Protein AF-0000000082339246 (afdb_homodimer)

Organism: NCBI:txid1220207

Secondary structure (DSSP, 8-state):
---------------------TT--HHHHHHHHHHHHHHHH---HHHHHHHHHHHHHHH-SPPPHHHHTTHHHHHHHHHHHHHHHHHT--TTS---EEES---EEETTEEEPP---SS--TTEEEEEEE--TTS-EEEEEEPPSS--SEEEEEEEEETTTEEEEEEEEGGG----TTSEEEEEEESS--TT-TTEEE--TT--EEEEEEE-SSTTT--PPEEEEEE-S--TT-PPPPHHHHHHHHHHHHHHHIIIIIIIIIIIIIITSPTTEEPPPEE-SSSS--TTEEEEEEEEE--TTEEEEEEEE-TT-SEEEEE-B-TTS----TTTS--EEETTTSPPPTTS-EEEEEESS--SBTTEEE-TT-SEEEEEEEEES--TTS-GGGG-EEEEEEEEGGGHHHHS-TT--B--HHHHHHHHHHHHHHHHGGG---/---------------------TT--HHHHHHHHHHHHHHHH---HHHHHHHHHHHHHHH-SPPPHHHHTTHHHHHHHHHHHHHHHHHT--TTS---EEES---EEETTEEEPP---SS--TTEEEEEEE--TTS-EEEEEEPPSS--SEEEEEEEEETTTEEEEEEEEGGG----TTSEEEEEEESS--TT-TTEEE--TT--EEEEEEE-SSTTT--PPEEEEEE-S--TT-PPPPHHHHHHHHHHHHHHHIIIIIIIIIIIIIITSPTTEEPPPEE-SSSS--TTEEEEEEEEE--TTEEEEEEEE-TT-SEEEEE-B-TTS----TTTS--EEETTTSPPPTTS-EEEEEESS--SBTTEEE-TT-SEEEEEEEEES--TTS-GGGG-EEEEEEEEGGGHHHHS-TT--B--HHHHHHHHHHHHHHHHGGG---

Foldseek 3Di:
DPPPPPPPPPPPPPPPPQDAALQQDPLQVVLLVLLVVLPVVDVLPVLLVLLLVLQDVQQDDDDDPLQVVCSSLQSSLCLSLLLSVLSAQWALDWWKYWAQADWDQAPNDTGHHNHALARDLQKGKIKIWHAQVFKKKKKKFADVVEFLWKKKFFALDPFWRLTDWIDTPVQADADPRRIGMAMEHQDDCPPPHRYIHDDRSGTMIIIIRGHAPLLRYGHMNMTMDTPDDSPPDDDDDPVSSSVSSSVSSNVCSCLQSCNRSRPQENVDDALWKDQWFADSTSDGDLQKTKIKYKYAADQQKKKKKKKQQFPFSKKKKFWFRSRNHRDPVLQAVRMHMPSQFDADPVGIGMAIEHCDDLQFSRYHHNVNDRMTIIMMMGGPHDSVGPGSVRIGMGIDMDGSVCVCVVDDPPTDGHDPVRVNVVSVSSNVSSCSNRRRD/DPPPPPPPPPPPPPPPPQDAALQQDPLQVVLLVLLVVLLVVDPLPVLLVLLLVLQDVQQDDDDDPLQVVCSSLQSSLCLSLLLSVLSAQWALDKWKYWAQADWDQAPNDTGHHNHALARDLQKGKIKIWHAQVFKKKKKKFADVVEFLWKKKFFALDPFWRLTDWIDTPVQADADPRRIGMAMEHQDDCPPPHRYIHDDRSGTMIIIIRGHADLLRYGHMNMTMDTPDDSPPDDDDDPVSSSVSSSVSSNVCSCLQSCNRSRPQENVDDALWKDQWFADSTSDGDLQKTKIKYKYAADQQKKKKKKKQQFPFSKKKKFWFRSRNHRDPVLQAVRMHMPSQFDADPVGIGMAIEHCDDLQFSRYHHNVNDRMTIIMMMGGPHDSVGPGSVRIGMGIDMDGSVCVCVVDDPPTDGHDPVRVNVVSVSSNVSSCSNRRRD

Nearest PDB structures (foldseek):
  6ans-assembly2_D  TM=8.213E-01  e=7.633E-26  Burkholderia cenocepacia J2315
  3u07-assembly2_B  TM=5.736E-01  e=1.181E-07  Vibrio parahaemolyticus
  2xon-assembly1_A  TM=4.760E-01  e=2.428E-01  Thermotoga maritima
  3zr5-assembly1_A  TM=1.442E-01  e=5.808E+00  Mus musculus
  6ans-assembly2_D  TM=8.217E-01  e=4.461E-26  Burkholderia cenocepacia J2315

Sequence (874 aa):
MRLLDLTAVVGIALTAVQARSPLATPDQRALDALAIEIYQDNAFAVLKAEAKGAYKVAHGYPISDEASSSLDEAIEELTFSAVQKAVNTDPYYPKVYWYDSGPRSWFDLDVPGGRYSYDNPDCVYRTIPISSQANYVVTGHRHTPGPSDVSFSLISNPNSQNTVSHLSGGDLVVNSDGSYTITINSTAADGQTNHIHSTPLAKQLLIRNNLGDWQTEQPDKLTVKVVSDTEGHDPISRNQIIAAARWNLQESVADYGVGALGLKTMLNKVNSLASPSQSSTLGTLTSQASSFGHYNLAADQALVATVTAGDADYFVFPATNPWMVSVDPGNSQVSLNNEQAAANGNGTYTFVVSLADPGVYNWINTTGLHEGTIMVRWQGLDASGSSPDSLSVVTQLVQLADLRSALPEETRYVTAGEREAQIEQRAKAYSSRTITIMRLLDLTAVVGIALTAVQARSPLATPDQRALDALAIEIYQDNAFAVLKAEAKGAYKVAHGYPISDEASSSLDEAIEELTFSAVQKAVNTDPYYPKVYWYDSGPRSWFDLDVPGGRYSYDNPDCVYRTIPISSQANYVVTGHRHTPGPSDVSFSLISNPNSQNTVSHLSGGDLVVNSDGSYTITINSTAADGQTNHIHSTPLAKQLLIRNNLGDWQTEQPDKLTVKVVSDTEGHDPISRNQIIAAARWNLQESVADYGVGALGLKTMLNKVNSLASPSQSSTLGTLTSQASSFGHYNLAADQALVATVTAGDADYFVFPATNPWMVSVDPGNSQVSLNNEQAAANGNGTYTFVVSLADPGVYNWINTTGLHEGTIMVRWQGLDASGSSPDSLSVVTQLVQLADLRSALPEETRYVTAGEREAQIEQRAKAYSSRTITI

Radius of gyration: 32.45 Å; Cα contacts (8 Å, |Δi|>4): 2022; chains: 2; bounding box: 70×164×69 Å

Solvent-accessible surface area (backbone atoms only — not comparable to full-atom values): 45848 Å² total; per-residue (Å²): 132,85,79,73,79,75,76,77,80,75,76,75,74,73,76,73,75,68,67,51,20,61,66,63,40,73,59,31,52,54,50,49,53,50,33,52,49,54,52,74,76,43,84,59,59,70,56,49,52,45,33,52,49,22,40,48,45,24,70,40,83,83,72,51,70,75,58,56,72,50,45,65,60,46,50,50,13,38,49,43,29,19,34,50,58,23,71,55,58,43,46,82,70,46,49,61,38,77,49,54,38,72,58,47,73,47,94,93,37,78,44,72,32,17,33,46,74,57,44,52,91,46,42,51,39,31,38,30,19,40,42,38,90,40,34,38,42,36,42,37,37,45,49,88,50,49,42,61,38,41,39,41,30,28,15,50,33,96,76,41,28,42,69,71,36,64,43,50,46,88,68,52,69,63,44,96,86,22,38,35,61,35,40,36,23,59,54,79,37,81,94,50,78,39,40,36,48,35,42,87,58,28,38,30,37,42,34,39,32,28,34,45,49,52,82,66,31,46,66,57,32,71,48,63,44,71,72,45,86,52,80,91,63,74,78,77,49,72,67,55,31,52,52,42,16,52,51,43,41,53,49,38,27,46,51,38,17,29,40,46,43,13,64,53,16,55,67,41,60,77,55,33,54,43,71,45,40,66,42,49,58,79,56,33,46,55,30,25,32,38,23,31,13,30,40,73,44,56,87,60,27,30,42,37,36,39,35,36,62,58,80,35,69,36,39,39,50,40,42,20,37,72,75,26,33,59,68,57,56,36,74,31,51,17,51,44,30,72,69,64,44,67,67,42,97,87,64,32,34,64,36,39,36,26,50,61,87,83,38,49,62,42,46,29,40,46,82,71,42,47,50,25,26,32,58,33,40,35,28,69,38,61,62,85,61,79,52,45,81,55,38,43,53,50,60,43,77,41,47,53,92,49,40,74,80,74,44,64,89,82,64,58,67,43,52,74,68,54,49,51,51,52,37,52,53,40,29,52,31,51,55,47,61,61,30,78,96,135,83,80,75,80,78,75,76,79,74,75,74,74,72,75,71,75,69,67,51,20,62,67,64,41,74,58,34,52,53,50,49,54,48,31,52,50,54,51,73,74,42,83,60,62,70,58,48,52,45,34,51,46,22,41,48,45,26,69,41,82,84,71,50,69,75,57,57,71,48,45,65,60,48,50,50,13,38,49,43,30,19,34,50,60,24,72,56,58,43,45,82,70,46,53,64,39,78,48,58,38,73,58,47,74,48,95,94,36,79,45,73,31,17,34,46,75,58,44,53,93,44,43,51,39,29,40,32,20,40,43,40,90,40,35,37,42,36,43,36,38,45,48,89,52,50,43,63,40,42,40,43,29,27,16,50,33,97,77,40,27,42,68,72,37,64,43,49,45,88,68,53,70,65,45,96,86,22,38,34,61,37,41,36,23,60,54,80,37,81,94,49,77,39,40,38,46,36,43,87,60,29,40,30,36,42,34,39,33,28,34,45,48,52,82,68,30,45,67,56,33,70,48,65,45,72,72,46,85,52,81,92,64,74,78,78,50,73,68,56,30,52,53,42,17,52,51,43,44,53,50,38,29,47,53,39,17,30,39,46,44,13,64,53,16,54,69,40,59,76,56,34,54,44,72,46,40,67,41,49,57,80,57,33,47,55,31,25,32,38,24,31,13,29,39,71,45,57,86,60,28,30,44,39,37,39,36,36,61,59,80,35,70,37,40,39,50,40,45,21,37,73,78,27,34,60,68,57,59,36,73,33,52,18,51,44,31,72,70,65,43,67,68,43,95,86,64,33,35,64,37,43,37,26,48,62,87,84,38,47,63,42,47,28,41,46,81,69,40,47,49,25,26,34,57,34,40,35,28,70,36,61,62,87,60,76,53,45,81,56,38,43,53,50,60,43,78,42,46,53,93,50,41,74,79,74,43,66,89,82,62,58,68,46,54,73,67,55,49,51,50,51,38,50,53,40,29,54,33,52,55,48,62,62,32,77,96

Structure (mmCIF, N/CA/C/O backbone):
data_AF-0000000082339246-model_v1
#
loop_
_entity.id
_entity.type
_entity.pdbx_description
1 polymer 'DUF1214 domain-containing protein'
#
loop_
_atom_site.group_PDB
_atom_site.id
_atom_site.type_symbol
_atom_site.label_atom_id
_atom_site.label_alt_id
_atom_site.label_comp_id
_atom_site.label_asym_id
_atom_site.label_entity_id
_atom_site.label_seq_id
_atom_site.pdbx_PDB_ins_code
_atom_site.Cartn_x
_atom_site.Cartn_y
_atom_site.Cartn_z
_atom_site.occupancy
_atom_site.B_iso_or_equiv
_atom_site.auth_seq_id
_atom_site.auth_comp_id
_atom_site.auth_asym_id
_atom_site.auth_atom_id
_atom_site.pdbx_PDB_model_num
ATOM 1 N N . MET A 1 1 ? -24.125 80.125 15.945 1 22.44 1 MET A N 1
ATOM 2 C CA . MET A 1 1 ? -23.734 79.438 14.711 1 22.44 1 MET A CA 1
ATOM 3 C C . MET A 1 1 ? -22.25 79.062 14.742 1 22.44 1 MET A C 1
ATOM 5 O O . MET A 1 1 ? -21.469 79.562 13.914 1 22.44 1 MET A O 1
ATOM 9 N N . ARG A 1 2 ? -21.734 78.875 16.047 1 28.91 2 ARG A N 1
ATOM 10 C CA . ARG A 1 2 ? -20.297 78.625 16.219 1 28.91 2 ARG A CA 1
ATOM 11 C C . ARG A 1 2 ? -19.859 77.438 15.445 1 28.91 2 ARG A C 1
ATOM 13 O O . ARG A 1 2 ? -20.422 76.312 15.609 1 28.91 2 ARG A O 1
ATOM 20 N N . LEU A 1 3 ? -19.203 77.75 14.25 1 27.89 3 LEU A N 1
ATOM 21 C CA . LEU A 1 3 ? -18.578 76.875 13.273 1 27.89 3 LEU A CA 1
ATOM 22 C C . LEU A 1 3 ? -17.484 76 13.914 1 27.89 3 LEU A C 1
ATOM 24 O O . LEU A 1 3 ? -16.453 76.562 14.328 1 27.89 3 LEU A O 1
ATOM 28 N N . LEU A 1 4 ? -17.797 75.125 14.836 1 36.72 4 LEU A N 1
ATOM 29 C CA . LEU A 1 4 ? -16.797 74.188 15.375 1 36.72 4 LEU A CA 1
ATOM 30 C C . LEU A 1 4 ? -16.109 73.438 14.258 1 36.72 4 LEU A C 1
ATOM 32 O O . LEU A 1 4 ? -16.781 72.812 13.438 1 36.72 4 LEU A O 1
ATOM 36 N N . ASP A 1 5 ? -14.93 73.938 13.828 1 32.69 5 ASP A N 1
ATOM 37 C CA . ASP A 1 5 ? -14.031 73.312 12.859 1 32.69 5 ASP A CA 1
ATOM 38 C C . ASP A 1 5 ? -13.648 71.938 13.266 1 32.69 5 ASP A C 1
ATOM 40 O O . ASP A 1 5 ? -13.078 71.688 14.336 1 32.69 5 ASP A O 1
ATOM 44 N N . LEU A 1 6 ? -14.43 70.938 12.891 1 35.47 6 LEU A N 1
ATOM 45 C CA . LEU A 1 6 ? -14.094 69.5 13.062 1 35.47 6 LEU A CA 1
ATOM 46 C C . LEU A 1 6 ? -12.828 69.125 12.289 1 35.47 6 LEU A C 1
ATOM 48 O O . LEU A 1 6 ? -12.805 69.25 11.055 1 35.47 6 LEU A O 1
ATOM 52 N N . THR A 1 7 ? -11.672 69.438 12.828 1 31.53 7 THR A N 1
ATOM 53 C CA . THR A 1 7 ? -10.438 68.938 12.219 1 31.53 7 THR A CA 1
ATOM 54 C C . THR A 1 7 ? -10.5 67.438 11.992 1 31.53 7 THR A C 1
ATOM 56 O O . THR A 1 7 ? -10.789 66.688 12.922 1 31.53 7 THR A O 1
ATOM 59 N N . ALA A 1 8 ? -10.68 67 10.805 1 42.78 8 ALA A N 1
ATOM 60 C CA . ALA A 1 8 ? -10.562 65.625 10.289 1 42.78 8 ALA A CA 1
ATOM 61 C C . ALA A 1 8 ? -9.211 65 10.641 1 42.78 8 ALA A C 1
ATOM 63 O O . ALA A 1 8 ? -8.172 65.5 10.18 1 42.78 8 ALA A O 1
ATOM 64 N N . VAL A 1 9 ? -8.961 64.438 11.789 1 34.56 9 VAL A N 1
ATOM 65 C CA . VAL A 1 9 ? -7.77 63.656 12.031 1 34.56 9 VAL A CA 1
ATOM 66 C C . VAL A 1 9 ? -7.684 62.531 11 1 34.56 9 VAL A C 1
ATOM 68 O O . VAL A 1 9 ? -8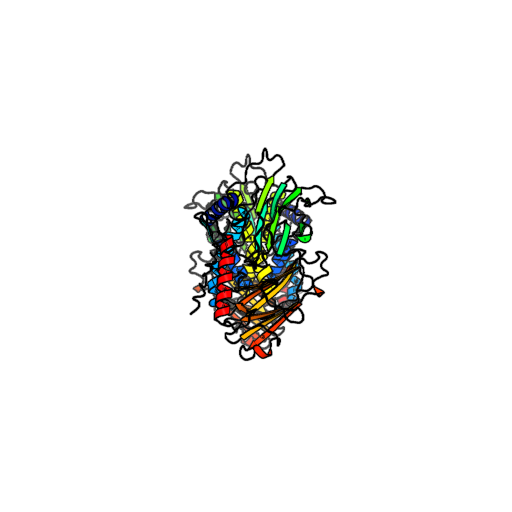.562 61.656 10.938 1 34.56 9 VAL A O 1
ATOM 71 N N . VAL A 1 10 ? -7.09 62.75 9.875 1 35.88 10 VAL A N 1
ATOM 72 C CA . VAL A 1 10 ? -6.77 61.688 8.938 1 35.88 10 VAL A CA 1
ATOM 73 C C . VAL A 1 10 ? -5.797 60.688 9.586 1 35.88 10 VAL A C 1
ATOM 75 O O . VAL A 1 10 ? -4.66 61.062 9.898 1 35.88 10 VAL A O 1
ATOM 78 N N . GLY A 1 11 ? -6.203 59.781 10.398 1 33.16 11 GLY A N 1
ATOM 79 C CA . GLY A 1 11 ? -5.355 58.656 10.789 1 33.16 11 GLY A CA 1
ATOM 80 C C . GLY A 1 11 ? -4.629 58.031 9.617 1 33.16 11 GLY A C 1
ATOM 81 O O . GLY A 1 11 ? -5.262 57.562 8.664 1 33.16 11 GLY A O 1
ATOM 82 N N . ILE A 1 12 ? -3.408 58.438 9.312 1 35.69 12 ILE A N 1
ATOM 83 C CA . ILE A 1 12 ? -2.537 57.75 8.383 1 35.69 12 ILE A CA 1
ATOM 84 C C . ILE A 1 12 ? -2.471 56.25 8.742 1 35.69 12 ILE A C 1
ATOM 86 O O . ILE A 1 12 ? -2.035 55.906 9.844 1 35.69 12 ILE A O 1
ATOM 90 N N . ALA A 1 13 ? -3.242 55.469 8.156 1 38.34 13 ALA A N 1
ATOM 91 C CA . ALA A 1 13 ? -3.029 54.031 8.195 1 38.34 13 ALA A CA 1
ATOM 92 C C . ALA A 1 13 ? -1.595 53.688 7.82 1 38.34 13 ALA A C 1
ATOM 94 O O . ALA A 1 13 ? -1.171 53.906 6.684 1 38.34 13 ALA A O 1
ATOM 95 N N . LEU A 1 14 ? -0.563 53.812 8.672 1 37.03 14 LEU A N 1
ATOM 96 C CA . LEU A 1 14 ? 0.743 53.219 8.406 1 37.03 14 LEU A CA 1
ATOM 97 C C . LEU A 1 14 ? 0.594 51.875 7.715 1 37.03 14 LEU A C 1
ATOM 99 O O . LEU A 1 14 ? -0.042 50.969 8.25 1 37.03 14 LEU A O 1
ATOM 103 N N . THR A 1 15 ? 0.59 51.875 6.469 1 40.38 15 THR A N 1
ATOM 104 C CA . THR A 1 15 ? 0.741 50.625 5.738 1 40.38 15 THR A CA 1
ATOM 105 C C . THR A 1 15 ? 1.892 49.812 6.309 1 40.38 15 THR A C 1
ATOM 107 O O . THR A 1 15 ? 3.053 50.188 6.219 1 40.38 15 THR A O 1
ATOM 110 N N . ALA A 1 16 ? 1.788 49.156 7.465 1 43.53 16 ALA A N 1
ATOM 111 C CA . ALA A 1 16 ? 2.768 48.25 8.031 1 43.53 16 ALA A CA 1
ATOM 112 C C . ALA A 1 16 ? 3.414 47.406 6.934 1 43.53 16 ALA A C 1
ATOM 114 O O . ALA A 1 16 ? 2.729 46.656 6.227 1 43.53 16 ALA A O 1
ATOM 115 N N . VAL A 1 17 ? 4.387 47.875 6.164 1 47.19 17 VAL A N 1
ATOM 116 C CA . VAL A 1 17 ? 5.219 47.094 5.273 1 47.19 17 VAL A CA 1
ATOM 117 C C . VAL A 1 17 ? 5.43 45.688 5.875 1 47.19 17 VAL A C 1
ATOM 119 O O . VAL A 1 17 ? 5.969 45.562 6.973 1 47.19 17 VAL A O 1
ATOM 122 N N . GLN A 1 18 ? 4.605 44.844 5.434 1 62.12 18 GLN A N 1
ATOM 123 C CA . GLN A 1 18 ? 4.699 43.469 5.945 1 62.12 18 GLN A CA 1
ATOM 124 C C . GLN A 1 18 ? 6.105 42.906 5.758 1 62.12 18 GLN A C 1
ATOM 126 O O . GLN A 1 18 ? 6.68 43.031 4.672 1 62.12 18 GLN A O 1
ATOM 131 N N . ALA A 1 19 ? 6.836 42.656 6.84 1 75.25 19 ALA A N 1
ATOM 132 C CA . ALA A 1 19 ? 8.188 42.125 6.965 1 75.25 19 ALA A CA 1
ATOM 133 C C . ALA A 1 19 ? 8.305 40.781 6.238 1 75.25 19 ALA A C 1
ATOM 135 O O . ALA A 1 19 ? 7.312 40.062 6.066 1 75.25 19 ALA A O 1
ATOM 136 N N . ARG A 1 20 ? 9.398 40.531 5.562 1 86.06 20 ARG A N 1
ATOM 137 C CA . ARG A 1 20 ? 9.781 39.281 4.926 1 86.06 20 ARG A CA 1
ATOM 138 C C . ARG A 1 20 ? 9.438 38.094 5.816 1 86.06 20 ARG A C 1
ATOM 140 O O . ARG A 1 20 ? 9.617 38.156 7.031 1 86.06 20 ARG A O 1
ATOM 147 N N . SER A 1 21 ? 8.859 37.125 5.156 1 93.81 21 SER A N 1
ATOM 148 C CA . SER A 1 21 ? 8.508 35.906 5.871 1 93.81 21 SER A CA 1
ATOM 149 C C . SER A 1 21 ? 9.75 35.188 6.406 1 93.81 21 SER A C 1
ATOM 151 O O . SER A 1 21 ? 10.758 35.062 5.703 1 93.81 21 SER A O 1
ATOM 153 N N . PRO A 1 22 ? 9.688 34.656 7.648 1 95.31 22 PRO A N 1
ATOM 154 C CA . PRO A 1 22 ? 10.781 33.844 8.18 1 95.31 22 PRO A CA 1
ATOM 155 C C . PRO A 1 22 ? 11.055 32.594 7.344 1 95.31 22 PRO A C 1
ATOM 157 O O . PRO A 1 22 ? 12.102 31.953 7.492 1 95.31 22 PRO A O 1
ATOM 160 N N . LEU A 1 23 ? 10.156 32.25 6.461 1 97.12 23 LEU A N 1
ATOM 161 C CA . LEU A 1 23 ? 10.266 31.016 5.668 1 97.12 23 LEU A CA 1
ATOM 162 C C . LEU A 1 23 ? 11.047 31.281 4.383 1 97.12 23 LEU A C 1
ATOM 164 O O . LEU A 1 23 ? 11.469 30.328 3.711 1 97.12 23 LEU A O 1
ATOM 168 N N . ALA A 1 24 ? 11.18 32.5 4.02 1 96.56 24 ALA A N 1
ATOM 169 C CA . ALA A 1 24 ? 11.82 32.906 2.764 1 96.56 24 ALA A CA 1
ATOM 170 C C . ALA A 1 24 ? 13.344 32.938 2.91 1 96.56 24 ALA A C 1
ATOM 172 O O . ALA A 1 24 ? 13.945 34 2.949 1 96.56 24 ALA A O 1
ATOM 173 N N . THR A 1 25 ? 13.977 31.797 2.902 1 96.56 25 THR A N 1
ATOM 174 C CA . THR A 1 25 ? 15.422 31.688 3.061 1 96.56 25 THR A CA 1
ATOM 175 C C . THR A 1 25 ? 16.078 31.219 1.766 1 96.56 25 THR A C 1
ATOM 177 O O . THR A 1 25 ? 15.414 30.625 0.912 1 96.56 25 THR A O 1
ATOM 180 N N . PRO A 1 26 ? 17.391 31.453 1.628 1 96.25 26 PRO A N 1
ATOM 181 C CA . PRO A 1 26 ? 18.078 30.906 0.453 1 96.25 26 PRO A CA 1
ATOM 182 C C . PRO A 1 26 ? 18.031 29.391 0.379 1 96.25 26 PRO A C 1
ATOM 184 O O . PRO A 1 26 ? 17.922 28.828 -0.712 1 96.25 26 PRO A O 1
ATOM 187 N N . ASP A 1 27 ? 18.078 28.719 1.495 1 97.5 27 ASP A N 1
ATOM 188 C CA . ASP A 1 27 ? 17.984 27.25 1.53 1 97.5 27 ASP A CA 1
ATOM 189 C C . ASP A 1 27 ? 16.625 26.781 1.025 1 97.5 27 ASP A C 1
ATOM 191 O O . ASP A 1 27 ? 16.547 25.797 0.289 1 97.5 27 ASP A O 1
ATOM 195 N N . GLN A 1 28 ? 15.57 27.469 1.448 1 98.06 28 GLN A N 1
ATOM 196 C CA . GLN A 1 28 ? 14.234 27.141 0.974 1 98.06 28 GLN A CA 1
ATOM 197 C C . GLN A 1 28 ? 14.148 27.234 -0.547 1 98.06 28 GLN A C 1
ATOM 199 O O . GLN A 1 28 ? 13.625 26.344 -1.205 1 98.06 28 GLN A O 1
ATOM 204 N N . ARG A 1 29 ? 14.711 28.328 -1.039 1 97.88 29 ARG A N 1
ATOM 205 C CA . ARG A 1 29 ? 14.68 28.531 -2.484 1 97.88 29 ARG A CA 1
ATOM 206 C C . ARG A 1 29 ? 15.43 27.406 -3.207 1 97.88 29 ARG A C 1
ATOM 208 O O . ARG A 1 29 ? 14.945 26.875 -4.207 1 97.88 29 ARG A O 1
ATOM 215 N N . ALA A 1 30 ? 16.594 27.078 -2.719 1 98.12 30 ALA A N 1
ATOM 216 C CA . ALA A 1 30 ? 17.438 26.078 -3.357 1 98.12 30 ALA A CA 1
ATOM 217 C C . ALA A 1 30 ? 16.766 24.719 -3.361 1 98.12 30 ALA A C 1
ATOM 219 O O . ALA A 1 30 ? 16.797 24 -4.367 1 98.12 30 ALA A O 1
ATOM 220 N N . LEU A 1 31 ? 16.141 24.391 -2.275 1 98.56 31 LEU A N 1
ATOM 221 C CA . LEU A 1 31 ? 15.5 23.078 -2.16 1 98.56 31 LEU A CA 1
ATOM 222 C C . LEU A 1 31 ? 14.203 23.047 -2.961 1 98.56 31 LEU A C 1
ATOM 224 O O . LEU A 1 31 ? 13.852 22.016 -3.537 1 98.56 31 LEU A O 1
ATOM 228 N N . ASP A 1 32 ? 13.492 24.156 -3.014 1 98.56 32 ASP A N 1
ATOM 229 C CA . ASP A 1 32 ? 12.328 24.234 -3.895 1 98.56 32 ASP A CA 1
ATOM 230 C C . ASP A 1 32 ? 12.719 23.984 -5.348 1 98.56 32 ASP A C 1
ATOM 232 O O . ASP A 1 32 ? 12.078 23.203 -6.047 1 98.56 32 ASP A O 1
ATOM 236 N N . ALA A 1 33 ? 13.75 24.641 -5.766 1 98.69 33 ALA A N 1
ATOM 237 C CA . ALA A 1 33 ? 14.203 24.516 -7.145 1 98.69 33 ALA A CA 1
ATOM 238 C C . ALA A 1 33 ? 14.602 23.078 -7.453 1 98.69 33 ALA A C 1
ATOM 240 O O . ALA A 1 33 ? 14.258 22.531 -8.508 1 98.69 33 ALA A O 1
ATOM 241 N N . LEU A 1 34 ? 15.312 22.484 -6.523 1 98.62 34 LEU A N 1
ATOM 242 C CA . LEU A 1 34 ? 15.75 21.109 -6.703 1 98.62 34 LEU A CA 1
ATOM 243 C C . LEU A 1 34 ? 14.555 20.156 -6.734 1 98.62 34 LEU A C 1
ATOM 245 O O . LEU A 1 34 ? 14.5 19.25 -7.562 1 98.62 34 LEU A O 1
ATOM 249 N N . ALA A 1 35 ? 13.602 20.344 -5.867 1 98.75 35 ALA A N 1
ATOM 250 C CA . ALA A 1 35 ? 12.406 19.5 -5.82 1 98.75 35 ALA A CA 1
ATOM 251 C C . ALA A 1 35 ? 11.617 19.609 -7.125 1 98.75 35 ALA A C 1
ATOM 253 O O . ALA A 1 35 ? 11.156 18.594 -7.656 1 98.75 35 ALA A O 1
ATOM 254 N N . ILE A 1 36 ? 11.484 20.844 -7.641 1 98.75 36 ILE A N 1
ATOM 255 C CA . ILE A 1 36 ? 10.773 21.062 -8.898 1 98.75 36 ILE A CA 1
ATOM 256 C C . ILE A 1 36 ? 11.477 20.312 -10.023 1 98.75 36 ILE A C 1
ATOM 258 O O . ILE A 1 36 ? 10.828 19.625 -10.812 1 98.75 36 ILE A O 1
ATOM 262 N N . GLU A 1 37 ? 12.742 20.391 -10.055 1 98.56 37 GLU A N 1
ATOM 263 C CA . GLU A 1 37 ? 13.523 19.734 -11.102 1 98.56 37 GLU A CA 1
ATOM 264 C C . GLU A 1 37 ? 13.359 18.219 -11.055 1 98.56 37 GLU A C 1
ATOM 266 O O . GLU A 1 37 ? 13.102 17.594 -12.078 1 98.56 37 GLU A O 1
ATOM 271 N N . ILE A 1 38 ? 13.539 17.672 -9.883 1 98.44 38 ILE A N 1
ATOM 272 C CA . ILE A 1 38 ? 13.43 16.234 -9.719 1 98.44 38 ILE A CA 1
ATOM 273 C C . ILE A 1 38 ? 12.023 15.773 -10.102 1 98.44 38 ILE A C 1
ATOM 275 O O . ILE A 1 38 ? 11.859 14.766 -10.797 1 98.44 38 ILE A O 1
ATOM 279 N N . TYR A 1 39 ? 11.039 16.453 -9.68 1 98.44 39 TYR A N 1
ATOM 280 C CA . TYR A 1 39 ? 9.648 16.125 -9.953 1 98.44 39 TYR A CA 1
ATOM 281 C C . TYR A 1 39 ? 9.367 16.156 -11.453 1 98.44 39 TYR A C 1
ATOM 283 O O . TYR A 1 39 ? 8.703 15.266 -11.984 1 98.44 39 TYR A O 1
ATOM 291 N N . GLN A 1 40 ? 9.859 17.172 -12.133 1 97.94 40 GLN A N 1
ATOM 292 C CA . GLN A 1 40 ? 9.617 17.344 -13.555 1 97.94 40 GLN A CA 1
ATOM 293 C C . GLN A 1 40 ? 10.375 16.312 -14.375 1 97.94 40 GLN A C 1
ATOM 295 O O . GLN A 1 40 ? 9.898 15.859 -15.422 1 97.94 40 GLN A O 1
ATOM 300 N N . ASP A 1 41 ? 11.477 15.883 -13.875 1 97.62 41 ASP A N 1
ATOM 301 C CA . ASP A 1 41 ? 12.336 14.961 -14.617 1 97.62 41 ASP A CA 1
ATOM 302 C C . ASP A 1 41 ? 11.906 13.516 -14.406 1 97.62 41 ASP A C 1
ATOM 304 O O . ASP A 1 41 ? 12.398 12.609 -15.078 1 97.62 41 ASP A O 1
ATOM 308 N N . ASN A 1 42 ? 11.062 13.281 -13.469 1 96.5 42 ASN A N 1
ATOM 309 C CA . ASN A 1 42 ? 10.648 11.922 -13.125 1 96.5 42 ASN A CA 1
ATOM 310 C C . ASN A 1 42 ? 9.133 11.789 -13.102 1 96.5 42 ASN A C 1
ATOM 312 O O . ASN A 1 42 ? 8.461 12.414 -12.273 1 96.5 42 ASN A O 1
ATOM 316 N N . ALA A 1 43 ? 8.555 10.906 -13.875 1 93.81 43 ALA A N 1
ATOM 317 C CA . ALA A 1 43 ? 7.102 10.797 -14.016 1 93.81 43 ALA A CA 1
ATOM 318 C C . ALA A 1 43 ? 6.496 10.031 -12.836 1 93.81 43 ALA A C 1
ATOM 320 O O . ALA A 1 43 ? 5.336 10.242 -12.484 1 93.81 43 ALA A O 1
ATOM 321 N N . PHE A 1 44 ? 7.23 9.109 -12.203 1 95.62 44 PHE A N 1
ATOM 322 C CA . PHE A 1 44 ? 6.801 8.25 -11.109 1 95.62 44 PHE A CA 1
ATOM 323 C C . PHE A 1 44 ? 5.508 7.527 -11.461 1 95.62 44 PHE A C 1
ATOM 325 O O . PHE A 1 44 ? 4.648 7.32 -10.594 1 95.62 44 PHE A O 1
ATOM 332 N N . ALA A 1 45 ? 5.277 7.156 -12.672 1 92.69 45 ALA A N 1
ATOM 333 C CA . ALA A 1 45 ? 3.998 6.727 -13.234 1 92.69 45 ALA A CA 1
ATOM 334 C C . ALA A 1 45 ? 3.455 5.508 -12.492 1 92.69 45 ALA A C 1
ATOM 336 O O . ALA A 1 45 ? 2.289 5.488 -12.094 1 92.69 45 ALA A O 1
ATOM 337 N N . VAL A 1 46 ? 4.23 4.469 -12.273 1 86.62 46 VAL A N 1
ATOM 338 C CA . VAL A 1 46 ? 3.795 3.225 -11.648 1 86.62 46 VAL A CA 1
ATOM 339 C C . VAL A 1 46 ? 3.395 3.49 -10.195 1 86.62 46 VAL A C 1
ATOM 341 O O . VAL A 1 46 ? 2.354 3.016 -9.734 1 86.62 46 VAL A O 1
ATOM 344 N N . LEU A 1 47 ? 4.199 4.219 -9.5 1 92.69 47 LEU A N 1
ATOM 345 C CA . LEU A 1 47 ? 3.945 4.5 -8.086 1 92.69 47 LEU A CA 1
ATOM 346 C C . LEU A 1 47 ? 2.701 5.363 -7.922 1 92.69 47 LEU A C 1
ATOM 348 O O . LEU A 1 47 ? 1.928 5.176 -6.98 1 92.69 47 LEU A O 1
ATOM 352 N N . LYS A 1 48 ? 2.51 6.312 -8.859 1 95.69 48 LYS A N 1
ATOM 353 C CA . LYS A 1 48 ? 1.29 7.117 -8.828 1 95.69 48 LYS A CA 1
ATOM 354 C C . LYS A 1 48 ? 0.052 6.246 -9.023 1 95.69 48 LYS A C 1
ATOM 356 O O . LYS A 1 48 ? -0.958 6.434 -8.344 1 95.69 48 LYS A O 1
ATOM 361 N N . ALA A 1 49 ? 0.113 5.359 -9.898 1 92.88 49 ALA A N 1
ATOM 362 C CA . ALA A 1 49 ? -1.007 4.457 -10.148 1 92.88 49 ALA A CA 1
ATOM 363 C C . ALA A 1 49 ? -1.311 3.602 -8.922 1 92.88 49 ALA A C 1
ATOM 365 O O . ALA A 1 49 ? -2.475 3.377 -8.586 1 92.88 49 ALA A O 1
ATOM 366 N N . GLU A 1 50 ? -0.259 3.129 -8.273 1 90.19 50 GLU A N 1
ATOM 367 C CA . GLU A 1 50 ? -0.431 2.342 -7.055 1 90.19 50 GLU A CA 1
ATOM 368 C C . GLU A 1 50 ? -1.074 3.174 -5.949 1 90.19 50 GLU A C 1
ATOM 370 O O . GLU A 1 50 ? -1.98 2.703 -5.258 1 90.19 50 GLU A O 1
ATOM 375 N N . ALA A 1 51 ? -0.573 4.34 -5.801 1 95.62 51 ALA A N 1
ATOM 376 C CA . ALA A 1 51 ? -1.144 5.23 -4.789 1 95.62 51 ALA A CA 1
ATOM 377 C C . ALA A 1 51 ? -2.613 5.52 -5.082 1 95.62 51 ALA A C 1
ATOM 379 O O . ALA A 1 51 ? -3.451 5.48 -4.18 1 95.62 51 ALA A O 1
ATOM 380 N N . LYS A 1 52 ? -2.873 5.824 -6.348 1 96.06 52 LYS A N 1
ATOM 381 C CA . LYS A 1 52 ? -4.25 6.082 -6.758 1 96.06 52 LYS A CA 1
ATOM 382 C C . LYS A 1 52 ? -5.148 4.887 -6.449 1 96.06 52 LYS A C 1
ATOM 384 O O . LYS A 1 52 ? -6.262 5.055 -5.941 1 96.06 52 LYS A O 1
ATOM 389 N N . GLY A 1 53 ? -4.703 3.734 -6.742 1 93.81 53 GLY A N 1
ATOM 390 C CA . GLY A 1 53 ? -5.449 2.523 -6.434 1 93.81 53 GLY A CA 1
ATOM 391 C C . GLY A 1 53 ? -5.707 2.346 -4.949 1 93.81 53 GLY A C 1
ATOM 392 O O . GLY A 1 53 ? -6.812 1.979 -4.543 1 93.81 53 GLY A O 1
ATOM 393 N N . ALA A 1 54 ? -4.719 2.555 -4.164 1 94.5 54 ALA A N 1
ATOM 394 C CA . ALA A 1 54 ? -4.859 2.418 -2.715 1 94.5 54 ALA A CA 1
ATOM 395 C C . ALA A 1 54 ? -5.906 3.385 -2.17 1 94.5 54 ALA A C 1
ATOM 397 O O . ALA A 1 54 ? -6.707 3.02 -1.308 1 94.5 54 ALA A O 1
ATOM 398 N N . TYR A 1 55 ? -5.832 4.625 -2.68 1 97.31 55 TYR A N 1
ATOM 399 C CA . TYR A 1 55 ? -6.805 5.613 -2.232 1 97.31 55 TYR A CA 1
ATOM 400 C C . TYR A 1 55 ? -8.219 5.207 -2.631 1 97.31 55 TYR A C 1
ATOM 402 O O . TYR A 1 55 ? -9.156 5.348 -1.845 1 97.31 55 TYR A O 1
ATOM 410 N N . LYS A 1 56 ? -8.391 4.672 -3.816 1 95.75 56 LYS A N 1
ATOM 411 C CA . LYS A 1 56 ? -9.711 4.246 -4.273 1 95.75 56 LYS A CA 1
ATOM 412 C C . LYS A 1 56 ? -10.234 3.084 -3.436 1 95.75 56 LYS A C 1
ATOM 414 O O . LYS A 1 56 ? -11.398 3.076 -3.037 1 95.75 56 LYS A O 1
ATOM 419 N N . VAL A 1 57 ? -9.367 2.158 -3.197 1 93.38 57 VAL A N 1
ATOM 420 C CA . VAL A 1 57 ? -9.75 0.998 -2.398 1 93.38 57 VAL A CA 1
ATOM 421 C C . VAL A 1 57 ? -10.109 1.441 -0.983 1 93.38 57 VAL A C 1
ATOM 423 O O . VAL A 1 57 ? -11.102 0.977 -0.415 1 93.38 57 VAL A O 1
ATOM 426 N N . ALA A 1 58 ? -9.391 2.299 -0.472 1 94.88 58 ALA A N 1
ATOM 427 C CA . ALA A 1 58 ? -9.641 2.805 0.876 1 94.88 58 ALA A CA 1
ATOM 428 C C . ALA A 1 58 ? -10.969 3.549 0.951 1 94.88 58 ALA A C 1
ATOM 430 O O . ALA A 1 58 ? -11.711 3.404 1.924 1 94.88 58 ALA A O 1
ATOM 431 N N . HIS A 1 59 ? -11.203 4.34 -0.052 1 95.75 59 HIS A N 1
ATOM 432 C CA . HIS A 1 59 ? -12.445 5.098 -0.109 1 95.75 59 HIS A CA 1
ATOM 433 C C . HIS A 1 59 ? -13.656 4.168 -0.161 1 95.75 59 HIS A C 1
ATOM 435 O O . HIS A 1 59 ? -14.703 4.473 0.409 1 95.75 59 HIS A O 1
ATOM 441 N N . GLY A 1 60 ? -13.422 3.08 -0.91 1 90 60 GLY A N 1
ATOM 442 C CA . GLY A 1 60 ? -14.547 2.207 -1.197 1 90 60 GLY A CA 1
ATOM 443 C C . GLY A 1 60 ? -15.367 2.664 -2.391 1 90 60 GLY A C 1
ATOM 444 O O . GLY A 1 60 ? -15.305 3.83 -2.785 1 90 60 GLY A O 1
ATOM 445 N N . TYR A 1 61 ? -16.094 1.801 -3.014 1 87.19 61 TYR A N 1
ATOM 446 C CA . TYR A 1 61 ? -16.922 2.088 -4.176 1 87.19 61 TYR A CA 1
ATOM 447 C C . TYR A 1 61 ? -18.406 2.154 -3.789 1 87.19 61 TYR A C 1
ATOM 449 O O . TYR A 1 61 ? -18.828 1.479 -2.852 1 87.19 61 TYR A O 1
ATOM 457 N N . PRO A 1 62 ? -19.172 2.967 -4.465 1 91 62 PRO A N 1
ATOM 458 C CA . PRO A 1 62 ? -18.797 3.781 -5.621 1 91 62 PRO A CA 1
ATOM 459 C C . PRO A 1 62 ? -18.125 5.094 -5.223 1 91 62 PRO A C 1
ATOM 461 O O . PRO A 1 62 ? -18.375 5.613 -4.133 1 91 62 PRO A O 1
ATOM 464 N N . ILE A 1 63 ? -17.375 5.547 -6.086 1 93.75 63 ILE A N 1
ATOM 465 C CA . ILE A 1 63 ? -16.781 6.863 -5.926 1 93.75 63 ILE A CA 1
ATOM 466 C C . ILE A 1 63 ? -17.516 7.879 -6.785 1 93.75 63 ILE A C 1
ATOM 468 O O . ILE A 1 63 ? -17.656 7.695 -7.996 1 93.75 63 ILE A O 1
ATOM 472 N N . SER A 1 64 ? -17.969 8.961 -6.16 1 95.12 64 SER A N 1
ATOM 473 C CA . SER A 1 64 ? -18.734 9.984 -6.871 1 95.12 64 SER A CA 1
ATOM 474 C C . SER A 1 64 ? -17.859 10.727 -7.879 1 95.12 64 SER A C 1
ATOM 476 O O . SER A 1 64 ? -16.625 10.766 -7.738 1 95.12 64 SER A O 1
ATOM 478 N N . ASP A 1 65 ? -18.5 11.328 -8.859 1 95.31 65 ASP A N 1
ATOM 479 C CA . ASP A 1 65 ? -17.797 12.164 -9.82 1 95.31 65 ASP A CA 1
ATOM 480 C C . ASP A 1 65 ? -17.078 13.328 -9.117 1 95.31 65 ASP A C 1
ATOM 482 O O . ASP A 1 65 ? -15.969 13.688 -9.484 1 95.31 65 ASP A O 1
ATOM 486 N N . GLU A 1 66 ? -17.781 13.852 -8.148 1 95.31 66 GLU A N 1
ATOM 487 C CA . GLU A 1 66 ? -17.219 14.961 -7.387 1 95.31 66 GLU A CA 1
ATOM 488 C C . GLU A 1 66 ? -15.93 14.539 -6.672 1 95.31 66 GLU A C 1
ATOM 490 O O . GLU A 1 66 ? -14.922 15.242 -6.734 1 95.31 66 GLU A O 1
ATOM 495 N N . ALA A 1 67 ? -15.945 13.445 -6.035 1 95.06 67 ALA A N 1
ATOM 496 C CA . ALA A 1 67 ? -14.75 12.938 -5.367 1 95.06 67 ALA A CA 1
ATOM 497 C C . ALA A 1 67 ? -13.664 12.594 -6.379 1 95.06 67 ALA A C 1
ATOM 499 O O . ALA A 1 67 ? -12.492 12.938 -6.18 1 95.06 67 ALA A O 1
ATOM 500 N N . SER A 1 68 ? -14.023 11.969 -7.441 1 96 68 SER A N 1
ATOM 501 C CA . SER A 1 68 ? -13.086 11.523 -8.469 1 96 68 SER A CA 1
ATOM 502 C C . SER A 1 68 ? -12.375 12.703 -9.117 1 96 68 SER A C 1
ATOM 504 O O . SER A 1 68 ? -11.227 12.586 -9.531 1 96 68 SER A O 1
ATOM 506 N N . SER A 1 69 ? -12.969 13.82 -9.195 1 96.06 69 SER A N 1
ATOM 507 C CA . SER A 1 69 ? -12.461 14.977 -9.93 1 96.06 69 SER A CA 1
ATOM 508 C C . SER A 1 69 ? -11.219 15.555 -9.266 1 96.06 69 SER A C 1
ATOM 510 O O . SER A 1 69 ? -10.438 16.266 -9.898 1 96.06 69 SER A O 1
ATOM 512 N N . SER A 1 70 ? -11.008 15.234 -7.98 1 96.62 70 SER A N 1
ATOM 513 C CA . SER A 1 70 ? -9.875 15.844 -7.277 1 96.62 70 SER A CA 1
ATOM 514 C C . SER A 1 70 ? -8.812 14.805 -6.945 1 96.62 70 SER A C 1
ATOM 516 O O . SER A 1 70 ? -7.797 15.125 -6.32 1 96.62 70 SER A O 1
ATOM 518 N N . LEU A 1 71 ? -9.039 13.578 -7.367 1 98.12 71 LEU A N 1
ATOM 519 C CA . LEU A 1 71 ? -8.133 12.508 -6.977 1 98.12 71 LEU A CA 1
ATOM 520 C C . LEU A 1 71 ? -6.773 12.672 -7.656 1 98.12 71 LEU A C 1
ATOM 522 O O . LEU A 1 71 ? -5.73 12.539 -7.012 1 98.12 71 LEU A O 1
ATOM 526 N N . ASP A 1 72 ? -6.719 12.969 -8.93 1 98.06 72 ASP A N 1
ATOM 527 C CA . ASP A 1 72 ? -5.461 13.109 -9.648 1 98.06 72 ASP A CA 1
ATOM 528 C C . ASP A 1 72 ? -4.605 14.227 -9.055 1 98.06 72 ASP A C 1
ATOM 530 O O . ASP A 1 72 ? -3.391 14.07 -8.898 1 98.06 72 ASP A O 1
ATOM 534 N N . GLU A 1 73 ? -5.23 15.312 -8.75 1 97.88 73 GLU A N 1
ATOM 535 C CA . GLU A 1 73 ? -4.496 16.422 -8.148 1 97.88 73 GLU A CA 1
ATOM 536 C C . GLU A 1 73 ? -3.934 16.047 -6.785 1 97.88 73 GLU A C 1
ATOM 538 O O . GLU A 1 73 ? -2.812 16.422 -6.441 1 97.88 73 GLU A O 1
ATOM 543 N N . ALA A 1 74 ? -4.723 15.367 -5.984 1 98.25 74 ALA A N 1
ATOM 544 C CA . ALA A 1 74 ? -4.254 14.906 -4.68 1 98.25 74 ALA A CA 1
ATOM 545 C C . ALA A 1 74 ? -3.031 14 -4.824 1 98.25 74 ALA A C 1
ATOM 547 O O . ALA A 1 74 ? -2.09 14.094 -4.035 1 98.25 74 ALA A O 1
ATOM 548 N N . ILE A 1 75 ? -3.027 13.125 -5.828 1 98.5 75 ILE A N 1
ATOM 549 C CA . ILE A 1 75 ? -1.919 12.203 -6.066 1 98.5 75 ILE A CA 1
ATOM 550 C C . ILE A 1 75 ? -0.69 12.984 -6.527 1 98.5 75 ILE A C 1
ATOM 552 O O . ILE A 1 75 ? 0.438 12.648 -6.16 1 98.5 75 ILE A O 1
ATOM 556 N N . GLU A 1 76 ? -0.87 14.016 -7.316 1 98.5 76 GLU A N 1
ATOM 557 C CA . GLU A 1 76 ? 0.247 14.867 -7.711 1 98.5 76 GLU A CA 1
ATOM 558 C C . GLU A 1 76 ? 0.882 15.547 -6.5 1 98.5 76 GLU A C 1
ATOM 560 O O . GLU A 1 76 ? 2.107 15.617 -6.391 1 98.5 76 GLU A O 1
ATOM 565 N N . GLU A 1 77 ? 0.086 16.062 -5.594 1 98.56 77 GLU A N 1
ATOM 566 C CA . GLU A 1 77 ? 0.641 16.672 -4.395 1 98.56 77 GLU A CA 1
ATOM 567 C C . GLU A 1 77 ? 1.363 15.641 -3.529 1 98.56 77 GLU A C 1
ATOM 569 O O . GLU A 1 77 ? 2.42 15.93 -2.963 1 98.56 77 GLU A O 1
ATOM 574 N N . LEU A 1 78 ? 0.742 14.484 -3.463 1 98.62 78 LEU A N 1
ATOM 575 C CA . LEU A 1 78 ? 1.391 13.406 -2.732 1 98.62 78 LEU A CA 1
ATOM 576 C C . LEU A 1 78 ? 2.766 13.102 -3.316 1 98.62 78 LEU A C 1
ATOM 578 O O . LEU A 1 78 ? 3.734 12.914 -2.574 1 98.62 78 LEU A O 1
ATOM 582 N N . THR A 1 79 ? 2.838 13.008 -4.609 1 98.62 79 THR A N 1
ATOM 583 C CA . THR A 1 79 ? 4.086 12.719 -5.305 1 98.62 79 THR A CA 1
ATOM 584 C C . THR A 1 79 ? 5.113 13.812 -5.051 1 98.62 79 THR A C 1
ATOM 586 O O . THR A 1 79 ? 6.273 13.531 -4.746 1 98.62 79 THR A O 1
ATOM 589 N N . PHE A 1 80 ? 4.664 15.039 -5.172 1 98.81 80 PHE A N 1
ATOM 590 C CA . PHE A 1 80 ? 5.594 16.141 -4.945 1 98.81 80 PHE A CA 1
ATOM 591 C C . PHE A 1 80 ? 6.062 16.156 -3.494 1 98.81 80 PHE A C 1
ATOM 593 O O . PHE A 1 80 ? 7.219 16.469 -3.213 1 98.81 80 PHE A O 1
ATOM 600 N N . SER A 1 81 ? 5.188 15.836 -2.58 1 98.62 81 SER A N 1
ATOM 601 C CA . SER A 1 81 ? 5.582 15.75 -1.178 1 98.62 81 SER A CA 1
ATOM 602 C C . SER A 1 81 ? 6.68 14.711 -0.976 1 98.62 81 SER A C 1
ATOM 604 O O . SER A 1 81 ? 7.578 14.898 -0.155 1 98.62 81 SER A O 1
ATOM 606 N N . ALA A 1 82 ? 6.562 13.594 -1.64 1 98.56 82 ALA A N 1
ATOM 607 C CA . ALA A 1 82 ? 7.582 12.555 -1.565 1 98.56 82 ALA A CA 1
ATOM 608 C C . ALA A 1 82 ? 8.938 13.078 -2.041 1 98.56 82 ALA A C 1
ATOM 610 O O . ALA A 1 82 ? 9.977 12.734 -1.474 1 98.56 82 ALA A O 1
ATOM 611 N N . VAL A 1 83 ? 8.93 13.844 -3.07 1 98.75 83 VAL A N 1
AT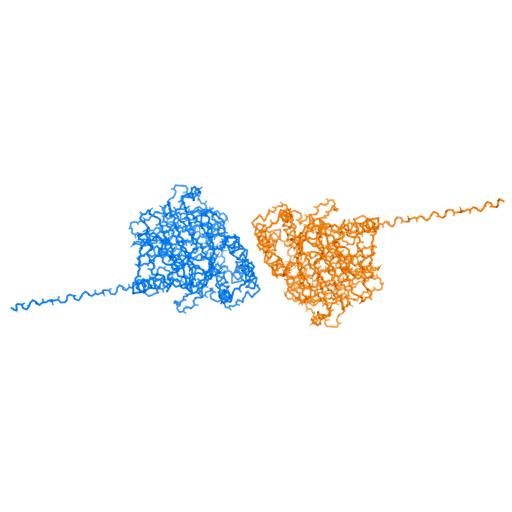OM 612 C CA . VAL A 1 83 ? 10.141 14.445 -3.605 1 98.75 83 VAL A CA 1
ATOM 613 C C . VAL A 1 83 ? 10.688 15.477 -2.615 1 98.75 83 VAL A C 1
ATOM 615 O O . VAL A 1 83 ? 11.898 15.516 -2.357 1 98.75 83 VAL A O 1
ATOM 618 N N . GLN A 1 84 ? 9.789 16.281 -2.027 1 98.75 84 GLN A N 1
ATOM 619 C CA . GLN A 1 84 ? 10.227 17.266 -1.05 1 98.75 84 GLN A CA 1
ATOM 620 C C . GLN A 1 84 ? 10.922 16.609 0.134 1 98.75 84 GLN A C 1
ATOM 622 O O . GLN A 1 84 ? 11.953 17.094 0.601 1 98.75 84 GLN A O 1
ATOM 627 N N . LYS A 1 85 ? 10.453 15.578 0.572 1 98.38 85 LYS A N 1
ATOM 628 C CA . LYS A 1 85 ? 11.062 14.852 1.687 1 98.38 85 LYS A CA 1
ATOM 629 C C . LYS A 1 85 ? 12.438 14.305 1.304 1 98.38 85 LYS A C 1
ATOM 631 O O . LYS A 1 85 ? 13.32 14.203 2.15 1 98.38 85 LYS A O 1
ATOM 636 N N . ALA A 1 86 ? 12.586 14.039 0.058 1 98.5 86 ALA A N 1
ATOM 637 C CA . ALA A 1 86 ? 13.789 13.375 -0.416 1 98.5 86 ALA A CA 1
ATOM 638 C C . ALA A 1 86 ? 14.922 14.375 -0.641 1 98.5 86 ALA A C 1
ATOM 640 O O . ALA A 1 86 ? 16.094 14.039 -0.504 1 98.5 86 ALA A O 1
ATOM 641 N N . VAL A 1 87 ? 14.633 15.594 -0.964 1 98.62 87 VAL A N 1
ATOM 642 C CA . VAL A 1 87 ? 15.664 16.547 -1.371 1 98.62 87 VAL A CA 1
ATOM 643 C C . VAL A 1 87 ? 16.422 17.047 -0.142 1 98.62 87 VAL A C 1
ATOM 645 O O . VAL A 1 87 ? 17.484 17.656 -0.264 1 98.62 87 VAL A O 1
ATOM 648 N N . ASN A 1 88 ? 15.898 16.875 1.067 1 98.12 88 ASN A N 1
ATOM 649 C CA . ASN A 1 88 ? 16.516 17.297 2.316 1 98.12 88 ASN A CA 1
ATOM 650 C C . ASN A 1 88 ? 16.734 16.125 3.268 1 98.12 88 ASN A C 1
ATOM 652 O O . ASN A 1 88 ? 16.156 16.094 4.359 1 98.12 88 ASN A O 1
ATOM 656 N N . THR A 1 89 ? 17.688 15.195 2.857 1 97.25 89 THR A N 1
ATOM 657 C CA . THR A 1 89 ? 17.859 13.992 3.66 1 97.25 89 THR A CA 1
ATOM 658 C C . THR A 1 89 ? 19.312 13.828 4.074 1 97.25 89 THR A C 1
ATOM 660 O O . THR A 1 89 ? 19.672 12.883 4.781 1 97.25 89 THR A O 1
ATOM 663 N N . ASP A 1 90 ? 20.234 14.68 3.615 1 96.44 90 ASP A N 1
ATOM 664 C CA . ASP A 1 90 ? 21.656 14.555 3.916 1 96.44 90 ASP A CA 1
ATOM 665 C C . ASP A 1 90 ? 21.984 15.133 5.293 1 96.44 90 ASP A C 1
ATOM 667 O O . ASP A 1 90 ? 21.969 16.344 5.484 1 96.44 90 ASP A O 1
ATOM 671 N N . PRO A 1 91 ? 22.328 14.328 6.25 1 96.44 91 PRO A N 1
ATOM 672 C CA . PRO A 1 91 ? 22.547 14.844 7.605 1 96.44 91 PRO A CA 1
ATOM 673 C C . PRO A 1 91 ? 23.844 15.633 7.746 1 96.44 91 PRO A C 1
ATOM 675 O O . PRO A 1 91 ? 24.047 16.328 8.742 1 96.44 91 PRO A O 1
ATOM 678 N N . TYR A 1 92 ? 24.75 15.547 6.77 1 96.44 92 TYR A N 1
ATOM 679 C CA . TYR A 1 92 ? 26.016 16.25 6.855 1 96.44 92 TYR A CA 1
ATOM 680 C C . TYR A 1 92 ? 25.953 17.594 6.145 1 96.44 92 TYR A C 1
ATOM 682 O O . TYR A 1 92 ? 26.844 18.422 6.289 1 96.44 92 TYR A O 1
ATOM 690 N N . TYR A 1 93 ? 24.891 17.781 5.398 1 96.31 93 TYR A N 1
ATOM 691 C CA . TYR A 1 93 ? 24.594 19.062 4.758 1 96.31 93 TYR A CA 1
ATOM 692 C C . TYR A 1 93 ? 23.141 19.453 4.977 1 96.31 93 TYR A C 1
ATOM 694 O O . TYR A 1 93 ? 22.406 19.688 4.02 1 96.31 93 TYR A O 1
ATOM 702 N N . PRO A 1 94 ? 22.734 19.562 6.25 1 97.38 94 PRO A N 1
ATOM 703 C CA . PRO A 1 94 ? 21.328 19.781 6.582 1 97.38 94 PRO A CA 1
ATOM 704 C C . PRO A 1 94 ? 20.859 21.188 6.277 1 97.38 94 PRO A C 1
ATOM 706 O O . PRO A 1 94 ? 21.625 22.141 6.402 1 97.38 94 PRO A O 1
ATOM 709 N N . LYS A 1 95 ? 19.656 21.344 5.844 1 98.38 95 LYS A N 1
ATOM 710 C CA . LYS A 1 95 ? 18.969 22.625 5.648 1 98.38 95 LYS A CA 1
ATOM 711 C C . LYS A 1 95 ? 17.594 22.609 6.324 1 98.38 95 LYS A C 1
ATOM 713 O O . LYS A 1 95 ? 17.031 21.531 6.586 1 98.38 95 LYS A O 1
ATOM 718 N N . VAL A 1 96 ? 17.109 23.781 6.719 1 98.69 96 VAL A N 1
ATOM 719 C CA . VAL A 1 96 ? 15.727 23.906 7.168 1 98.69 96 VAL A CA 1
ATOM 720 C C . VAL A 1 96 ? 14.797 24 5.961 1 98.69 96 VAL A C 1
ATOM 722 O O . VAL A 1 96 ? 14.938 24.906 5.133 1 98.69 96 VAL A O 1
ATOM 725 N N . TYR A 1 97 ? 13.859 23.047 5.875 1 98.75 97 TYR A N 1
ATOM 726 C CA . TYR A 1 97 ? 13.031 23.016 4.676 1 98.75 97 TYR A CA 1
ATOM 727 C C . TYR A 1 97 ? 11.555 22.984 5.035 1 98.75 97 TYR A C 1
ATOM 729 O O . TYR A 1 97 ? 11.094 22.094 5.758 1 98.75 97 TYR A O 1
ATOM 737 N N . TRP A 1 98 ? 10.844 24.016 4.566 1 98.62 98 TRP A N 1
ATOM 738 C CA . TRP A 1 98 ? 9.391 24.078 4.703 1 98.62 98 TRP A CA 1
ATOM 739 C C . TRP A 1 98 ? 8.703 23.266 3.609 1 98.62 98 TRP A C 1
ATOM 741 O O . TRP A 1 98 ? 8.984 23.453 2.422 1 98.62 98 TRP A O 1
ATOM 751 N N . TYR A 1 99 ? 7.902 22.312 4.02 1 97.75 99 TYR A N 1
ATOM 752 C CA . TYR A 1 99 ? 7.18 21.438 3.105 1 97.75 99 TYR A CA 1
ATOM 753 C C . TYR A 1 99 ? 5.758 21.203 3.594 1 97.75 99 TYR A C 1
ATOM 755 O O . TYR A 1 99 ? 5.281 21.891 4.504 1 97.75 99 TYR A O 1
ATOM 763 N N . ASP A 1 100 ? 4.934 20.297 2.938 1 97.5 100 ASP A N 1
ATOM 764 C CA . ASP A 1 100 ? 3.564 19.969 3.314 1 97.5 100 ASP A CA 1
ATOM 765 C C . ASP A 1 100 ? 2.672 21.203 3.318 1 97.5 100 ASP A C 1
ATOM 767 O O . ASP A 1 100 ? 1.993 21.484 4.309 1 97.5 100 ASP A O 1
ATOM 771 N N . SER A 1 101 ? 2.725 21.953 2.264 1 97.19 101 SER A N 1
ATOM 772 C CA . SER A 1 101 ? 1.946 23.172 2.074 1 97.19 101 SER A CA 1
ATOM 773 C C . SER A 1 101 ? 1.324 23.219 0.682 1 97.19 101 SER A C 1
ATOM 775 O O . SER A 1 101 ? 1.688 22.438 -0.194 1 97.19 101 SER A O 1
ATOM 777 N N . GLY A 1 102 ? 0.345 24.156 0.551 1 96.81 102 GLY A N 1
ATOM 778 C CA . GLY A 1 102 ? -0.253 24.375 -0.758 1 96.81 102 GLY A CA 1
ATOM 779 C C . GLY A 1 102 ? 0.713 24.953 -1.77 1 96.81 102 GLY A C 1
ATOM 780 O O . GLY A 1 102 ? 1.829 25.344 -1.417 1 96.81 102 GLY A O 1
ATOM 781 N N . PRO A 1 103 ? 0.25 24.969 -3.002 1 97.19 103 PRO A N 1
ATOM 782 C CA . PRO A 1 103 ? 1.091 25.578 -4.035 1 97.19 103 PRO A CA 1
ATOM 783 C C . PRO A 1 103 ? 1.384 27.062 -3.758 1 97.19 103 PRO A C 1
ATOM 785 O O . PRO A 1 103 ? 0.6 27.734 -3.084 1 97.19 103 PRO A O 1
ATOM 788 N N . ARG A 1 104 ? 2.5 27.516 -4.281 1 95.88 104 ARG A N 1
ATOM 789 C CA . ARG A 1 104 ? 2.857 28.906 -4.074 1 95.88 104 ARG A CA 1
ATOM 790 C C . ARG A 1 104 ? 3.773 29.406 -5.188 1 95.88 104 ARG A C 1
ATOM 792 O O . ARG A 1 104 ? 4.555 28.641 -5.746 1 95.88 104 ARG A O 1
ATOM 799 N N . SER A 1 105 ? 3.641 30.656 -5.449 1 95.12 105 SER A N 1
ATOM 800 C CA . SER A 1 105 ? 4.547 31.375 -6.344 1 95.12 105 SER A CA 1
ATOM 801 C C . SER A 1 105 ? 5.41 32.375 -5.57 1 95.12 105 SER A C 1
ATOM 803 O O . SER A 1 105 ? 4.898 33.312 -4.996 1 95.12 105 SER A O 1
ATOM 805 N N . TRP A 1 106 ? 6.656 32.031 -5.488 1 94.88 106 TRP A N 1
ATOM 806 C CA . TRP A 1 106 ? 7.602 32.875 -4.793 1 94.88 106 TRP A CA 1
ATOM 807 C C . TRP A 1 106 ? 9.023 32.625 -5.277 1 94.88 106 TRP A C 1
ATOM 809 O O . TRP A 1 106 ? 9.312 31.594 -5.875 1 94.88 106 TRP A O 1
ATOM 819 N N . PHE A 1 107 ? 10.008 33.562 -5.16 1 94.12 107 PHE A N 1
ATOM 820 C CA . PHE A 1 107 ? 11.391 33.469 -5.617 1 94.12 107 PHE A CA 1
ATOM 821 C C . PHE A 1 107 ? 11.445 33.219 -7.117 1 94.12 107 PHE A C 1
ATOM 823 O O . PHE A 1 107 ? 12.312 32.469 -7.586 1 94.12 107 PHE A O 1
ATOM 830 N N . ASP A 1 108 ? 10.492 33.594 -7.805 1 94.12 108 ASP A N 1
ATOM 831 C CA . ASP A 1 108 ? 10.391 33.344 -9.242 1 94.12 108 ASP A CA 1
ATOM 832 C C . ASP A 1 108 ? 10.227 31.859 -9.539 1 94.12 108 ASP A C 1
ATOM 834 O O . ASP A 1 108 ? 10.695 31.375 -10.57 1 94.12 108 ASP A O 1
ATOM 838 N N . LEU A 1 109 ? 9.766 31.141 -8.547 1 97.25 109 LEU A N 1
ATOM 839 C CA . LEU A 1 109 ? 9.438 29.719 -8.695 1 97.25 109 LEU A CA 1
ATOM 840 C C . LEU A 1 109 ? 7.949 29.484 -8.5 1 97.25 109 LEU A C 1
ATOM 842 O O . LEU A 1 109 ? 7.309 30.156 -7.691 1 97.25 109 LEU A O 1
ATOM 846 N N . ASP A 1 110 ? 7.418 28.609 -9.266 1 97.75 110 ASP A N 1
ATOM 847 C CA . ASP A 1 110 ? 6.082 28.062 -9.031 1 97.75 110 ASP A CA 1
ATOM 848 C C . ASP A 1 110 ? 6.148 26.688 -8.383 1 97.75 110 ASP A C 1
ATOM 850 O O . ASP A 1 110 ? 6.273 25.672 -9.086 1 97.75 110 ASP A O 1
ATOM 854 N N . VAL A 1 111 ? 6.074 26.703 -7.105 1 98.31 111 VAL A N 1
ATOM 855 C CA . VAL A 1 111 ? 6.211 25.469 -6.34 1 98.31 111 VAL A CA 1
ATOM 856 C C . VAL A 1 111 ? 4.871 24.734 -6.309 1 98.31 111 VAL A C 1
ATOM 858 O O . VAL A 1 111 ? 3.867 25.281 -5.848 1 98.31 111 VAL A O 1
ATOM 861 N N . PRO A 1 112 ? 4.82 23.5 -6.809 1 98.25 112 PRO A N 1
ATOM 862 C CA . PRO A 1 112 ? 3.584 22.719 -6.703 1 98.25 112 PRO A CA 1
ATOM 863 C C . PRO A 1 112 ? 3.164 22.469 -5.254 1 98.25 112 PRO A C 1
ATOM 865 O O . PRO A 1 112 ? 3.992 22.562 -4.344 1 98.25 112 PRO A O 1
ATOM 868 N N . GLY A 1 113 ? 1.91 22.203 -5.039 1 98.12 113 GLY A N 1
ATOM 869 C CA . GLY A 1 113 ? 1.468 21.781 -3.721 1 98.12 113 GLY A CA 1
ATOM 870 C C . GLY A 1 113 ? 2.084 20.469 -3.279 1 98.12 113 GLY A C 1
ATOM 871 O O . GLY A 1 113 ? 2.299 19.578 -4.098 1 98.12 113 GLY A O 1
ATOM 872 N N . GLY A 1 114 ? 2.33 20.359 -2.025 1 98.44 114 GLY A N 1
ATOM 873 C CA . GLY A 1 114 ? 2.883 19.141 -1.445 1 98.44 114 GLY A CA 1
ATOM 874 C C . GLY A 1 114 ? 2.102 18.641 -0.245 1 98.44 114 GLY A C 1
ATOM 875 O O . GLY A 1 114 ? 2.668 18.016 0.657 1 98.44 114 GLY A O 1
ATOM 876 N N . ARG A 1 115 ? 0.827 18.922 -0.212 1 98.06 115 ARG A N 1
ATOM 877 C CA . ARG A 1 115 ? -0.001 18.5 0.91 1 98.06 115 ARG A CA 1
ATOM 878 C C . ARG A 1 115 ? -0.352 17.016 0.798 1 98.06 115 ARG A C 1
ATOM 880 O O . ARG A 1 115 ? -0.546 16.5 -0.305 1 98.06 115 ARG A O 1
ATOM 887 N N . TYR A 1 116 ? -0.482 16.484 1.968 1 96.69 116 TYR A N 1
ATOM 888 C CA . TYR A 1 116 ? -0.841 15.07 2.014 1 96.69 116 TYR A CA 1
ATOM 889 C C . TYR A 1 116 ? -1.378 14.688 3.389 1 96.69 116 TYR A C 1
ATOM 891 O O . TYR A 1 116 ? -1.057 15.336 4.387 1 96.69 116 TYR A O 1
ATOM 899 N N . SER A 1 117 ? -2.266 13.727 3.469 1 96.25 117 SER A N 1
ATOM 900 C CA . SER A 1 117 ? -2.686 13.023 4.672 1 96.25 117 SER A CA 1
ATOM 901 C C . SER A 1 117 ? -2.963 13.992 5.816 1 96.25 117 SER A C 1
ATOM 903 O O . SER A 1 117 ? -2.369 13.883 6.891 1 96.25 117 SER A O 1
ATOM 905 N N . TYR A 1 118 ? -3.869 14.953 5.586 1 97 118 TYR A N 1
ATOM 906 C CA . TYR A 1 118 ? -4.398 15.836 6.621 1 97 118 TYR A CA 1
ATOM 907 C C . TYR A 1 118 ? -3.4 16.938 6.965 1 97 118 TYR A C 1
ATOM 909 O O . TYR A 1 118 ? -3.084 17.156 8.133 1 97 118 TYR A O 1
ATOM 917 N N . ASP A 1 119 ? -3 17.609 5.945 1 97.62 119 ASP A N 1
ATOM 918 C CA . ASP A 1 119 ? -2.27 18.844 6.211 1 97.62 119 ASP A CA 1
ATOM 919 C C . ASP A 1 119 ? -3.062 19.766 7.141 1 97.62 119 ASP A C 1
ATOM 921 O O . ASP A 1 119 ? -4.289 19.844 7.055 1 97.62 119 ASP A O 1
ATOM 925 N N . ASN A 1 120 ? -2.359 20.406 8.039 1 97.69 120 ASN A N 1
ATOM 926 C CA . ASN A 1 120 ? -2.951 21.391 8.945 1 97.69 120 ASN A CA 1
ATOM 927 C C . ASN A 1 120 ? -2.725 22.812 8.453 1 97.69 120 ASN A C 1
ATOM 929 O O . ASN A 1 120 ? -1.591 23.297 8.445 1 97.69 120 ASN A O 1
ATOM 933 N N . PRO A 1 121 ? -3.809 23.5 8.102 1 97.88 121 PRO A N 1
ATOM 934 C CA . PRO A 1 121 ? -3.65 24.859 7.578 1 97.88 121 PRO A CA 1
ATOM 935 C C . PRO A 1 121 ? -2.955 25.797 8.562 1 97.88 121 PRO A C 1
ATOM 937 O O . PRO A 1 121 ? -2.41 26.828 8.164 1 97.88 121 PRO A O 1
ATOM 940 N N . ASP A 1 122 ? -2.965 25.422 9.797 1 98.31 122 ASP A N 1
ATOM 941 C CA . ASP A 1 122 ? -2.33 26.266 10.812 1 98.31 122 ASP A CA 1
ATOM 942 C C . ASP A 1 122 ? -0.829 25.984 10.891 1 98.31 122 ASP A C 1
ATOM 944 O O . ASP A 1 122 ? -0.076 26.781 11.461 1 98.31 122 ASP A O 1
ATOM 948 N N . CYS A 1 123 ? -0.397 24.891 10.375 1 97.69 123 CYS A N 1
ATOM 949 C CA . CYS A 1 123 ? 0.932 24.406 10.719 1 97.69 123 CYS A CA 1
ATOM 950 C C . CYS A 1 123 ? 1.945 24.766 9.641 1 97.69 123 CYS A C 1
ATOM 952 O O . CYS A 1 123 ? 1.67 24.625 8.445 1 97.69 123 CYS A O 1
ATOM 954 N N . VAL A 1 124 ? 3.018 25.328 10.062 1 98.06 124 VAL A N 1
ATOM 955 C CA . VAL A 1 124 ? 4.234 25.391 9.258 1 98.06 124 VAL A CA 1
ATOM 956 C C . VAL A 1 124 ? 5.129 24.203 9.57 1 98.06 124 VAL A C 1
ATOM 958 O O . VAL A 1 124 ? 5.781 24.172 10.617 1 98.06 124 VAL A O 1
ATOM 961 N N . TYR A 1 125 ? 5.152 23.219 8.648 1 97.81 125 TYR A N 1
ATOM 962 C CA . TYR A 1 125 ? 5.957 22.016 8.797 1 97.81 125 TYR A CA 1
ATOM 963 C C . TYR A 1 125 ? 7.359 22.219 8.227 1 97.81 125 TYR A C 1
ATOM 965 O O . TYR A 1 125 ? 7.516 22.578 7.055 1 97.81 125 TYR A O 1
ATOM 973 N N . ARG A 1 126 ? 8.336 21.953 9.055 1 98.56 126 ARG A N 1
ATOM 974 C CA . ARG A 1 126 ? 9.711 22.016 8.555 1 98.56 126 ARG A CA 1
ATOM 975 C C . ARG A 1 126 ? 10.5 20.781 8.992 1 98.56 126 ARG A C 1
ATOM 977 O O . ARG A 1 126 ? 10.188 20.156 10.008 1 98.56 126 ARG A O 1
ATOM 984 N N . THR A 1 127 ? 11.5 20.469 8.195 1 98.12 127 THR A N 1
ATOM 985 C CA . THR A 1 127 ? 12.344 19.328 8.516 1 98.12 127 THR A CA 1
ATOM 986 C C . THR A 1 127 ? 13.82 19.703 8.422 1 98.12 127 THR A C 1
ATOM 988 O O . THR A 1 127 ? 14.188 20.625 7.691 1 98.12 127 THR A O 1
ATOM 991 N N . ILE A 1 128 ? 14.656 19.031 9.203 1 98.56 128 ILE A N 1
ATOM 992 C CA . ILE A 1 128 ? 16.109 19.062 9.188 1 98.56 128 ILE A CA 1
ATOM 993 C C . ILE A 1 128 ? 16.672 17.641 9.305 1 98.56 128 ILE A C 1
ATOM 995 O O . ILE A 1 128 ? 16.406 16.938 10.281 1 98.56 128 ILE A O 1
ATOM 999 N N . PRO A 1 129 ? 17.453 17.219 8.273 1 98.31 129 PRO A N 1
ATOM 1000 C CA . PRO A 1 129 ? 18.031 15.883 8.414 1 98.31 129 PRO A CA 1
ATOM 1001 C C . PRO A 1 129 ? 19.094 15.82 9.508 1 98.31 129 PRO A C 1
ATOM 1003 O O . PRO A 1 129 ? 19.906 16.734 9.641 1 98.31 129 PRO A O 1
ATOM 1006 N N . ILE A 1 130 ? 19.062 14.75 10.32 1 97.19 130 ILE A N 1
ATOM 1007 C CA . ILE A 1 130 ? 20.031 14.609 11.398 1 97.19 130 ILE A CA 1
ATOM 1008 C C . ILE A 1 130 ? 20.594 13.188 11.406 1 97.19 130 ILE A C 1
ATOM 1010 O O . ILE A 1 130 ? 20.094 12.312 10.703 1 97.19 130 ILE A O 1
ATOM 1014 N N . SER A 1 131 ? 21.672 12.984 12.07 1 94 131 SER A N 1
ATOM 1015 C CA . SER A 1 131 ? 22.312 11.711 12.359 1 94 131 SER A CA 1
ATOM 1016 C C . SER A 1 131 ? 22.844 11.664 13.789 1 94 131 SER A C 1
ATOM 1018 O O . SER A 1 131 ? 23.359 12.672 14.297 1 94 131 SER A O 1
ATOM 1020 N N . SER A 1 132 ? 22.734 10.516 14.43 1 91.75 132 SER A N 1
ATOM 1021 C CA . SER A 1 132 ? 23.266 10.391 15.781 1 91.75 132 SER A CA 1
ATOM 1022 C C . SER A 1 132 ? 24.781 10.461 15.781 1 91.75 132 SER A C 1
ATOM 1024 O O . SER A 1 132 ? 25.406 10.617 16.844 1 91.75 132 SER A O 1
ATOM 1026 N N . GLN A 1 133 ? 25.375 10.406 14.641 1 90.81 133 GLN A N 1
ATOM 1027 C CA . GLN A 1 133 ? 26.828 10.43 14.516 1 90.81 133 GLN A CA 1
ATOM 1028 C C . GLN A 1 133 ? 27.359 11.859 14.406 1 90.81 133 GLN A C 1
ATOM 1030 O O . GLN A 1 133 ? 28.562 12.086 14.367 1 90.81 133 GLN A O 1
ATOM 1035 N N . ALA A 1 134 ? 26.5 12.836 14.359 1 95.12 134 ALA A N 1
ATOM 1036 C CA . ALA A 1 134 ? 26.891 14.234 14.234 1 95.12 134 ALA A CA 1
ATOM 1037 C C . ALA A 1 134 ? 26.203 15.094 15.297 1 95.12 134 ALA A C 1
ATOM 1039 O O . ALA A 1 134 ? 25.219 14.688 15.898 1 95.12 134 ALA A O 1
ATOM 1040 N N . ASN A 1 135 ? 26.781 16.219 15.516 1 96.19 135 ASN A N 1
ATOM 1041 C CA . ASN A 1 135 ? 26.25 17.219 16.438 1 96.19 135 ASN A CA 1
ATOM 1042 C C . ASN A 1 135 ? 25.688 18.422 15.703 1 96.19 135 ASN A C 1
ATOM 1044 O O . ASN A 1 135 ? 26.312 18.922 14.758 1 96.19 135 ASN A O 1
ATOM 1048 N N . TYR A 1 136 ? 24.516 18.844 16.156 1 98.06 136 TYR A N 1
ATOM 1049 C CA . TYR A 1 136 ? 23.859 19.969 15.492 1 98.06 136 TYR A CA 1
ATOM 1050 C C . TYR A 1 136 ? 23.516 21.062 16.484 1 98.06 136 TYR A C 1
ATOM 1052 O O . TYR A 1 136 ? 23.281 20.797 17.656 1 98.06 136 TYR A O 1
ATOM 1060 N N . VAL A 1 137 ? 23.469 22.266 15.984 1 98 137 VAL A N 1
ATOM 1061 C CA . VAL A 1 137 ? 22.922 23.422 16.688 1 98 137 VAL A CA 1
ATOM 1062 C C . VAL A 1 137 ? 21.859 24.094 15.812 1 98 137 VAL A C 1
ATOM 1064 O O . VAL A 1 137 ? 22.156 24.516 14.695 1 98 137 VAL A O 1
ATOM 1067 N N . VAL A 1 138 ? 20.656 24.125 16.328 1 98.56 138 VAL A N 1
ATOM 1068 C CA . VAL A 1 138 ? 19.578 24.875 15.695 1 98.56 138 VAL A CA 1
ATOM 1069 C C . VAL A 1 138 ? 19.391 26.219 16.406 1 98.56 138 VAL A C 1
ATOM 1071 O O . VAL A 1 138 ? 19.203 26.266 17.625 1 98.56 138 VAL A O 1
ATOM 1074 N N . THR A 1 139 ? 19.5 27.281 15.633 1 98.5 139 THR A N 1
ATOM 1075 C CA . THR A 1 139 ? 19.281 28.625 16.172 1 98.5 139 THR A CA 1
ATOM 1076 C C . THR A 1 139 ? 17.922 29.172 15.727 1 98.5 139 THR A C 1
ATOM 1078 O O . THR A 1 139 ? 17.594 29.125 14.539 1 98.5 139 THR A O 1
ATOM 1081 N N . GLY A 1 140 ? 17.188 29.656 16.75 1 98.31 140 GLY A N 1
ATOM 1082 C CA . GLY A 1 140 ? 15.867 30.156 16.453 1 98.31 140 GLY A CA 1
ATOM 1083 C C . GLY A 1 140 ? 15.609 31.547 17.031 1 98.31 140 GLY A C 1
ATOM 1084 O O . GLY A 1 140 ? 16.312 31.984 17.938 1 98.31 140 GLY A O 1
ATOM 1085 N N . HIS A 1 141 ? 14.695 32.25 16.422 1 98 141 HIS A N 1
ATOM 1086 C CA . HIS A 1 141 ? 14.156 33.5 16.938 1 98 141 HIS A CA 1
ATOM 1087 C C . HIS A 1 141 ? 12.633 33.5 16.922 1 98 141 HIS A C 1
ATOM 1089 O O . HIS A 1 141 ? 12.016 33.312 15.867 1 98 141 HIS A O 1
ATOM 1095 N N . ARG A 1 142 ? 12.086 33.688 18.031 1 97.38 142 ARG A N 1
ATOM 1096 C CA . ARG A 1 142 ? 10.633 33.719 18.188 1 97.38 142 ARG A CA 1
ATOM 1097 C C . ARG A 1 142 ? 10.125 35.156 18.266 1 97.38 142 ARG A C 1
ATOM 1099 O O . ARG A 1 142 ? 10.555 35.938 19.109 1 97.38 142 ARG A O 1
ATOM 1106 N N . HIS A 1 143 ? 9.203 35.438 17.375 1 92.25 143 HIS A N 1
ATOM 1107 C CA . HIS A 1 143 ? 8.508 36.719 17.422 1 92.25 143 HIS A CA 1
ATOM 1108 C C . HIS A 1 143 ? 7.398 36.719 18.469 1 92.25 143 HIS A C 1
ATOM 1110 O O . HIS A 1 143 ? 6.824 35.656 18.75 1 92.25 143 HIS A O 1
ATOM 1116 N N . THR A 1 144 ? 7.191 37.875 19.062 1 91.31 144 THR A N 1
ATOM 1117 C CA . THR A 1 144 ? 6.078 38 20 1 91.31 144 THR A CA 1
ATOM 1118 C C . THR A 1 144 ? 4.887 38.688 19.328 1 91.31 144 THR A C 1
ATOM 1120 O O . THR A 1 144 ? 5.02 39.781 18.781 1 91.31 144 THR A O 1
ATOM 1123 N N . PRO A 1 145 ? 3.756 38.031 19.281 1 92.31 145 PRO A N 1
ATOM 1124 C CA . PRO A 1 145 ? 3.5 36.719 19.891 1 92.31 145 PRO A CA 1
ATOM 1125 C C . PRO A 1 145 ? 4.035 35.562 19.062 1 92.31 145 PRO A C 1
ATOM 1127 O O . PRO A 1 145 ? 4.145 35.688 17.828 1 92.31 145 PRO A O 1
ATOM 1130 N N . GLY A 1 146 ? 4.375 34.531 19.75 1 93.88 146 GLY A N 1
ATOM 1131 C CA . GLY A 1 146 ? 4.828 33.312 19.094 1 93.88 146 GLY A CA 1
ATOM 1132 C C . GLY A 1 146 ? 3.688 32.406 18.672 1 93.88 146 GLY A C 1
ATOM 1133 O O . GLY A 1 146 ? 2.52 32.719 18.906 1 93.88 146 GLY A O 1
ATOM 1134 N N . PRO A 1 147 ? 4.055 31.266 18 1 96.56 147 PRO A N 1
ATOM 1135 C CA . PRO A 1 147 ? 3.016 30.312 17.625 1 96.56 147 PRO A CA 1
ATOM 1136 C C . PRO A 1 147 ? 2.256 29.766 18.828 1 96.56 147 PRO A C 1
ATOM 1138 O O . PRO A 1 147 ? 2.832 29.609 19.906 1 96.56 147 PRO A O 1
ATOM 1141 N N . SER A 1 148 ? 1.025 29.438 18.641 1 95.81 148 SER A N 1
ATOM 1142 C CA . SER A 1 148 ? 0.157 28.906 19.688 1 95.81 148 SER A CA 1
ATOM 1143 C C . SER A 1 148 ? 0.647 27.562 20.188 1 95.81 148 SER A C 1
ATOM 1145 O O . SER A 1 148 ? 0.441 27.203 21.359 1 95.81 148 SER A O 1
ATOM 1147 N N . ASP A 1 149 ? 1.249 26.797 19.344 1 95.12 149 ASP A N 1
ATOM 1148 C CA . ASP A 1 149 ? 1.787 25.484 19.672 1 95.12 149 ASP A CA 1
ATOM 1149 C C . ASP A 1 149 ? 3.031 25.172 18.844 1 95.12 149 ASP A C 1
ATOM 1151 O O . ASP A 1 149 ? 3.064 25.453 17.641 1 95.12 149 ASP A O 1
ATOM 1155 N N . VAL A 1 150 ? 4.051 24.688 19.562 1 95.31 150 VAL A N 1
ATOM 1156 C CA . VAL A 1 150 ? 5.316 24.391 18.906 1 95.31 150 VAL A CA 1
ATOM 1157 C C . VAL A 1 150 ? 5.824 23.016 19.344 1 95.31 150 VAL A C 1
ATOM 1159 O O . VAL A 1 150 ? 5.68 22.641 20.516 1 95.31 150 VAL A O 1
ATOM 1162 N N . SER A 1 151 ? 6.391 22.281 18.422 1 93.94 151 SER A N 1
ATOM 1163 C CA . SER A 1 151 ? 7.051 21.031 18.766 1 93.94 151 SER A CA 1
ATOM 1164 C C . SER A 1 151 ? 8.289 20.812 17.906 1 93.94 151 SER A C 1
ATOM 1166 O O . SER A 1 151 ? 8.328 21.203 16.75 1 93.94 151 SER A O 1
ATOM 1168 N N . PHE A 1 152 ? 9.359 20.25 18.516 1 96.19 152 PHE A N 1
ATOM 1169 C CA . PHE A 1 152 ? 10.562 19.75 17.875 1 96.19 152 PHE A CA 1
ATOM 1170 C C . PHE A 1 152 ? 10.711 18.25 18.125 1 96.19 152 PHE A C 1
ATOM 1172 O O . PHE A 1 152 ? 11.031 17.828 19.234 1 96.19 152 PHE A O 1
ATOM 1179 N N . SER A 1 153 ? 10.523 17.453 17.078 1 94 153 SER A N 1
ATOM 1180 C CA . SER A 1 153 ? 10.516 16.016 17.266 1 94 153 SER A CA 1
ATOM 1181 C C . SER A 1 153 ? 11.555 15.336 16.375 1 94 153 SER A C 1
ATOM 1183 O O . SER A 1 153 ? 11.594 15.57 15.172 1 94 153 SER A O 1
ATOM 1185 N N . LEU A 1 154 ? 12.406 14.516 17 1 94.44 154 LEU A N 1
ATOM 1186 C CA . LEU A 1 154 ? 13.211 13.609 16.188 1 94.44 154 LEU A CA 1
ATOM 1187 C C . LEU A 1 154 ? 12.391 12.398 15.75 1 94.44 154 LEU A C 1
ATOM 1189 O O . LEU A 1 154 ? 11.805 11.703 16.594 1 94.44 154 LEU A O 1
ATOM 1193 N N . ILE A 1 155 ? 12.375 12.18 14.43 1 92.69 155 ILE A N 1
ATOM 1194 C CA . ILE A 1 155 ? 11.562 11.086 13.906 1 92.69 155 ILE A CA 1
ATOM 1195 C C . ILE A 1 155 ? 12.461 10.102 13.156 1 92.69 155 ILE A C 1
ATOM 1197 O O . ILE A 1 155 ? 13.516 10.469 12.648 1 92.69 155 ILE A O 1
ATOM 1201 N N . SER A 1 156 ? 11.984 8.867 13.094 1 89.12 156 SER A N 1
ATOM 1202 C CA . SER A 1 156 ? 12.789 7.82 12.469 1 89.12 156 SER A CA 1
ATOM 1203 C C . SER A 1 156 ? 12.383 7.605 11.016 1 89.12 156 SER A C 1
ATOM 1205 O O . SER A 1 156 ? 13.117 6.98 10.242 1 89.12 156 SER A O 1
ATOM 1207 N N . ASN A 1 157 ? 11.219 8.133 10.641 1 89.88 157 ASN A N 1
ATOM 1208 C CA . ASN A 1 157 ? 10.672 7.938 9.297 1 89.88 157 ASN A CA 1
ATOM 1209 C C . ASN A 1 157 ? 9.906 9.164 8.82 1 89.88 157 ASN A C 1
ATOM 1211 O O . ASN A 1 157 ? 8.938 9.586 9.461 1 89.88 157 ASN A O 1
ATOM 1215 N N . PRO A 1 158 ? 10.32 9.727 7.703 1 92.69 158 PRO A N 1
ATOM 1216 C CA . PRO A 1 158 ? 9.688 10.977 7.27 1 92.69 158 PRO A CA 1
ATOM 1217 C C . PRO A 1 158 ? 8.242 10.781 6.832 1 92.69 158 PRO A C 1
ATOM 1219 O O . PRO A 1 158 ? 7.512 11.758 6.645 1 92.69 158 PRO A O 1
ATOM 1222 N N . ASN A 1 159 ? 7.766 9.594 6.66 1 92.25 159 ASN A N 1
ATOM 1223 C CA . ASN A 1 159 ? 6.391 9.328 6.246 1 92.25 159 ASN A CA 1
ATOM 1224 C C . ASN A 1 159 ? 5.508 8.953 7.43 1 92.25 159 ASN A C 1
ATOM 1226 O O . ASN A 1 159 ? 4.52 9.625 7.715 1 92.25 159 ASN A O 1
ATOM 1230 N N . SER A 1 160 ? 5.891 8.023 8.211 1 86.5 160 SER A N 1
ATOM 1231 C CA . SER A 1 160 ? 5.113 7.598 9.367 1 86.5 160 SER A CA 1
ATOM 1232 C C . SER A 1 160 ? 5.535 8.352 10.625 1 86.5 160 SER A C 1
ATOM 1234 O O . SER A 1 160 ? 4.867 8.266 11.656 1 86.5 160 SER A O 1
ATOM 1236 N N . GLN A 1 161 ? 6.66 9.117 10.547 1 87.62 161 GLN A N 1
ATOM 1237 C CA . GLN A 1 161 ? 7.234 9.938 11.609 1 87.62 161 GLN A CA 1
ATOM 1238 C C . GLN A 1 161 ? 7.859 9.07 12.695 1 87.62 161 GLN A C 1
ATOM 1240 O O . GLN A 1 161 ? 9.078 8.883 12.727 1 87.62 161 GLN A O 1
ATOM 1245 N N . ASN A 1 162 ? 7.027 8.367 13.516 1 82.25 162 ASN A N 1
ATOM 1246 C CA . ASN A 1 162 ? 7.559 7.527 14.586 1 82.25 162 ASN A CA 1
ATOM 1247 C C . ASN A 1 162 ? 8.539 8.297 15.469 1 82.25 162 ASN A C 1
ATOM 1249 O O . ASN A 1 162 ? 9.75 8.078 15.398 1 82.25 162 ASN A O 1
ATOM 1253 N N . THR A 1 163 ? 8.07 9.07 16.391 1 86.69 163 THR A N 1
ATOM 1254 C CA . THR A 1 163 ? 8.859 9.977 17.203 1 86.69 163 THR A CA 1
ATOM 1255 C C . THR A 1 163 ? 9.836 9.203 18.094 1 86.69 163 THR A C 1
ATOM 1257 O O . THR A 1 163 ? 9.453 8.219 18.734 1 86.69 163 THR A O 1
ATOM 1260 N N . VAL A 1 164 ? 11.078 9.672 18.109 1 85.12 164 VAL A N 1
ATOM 1261 C CA . VAL A 1 164 ? 12.164 9.086 18.891 1 85.12 164 VAL A CA 1
ATOM 1262 C C . VAL A 1 164 ? 12.375 9.891 20.172 1 85.12 164 VAL A C 1
ATOM 1264 O O . VAL A 1 164 ? 12.555 9.32 21.25 1 85.12 164 VAL A O 1
ATOM 1267 N N . SER A 1 165 ? 12.43 11.125 20.078 1 88.44 165 SER A N 1
ATOM 1268 C CA . SER A 1 165 ? 12.594 12.117 21.141 1 88.44 165 SER A CA 1
ATOM 1269 C C . SER A 1 165 ? 12.008 13.461 20.734 1 88.44 165 SER A C 1
ATOM 1271 O O . SER A 1 165 ? 11.734 13.695 19.562 1 88.44 165 SER A O 1
ATOM 1273 N N . HIS A 1 166 ? 11.766 14.312 21.797 1 90.44 166 HIS A N 1
ATOM 1274 C CA . HIS A 1 166 ? 11.156 15.586 21.438 1 90.44 166 HIS A CA 1
ATOM 1275 C C . HIS A 1 166 ? 11.438 16.656 22.484 1 90.44 166 HIS A C 1
ATOM 1277 O O . HIS A 1 166 ? 11.859 16.344 23.594 1 90.44 166 HIS A O 1
ATOM 1283 N N . LEU A 1 167 ? 11.359 17.844 22.047 1 92.38 167 LEU A N 1
ATOM 1284 C CA . LEU A 1 167 ? 11.305 19.047 22.875 1 92.38 167 LEU A CA 1
ATOM 1285 C C . LEU A 1 167 ? 10 19.797 22.641 1 92.38 167 LEU A C 1
ATOM 1287 O O . LEU A 1 167 ? 9.742 20.297 21.531 1 92.38 167 LEU A O 1
ATOM 1291 N N . SER A 1 168 ? 9.188 19.844 23.719 1 89.12 168 SER A N 1
ATOM 1292 C CA . SER A 1 168 ? 7.902 20.531 23.594 1 89.12 168 SER A CA 1
ATOM 1293 C C . SER A 1 168 ? 8.07 22.047 23.641 1 89.12 168 SER A C 1
ATOM 1295 O O . SER A 1 168 ? 9.008 22.547 24.266 1 89.12 168 SER A O 1
ATOM 1297 N N . GLY A 1 169 ? 7.125 22.703 23.062 1 89.75 169 GLY A N 1
ATOM 1298 C CA . GLY A 1 169 ? 7.133 24.156 23.078 1 89.75 169 GLY A CA 1
ATOM 1299 C C . GLY A 1 169 ? 7.125 24.734 24.484 1 89.75 169 GLY A C 1
ATOM 1300 O O . GLY A 1 169 ? 7.77 25.75 24.75 1 89.75 169 GLY A O 1
ATOM 1301 N N . GLY A 1 170 ? 6.398 24.094 25.359 1 88.75 170 GLY A N 1
ATOM 1302 C CA . GLY A 1 170 ? 6.32 24.562 26.734 1 88.75 170 GLY A CA 1
ATOM 1303 C C . GLY A 1 170 ? 7.633 24.453 27.484 1 88.75 170 GLY A C 1
ATOM 1304 O O . GLY A 1 170 ? 7.867 25.172 28.453 1 88.75 170 GLY A O 1
ATOM 1305 N N . ASP A 1 171 ? 8.508 23.578 27.016 1 91.38 171 ASP A N 1
ATOM 1306 C CA . ASP A 1 171 ? 9.789 23.344 27.672 1 91.38 171 ASP A CA 1
ATOM 1307 C C . ASP A 1 171 ? 10.906 24.141 27.016 1 91.38 171 ASP A C 1
ATOM 1309 O O . ASP A 1 171 ? 12.031 24.188 27.531 1 91.38 171 ASP A O 1
ATOM 1313 N N . LEU A 1 172 ? 10.633 24.719 25.938 1 95.81 172 LEU A N 1
ATOM 1314 C CA . LEU A 1 172 ? 11.648 25.516 25.25 1 95.81 172 LEU A CA 1
ATOM 1315 C C . LEU A 1 172 ? 11.945 26.797 26.016 1 95.81 172 LEU A C 1
ATOM 1317 O O . LEU A 1 172 ? 11.039 27.562 26.328 1 95.81 172 LEU A O 1
ATOM 1321 N N . VAL A 1 173 ? 13.188 27 26.312 1 97.38 173 VAL A N 1
ATOM 1322 C CA . VAL A 1 173 ? 13.617 28.219 26.969 1 97.38 173 VAL A CA 1
ATOM 1323 C C . VAL A 1 173 ? 14.016 29.25 25.922 1 97.38 173 VAL A C 1
ATOM 1325 O O . VAL A 1 173 ? 14.977 29.047 25.172 1 97.38 173 VAL A O 1
ATOM 1328 N N . VAL A 1 174 ? 13.273 30.328 25.891 1 97.38 174 VAL A N 1
ATOM 1329 C CA . VAL A 1 174 ? 13.5 31.422 24.953 1 97.38 174 VAL A CA 1
ATOM 1330 C C . VAL A 1 174 ? 14.039 32.625 25.703 1 97.38 174 VAL A C 1
ATOM 1332 O O . VAL A 1 174 ? 13.5 33.031 26.734 1 97.38 174 VAL A O 1
ATOM 1335 N N . ASN A 1 175 ? 15.102 33.25 25.172 1 97.56 175 ASN A N 1
ATOM 1336 C CA . ASN A 1 175 ? 15.672 34.438 25.766 1 97.56 175 ASN A CA 1
ATOM 1337 C C . ASN A 1 175 ? 14.719 35.625 25.641 1 97.56 175 ASN A C 1
ATOM 1339 O O . ASN A 1 175 ? 13.789 35.625 24.844 1 97.56 175 ASN A O 1
ATOM 1343 N N . SER A 1 176 ? 14.984 36.688 26.391 1 96.56 176 SER A N 1
ATOM 1344 C CA . SER A 1 176 ? 14.117 37.875 26.406 1 96.56 176 SER A CA 1
ATOM 1345 C C . SER A 1 176 ? 14.055 38.531 25.047 1 96.56 176 SER A C 1
ATOM 1347 O O . SER A 1 176 ? 13.062 39.188 24.703 1 96.56 176 SER A O 1
ATOM 1349 N N . ASP A 1 177 ? 15.078 38.344 24.281 1 96.81 177 ASP A N 1
ATOM 1350 C CA . ASP A 1 177 ? 15.094 38.969 22.969 1 96.81 177 ASP A CA 1
ATOM 1351 C C . ASP A 1 177 ? 14.469 38.062 21.906 1 96.81 177 ASP A C 1
ATOM 1353 O O . ASP A 1 177 ? 14.523 38.344 20.719 1 96.81 177 ASP A O 1
ATOM 1357 N N . GLY A 1 178 ? 14 36.906 22.344 1 97.5 178 GLY A N 1
ATOM 1358 C CA . GLY A 1 178 ? 13.336 35.969 21.438 1 97.5 178 GLY A CA 1
ATOM 1359 C C . GLY A 1 178 ? 14.258 34.906 20.891 1 97.5 178 GLY A C 1
ATOM 1360 O O . GLY A 1 178 ? 13.805 33.938 20.266 1 97.5 178 GLY A O 1
ATOM 1361 N N . SER A 1 179 ? 15.516 35.031 21.125 1 98 179 SER A N 1
ATOM 1362 C CA . SER A 1 179 ? 16.469 34.062 20.594 1 98 179 SER A CA 1
ATOM 1363 C C . SER A 1 179 ? 16.484 32.781 21.422 1 98 179 SER A C 1
ATOM 1365 O O . SER A 1 179 ? 16.172 32.812 22.609 1 98 179 SER A O 1
ATOM 1367 N N . TYR A 1 180 ? 16.828 31.656 20.797 1 98.19 180 TYR A N 1
ATOM 1368 C CA . TYR A 1 180 ? 17.078 30.406 21.484 1 98.19 180 TYR A CA 1
ATOM 1369 C C . TYR A 1 180 ? 17.984 29.5 20.672 1 98.19 180 TYR A C 1
ATOM 1371 O O . TYR A 1 180 ? 18.188 29.734 19.484 1 98.19 180 TYR A O 1
ATOM 1379 N N . THR A 1 181 ? 18.547 28.562 21.359 1 98 181 THR A N 1
ATOM 1380 C CA . THR A 1 181 ? 19.406 27.547 20.719 1 98 181 THR A CA 1
ATOM 1381 C C . THR A 1 181 ? 19.016 26.156 21.188 1 98 181 THR A C 1
ATOM 1383 O O . THR A 1 181 ? 18.797 25.922 22.375 1 98 181 THR A O 1
ATOM 1386 N N . ILE A 1 182 ? 18.891 25.219 20.219 1 98.25 182 ILE A N 1
ATOM 1387 C CA . ILE A 1 182 ? 18.656 23.812 20.531 1 98.25 182 ILE A CA 1
ATOM 1388 C C . ILE A 1 182 ? 19.859 22.969 20.094 1 98.25 182 ILE A C 1
ATOM 1390 O O . ILE A 1 182 ? 20.328 23.094 18.953 1 98.25 182 ILE A O 1
ATOM 1394 N N . THR A 1 183 ? 20.391 22.203 21 1 97.75 183 THR A N 1
ATOM 1395 C CA . THR A 1 183 ? 21.438 21.25 20.641 1 97.75 183 THR A CA 1
ATOM 1396 C C . THR A 1 183 ? 20.844 19.859 20.406 1 97.75 183 THR A C 1
ATOM 1398 O O . THR A 1 183 ? 19.891 19.453 21.078 1 97.75 183 THR A O 1
ATOM 1401 N N . ILE A 1 184 ? 21.391 19.125 19.406 1 97.69 184 ILE A N 1
ATOM 1402 C CA . ILE A 1 184 ? 20.969 17.766 19.078 1 97.69 184 ILE A CA 1
ATOM 1403 C C . ILE A 1 184 ? 22.188 16.875 18.922 1 97.69 184 ILE A C 1
ATOM 1405 O O . ILE A 1 184 ? 23.016 17.094 18.031 1 97.69 184 ILE A O 1
ATOM 1409 N N . ASN A 1 185 ? 22.344 15.938 19.672 1 94.75 185 ASN A N 1
ATOM 1410 C CA . ASN A 1 185 ? 23.391 14.93 19.562 1 94.75 185 ASN A CA 1
ATOM 1411 C C . ASN A 1 185 ? 23.078 13.711 20.438 1 94.75 185 ASN A C 1
ATOM 1413 O O . ASN A 1 185 ? 21.969 13.578 20.953 1 94.75 185 ASN A O 1
ATOM 1417 N N . SER A 1 186 ? 24.047 12.828 20.578 1 91.5 186 SER A N 1
ATOM 1418 C CA . SER A 1 186 ? 23.781 11.539 21.203 1 91.5 186 SER A CA 1
ATOM 1419 C C . SER A 1 186 ? 24 11.609 22.719 1 91.5 186 SER A C 1
ATOM 1421 O O . SER A 1 186 ? 23.875 10.602 23.422 1 91.5 186 SER A O 1
ATOM 1423 N N . THR A 1 187 ? 24.312 12.805 23.219 1 88.38 187 THR A N 1
ATOM 1424 C CA . THR A 1 187 ? 24.469 12.922 24.656 1 88.38 187 THR A CA 1
ATOM 1425 C C . THR A 1 187 ? 23.094 12.984 25.344 1 88.38 187 THR A C 1
ATOM 1427 O O . THR A 1 187 ? 22.141 13.492 24.766 1 88.38 187 THR A O 1
ATOM 1430 N N . ALA A 1 188 ? 23.062 12.508 26.547 1 82.38 188 ALA A N 1
ATOM 1431 C CA . ALA A 1 188 ? 21.812 12.469 27.297 1 82.38 188 ALA A CA 1
ATOM 1432 C C . ALA A 1 188 ? 21.266 13.875 27.516 1 82.38 188 ALA A C 1
ATOM 1434 O O . ALA A 1 188 ? 22.031 14.828 27.688 1 82.38 188 ALA A O 1
ATOM 1435 N N . ALA A 1 189 ? 19.984 14.031 27.547 1 79.75 189 ALA A N 1
ATOM 1436 C CA . ALA A 1 189 ? 19.328 15.328 27.672 1 79.75 189 ALA A CA 1
ATOM 1437 C C . ALA A 1 189 ? 19.234 15.773 29.125 1 79.75 189 ALA A C 1
ATOM 1439 O O . ALA A 1 189 ? 19.078 16.953 29.406 1 79.75 189 ALA A O 1
ATOM 1440 N N . ASP A 1 190 ? 19.422 14.922 29.953 1 78.19 190 ASP A N 1
ATOM 1441 C CA . ASP A 1 190 ? 19.188 15.227 31.375 1 78.19 190 ASP A CA 1
ATOM 1442 C C . ASP A 1 190 ? 20.016 16.422 31.828 1 78.19 190 ASP A C 1
ATOM 1444 O O . ASP A 1 190 ? 21.234 16.422 31.672 1 78.19 190 ASP A O 1
ATOM 1448 N N . GLY A 1 191 ? 19.266 17.359 32.312 1 80.5 191 GLY A N 1
ATOM 1449 C CA . GLY A 1 191 ? 19.859 18.547 32.906 1 80.5 191 GLY A CA 1
ATOM 1450 C C . GLY A 1 191 ? 20.297 19.578 31.891 1 80.5 191 GLY A C 1
ATOM 1451 O O . GLY A 1 191 ? 20.828 20.625 32.25 1 80.5 191 GLY A O 1
ATOM 1452 N N . GLN A 1 192 ? 20.031 19.328 30.641 1 88.44 192 GLN A N 1
ATOM 1453 C CA . GLN A 1 192 ? 20.453 20.281 29.609 1 88.44 192 GLN A CA 1
ATOM 1454 C C . GLN A 1 192 ? 19.266 21.094 29.109 1 88.44 192 GLN A C 1
ATOM 1456 O O . GLN A 1 192 ? 18.172 20.562 28.938 1 88.44 192 GLN A O 1
ATOM 1461 N N . THR A 1 193 ? 19.484 22.344 29.031 1 93.44 193 THR A N 1
ATOM 1462 C CA . THR A 1 193 ? 18.469 23.25 28.484 1 93.44 193 THR A CA 1
ATOM 1463 C C . THR A 1 193 ? 18.422 23.172 26.969 1 93.44 193 THR A C 1
ATOM 1465 O O . THR A 1 193 ? 19.469 23.203 26.312 1 93.44 193 THR A O 1
ATOM 1468 N N . ASN A 1 194 ? 17.219 23.062 26.438 1 97.38 194 ASN A N 1
ATOM 1469 C CA . ASN A 1 194 ? 16.984 23.094 25 1 97.38 194 ASN A CA 1
ATOM 1470 C C . ASN A 1 194 ? 17.859 22.062 24.281 1 97.38 194 ASN A C 1
ATOM 1472 O O . ASN A 1 194 ? 18.562 22.406 23.312 1 97.38 194 ASN A O 1
ATOM 1476 N N . HIS A 1 195 ? 17.828 20.828 24.766 1 97.12 195 HIS A N 1
ATOM 1477 C CA . HIS A 1 195 ? 18.594 19.734 24.188 1 97.12 195 HIS A CA 1
ATOM 1478 C C . HIS A 1 195 ? 17.688 18.578 23.797 1 97.12 195 HIS A C 1
ATOM 1480 O O . HIS A 1 195 ? 16.75 18.25 24.516 1 97.12 195 HIS A O 1
ATOM 1486 N N . ILE A 1 196 ? 17.906 18.047 22.625 1 96.56 196 ILE A N 1
ATOM 1487 C CA . ILE A 1 196 ? 17.203 16.844 22.188 1 96.56 196 ILE A CA 1
ATOM 1488 C C . ILE A 1 196 ? 18.188 15.703 21.984 1 96.56 196 ILE A C 1
ATOM 1490 O O . ILE A 1 196 ? 19.125 15.82 21.203 1 96.56 196 ILE A O 1
ATOM 1494 N N . HIS A 1 197 ? 18 14.594 22.656 1 94.94 197 HIS A N 1
ATOM 1495 C CA . HIS A 1 197 ? 18.859 13.406 22.578 1 94.94 197 HIS A CA 1
ATOM 1496 C C . HIS A 1 197 ? 18.594 12.625 21.297 1 94.94 197 HIS A C 1
ATOM 1498 O O . HIS A 1 197 ? 17.5 12.125 21.078 1 94.94 197 HIS A O 1
ATOM 1504 N N . SER A 1 198 ? 19.625 12.555 20.531 1 94.5 198 SER A N 1
ATOM 1505 C CA . SER A 1 198 ? 19.531 11.797 19.281 1 94.5 198 SER A CA 1
ATOM 1506 C C . SER A 1 198 ? 19.984 10.352 19.484 1 94.5 198 SER A C 1
ATOM 1508 O O . SER A 1 198 ? 20.844 10.07 20.328 1 94.5 198 SER A O 1
ATOM 1510 N N . THR A 1 199 ? 19.359 9.453 18.828 1 90.88 199 THR A N 1
ATOM 1511 C CA . THR A 1 199 ? 19.703 8.031 18.781 1 90.88 199 THR A CA 1
ATOM 1512 C C . THR A 1 199 ? 19.922 7.57 17.344 1 90.88 199 THR A C 1
ATOM 1514 O O . THR A 1 199 ? 19.609 8.297 16.406 1 90.88 199 THR A O 1
ATOM 1517 N N . PRO A 1 200 ? 20.359 6.34 17.125 1 86.31 200 PRO A N 1
ATOM 1518 C CA . PRO A 1 200 ? 20.562 5.832 15.773 1 86.31 200 PRO A CA 1
ATOM 1519 C C . PRO A 1 200 ? 19.266 5.742 14.977 1 86.31 200 PRO A C 1
ATOM 1521 O O . PRO A 1 200 ? 19.297 5.672 13.742 1 86.31 200 PRO A O 1
ATOM 1524 N N . LEU A 1 201 ? 18.141 5.809 15.602 1 83.5 201 LEU A N 1
ATOM 1525 C CA . LEU A 1 201 ? 16.859 5.715 14.922 1 83.5 201 LEU A CA 1
ATOM 1526 C C . LEU A 1 201 ? 16.453 7.062 14.336 1 83.5 201 LEU A C 1
ATOM 1528 O O . LEU A 1 201 ? 15.656 7.121 13.391 1 83.5 201 LEU A O 1
ATOM 1532 N N . ALA A 1 202 ? 16.984 8.133 14.883 1 92.12 202 ALA A N 1
ATOM 1533 C CA . ALA A 1 202 ? 16.578 9.469 14.461 1 92.12 202 ALA A CA 1
ATOM 1534 C C . ALA A 1 202 ? 17.125 9.805 13.078 1 92.12 202 ALA A C 1
ATOM 1536 O O . ALA A 1 202 ? 18.312 9.617 12.812 1 92.12 202 ALA A O 1
ATOM 1537 N N . LYS A 1 203 ? 16.203 10.297 12.203 1 94.5 203 LYS A N 1
ATOM 1538 C CA . LYS A 1 203 ? 16.625 10.617 10.844 1 94.5 203 LYS A CA 1
ATOM 1539 C C . LYS A 1 203 ? 16.359 12.086 10.516 1 94.5 203 LYS A C 1
ATOM 1541 O O . LYS A 1 203 ? 17.078 12.688 9.711 1 94.5 203 LYS A O 1
ATOM 1546 N N . GLN A 1 204 ? 15.289 12.641 11.102 1 97.38 204 GLN A N 1
ATOM 1547 C CA . GLN A 1 204 ? 14.875 14.016 10.836 1 97.38 204 GLN A CA 1
ATOM 1548 C C . GLN A 1 204 ? 14.469 14.719 12.125 1 97.38 204 GLN A C 1
ATOM 1550 O O . GLN A 1 204 ? 13.953 14.086 13.055 1 97.38 204 GLN A O 1
ATOM 1555 N N . LEU A 1 205 ? 14.734 15.938 12.156 1 97.94 205 LEU A N 1
ATOM 1556 C CA . LEU A 1 205 ? 14.008 16.828 13.062 1 97.94 205 LEU A CA 1
ATOM 1557 C C . LEU A 1 205 ? 12.773 17.391 12.383 1 97.94 205 LEU A C 1
ATOM 1559 O O . LEU A 1 205 ? 12.875 18.141 11.406 1 97.94 205 LEU A O 1
ATOM 1563 N N . LEU A 1 206 ? 11.633 17.016 12.852 1 96.56 206 LEU A N 1
ATOM 1564 C CA . LEU A 1 206 ? 10.367 17.578 12.398 1 96.56 206 LEU A CA 1
ATOM 1565 C C . LEU A 1 206 ? 9.945 18.734 13.297 1 96.56 206 LEU A C 1
ATOM 1567 O O . LEU A 1 206 ? 9.812 18.562 14.516 1 96.56 206 LEU A O 1
ATOM 1571 N N . ILE A 1 207 ? 9.773 19.875 12.711 1 97.5 207 ILE A N 1
ATOM 1572 C CA . ILE A 1 207 ? 9.391 21.078 13.438 1 97.5 207 ILE A CA 1
ATOM 1573 C C . ILE A 1 207 ? 7.969 21.484 13.055 1 97.5 207 ILE A C 1
ATOM 1575 O O . ILE A 1 207 ? 7.648 21.594 11.867 1 97.5 207 ILE A O 1
ATOM 1579 N N . ARG A 1 208 ? 7.156 21.688 14.039 1 96.5 208 ARG A N 1
ATOM 1580 C CA . ARG A 1 208 ? 5.789 22.156 13.836 1 96.5 208 ARG A CA 1
ATOM 1581 C C . ARG A 1 208 ? 5.547 23.484 14.562 1 96.5 208 ARG A C 1
ATOM 1583 O O . ARG A 1 208 ? 5.664 23.547 15.789 1 96.5 208 ARG A O 1
ATOM 1590 N N . ASN A 1 209 ? 5.324 24.578 13.82 1 97.69 209 ASN A N 1
ATOM 1591 C CA . ASN A 1 209 ? 4.777 25.828 14.336 1 97.69 209 ASN A CA 1
ATOM 1592 C C . ASN A 1 209 ? 3.301 25.984 13.984 1 97.69 209 ASN A C 1
ATOM 1594 O O . ASN A 1 209 ? 2.961 26.281 12.844 1 97.69 209 ASN A O 1
ATOM 1598 N N . ASN A 1 210 ? 2.469 25.734 14.945 1 97.56 210 ASN A N 1
ATOM 1599 C CA . ASN A 1 210 ? 1.042 25.953 14.742 1 97.56 210 ASN A CA 1
ATOM 1600 C C . ASN A 1 210 ? 0.641 27.391 15.07 1 97.56 210 ASN A C 1
ATOM 1602 O O . ASN A 1 210 ? 0.724 27.812 16.219 1 97.56 210 ASN A O 1
ATOM 1606 N N . LEU A 1 211 ? 0.159 28.062 14.047 1 97.94 211 LEU A N 1
ATOM 1607 C CA . LEU A 1 211 ? -0.272 29.453 14.211 1 97.94 211 LEU A CA 1
ATOM 1608 C C . LEU A 1 211 ? -1.755 29.516 14.562 1 97.94 211 LEU A C 1
ATOM 1610 O O . LEU A 1 211 ? -2.607 29.172 13.742 1 97.94 211 LEU A O 1
ATOM 1614 N N . GLY A 1 212 ? -2.023 29.969 15.789 1 97.62 212 GLY A N 1
ATOM 1615 C CA . GLY A 1 212 ? -3.402 30.125 16.219 1 97.62 212 GLY A CA 1
ATOM 1616 C C . GLY A 1 212 ? -4.07 31.359 15.641 1 97.62 212 GLY A C 1
ATOM 1617 O O . GLY A 1 212 ? -5.047 31.25 14.891 1 97.62 212 GLY A O 1
ATOM 1618 N N . ASP A 1 213 ? -3.52 32.469 15.977 1 97.56 213 ASP A N 1
ATOM 1619 C CA . ASP A 1 213 ? -3.941 33.75 15.375 1 97.56 213 ASP A CA 1
ATOM 1620 C C . ASP A 1 213 ? -3.068 34.094 14.172 1 97.56 213 ASP A C 1
ATOM 1622 O O . ASP A 1 213 ? -1.979 34.656 14.328 1 97.56 213 ASP A O 1
ATOM 1626 N N . TRP A 1 214 ? -3.633 33.844 13 1 97.19 214 TRP A N 1
ATOM 1627 C CA . TRP A 1 214 ? -2.871 34 11.766 1 97.19 214 TRP A CA 1
ATOM 1628 C C . TRP A 1 214 ? -2.471 35.469 11.547 1 97.19 214 TRP A C 1
ATOM 1630 O O . TRP A 1 214 ? -1.535 35.75 10.797 1 97.19 214 TRP A O 1
ATOM 1640 N N . GLN A 1 215 ? -3.166 36.375 12.109 1 94 215 GLN A N 1
ATOM 1641 C CA . GLN A 1 215 ? -2.949 37.812 11.852 1 94 215 GLN A CA 1
ATOM 1642 C C . GLN A 1 215 ? -1.73 38.312 12.617 1 94 215 GLN A C 1
ATOM 1644 O O . GLN A 1 215 ? -1.069 39.25 12.172 1 94 215 GLN A O 1
ATOM 1649 N N . THR A 1 216 ? -1.437 37.719 13.703 1 95.12 216 THR A N 1
ATOM 1650 C CA . THR A 1 216 ? -0.415 38.312 14.555 1 95.12 216 THR A CA 1
ATOM 1651 C C . THR A 1 216 ? 0.748 37.344 14.766 1 95.12 216 THR A C 1
ATOM 1653 O O . THR A 1 216 ? 1.871 37.75 15.047 1 95.12 216 THR A O 1
ATOM 1656 N N . GLU A 1 217 ? 0.453 36.031 14.68 1 96.19 217 GLU A N 1
ATOM 1657 C CA . GLU A 1 217 ? 1.5 35.031 14.945 1 96.19 217 GLU A CA 1
ATOM 1658 C C . GLU A 1 217 ? 2.322 34.75 13.688 1 96.19 217 GLU A C 1
ATOM 1660 O O . GLU A 1 217 ? 1.795 34.812 12.57 1 96.19 217 GLU A O 1
ATOM 1665 N N . GLN A 1 218 ? 3.629 34.5 13.914 1 95 218 GLN A N 1
ATOM 1666 C CA . GLN A 1 218 ? 4.551 34.125 12.844 1 95 218 GLN A CA 1
ATOM 1667 C C . GLN A 1 218 ? 5.363 32.875 13.234 1 95 218 GLN A C 1
ATOM 1669 O O . GLN A 1 218 ? 5.617 32.656 14.414 1 95 218 GLN A O 1
ATOM 1674 N N . PRO A 1 219 ? 5.73 32.094 12.188 1 97.12 219 PRO A N 1
ATOM 1675 C CA . PRO A 1 219 ? 6.645 31 12.531 1 97.12 219 PRO A CA 1
ATOM 1676 C C . PRO A 1 219 ? 8.023 31.5 12.969 1 97.12 219 PRO A C 1
ATOM 1678 O O . PRO A 1 219 ? 8.43 32.594 12.594 1 97.12 219 PRO A O 1
ATOM 1681 N N . ASP A 1 220 ? 8.727 30.672 13.695 1 97.94 220 ASP A N 1
ATOM 1682 C CA . ASP A 1 220 ? 10.078 31.016 14.141 1 97.94 220 ASP A CA 1
ATOM 1683 C C . ASP A 1 220 ? 11.039 31.109 12.953 1 97.94 220 ASP A C 1
ATOM 1685 O O . ASP A 1 220 ? 10.898 30.375 11.977 1 97.94 220 ASP A O 1
ATOM 1689 N N . LYS A 1 221 ? 11.922 32.062 13.078 1 97.75 221 LYS A N 1
ATOM 1690 C CA . LYS A 1 221 ? 13.086 31.984 12.195 1 97.75 221 LYS A CA 1
ATOM 1691 C C . LYS A 1 221 ? 14.047 30.906 12.648 1 97.75 221 LYS A C 1
ATOM 1693 O O . LYS A 1 221 ? 14.375 30.797 13.836 1 97.75 221 LYS A O 1
ATOM 1698 N N . LEU A 1 222 ? 14.531 30.078 11.68 1 98.44 222 LEU A N 1
ATOM 1699 C CA . LEU A 1 222 ? 15.383 28.953 12.078 1 98.44 222 LEU A CA 1
ATOM 1700 C C . LEU A 1 222 ? 16.578 28.828 11.141 1 98.44 222 LEU A C 1
ATOM 1702 O O . LEU A 1 222 ? 16.453 29.047 9.93 1 98.44 222 LEU A O 1
ATOM 1706 N N . THR A 1 223 ? 17.703 28.469 11.688 1 98.12 223 THR A N 1
ATOM 1707 C CA . THR A 1 223 ? 18.875 28.016 10.969 1 98.12 223 THR A CA 1
ATOM 1708 C C . THR A 1 223 ? 19.484 26.781 11.641 1 98.12 223 THR A C 1
ATOM 1710 O O . THR A 1 223 ? 19.188 26.5 12.797 1 98.12 223 THR A O 1
ATOM 1713 N N . VAL A 1 224 ? 20.234 26.047 10.883 1 98.5 224 VAL A N 1
ATOM 1714 C CA . VAL A 1 224 ? 20.891 24.859 11.438 1 98.5 224 VAL A CA 1
ATOM 1715 C C . VAL A 1 224 ? 22.359 24.859 11.031 1 98.5 224 VAL A C 1
ATOM 1717 O O . VAL A 1 224 ? 22.703 25.266 9.922 1 98.5 224 VAL A O 1
ATOM 1720 N N . LYS A 1 225 ? 23.219 24.422 11.953 1 96.81 225 LYS A N 1
ATOM 1721 C CA . LYS A 1 225 ? 24.625 24.188 11.703 1 96.81 225 LYS A CA 1
ATOM 1722 C C . LYS A 1 225 ? 25.047 22.812 12.219 1 96.81 225 LYS A C 1
ATOM 1724 O O . LYS A 1 225 ? 24.641 22.391 13.305 1 96.81 225 LYS A O 1
ATOM 1729 N N . VAL A 1 226 ? 25.812 22.109 11.375 1 96.25 226 VAL A N 1
ATOM 1730 C CA . VAL A 1 226 ? 26.484 20.906 11.836 1 96.25 226 VAL A CA 1
ATOM 1731 C C . VAL A 1 226 ? 27.812 21.266 12.508 1 96.25 226 VAL A C 1
ATOM 1733 O O . VAL A 1 226 ? 28.672 21.906 11.898 1 96.25 226 VAL A O 1
ATOM 1736 N N . VAL A 1 227 ? 27.953 20.891 13.75 1 94.5 227 VAL A N 1
ATOM 1737 C CA . VAL A 1 227 ? 29.125 21.281 14.523 1 94.5 227 VAL A CA 1
ATOM 1738 C C . VAL A 1 227 ? 30.234 20.234 14.352 1 94.5 227 VAL A C 1
ATOM 1740 O O . VAL A 1 227 ? 31.422 20.562 14.43 1 94.5 227 VAL A O 1
ATOM 1743 N N . SER A 1 228 ? 29.891 19.031 14.086 1 88.12 228 SER A N 1
ATOM 1744 C CA . SER A 1 228 ? 30.844 17.953 13.852 1 88.12 228 SER A CA 1
ATOM 1745 C C . SER A 1 228 ? 31.609 18.172 12.539 1 88.12 228 SER A C 1
ATOM 1747 O O . SER A 1 228 ? 31.156 18.938 11.68 1 88.12 228 SER A O 1
ATOM 1749 N N . ASP A 1 229 ? 32.781 17.531 12.523 1 85.62 229 ASP A N 1
ATOM 1750 C CA . ASP A 1 229 ? 33.562 17.531 11.289 1 85.62 229 ASP A CA 1
ATOM 1751 C C . ASP A 1 229 ? 32.875 16.719 10.203 1 85.62 229 ASP A C 1
ATOM 1753 O O . ASP A 1 229 ? 32.531 15.547 10.406 1 85.62 229 ASP A O 1
ATOM 1757 N N . THR A 1 230 ? 32.625 17.391 9.148 1 85.06 230 THR A N 1
ATOM 1758 C CA . THR A 1 230 ? 31.938 16.766 8.039 1 85.06 230 THR A CA 1
ATOM 1759 C C . THR A 1 230 ? 32.938 16.312 6.973 1 85.06 230 THR A C 1
ATOM 1761 O O . THR A 1 230 ? 32.531 15.844 5.898 1 85.06 230 THR A O 1
ATOM 1764 N N . GLU A 1 231 ? 34.188 16.422 7.293 1 84.31 231 GLU A N 1
ATOM 1765 C CA . GLU A 1 231 ? 35.219 16.031 6.332 1 84.31 231 GLU A CA 1
ATOM 1766 C C . GLU A 1 231 ? 35.094 14.562 5.941 1 84.31 231 GLU A C 1
ATOM 1768 O O . GLU A 1 231 ? 34.844 13.711 6.793 1 84.31 231 GLU A O 1
ATOM 1773 N N . GLY A 1 232 ? 35.094 14.297 4.609 1 86.5 232 GLY A N 1
ATOM 1774 C CA . GLY A 1 232 ? 35.031 12.922 4.129 1 86.5 232 GLY A CA 1
ATOM 1775 C C . GLY A 1 232 ? 33.656 12.5 3.713 1 86.5 232 GLY A C 1
ATOM 1776 O O . GLY A 1 232 ? 33.469 11.383 3.219 1 86.5 232 GLY A O 1
ATOM 1777 N N . HIS A 1 233 ? 32.656 13.352 4.027 1 90.19 233 HIS A N 1
ATOM 1778 C CA . HIS A 1 233 ? 31.312 13.023 3.609 1 90.19 233 HIS A CA 1
ATOM 1779 C C . HIS A 1 233 ? 30.906 13.812 2.369 1 90.19 233 HIS A C 1
ATOM 1781 O O . HIS A 1 233 ? 30.703 15.023 2.439 1 90.19 233 HIS A O 1
ATOM 1787 N N . ASP A 1 234 ? 30.781 13.031 1.254 1 92.5 234 ASP A N 1
ATOM 1788 C CA . ASP A 1 234 ? 30.281 13.68 0.046 1 92.5 234 ASP A CA 1
ATOM 1789 C C . ASP A 1 234 ? 28.766 13.883 0.111 1 92.5 234 ASP A C 1
ATOM 1791 O O . ASP A 1 234 ? 28.047 13.062 0.692 1 92.5 234 ASP A O 1
ATOM 1795 N N . PRO A 1 235 ? 28.328 15.016 -0.462 1 94 235 PRO A N 1
ATOM 1796 C CA . PRO A 1 235 ? 26.875 15.18 -0.532 1 94 235 PRO A CA 1
ATOM 1797 C C . PRO A 1 235 ? 26.172 14.023 -1.253 1 94 235 PRO A C 1
ATOM 1799 O O . PRO A 1 235 ? 26.781 13.383 -2.117 1 94 235 PRO A O 1
ATOM 1802 N N . ILE A 1 236 ? 24.969 13.797 -0.844 1 94.31 236 ILE A N 1
ATOM 1803 C CA . ILE A 1 236 ? 24.219 12.727 -1.498 1 94.31 236 ILE A CA 1
ATOM 1804 C C . ILE A 1 236 ? 24.031 13.062 -2.977 1 94.31 236 ILE A C 1
ATOM 1806 O O . ILE A 1 236 ? 23.922 14.234 -3.348 1 94.31 236 ILE A O 1
ATOM 1810 N N . SER A 1 237 ? 23.969 12.039 -3.84 1 94.12 237 SER A N 1
ATOM 1811 C CA . SER A 1 237 ? 23.844 12.211 -5.281 1 94.12 237 SER A CA 1
ATOM 1812 C C . SER A 1 237 ? 22.391 12.414 -5.688 1 94.12 237 SER A C 1
ATOM 1814 O O . SER A 1 237 ? 21.484 12.125 -4.914 1 94.12 237 SER A O 1
ATOM 1816 N N . ARG A 1 238 ? 22.219 12.93 -6.906 1 95.25 238 ARG A N 1
ATOM 1817 C CA . ARG A 1 238 ? 20.891 13.086 -7.488 1 95.25 238 ARG A CA 1
ATOM 1818 C C . ARG A 1 238 ? 20.172 11.75 -7.559 1 95.25 238 ARG A C 1
ATOM 1820 O O . ARG A 1 238 ? 18.969 11.672 -7.281 1 95.25 238 ARG A O 1
ATOM 1827 N N . ASN A 1 239 ? 20.891 10.727 -7.863 1 91.25 239 ASN A N 1
ATOM 1828 C CA . ASN A 1 239 ? 20.297 9.391 -7.961 1 91.25 239 ASN A CA 1
ATOM 1829 C C . ASN A 1 239 ? 19.812 8.891 -6.605 1 91.25 239 ASN A C 1
ATOM 1831 O O . ASN A 1 239 ? 18.797 8.203 -6.516 1 91.25 239 ASN A O 1
ATOM 1835 N N . GLN A 1 240 ? 20.531 9.203 -5.586 1 90.75 240 GLN A N 1
ATOM 1836 C CA . GLN A 1 240 ? 20.125 8.836 -4.238 1 90.75 240 GLN A CA 1
ATOM 1837 C C . GLN A 1 240 ? 18.844 9.57 -3.828 1 90.75 240 GLN A C 1
ATOM 1839 O O . GLN A 1 240 ? 17.969 8.992 -3.168 1 90.75 240 GLN A O 1
ATOM 1844 N N . ILE A 1 241 ? 18.75 10.812 -4.246 1 96.81 241 ILE A N 1
ATOM 1845 C CA . ILE A 1 241 ? 17.562 11.602 -3.951 1 96.81 241 ILE A CA 1
ATOM 1846 C C . ILE A 1 241 ? 16.359 11 -4.664 1 96.81 241 ILE A C 1
ATOM 1848 O O . ILE A 1 241 ? 15.289 10.828 -4.062 1 96.81 241 ILE A O 1
ATOM 1852 N N . ILE A 1 242 ? 16.531 10.633 -5.918 1 95.88 242 ILE A N 1
ATOM 1853 C CA . ILE A 1 242 ? 15.445 10.055 -6.707 1 95.88 242 ILE A CA 1
ATOM 1854 C C . ILE A 1 242 ? 15.008 8.734 -6.09 1 95.88 242 ILE A C 1
ATOM 1856 O O . ILE A 1 242 ? 13.812 8.461 -5.973 1 95.88 242 ILE A O 1
ATOM 1860 N N . ALA A 1 243 ? 15.984 7.922 -5.645 1 88.69 243 ALA A N 1
ATOM 1861 C CA . ALA A 1 243 ? 15.68 6.645 -5.004 1 88.69 243 ALA A CA 1
ATOM 1862 C C . ALA A 1 243 ? 14.891 6.855 -3.713 1 88.69 243 ALA A C 1
ATOM 1864 O O . ALA A 1 243 ? 13.938 6.125 -3.436 1 88.69 243 ALA A O 1
ATOM 1865 N N . ALA A 1 244 ? 15.266 7.859 -2.938 1 93.38 244 ALA A N 1
ATOM 1866 C CA . ALA A 1 244 ? 14.555 8.18 -1.703 1 93.38 244 ALA A CA 1
ATOM 1867 C C . ALA A 1 244 ? 13.133 8.641 -1.994 1 93.38 244 ALA A C 1
ATOM 1869 O O . ALA A 1 244 ? 12.195 8.281 -1.27 1 93.38 244 ALA A O 1
ATOM 1870 N N . ALA A 1 245 ? 12.992 9.414 -3.031 1 97.56 245 ALA A N 1
ATOM 1871 C CA . ALA A 1 245 ? 11.664 9.875 -3.416 1 97.56 245 ALA A CA 1
ATOM 1872 C C . ALA A 1 245 ? 10.758 8.703 -3.785 1 97.56 245 ALA A C 1
ATOM 1874 O O . ALA A 1 245 ? 9.594 8.656 -3.387 1 97.56 245 ALA A O 1
ATOM 1875 N N . ARG A 1 246 ? 11.289 7.77 -4.523 1 92.81 246 ARG A N 1
ATOM 1876 C CA . ARG A 1 246 ? 10.531 6.574 -4.891 1 92.81 246 ARG A CA 1
ATOM 1877 C C . ARG A 1 246 ? 10.117 5.785 -3.65 1 92.81 246 ARG A C 1
ATOM 1879 O O . ARG A 1 246 ? 8.977 5.332 -3.549 1 92.81 246 ARG A O 1
ATOM 1886 N N . TRP A 1 247 ? 11.016 5.609 -2.74 1 90.62 247 TRP A N 1
ATOM 1887 C CA . TRP A 1 247 ? 10.727 4.906 -1.494 1 90.62 247 TRP A CA 1
ATOM 1888 C C . TRP A 1 247 ? 9.641 5.629 -0.708 1 90.62 247 TRP A C 1
ATOM 1890 O O . TRP A 1 247 ? 8.727 4.992 -0.178 1 90.62 247 TRP A O 1
ATOM 1900 N N . ASN A 1 248 ? 9.789 6.918 -0.627 1 95.62 248 ASN A N 1
ATOM 1901 C CA . ASN A 1 248 ? 8.789 7.707 0.088 1 95.62 248 ASN A CA 1
ATOM 1902 C C . ASN A 1 248 ? 7.395 7.516 -0.498 1 95.62 248 ASN A C 1
ATOM 1904 O O . ASN A 1 248 ? 6.426 7.34 0.241 1 95.62 248 ASN A O 1
ATOM 1908 N N . LEU A 1 249 ? 7.336 7.602 -1.799 1 96.06 249 LEU A N 1
ATOM 1909 C CA . LEU A 1 249 ? 6.039 7.453 -2.447 1 96.06 249 LEU A CA 1
ATOM 1910 C C . LEU A 1 249 ? 5.492 6.043 -2.258 1 96.06 249 LEU A C 1
ATOM 1912 O O . LEU A 1 249 ? 4.297 5.863 -2.018 1 96.06 249 LEU A O 1
ATOM 1916 N N . GLN A 1 250 ? 6.336 5.043 -2.307 1 91 250 GLN A N 1
ATOM 1917 C CA . GLN A 1 250 ? 5.93 3.664 -2.068 1 91 250 GLN A CA 1
ATOM 1918 C C . GLN A 1 250 ? 5.371 3.492 -0.657 1 91 250 GLN A C 1
ATOM 1920 O O . GLN A 1 250 ? 4.324 2.869 -0.469 1 91 250 GLN A O 1
ATOM 1925 N N . GLU A 1 251 ? 6.008 4.004 0.326 1 90 251 GLU A N 1
ATOM 1926 C CA . GLU A 1 251 ? 5.562 3.91 1.712 1 90 251 GLU A CA 1
ATOM 1927 C C . GLU A 1 251 ? 4.227 4.625 1.911 1 90 251 GLU A C 1
ATOM 1929 O O . GLU A 1 251 ? 3.416 4.219 2.744 1 90 251 GLU A O 1
ATOM 1934 N N . SER A 1 252 ? 4.102 5.688 1.115 1 92.5 252 SER A N 1
ATOM 1935 C CA . SER A 1 252 ? 2.881 6.477 1.25 1 92.5 252 SER A CA 1
ATOM 1936 C C . SER A 1 252 ? 1.649 5.656 0.88 1 92.5 252 SER A C 1
ATOM 1938 O O . SER A 1 252 ? 0.55 5.922 1.371 1 92.5 252 SER A O 1
ATOM 1940 N N . VAL A 1 253 ? 1.79 4.711 0.034 1 89.69 253 VAL A N 1
ATOM 1941 C CA . VAL A 1 253 ? 0.69 3.826 -0.336 1 89.69 253 VAL A CA 1
ATOM 1942 C C . VAL A 1 253 ? 0.143 3.135 0.911 1 89.69 253 VAL A C 1
ATOM 1944 O O . VAL A 1 253 ? -1.064 3.158 1.161 1 89.69 253 VAL A O 1
ATOM 1947 N N . ALA A 1 254 ? 0.993 2.623 1.689 1 85.75 254 ALA A N 1
ATOM 1948 C CA . ALA A 1 254 ? 0.593 1.924 2.908 1 85.75 254 ALA A CA 1
ATOM 1949 C C . ALA A 1 254 ? 0.184 2.91 3.998 1 85.75 254 ALA A C 1
ATOM 1951 O O . ALA A 1 254 ? -0.881 2.77 4.602 1 85.75 254 ALA A O 1
ATOM 1952 N N . ASP A 1 255 ? 1.014 3.893 4.25 1 91.38 255 ASP A N 1
ATOM 1953 C CA . ASP A 1 255 ? 0.829 4.785 5.391 1 91.38 255 ASP A CA 1
ATOM 1954 C C . ASP A 1 255 ? -0.401 5.668 5.199 1 91.38 255 ASP A C 1
ATOM 1956 O O . ASP A 1 255 ? -1.23 5.789 6.105 1 91.38 255 ASP A O 1
ATOM 1960 N N . TYR A 1 256 ? -0.499 6.223 4.027 1 95.69 256 TYR A N 1
ATOM 1961 C CA . TYR A 1 256 ? -1.547 7.223 3.852 1 95.69 256 TYR A CA 1
ATOM 1962 C C . TYR A 1 256 ? -2.768 6.617 3.168 1 95.69 256 TYR A C 1
ATOM 1964 O O . TYR A 1 256 ? -3.904 6.891 3.559 1 95.69 256 TYR A O 1
ATOM 1972 N N . GLY A 1 257 ? -2.596 5.844 2.131 1 94.12 257 GLY A N 1
ATOM 1973 C CA . GLY A 1 257 ? -3.727 5.199 1.482 1 94.12 257 GLY A CA 1
ATOM 1974 C C . GLY A 1 257 ? -4.438 4.199 2.375 1 94.12 257 GLY A C 1
ATOM 1975 O O . GLY A 1 257 ? -5.602 4.387 2.725 1 94.12 257 GLY A O 1
ATOM 1976 N N . VAL A 1 258 ? -3.719 3.264 2.854 1 89.38 258 VAL A N 1
ATOM 1977 C CA . VAL A 1 258 ? -4.289 2.182 3.648 1 89.38 258 VAL A CA 1
ATOM 1978 C C . VAL A 1 258 ? -4.488 2.646 5.09 1 89.38 258 VAL A C 1
ATOM 1980 O O . VAL A 1 258 ? -5.586 2.541 5.637 1 89.38 258 VAL A O 1
ATOM 1983 N N . GLY A 1 259 ? -3.516 3.127 5.68 1 91 259 GLY A N 1
ATOM 1984 C CA . GLY A 1 259 ? -3.545 3.467 7.094 1 91 259 GLY A CA 1
ATOM 1985 C C . GLY A 1 259 ? -4.445 4.648 7.402 1 91 259 GLY A C 1
ATOM 1986 O O . GLY A 1 259 ? -5.48 4.492 8.055 1 91 259 GLY A O 1
ATOM 1987 N N . ALA A 1 260 ? -4.062 5.789 6.914 1 94.06 260 ALA A N 1
ATOM 1988 C CA . ALA A 1 260 ? -4.77 7.012 7.281 1 94.06 260 ALA A CA 1
ATOM 1989 C C . ALA A 1 260 ? -6.168 7.043 6.668 1 94.06 260 ALA A C 1
ATOM 1991 O O . ALA A 1 260 ? -7.164 7.164 7.383 1 94.06 260 ALA A O 1
ATOM 1992 N N . LEU A 1 261 ? -6.301 6.902 5.379 1 96.69 261 LEU A N 1
ATOM 1993 C CA . LEU A 1 261 ? -7.602 7.008 4.73 1 96.69 261 LEU A CA 1
ATOM 1994 C C . LEU A 1 261 ? -8.453 5.773 5.016 1 96.69 261 LEU A C 1
ATOM 1996 O O . LEU A 1 261 ? -9.617 5.895 5.406 1 96.69 261 LEU A O 1
ATOM 2000 N N . GLY A 1 262 ? -7.898 4.645 4.91 1 94 262 GLY A N 1
ATOM 2001 C CA . GLY A 1 262 ? -8.664 3.416 5.047 1 94 262 GLY A CA 1
ATOM 2002 C C . GLY A 1 262 ? -8.992 3.078 6.492 1 94 262 GLY A C 1
ATOM 2003 O O . GLY A 1 262 ? -10.156 3.154 6.898 1 94 262 GLY A O 1
ATOM 2004 N N . LEU A 1 263 ? -8.016 2.762 7.277 1 90.5 263 LEU A N 1
ATOM 2005 C CA . LEU A 1 263 ? -8.195 2.189 8.609 1 90.5 263 LEU A CA 1
ATOM 2006 C C . LEU A 1 263 ? -8.617 3.26 9.609 1 90.5 263 LEU A C 1
ATOM 2008 O O . LEU A 1 263 ? -9.523 3.031 10.422 1 90.5 263 LEU A O 1
ATOM 2012 N N . LYS A 1 264 ? -8.07 4.414 9.531 1 93.06 264 LYS A N 1
ATOM 2013 C CA . LYS A 1 264 ? -8.344 5.418 10.555 1 93.06 264 LYS A CA 1
ATOM 2014 C C . LYS A 1 264 ? -9.594 6.223 10.211 1 93.06 264 LYS A C 1
ATOM 2016 O O . LYS A 1 264 ? -10.297 6.695 11.102 1 93.06 264 LYS A O 1
ATOM 2021 N N . THR A 1 265 ? -9.867 6.379 8.93 1 96.56 265 THR A N 1
ATOM 2022 C CA . THR A 1 265 ? -10.883 7.352 8.539 1 96.56 265 THR A CA 1
ATOM 2023 C C . THR A 1 265 ? -12.141 6.648 8.039 1 96.56 265 THR A C 1
ATOM 2025 O O . THR A 1 265 ? -13.195 6.727 8.664 1 96.56 265 THR A O 1
ATOM 2028 N N . MET A 1 266 ? -11.992 5.852 7.031 1 95.75 266 MET A N 1
ATOM 2029 C CA . MET A 1 266 ? -13.141 5.395 6.258 1 95.75 266 MET A CA 1
ATOM 2030 C C . MET A 1 266 ? -13.852 4.25 6.973 1 95.75 266 MET A C 1
ATOM 2032 O O . MET A 1 266 ? -15.016 3.961 6.684 1 95.75 266 MET A O 1
ATOM 2036 N N . LEU A 1 267 ? -13.188 3.619 7.906 1 91 267 LEU A N 1
ATOM 2037 C CA . LEU A 1 267 ? -13.844 2.541 8.641 1 91 267 LEU A CA 1
ATOM 2038 C C . LEU A 1 267 ? -14.852 3.098 9.641 1 91 267 LEU A C 1
ATOM 2040 O O . LEU A 1 267 ? -15.695 2.363 10.148 1 91 267 LEU A O 1
ATOM 2044 N N . ASN A 1 268 ? -14.68 4.375 9.969 1 94.81 268 ASN A N 1
ATOM 2045 C CA . ASN A 1 268 ? -15.656 5.008 10.852 1 94.81 268 ASN A CA 1
ATOM 2046 C C . ASN A 1 268 ? -17.016 5.176 10.172 1 94.81 268 ASN A C 1
ATOM 2048 O O . ASN A 1 268 ? -17.078 5.277 8.945 1 94.81 268 ASN A O 1
ATOM 2052 N N . LYS A 1 269 ? -18.078 5.16 11 1 95.81 269 LYS A N 1
ATOM 2053 C CA . LYS A 1 269 ? -19.422 5.418 10.477 1 95.81 269 LYS A CA 1
ATOM 2054 C C . LYS A 1 269 ? -19.484 6.785 9.797 1 95.81 269 LYS A C 1
ATOM 2056 O O . LYS A 1 269 ? -18.953 7.77 10.32 1 95.81 269 LYS A O 1
ATOM 2061 N N . VAL A 1 270 ? -20.078 6.867 8.562 1 97.56 270 VAL A N 1
ATOM 2062 C CA . VAL A 1 270 ? -20.219 8.125 7.84 1 97.56 270 VAL A CA 1
ATOM 2063 C C . VAL A 1 270 ? -20.906 9.156 8.727 1 97.56 270 VAL A C 1
ATOM 2065 O O . VAL A 1 270 ? -21.828 8.82 9.484 1 97.56 270 VAL A O 1
ATOM 2068 N N . ASN A 1 271 ? -20.438 10.422 8.664 1 98.69 271 ASN A N 1
ATOM 2069 C CA . ASN A 1 271 ? -20.984 11.562 9.406 1 98.69 271 ASN A CA 1
ATOM 2070 C C . ASN A 1 271 ? -20.781 11.406 10.906 1 98.69 271 ASN A C 1
ATOM 2072 O O . ASN A 1 271 ? -21.609 11.852 11.703 1 98.69 271 ASN A O 1
ATOM 2076 N N . SER A 1 272 ? -19.766 10.711 11.219 1 97.88 272 SER A N 1
ATOM 2077 C CA . SER A 1 272 ? -19.359 10.547 12.609 1 97.88 272 SER A CA 1
ATOM 2078 C C . SER A 1 272 ? -17.844 10.656 12.758 1 97.88 272 SER A C 1
ATOM 2080 O O . SER A 1 272 ? -17.094 10.492 11.781 1 97.88 272 SER A O 1
ATOM 2082 N N . LEU A 1 273 ? -17.469 11 13.945 1 98 273 LEU A N 1
ATOM 2083 C CA . LEU A 1 273 ? -16.047 11.062 14.281 1 98 273 LEU A CA 1
ATOM 2084 C C . LEU A 1 273 ? -15.711 10.094 15.406 1 98 273 LEU A C 1
ATOM 2086 O O . LEU A 1 273 ? -16.484 9.961 16.359 1 98 273 LEU A O 1
ATOM 2090 N N . ALA A 1 274 ? -14.609 9.422 15.289 1 95.25 274 ALA A N 1
ATOM 2091 C CA . ALA A 1 274 ? -14.148 8.516 16.328 1 95.25 274 ALA A CA 1
ATOM 2092 C C . ALA A 1 274 ? -13.773 9.281 17.594 1 95.25 274 ALA A C 1
ATOM 2094 O O . ALA A 1 274 ? -13.508 10.484 17.547 1 95.25 274 ALA A O 1
ATOM 2095 N N . SER A 1 275 ? -13.773 8.516 18.75 1 93.81 275 SER A N 1
ATOM 2096 C CA . SER A 1 275 ? -13.273 9.125 19.969 1 93.81 275 SER A CA 1
ATOM 2097 C C . SER A 1 275 ? -11.805 9.516 19.844 1 93.81 275 SER A C 1
ATOM 2099 O O . SER A 1 275 ? -11.023 8.805 19.219 1 93.81 275 SER A O 1
ATOM 2101 N N . PRO A 1 276 ? -11.453 10.656 20.422 1 93.69 276 PRO A N 1
ATOM 2102 C CA . PRO A 1 276 ? -10.047 11.055 20.375 1 93.69 276 PRO A CA 1
ATOM 2103 C C . PRO A 1 276 ? -9.109 10 20.969 1 93.69 276 PRO A C 1
ATOM 2105 O O . PRO A 1 276 ? -9.453 9.367 21.969 1 93.69 276 PRO A O 1
ATOM 2108 N N . SER A 1 277 ? -8.016 9.836 20.328 1 89.5 277 SER A N 1
ATOM 2109 C CA . SER A 1 277 ? -7.004 8.914 20.844 1 89.5 277 SER A CA 1
ATOM 2110 C C . SER A 1 277 ? -5.598 9.438 20.578 1 89.5 277 SER A C 1
ATOM 2112 O O . SER A 1 277 ? -5.387 10.234 19.656 1 89.5 277 SER A O 1
ATOM 2114 N N . GLN A 1 278 ? -4.68 9.055 21.5 1 84.94 278 GLN A N 1
ATOM 2115 C CA . GLN A 1 278 ? -3.264 9.344 21.297 1 84.94 278 GLN A CA 1
ATOM 2116 C C . GLN A 1 278 ? -2.529 8.141 20.719 1 84.94 278 GLN A C 1
ATOM 2118 O O . GLN A 1 278 ? -2.799 7 21.094 1 84.94 278 GLN A O 1
ATOM 2123 N N . SER A 1 279 ? -1.833 8.414 19.672 1 71.56 279 SER A N 1
ATOM 2124 C CA . SER A 1 279 ? -1.008 7.367 19.078 1 71.56 279 SER A CA 1
ATOM 2125 C C . SER A 1 279 ? 0.365 7.898 18.688 1 71.56 279 SER A C 1
ATOM 2127 O O . SER A 1 279 ? 0.526 9.102 18.438 1 71.56 279 SER A O 1
ATOM 2129 N N . SER A 1 280 ? 1.406 7.102 18.812 1 61.12 280 SER A N 1
ATOM 2130 C CA . SER A 1 280 ? 2.732 7.504 18.359 1 61.12 280 SER A CA 1
ATOM 2131 C C . SER A 1 280 ? 3.01 6.98 16.953 1 61.12 280 SER A C 1
ATOM 2133 O O . SER A 1 280 ? 4.105 7.176 16.406 1 61.12 280 SER A O 1
ATOM 2135 N N . THR A 1 281 ? 2.002 6.34 16.438 1 57.12 281 THR A N 1
ATOM 2136 C CA . THR A 1 281 ? 2.221 5.734 15.125 1 57.12 281 THR A CA 1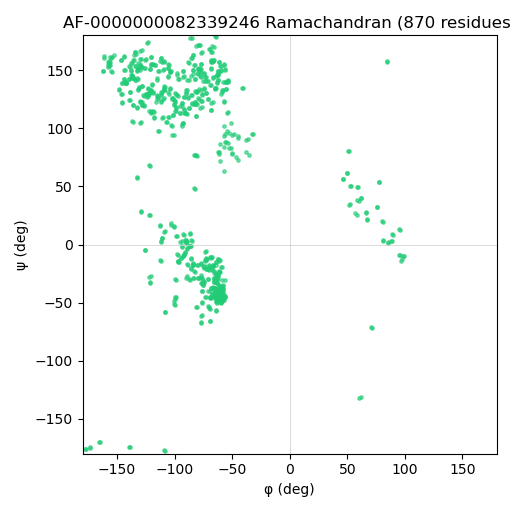
ATOM 2137 C C . THR A 1 281 ? 1.412 6.465 14.055 1 57.12 281 THR A C 1
ATOM 2139 O O . THR A 1 281 ? 0.508 7.238 14.367 1 57.12 281 THR A O 1
ATOM 2142 N N . LEU A 1 282 ? 1.84 6.367 12.766 1 58.16 282 LEU A N 1
ATOM 2143 C CA . LEU A 1 282 ? 1.168 6.887 11.586 1 58.16 282 LEU A CA 1
ATOM 2144 C C . LEU A 1 282 ? 1.038 8.406 11.648 1 58.16 282 LEU A C 1
ATOM 2146 O O . LEU A 1 282 ? -0.043 8.953 11.422 1 58.16 282 LEU A O 1
ATOM 2150 N N . GLY A 1 283 ? 2.096 9.016 12.133 1 57.25 283 GLY A N 1
ATOM 2151 C CA . GLY A 1 283 ? 2.201 10.453 11.914 1 57.25 283 GLY A CA 1
ATOM 2152 C C . GLY A 1 283 ? 1.681 11.273 13.086 1 57.25 283 GLY A C 1
ATOM 2153 O O . GLY A 1 283 ? 1.38 12.453 12.93 1 57.25 283 GLY A O 1
ATOM 2154 N N . THR A 1 284 ? 1.471 10.586 14.188 1 65.94 284 THR A N 1
ATOM 2155 C CA . THR A 1 284 ? 0.969 11.383 15.305 1 65.94 284 THR A CA 1
ATOM 2156 C C . THR A 1 284 ? 2.062 11.609 16.344 1 65.94 284 THR A C 1
ATOM 2158 O O . THR A 1 284 ? 2.996 10.812 16.453 1 65.94 284 THR A O 1
ATOM 2161 N N . LEU A 1 285 ? 1.948 12.844 16.906 1 73.62 285 LEU A N 1
ATOM 2162 C CA . LEU A 1 285 ? 2.822 13.227 18 1 73.62 285 LEU A CA 1
ATOM 2163 C C . LEU A 1 285 ? 2.396 12.531 19.297 1 73.62 285 LEU A C 1
ATOM 2165 O O . LEU A 1 285 ? 1.204 12.336 19.531 1 73.62 285 LEU A O 1
ATOM 2169 N N . THR A 1 286 ? 3.354 12.227 20.109 1 75.38 286 THR A N 1
ATOM 2170 C CA . THR A 1 286 ? 3.033 11.664 21.406 1 75.38 286 THR A CA 1
ATOM 2171 C C . THR A 1 286 ? 2.193 12.641 22.234 1 75.38 286 THR A C 1
ATOM 2173 O O . THR A 1 286 ? 1.4 12.227 23.078 1 75.38 286 THR A O 1
ATOM 2176 N N . SER A 1 287 ? 2.305 13.883 21.906 1 83.81 287 SER A N 1
ATOM 2177 C CA . SER A 1 287 ? 1.577 14.914 22.641 1 83.81 287 SER A CA 1
ATOM 2178 C C . SER A 1 287 ? 0.321 15.344 21.891 1 83.81 287 SER A C 1
ATOM 2180 O O . SER A 1 287 ? -0.246 16.406 22.172 1 83.81 287 SER A O 1
ATOM 2182 N N . GLN A 1 288 ? -0.031 14.578 20.969 1 89.56 288 GLN A N 1
ATOM 2183 C CA . GLN A 1 288 ? -1.204 14.898 20.172 1 89.56 288 GLN A CA 1
ATOM 2184 C C . GLN A 1 288 ? -2.256 13.797 20.266 1 89.56 288 GLN A C 1
ATOM 2186 O O . GLN A 1 288 ? -1.922 12.609 20.25 1 89.56 288 GLN A O 1
ATOM 2191 N N . ALA A 1 289 ? -3.498 14.18 20.484 1 92.62 289 ALA A N 1
ATOM 2192 C CA . ALA A 1 289 ? -4.645 13.305 20.25 1 92.62 289 ALA A CA 1
ATOM 2193 C C . ALA A 1 289 ? -5.363 13.68 18.969 1 92.62 289 ALA A C 1
ATOM 2195 O O . ALA A 1 289 ? -5.336 14.836 18.547 1 92.62 289 ALA A O 1
ATOM 2196 N N . SER A 1 290 ? -5.938 12.688 18.344 1 94.19 290 SER A N 1
ATOM 2197 C CA . SER A 1 290 ? -6.637 12.938 17.078 1 94.19 290 SER A CA 1
ATOM 2198 C C . SER A 1 290 ? -7.957 12.18 17.016 1 94.19 290 SER A C 1
ATOM 2200 O O . SER A 1 290 ? -8.117 11.148 17.672 1 94.19 290 SER A O 1
ATOM 2202 N N . SER A 1 291 ? -8.867 12.664 16.375 1 96.12 291 SER A N 1
ATOM 2203 C CA . SER A 1 291 ? -10.133 12.047 16 1 96.12 291 SER A CA 1
ATOM 2204 C C . SER A 1 291 ? -10.328 12.062 14.492 1 96.12 291 SER A C 1
ATOM 2206 O O . SER A 1 291 ? -10.227 13.109 13.852 1 96.12 291 SER A O 1
ATOM 2208 N N . PHE A 1 292 ? -10.648 10.867 13.93 1 96.75 292 PHE A N 1
ATOM 2209 C CA . PHE A 1 292 ? -10.781 10.727 12.484 1 96.75 292 PHE A CA 1
ATOM 2210 C C . PHE A 1 292 ? -12.219 10.43 12.094 1 96.75 292 PHE A C 1
ATOM 2212 O O . PHE A 1 292 ? -12.93 9.711 12.812 1 96.75 292 PHE A O 1
ATOM 2219 N N . GLY A 1 293 ? -12.578 10.906 10.906 1 98.25 293 GLY A N 1
ATOM 2220 C CA . GLY A 1 293 ? -13.859 10.547 10.312 1 98.25 293 GLY A CA 1
ATOM 2221 C C . GLY A 1 293 ? -14.062 11.133 8.93 1 98.25 293 GLY A C 1
ATOM 2222 O O . GLY A 1 293 ? -13.141 11.727 8.359 1 98.25 293 GLY A O 1
ATOM 2223 N N . HIS A 1 294 ? -15.289 10.883 8.391 1 98.56 294 HIS A N 1
ATOM 2224 C CA . HIS A 1 294 ? -15.656 11.391 7.074 1 98.56 294 HIS A CA 1
ATOM 2225 C C . HIS A 1 294 ? -17.141 11.727 7.004 1 98.56 294 HIS A C 1
ATOM 2227 O O . HIS A 1 294 ? -17.906 11.328 7.883 1 98.56 294 HIS A O 1
ATOM 2233 N N . TYR A 1 295 ? -17.469 12.562 6.062 1 98.69 295 TYR A N 1
ATOM 2234 C CA . TYR A 1 295 ? -18.859 12.984 5.941 1 98.69 295 TYR A CA 1
ATOM 2235 C C . TYR A 1 295 ? -19.359 12.82 4.512 1 98.69 295 TYR A C 1
ATOM 2237 O O . TYR A 1 295 ? -18.562 12.766 3.572 1 98.69 295 TYR A O 1
ATOM 2245 N N . ASN A 1 296 ? -20.594 12.633 4.344 1 98.31 296 ASN A N 1
ATOM 2246 C CA . ASN A 1 296 ? -21.391 12.703 3.129 1 98.31 296 ASN A CA 1
ATOM 2247 C C . ASN A 1 296 ? -22.703 13.438 3.365 1 98.31 296 ASN A C 1
ATOM 2249 O O . ASN A 1 296 ? -23.641 12.891 3.961 1 98.31 296 ASN A O 1
ATOM 2253 N N . LEU A 1 297 ? -22.766 14.68 2.867 1 98.56 297 LEU A N 1
ATOM 2254 C CA . LEU A 1 297 ? -23.844 15.594 3.215 1 98.56 297 LEU A CA 1
ATOM 2255 C C . LEU A 1 297 ? -24.641 15.984 1.976 1 98.56 297 LEU A C 1
ATOM 2257 O O . LEU A 1 297 ? -24.062 16.391 0.962 1 98.56 297 LEU A O 1
ATOM 2261 N N . ALA A 1 298 ? -25.922 15.852 2.125 1 98.19 298 ALA A N 1
ATOM 2262 C CA . ALA A 1 298 ? -26.781 16.5 1.128 1 98.19 298 ALA A CA 1
ATOM 2263 C C . ALA A 1 298 ? -26.719 18.016 1.254 1 98.19 298 ALA A C 1
ATOM 2265 O O . ALA A 1 298 ? -26.203 18.547 2.24 1 98.19 298 ALA A O 1
ATOM 2266 N N . ALA A 1 299 ? -27.266 18.688 0.247 1 97.81 299 ALA A N 1
ATOM 2267 C CA . ALA A 1 299 ? -27.203 20.141 0.207 1 97.81 299 ALA A CA 1
ATOM 2268 C C . ALA A 1 299 ? -27.969 20.766 1.367 1 97.81 299 ALA A C 1
ATOM 2270 O O . ALA A 1 299 ? -27.656 21.875 1.812 1 97.81 299 ALA A O 1
ATOM 2271 N N . ASP A 1 300 ? -28.969 20.031 1.87 1 98.25 300 ASP A N 1
ATOM 2272 C CA . ASP A 1 300 ? -29.828 20.578 2.918 1 98.25 300 ASP A CA 1
ATOM 2273 C C . ASP A 1 300 ? -29.453 19.984 4.281 1 98.25 300 ASP A C 1
ATOM 2275 O O . ASP A 1 300 ? -30.266 20.016 5.211 1 98.25 300 ASP A O 1
ATOM 2279 N N . GLN A 1 301 ? -28.297 19.453 4.363 1 98.75 301 GLN A N 1
ATOM 2280 C CA . GLN A 1 301 ? -27.844 18.844 5.613 1 98.75 301 GLN A CA 1
ATOM 2281 C C . GLN A 1 301 ? -26.578 19.531 6.137 1 98.75 301 GLN A C 1
ATOM 2283 O O . GLN A 1 301 ? -25.859 20.156 5.371 1 98.75 301 GLN A O 1
ATOM 2288 N N . ALA A 1 302 ? -26.406 19.422 7.43 1 98.75 302 ALA A N 1
ATOM 2289 C CA . ALA A 1 302 ? -25.203 19.859 8.117 1 98.75 302 ALA A CA 1
ATOM 2290 C C . ALA A 1 302 ? -24.75 18.844 9.156 1 98.75 302 ALA A C 1
ATOM 2292 O O . ALA A 1 302 ? -25.578 18.141 9.742 1 98.75 302 ALA A O 1
ATOM 2293 N N . LEU A 1 303 ? -23.5 18.703 9.289 1 98.88 303 LEU A N 1
ATOM 2294 C CA . LEU A 1 303 ? -22.922 17.969 10.414 1 98.88 303 LEU A CA 1
ATOM 2295 C C . LEU A 1 303 ? -22.531 18.922 11.547 1 98.88 303 LEU A C 1
ATOM 2297 O O . LEU A 1 303 ? -21.656 19.766 11.375 1 98.88 303 LEU A O 1
ATOM 2301 N N . VAL A 1 304 ? -23.234 18.797 12.656 1 98.88 304 VAL A N 1
ATOM 2302 C CA . VAL A 1 304 ? -22.922 19.578 13.836 1 98.88 304 VAL A CA 1
ATOM 2303 C C . VAL A 1 304 ? -21.953 18.812 14.734 1 98.88 304 VAL A C 1
ATOM 2305 O O . VAL A 1 304 ? -22.203 17.656 15.086 1 98.88 304 VAL A O 1
ATOM 2308 N N . ALA A 1 305 ? -20.844 19.438 15.102 1 98.88 305 ALA A N 1
ATOM 2309 C CA . ALA A 1 305 ? -19.828 18.781 15.938 1 98.88 305 ALA A CA 1
ATOM 2310 C C . ALA A 1 305 ? -19.5 19.641 17.156 1 98.88 305 ALA A C 1
ATOM 2312 O O . ALA A 1 305 ? -19.172 20.812 17.031 1 98.88 305 ALA A O 1
ATOM 2313 N N . THR A 1 306 ? -19.547 19.078 18.297 1 98.69 306 THR A N 1
ATOM 2314 C CA . THR A 1 306 ? -19.156 19.75 19.516 1 98.69 306 THR A CA 1
ATOM 2315 C C . THR A 1 306 ? -17.859 19.172 20.062 1 98.69 306 THR A C 1
ATOM 2317 O O . THR A 1 306 ? -17.75 17.969 20.297 1 98.69 306 THR A O 1
ATOM 2320 N N . VAL A 1 307 ? -16.906 20.047 20.266 1 98.38 307 VAL A N 1
ATOM 2321 C CA . VAL A 1 307 ? -15.555 19.656 20.688 1 98.38 307 VAL A CA 1
ATOM 2322 C C . VAL A 1 307 ? -15.305 20.125 22.125 1 98.38 307 VAL A C 1
ATOM 2324 O O . VAL A 1 307 ? -15.617 21.25 22.484 1 98.38 307 VAL A O 1
ATOM 2327 N N . THR A 1 308 ? -14.812 19.188 22.906 1 97.56 308 THR A N 1
ATOM 2328 C CA . THR A 1 308 ? -14.234 19.531 24.203 1 97.56 308 THR A CA 1
ATOM 2329 C C . THR A 1 308 ? -12.711 19.609 24.109 1 97.56 308 THR A C 1
ATOM 2331 O O . THR A 1 308 ? -12.055 18.609 23.828 1 97.56 308 THR A O 1
ATOM 2334 N N . ALA A 1 309 ? -12.164 20.734 24.375 1 95.19 309 ALA A N 1
ATOM 2335 C CA . ALA A 1 309 ? -10.727 20.953 24.219 1 95.19 309 ALA A CA 1
ATOM 2336 C C . ALA A 1 309 ? -9.953 20.297 25.359 1 95.19 309 ALA A C 1
ATOM 2338 O O . ALA A 1 309 ? -8.805 19.891 25.188 1 95.19 309 ALA A O 1
ATOM 2339 N N . GLY A 1 310 ? -10.586 20.281 26.531 1 92.31 310 GLY A N 1
ATOM 2340 C CA . GLY A 1 310 ? -9.914 19.719 27.688 1 92.31 310 GLY A CA 1
ATOM 2341 C C . GLY A 1 310 ? -8.641 20.453 28.062 1 92.31 310 GLY A C 1
ATOM 2342 O O . GLY A 1 310 ? -8.633 21.688 28.141 1 92.31 310 GLY A O 1
ATOM 2343 N N . ASP A 1 311 ? -7.531 19.703 28.281 1 89.06 311 ASP A N 1
ATOM 2344 C CA . ASP A 1 311 ? -6.273 20.281 28.75 1 89.06 311 ASP A CA 1
ATOM 2345 C C . ASP A 1 311 ? -5.367 20.641 27.578 1 89.06 311 ASP A C 1
ATOM 2347 O O . ASP A 1 311 ? -4.199 21 27.781 1 89.06 311 ASP A O 1
ATOM 2351 N N . ALA A 1 312 ? -5.902 20.562 26.391 1 92.81 312 ALA A N 1
ATOM 2352 C CA . ALA A 1 312 ? -5.066 20.844 25.219 1 92.81 312 ALA A CA 1
ATOM 2353 C C . ALA A 1 312 ? -4.766 22.344 25.125 1 92.81 312 ALA A C 1
ATOM 2355 O O . ALA A 1 312 ? -5.633 23.172 25.391 1 92.81 312 ALA A O 1
ATOM 2356 N N . ASP A 1 313 ? -3.543 22.656 24.75 1 90.94 313 ASP A N 1
ATOM 2357 C CA . ASP A 1 313 ? -3.154 24.031 24.516 1 90.94 313 ASP A CA 1
ATOM 2358 C C . ASP A 1 313 ? -3.693 24.531 23.172 1 90.94 313 ASP A C 1
ATOM 2360 O O . ASP A 1 313 ? -3.934 25.734 23 1 90.94 313 ASP A O 1
ATOM 2364 N N . TYR A 1 314 ? -3.83 23.641 22.359 1 95.44 314 TYR A N 1
ATOM 2365 C CA . TYR A 1 314 ? -4.207 23.922 20.984 1 95.44 314 TYR A CA 1
ATOM 2366 C C . TYR A 1 314 ? -5.09 22.812 20.422 1 95.44 314 TYR A C 1
ATOM 2368 O O . TYR A 1 314 ? -4.855 21.641 20.688 1 95.44 314 TYR A O 1
ATOM 2376 N N . PHE A 1 315 ? -6.074 23.172 19.703 1 97.38 315 PHE A N 1
ATOM 2377 C CA . PHE A 1 315 ? -6.777 22.203 18.875 1 97.38 315 PHE A CA 1
ATOM 2378 C C . PHE A 1 315 ? -7.219 22.828 17.562 1 97.38 315 PHE A C 1
ATOM 2380 O O . PHE A 1 315 ? -7.238 24.062 17.438 1 97.38 315 PHE A O 1
ATOM 2387 N N . VAL A 1 316 ? -7.539 22.047 16.547 1 98.62 316 VAL A N 1
ATOM 2388 C CA . VAL A 1 316 ? -8.039 22.516 15.266 1 98.62 316 VAL A CA 1
ATOM 2389 C C . VAL A 1 316 ? -9.086 21.547 14.719 1 98.62 316 VAL A C 1
ATOM 2391 O O . VAL A 1 316 ? -8.977 20.344 14.922 1 98.62 316 VAL A O 1
ATOM 2394 N N . PHE A 1 317 ? -10.117 22.094 14.156 1 98.75 317 PHE A N 1
ATOM 2395 C CA . PHE A 1 317 ? -11.172 21.359 13.469 1 98.75 317 PHE A CA 1
ATOM 2396 C C . PHE A 1 317 ? -11.18 21.688 11.984 1 98.75 317 PHE A C 1
ATOM 2398 O O . PHE A 1 317 ? -11.789 22.672 11.562 1 98.75 317 PHE A O 1
ATOM 2405 N N . PRO A 1 318 ? -10.562 20.859 11.148 1 98.69 318 PRO A N 1
ATOM 2406 C CA . PRO A 1 318 ? -10.516 21.094 9.703 1 98.69 318 PRO A CA 1
ATOM 2407 C C . PRO A 1 318 ? -11.445 20.156 8.93 1 98.69 318 PRO A C 1
ATOM 2409 O O . PRO A 1 318 ? -11.805 19.078 9.422 1 98.69 318 PRO A O 1
ATOM 2412 N N . ALA A 1 319 ? -11.883 20.609 7.84 1 98.62 319 ALA A N 1
ATOM 2413 C CA . ALA A 1 319 ? -12.43 19.719 6.828 1 98.62 319 ALA A CA 1
ATOM 2414 C C . ALA A 1 319 ? -11.508 19.625 5.617 1 98.62 319 ALA A C 1
ATOM 2416 O O . ALA A 1 319 ? -10.969 20.641 5.16 1 98.62 319 ALA A O 1
ATOM 2417 N N . THR A 1 320 ? -11.281 18.422 5.141 1 98.69 320 THR A N 1
ATOM 2418 C CA . THR A 1 320 ? -10.484 18.172 3.947 1 98.69 320 THR A CA 1
ATOM 2419 C C . THR A 1 320 ? -11.312 17.453 2.887 1 98.69 320 THR A C 1
ATOM 2421 O O . THR A 1 320 ? -12.398 16.938 3.18 1 98.69 320 THR A O 1
ATOM 2424 N N . ASN A 1 321 ? -10.828 17.516 1.646 1 98.44 321 ASN A N 1
ATOM 2425 C CA . ASN A 1 321 ? -11.5 16.766 0.586 1 98.44 321 ASN A CA 1
ATOM 2426 C C . ASN A 1 321 ? -11.438 15.266 0.823 1 98.44 321 ASN A C 1
ATOM 2428 O O . ASN A 1 321 ? -10.867 14.812 1.819 1 98.44 321 ASN A O 1
ATOM 2432 N N . PRO A 1 322 ? -12.023 14.445 -0.034 1 98.38 322 PRO A N 1
ATOM 2433 C CA . PRO A 1 322 ? -12.102 13.008 0.225 1 98.38 322 PRO A CA 1
ATOM 2434 C C . PRO A 1 322 ? -10.727 12.344 0.308 1 98.38 322 PRO A C 1
ATOM 2436 O O . PRO A 1 322 ? -10.617 11.203 0.75 1 98.38 322 PRO A O 1
ATOM 2439 N N . TRP A 1 323 ? -9.711 13.055 -0.099 1 98.62 323 TRP A N 1
ATOM 2440 C CA . TRP A 1 323 ? -8.375 12.492 -0.214 1 98.62 323 TRP A CA 1
ATOM 2441 C C . TRP A 1 323 ? -7.43 13.109 0.812 1 98.62 323 TRP A C 1
ATOM 2443 O O . TRP A 1 323 ? -6.207 13.094 0.634 1 98.62 323 TRP A O 1
ATOM 2453 N N . MET A 1 324 ? -7.988 13.766 1.828 1 98.5 324 MET A N 1
ATOM 2454 C CA . MET A 1 324 ? -7.316 14.211 3.047 1 98.5 324 MET A CA 1
ATOM 2455 C C . MET A 1 324 ? -6.461 15.445 2.777 1 98.5 324 MET A C 1
ATOM 2457 O O . MET A 1 324 ? -5.398 15.609 3.379 1 98.5 324 MET A O 1
ATOM 2461 N N . VAL A 1 325 ? -6.875 16.297 1.845 1 98.69 325 VAL A N 1
ATOM 2462 C CA . VAL A 1 325 ? -6.156 17.516 1.527 1 98.69 325 VAL A CA 1
ATOM 2463 C C . VAL A 1 325 ? -7.078 18.719 1.723 1 98.69 325 VAL A C 1
ATOM 2465 O O . VAL A 1 325 ? -8.219 18.719 1.256 1 98.69 325 VAL A O 1
ATOM 2468 N N . SER A 1 326 ? -6.594 19.734 2.465 1 98.5 326 SER A N 1
ATOM 2469 C CA . SER A 1 326 ? -7.387 20.953 2.633 1 98.5 326 SER A CA 1
ATOM 2470 C C . SER A 1 326 ? -7.594 21.656 1.301 1 98.5 326 SER A C 1
ATOM 2472 O O . SER A 1 326 ? -6.695 21.688 0.457 1 98.5 326 SER A O 1
ATOM 2474 N N . VAL A 1 327 ? -8.75 22.281 1.135 1 98 327 VAL A N 1
ATOM 2475 C CA . VAL A 1 327 ? -9.062 22.938 -0.125 1 98 327 VAL A CA 1
ATOM 2476 C C . VAL A 1 327 ? -8.992 24.453 0.06 1 98 327 VAL A C 1
ATOM 2478 O O . VAL A 1 327 ? -9.875 25.062 0.672 1 98 327 VAL A O 1
ATOM 2481 N N . ASP A 1 328 ? -7.961 25.094 -0.429 1 96.62 328 ASP A N 1
ATOM 2482 C CA . ASP A 1 328 ? -7.742 26.531 -0.474 1 96.62 328 ASP A CA 1
ATOM 2483 C C . ASP A 1 328 ? -7.98 27.156 0.895 1 96.62 328 ASP A C 1
ATOM 2485 O O . ASP A 1 328 ? -8.789 28.094 1.023 1 96.62 328 ASP A O 1
ATOM 2489 N N . PRO A 1 329 ? -7.254 26.781 1.826 1 97.94 329 PRO A N 1
ATOM 2490 C CA . PRO A 1 329 ? -7.539 27.203 3.197 1 97.94 329 PRO A CA 1
ATOM 2491 C C . PRO A 1 329 ? -7.355 28.703 3.396 1 97.94 329 PRO A C 1
ATOM 2493 O O . PRO A 1 329 ? -7.902 29.281 4.344 1 97.94 329 PRO A O 1
ATOM 2496 N N . GLY A 1 330 ? -6.672 29.422 2.566 1 97.19 330 GLY A N 1
ATOM 2497 C CA . GLY A 1 330 ? -6.52 30.859 2.682 1 97.19 330 GLY A CA 1
ATOM 2498 C C . GLY A 1 330 ? -7.77 31.625 2.285 1 97.19 330 GLY A C 1
ATOM 2499 O O . GLY A 1 330 ? -8.094 32.656 2.889 1 97.19 330 GLY A O 1
ATOM 2500 N N . ASN A 1 331 ? -8.5 31.078 1.331 1 97.44 331 ASN A N 1
ATOM 2501 C CA . ASN A 1 331 ? -9.648 31.812 0.795 1 97.44 331 ASN A CA 1
ATOM 2502 C C . ASN A 1 331 ? -10.969 31.141 1.185 1 97.44 331 ASN A C 1
ATOM 2504 O O . ASN A 1 331 ? -12.023 31.516 0.676 1 97.44 331 ASN A O 1
ATOM 2508 N N . SER A 1 332 ? -10.844 30.172 1.972 1 97.94 332 SER A N 1
ATOM 2509 C CA . SER A 1 332 ? -12.023 29.484 2.484 1 97.94 332 SER A CA 1
ATOM 2510 C C . SER A 1 332 ? -11.836 29.078 3.945 1 97.94 332 SER A C 1
ATOM 2512 O O . SER A 1 332 ? -10.75 28.656 4.348 1 97.94 332 SER A O 1
ATOM 2514 N N . GLN A 1 333 ? -12.914 29.25 4.711 1 98.44 333 GLN A N 1
ATOM 2515 C CA . GLN A 1 333 ? -12.836 28.859 6.109 1 98.44 333 GLN A CA 1
ATOM 2516 C C . GLN A 1 333 ? -13.039 27.359 6.266 1 98.44 333 GLN A C 1
ATOM 2518 O O . GLN A 1 333 ? -14.086 26.906 6.75 1 98.44 333 GLN A O 1
ATOM 2523 N N . VAL A 1 334 ? -12.055 26.609 5.953 1 98.75 334 VAL A N 1
ATOM 2524 C CA . VAL A 1 334 ? -12.164 25.156 5.953 1 98.75 334 VAL A CA 1
ATOM 2525 C C . VAL A 1 334 ? -11.695 24.609 7.301 1 98.75 334 VAL A C 1
ATOM 2527 O O . VAL A 1 334 ? -11.719 23.391 7.523 1 98.75 334 VAL A O 1
ATOM 2530 N N . SER A 1 335 ? -11.273 25.5 8.172 1 98.81 335 SER A N 1
ATOM 2531 C CA . SER A 1 335 ? -10.781 25.109 9.492 1 98.81 335 SER A CA 1
ATOM 2532 C C . SER A 1 335 ? -10.875 26.266 10.484 1 98.81 335 SER A C 1
ATOM 2534 O O . SER A 1 335 ? -10.859 27.438 10.086 1 98.81 335 SER A O 1
ATOM 2536 N N . LEU A 1 336 ? -10.992 25.891 11.703 1 98.81 336 LEU A N 1
ATOM 2537 C CA . LEU A 1 336 ? -10.891 26.812 12.828 1 98.81 336 LEU A CA 1
ATOM 2538 C C . LEU A 1 336 ? -10.164 26.156 14 1 98.81 336 LEU A C 1
ATOM 2540 O O . LEU A 1 336 ? -10.383 24.984 14.289 1 98.81 336 LEU A O 1
ATOM 2544 N N . ASN A 1 337 ? -9.344 26.906 14.617 1 98.62 337 ASN A N 1
ATOM 2545 C CA . ASN A 1 337 ? -8.695 26.469 15.844 1 98.62 337 ASN A CA 1
ATOM 2546 C C . ASN A 1 337 ? -9.242 27.203 17.062 1 98.62 337 ASN A C 1
ATOM 2548 O O . ASN A 1 337 ? -10.195 27.969 16.953 1 98.62 337 ASN A O 1
ATOM 2552 N N . ASN A 1 338 ? -8.695 26.938 18.266 1 96.38 338 ASN A N 1
ATOM 2553 C CA . ASN A 1 338 ? -9.273 27.469 19.5 1 96.38 338 ASN A CA 1
ATOM 2554 C C . ASN A 1 338 ? -9.078 28.969 19.609 1 96.38 338 ASN A C 1
ATOM 2556 O O . ASN A 1 338 ? -9.781 29.641 20.359 1 96.38 338 ASN A O 1
ATOM 2560 N N . GLU A 1 339 ? -8.148 29.609 18.859 1 97.25 339 GLU A N 1
ATOM 2561 C CA . GLU A 1 339 ? -7.965 31.062 18.844 1 97.25 339 GLU A CA 1
ATOM 2562 C C . GLU A 1 339 ? -8.906 31.719 17.844 1 97.25 339 GLU A C 1
ATOM 2564 O O . GLU A 1 339 ? -9.203 32.906 17.969 1 97.25 339 GLU A O 1
ATOM 2569 N N . GLN A 1 340 ? -9.352 30.969 16.953 1 98.06 340 GLN A N 1
ATOM 2570 C CA . GLN A 1 340 ? -10.148 31.5 15.859 1 98.06 340 GLN A CA 1
ATOM 2571 C C . GLN A 1 340 ? -11.641 31.297 16.109 1 98.06 340 GLN A C 1
ATOM 2573 O O . GLN A 1 340 ? -12.469 32.094 15.656 1 98.06 340 GLN A O 1
ATOM 2578 N N . ALA A 1 341 ? -12.023 30.281 16.797 1 98.5 341 ALA A N 1
ATOM 2579 C CA . ALA A 1 341 ? -13.414 29.875 16.984 1 98.5 341 ALA A CA 1
ATOM 2580 C C . ALA A 1 341 ? -14.023 30.578 18.203 1 98.5 341 ALA A C 1
ATOM 2582 O O . ALA A 1 341 ? -13.297 31.078 19.078 1 98.5 341 ALA A O 1
ATOM 2583 N N . ALA A 1 342 ? -15.32 30.641 18.141 1 98.25 342 ALA A N 1
ATOM 2584 C CA . ALA A 1 342 ? -16.062 31.156 19.297 1 98.25 342 ALA A CA 1
ATOM 2585 C C . ALA A 1 342 ? -16.438 30.031 20.25 1 98.25 342 ALA A C 1
ATOM 2587 O O . ALA A 1 342 ? -17.062 29.047 19.844 1 98.25 342 ALA A O 1
ATOM 2588 N N . ALA A 1 343 ? -16.156 30.203 21.5 1 98 343 ALA A N 1
ATOM 2589 C CA . ALA A 1 343 ? -16.469 29.203 22.516 1 98 343 ALA A CA 1
ATOM 2590 C C . ALA A 1 343 ? -17.906 29.344 22.984 1 98 343 ALA A C 1
ATOM 2592 O O . ALA A 1 343 ? -18.453 30.453 23.016 1 98 343 ALA A O 1
ATOM 2593 N N . ASN A 1 344 ? -18.438 28.172 23.375 1 98 344 ASN A N 1
ATOM 2594 C CA . ASN A 1 344 ? -19.703 28.188 24.078 1 98 344 ASN A CA 1
ATOM 2595 C C . ASN A 1 344 ? -19.531 28.625 25.531 1 98 344 ASN A C 1
ATOM 2597 O O . ASN A 1 344 ? -18.422 28.625 26.062 1 98 344 ASN A O 1
ATOM 2601 N N . GLY A 1 345 ? -20.688 28.938 26.125 1 96.25 345 GLY A N 1
ATOM 2602 C CA . GLY A 1 345 ? -20.656 29.359 27.516 1 96.25 345 GLY A CA 1
ATOM 2603 C C . GLY A 1 345 ? -20.047 28.312 28.438 1 96.25 345 GLY A C 1
ATOM 2604 O O . GLY A 1 345 ? -19.422 28.656 29.453 1 96.25 345 GLY A O 1
ATOM 2605 N N . ASN A 1 346 ? -20.172 27.062 28.125 1 96 346 ASN A N 1
ATOM 2606 C CA . ASN A 1 346 ? -19.672 25.984 28.969 1 96 346 ASN A CA 1
ATOM 2607 C C . ASN A 1 346 ? -18.234 25.609 28.609 1 96 346 ASN A C 1
ATOM 2609 O O . ASN A 1 346 ? -17.719 24.609 29.094 1 96 346 ASN A O 1
ATOM 2613 N N . GLY A 1 347 ? -17.641 26.312 27.688 1 95.62 347 GLY A N 1
ATOM 2614 C CA . GLY A 1 347 ? -16.234 26.109 27.359 1 95.62 347 GLY A CA 1
ATOM 2615 C C . GLY A 1 347 ? -16.031 25.203 26.156 1 95.62 347 GLY A C 1
ATOM 2616 O O . GLY A 1 347 ? -14.922 25.125 25.625 1 95.62 347 GLY A O 1
ATOM 2617 N N . THR A 1 348 ? -17.016 24.5 25.719 1 97.75 348 THR A N 1
ATOM 2618 C CA . THR A 1 348 ? -16.922 23.672 24.516 1 97.75 348 THR A CA 1
ATOM 2619 C C . THR A 1 348 ? -17.031 24.531 23.25 1 97.75 348 THR A C 1
ATOM 2621 O O . THR A 1 348 ? -17.234 25.75 23.344 1 97.75 348 THR A O 1
ATOM 2624 N N . TYR A 1 349 ? -16.797 23.938 22.094 1 98.62 349 TYR A N 1
ATOM 2625 C CA . TYR A 1 349 ? -16.906 24.578 20.797 1 98.62 349 TYR A CA 1
ATOM 2626 C C . TYR A 1 349 ? -17.844 23.812 19.875 1 98.62 349 TYR A C 1
ATOM 2628 O O . TYR A 1 349 ? -17.719 22.594 19.734 1 98.62 349 TYR A O 1
ATOM 2636 N N . THR A 1 350 ? -18.75 24.484 19.312 1 98.81 350 THR A N 1
ATOM 2637 C CA . THR A 1 350 ? -19.656 23.828 18.375 1 98.81 350 THR A CA 1
ATOM 2638 C C . THR A 1 350 ? -19.422 24.328 16.953 1 98.81 350 THR A C 1
ATOM 2640 O O . THR A 1 350 ? -19.516 25.516 16.688 1 98.81 350 THR A O 1
ATOM 2643 N N . PHE A 1 351 ? -19.141 23.391 16.062 1 98.88 351 PHE A N 1
ATOM 2644 C CA . PHE A 1 351 ? -18.891 23.672 14.656 1 98.88 351 PHE A CA 1
ATOM 2645 C C . PHE A 1 351 ? -20.031 23.156 13.789 1 98.88 351 PHE A C 1
ATOM 2647 O O . PHE A 1 351 ? -20.703 22.203 14.148 1 98.88 351 PHE A O 1
ATOM 2654 N N . VAL A 1 352 ? -20.234 23.844 12.688 1 98.94 352 VAL A N 1
ATOM 2655 C CA . VAL A 1 352 ? -21.219 23.406 11.703 1 98.94 352 VAL A CA 1
ATOM 2656 C C . VAL A 1 352 ? -20.531 23.172 10.359 1 98.94 352 VAL A C 1
ATOM 2658 O O . VAL A 1 352 ? -20.016 24.109 9.75 1 98.94 352 VAL A O 1
ATOM 2661 N N . VAL A 1 353 ? -20.5 21.953 9.898 1 98.88 353 VAL A N 1
ATOM 2662 C CA . VAL A 1 353 ? -19.969 21.562 8.594 1 98.88 353 VAL A CA 1
ATOM 2663 C C . VAL A 1 353 ? -21.094 21.516 7.566 1 98.88 353 VAL A C 1
ATOM 2665 O O . VAL A 1 353 ? -22.031 20.734 7.715 1 98.88 353 VAL A O 1
ATOM 2668 N N . SER A 1 354 ? -20.984 22.312 6.566 1 98.81 354 SER A N 1
ATOM 2669 C CA . SER A 1 354 ? -22.047 22.312 5.555 1 98.81 354 SER A CA 1
ATOM 2670 C C . SER A 1 354 ? -21.562 22.938 4.254 1 98.81 354 SER A C 1
ATOM 2672 O O . SER A 1 354 ? -20.547 23.641 4.238 1 98.81 354 SER A O 1
ATOM 2674 N N . LEU A 1 355 ? -22.25 22.656 3.203 1 98 355 LEU A N 1
ATOM 2675 C CA . LEU A 1 355 ? -21.906 23.156 1.881 1 98 355 LEU A CA 1
ATOM 2676 C C . LEU A 1 355 ? -22.156 24.656 1.792 1 98 355 LEU A C 1
ATOM 2678 O O . LEU A 1 355 ? -21.266 25.422 1.368 1 98 355 LEU A O 1
ATOM 2682 N N . ALA A 1 356 ? -23.328 25.047 2.125 1 96.06 356 ALA A N 1
ATOM 2683 C CA . ALA A 1 356 ? -23.688 26.469 2.107 1 96.06 356 ALA A CA 1
ATOM 2684 C C . ALA A 1 356 ? -23.453 27.109 3.473 1 96.06 356 ALA A C 1
ATOM 2686 O O . ALA A 1 356 ? -23.609 26.453 4.508 1 96.06 356 ALA A O 1
ATOM 2687 N N . ASP A 1 357 ? -23.125 28.391 3.438 1 97.94 357 ASP A N 1
ATOM 2688 C CA . ASP A 1 357 ? -22.906 29.141 4.672 1 97.94 357 ASP A CA 1
ATOM 2689 C C . ASP A 1 357 ? -24.219 29.312 5.441 1 97.94 357 ASP A C 1
ATOM 2691 O O . ASP A 1 357 ? -25.125 30.016 4.988 1 97.94 357 ASP A O 1
ATOM 2695 N N . PRO A 1 358 ? -24.328 28.75 6.594 1 98.06 358 PRO A N 1
ATOM 2696 C CA . PRO A 1 358 ? -25.562 28.844 7.359 1 98.06 358 PRO A CA 1
ATOM 2697 C C . PRO A 1 358 ? -25.625 30.094 8.234 1 98.06 358 PRO A C 1
ATOM 2699 O O . PRO A 1 358 ? -26.578 30.266 9.008 1 98.06 358 PRO A O 1
ATOM 2702 N N . GLY A 1 359 ? -24.594 30.859 8.203 1 98.19 359 GLY A N 1
ATOM 2703 C CA . GLY A 1 359 ? -24.578 32.094 8.969 1 98.19 359 GLY A CA 1
ATOM 2704 C C . GLY A 1 359 ? -24.047 31.922 10.375 1 98.19 359 GLY A C 1
ATOM 2705 O O . GLY A 1 359 ? -24.156 32.812 11.203 1 98.19 359 GLY A O 1
ATOM 2706 N N . VAL A 1 360 ? -23.562 30.828 10.656 1 98.56 360 VAL A N 1
ATOM 2707 C CA . VAL A 1 360 ? -22.953 30.562 11.961 1 98.56 360 VAL A CA 1
ATOM 2708 C C . VAL A 1 360 ? -21.484 30.953 11.93 1 98.56 360 VAL A C 1
ATOM 2710 O O . VAL A 1 360 ? -20.797 30.734 10.93 1 98.56 360 VAL A O 1
ATOM 2713 N N . TYR A 1 361 ? -20.953 31.547 13.047 1 98.69 361 TYR A N 1
ATOM 2714 C CA . TYR A 1 361 ? -19.562 31.984 13.117 1 98.69 361 TYR A CA 1
ATOM 2715 C C . TYR A 1 361 ? -18.609 30.812 12.922 1 98.69 361 TYR A C 1
ATOM 2717 O O . TYR A 1 361 ? -17.672 30.891 12.125 1 98.69 361 TYR A O 1
ATOM 2725 N N . ASN A 1 362 ? -18.797 29.703 13.648 1 98.81 362 ASN A N 1
ATOM 2726 C CA . ASN A 1 362 ? -17.953 28.516 13.594 1 98.81 362 ASN A CA 1
ATOM 2727 C C . ASN A 1 362 ? -18.344 27.609 12.43 1 98.81 362 ASN A C 1
ATOM 2729 O O . ASN A 1 362 ? -18.5 26.406 12.602 1 98.81 362 ASN A O 1
ATOM 2733 N N . TRP A 1 363 ? -18.484 28.172 11.297 1 98.88 363 TRP A N 1
ATOM 2734 C CA . TRP A 1 363 ? -18.781 27.422 10.078 1 98.88 363 TRP A CA 1
ATOM 2735 C C . TRP A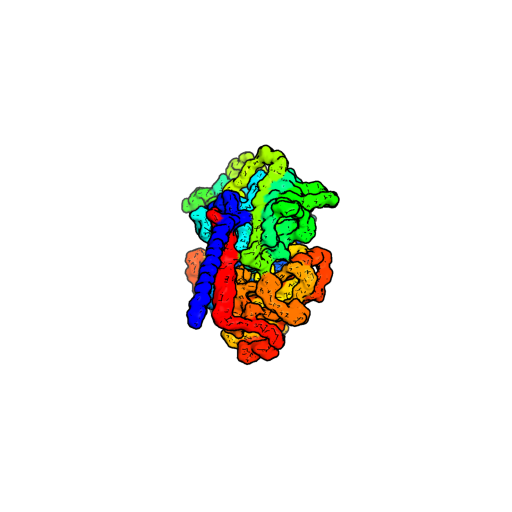 1 363 ? -17.516 26.797 9.508 1 98.88 363 TRP A C 1
ATOM 2737 O O . TRP A 1 363 ? -16.453 27.438 9.461 1 98.88 363 TRP A O 1
ATOM 2747 N N . ILE A 1 364 ? -17.578 25.531 9.195 1 98.88 364 ILE A N 1
ATOM 2748 C CA . ILE A 1 364 ? -16.547 24.844 8.43 1 98.88 364 ILE A CA 1
ATOM 2749 C C . ILE A 1 364 ? -17.031 24.609 7.004 1 98.88 364 ILE A C 1
ATOM 2751 O O . ILE A 1 364 ? -17.922 23.766 6.777 1 98.88 364 ILE A O 1
ATOM 2755 N N . ASN A 1 365 ? -16.438 25.312 6.094 1 98.62 365 ASN A N 1
ATOM 2756 C CA . ASN A 1 365 ? -16.797 25.312 4.68 1 98.62 365 ASN A CA 1
ATOM 2757 C C . ASN A 1 365 ? -16.297 24.062 3.967 1 98.62 365 ASN A C 1
ATOM 2759 O O . ASN A 1 365 ? -15.102 23.781 3.955 1 98.62 365 ASN A O 1
ATOM 2763 N N . THR A 1 366 ? -17.203 23.328 3.336 1 98.25 366 THR A N 1
ATOM 2764 C CA . THR A 1 366 ? -16.797 22.109 2.619 1 98.25 366 THR A CA 1
ATOM 2765 C C . THR A 1 366 ? -16.359 22.453 1.198 1 98.25 366 THR A C 1
ATOM 2767 O O . THR A 1 366 ? -16.016 21.562 0.423 1 98.25 366 THR A O 1
ATOM 2770 N N . THR A 1 367 ? -16.438 23.719 0.845 1 97.12 367 THR A N 1
ATOM 2771 C CA . THR A 1 367 ? -16.016 24.234 -0.455 1 97.12 367 THR A CA 1
ATOM 2772 C C . THR A 1 367 ? -16.812 23.562 -1.577 1 97.12 367 THR A C 1
ATOM 2774 O O . THR A 1 367 ? -16.25 23.188 -2.604 1 97.12 367 THR A O 1
ATOM 2777 N N . GLY A 1 368 ? -18.047 23.344 -1.287 1 95.31 368 GLY A N 1
ATOM 2778 C CA . GLY A 1 368 ? -18.953 22.812 -2.285 1 95.31 368 GLY A CA 1
ATOM 2779 C C . GLY A 1 368 ? -18.922 21.297 -2.385 1 95.31 368 GLY A C 1
ATOM 2780 O O . GLY A 1 368 ? -19.672 20.703 -3.166 1 95.31 368 GLY A O 1
ATOM 2781 N N . LEU A 1 369 ? -18.188 20.641 -1.63 1 96.88 369 LEU A N 1
ATOM 2782 C CA . LEU A 1 369 ? -18.062 19.188 -1.691 1 96.88 369 LEU A CA 1
ATOM 2783 C C . LEU A 1 369 ? -19.094 18.516 -0.793 1 96.88 369 LEU A C 1
ATOM 2785 O O . LEU A 1 369 ? -19.219 18.859 0.383 1 96.88 369 LEU A O 1
ATOM 2789 N N . HIS A 1 370 ? -19.781 17.5 -1.337 1 98.25 370 HIS A N 1
ATOM 2790 C CA . HIS A 1 370 ? -20.75 16.734 -0.569 1 98.25 370 HIS A CA 1
ATOM 2791 C C . HIS A 1 370 ? -20.062 15.75 0.371 1 98.25 370 HIS A C 1
ATOM 2793 O O . HIS A 1 370 ? -20.594 15.43 1.435 1 98.25 370 HIS A O 1
ATOM 2799 N N . GLU A 1 371 ? -18.938 15.266 -0.085 1 97.75 371 GLU A N 1
ATOM 2800 C CA . GLU A 1 371 ? -18.188 14.336 0.763 1 97.75 371 GLU A CA 1
ATOM 2801 C C . GLU A 1 371 ? -16.781 14.852 1.048 1 97.75 371 GLU A C 1
ATOM 2803 O O . GLU A 1 371 ? -16.203 15.57 0.233 1 97.75 371 GLU A O 1
ATOM 2808 N N . GLY A 1 372 ? -16.234 14.492 2.168 1 98.5 372 GLY A N 1
ATOM 2809 C CA . GLY A 1 372 ? -14.906 14.867 2.613 1 98.5 372 GLY A CA 1
ATOM 2810 C C . GLY A 1 372 ? -14.484 14.156 3.891 1 98.5 372 GLY A C 1
ATOM 2811 O O . GLY A 1 372 ? -15.156 13.227 4.34 1 98.5 372 GLY A O 1
ATOM 2812 N N . THR A 1 373 ? -13.336 14.562 4.367 1 98.81 373 THR A N 1
ATOM 2813 C CA . THR A 1 373 ? -12.75 13.914 5.543 1 98.81 373 THR A CA 1
ATOM 2814 C C . THR A 1 373 ? -12.445 14.953 6.625 1 98.81 373 THR A C 1
ATOM 2816 O O . THR A 1 373 ? -12.414 16.156 6.352 1 98.81 373 THR A O 1
ATOM 2819 N N . ILE A 1 374 ? -12.336 14.438 7.863 1 98.75 374 ILE A N 1
ATOM 2820 C CA . ILE A 1 374 ? -12.062 15.305 9.008 1 98.75 374 ILE A CA 1
ATOM 2821 C C . ILE A 1 374 ? -11.055 14.625 9.938 1 98.75 374 ILE A C 1
ATOM 2823 O O . ILE A 1 374 ? -11.195 13.438 10.25 1 98.75 374 ILE A O 1
ATOM 2827 N N . MET A 1 375 ? -10.102 15.336 10.281 1 97.75 375 MET A N 1
ATOM 2828 C CA . MET A 1 375 ? -9.211 14.945 11.375 1 97.75 375 MET A CA 1
ATOM 2829 C C . MET A 1 375 ? -9.055 16.078 12.383 1 97.75 375 MET A C 1
ATOM 2831 O O . MET A 1 375 ? -8.328 17.031 12.141 1 97.75 375 MET A O 1
ATOM 2835 N N . VAL A 1 376 ? -9.703 15.906 13.508 1 97.88 376 VAL A N 1
ATOM 2836 C CA . VAL A 1 376 ? -9.539 16.875 14.594 1 97.88 376 VAL A CA 1
ATOM 2837 C C . VAL A 1 376 ? -8.273 16.562 15.383 1 97.88 376 VAL A C 1
ATOM 2839 O O . VAL A 1 376 ? -7.977 15.391 15.648 1 97.88 376 VAL A O 1
ATOM 2842 N N . ARG A 1 377 ? -7.59 17.609 15.797 1 95.88 377 ARG A N 1
ATOM 2843 C CA . ARG A 1 377 ? -6.352 17.422 16.547 1 95.88 377 ARG A CA 1
ATOM 2844 C C . ARG A 1 377 ? -6.375 18.234 17.828 1 95.88 377 ARG A C 1
ATOM 2846 O O . ARG A 1 377 ? -6.863 19.375 17.859 1 95.88 377 ARG A O 1
ATOM 2853 N N . TRP A 1 378 ? -5.922 17.594 18.891 1 95.5 378 TRP A N 1
ATOM 2854 C CA . TRP A 1 378 ? -5.598 18.234 20.156 1 95.5 378 TRP A CA 1
ATOM 2855 C C . TRP A 1 378 ? -4.109 18.125 20.453 1 95.5 378 TRP A C 1
ATOM 2857 O O . TRP A 1 378 ? -3.553 17.016 20.469 1 95.5 378 TRP A O 1
ATOM 2867 N N . GLN A 1 379 ? -3.469 19.219 20.734 1 93 379 GLN A N 1
ATOM 2868 C CA . GLN A 1 379 ? -2.027 19.188 20.969 1 93 379 GLN A CA 1
ATOM 2869 C C . GLN A 1 379 ? -1.662 19.875 22.281 1 93 379 GLN A C 1
ATOM 2871 O O . GLN A 1 379 ? -2.486 20.578 22.859 1 93 379 GLN A O 1
ATOM 2876 N N . GLY A 1 380 ? -0.39 19.656 22.719 1 89.5 380 GLY A N 1
ATOM 2877 C CA . GLY A 1 380 ? 0.066 20.172 24 1 89.5 380 GLY A CA 1
ATOM 2878 C C . GLY A 1 380 ? -0.375 19.312 25.172 1 89.5 380 GLY A C 1
ATOM 2879 O O . GLY A 1 380 ? -0.515 19.812 26.297 1 89.5 380 GLY A O 1
ATOM 2880 N N . LEU A 1 381 ? -0.69 18.109 24.828 1 88.38 381 LEU A N 1
ATOM 2881 C CA . LEU A 1 381 ? -1.134 17.172 25.844 1 88.38 381 LEU A CA 1
ATOM 2882 C C . LEU A 1 381 ? 0.059 16.484 26.516 1 88.38 381 LEU A C 1
ATOM 2884 O O . LEU A 1 381 ? 1.168 16.5 25.984 1 88.38 381 LEU A O 1
ATOM 2888 N N . ASP A 1 382 ? -0.277 15.969 27.672 1 80.94 382 ASP A N 1
ATOM 2889 C CA . ASP A 1 382 ? 0.752 15.172 28.328 1 80.94 382 ASP A CA 1
ATOM 2890 C C . ASP A 1 382 ? 1.085 13.922 27.516 1 80.94 382 ASP A C 1
ATOM 2892 O O . ASP A 1 382 ? 0.185 13.227 27.047 1 80.94 382 ASP A O 1
ATOM 2896 N N . ALA A 1 383 ? 2.344 13.672 27.375 1 70.69 383 ALA A N 1
ATOM 2897 C CA . ALA A 1 383 ? 2.811 12.578 26.531 1 70.69 383 ALA A CA 1
ATOM 2898 C C . ALA A 1 383 ? 2.547 11.219 27.172 1 70.69 383 ALA A C 1
ATOM 2900 O O . ALA A 1 383 ? 2.641 10.18 26.516 1 70.69 383 ALA A O 1
ATOM 2901 N N . SER A 1 384 ? 2.207 11.289 28.469 1 65.06 384 SER A N 1
ATOM 2902 C CA . SER A 1 384 ? 2.014 10.039 29.188 1 65.06 384 SER A CA 1
ATOM 2903 C C . SER A 1 384 ? 0.72 9.344 28.766 1 65.06 384 SER A C 1
ATOM 2905 O O . SER A 1 384 ? 0.511 8.172 29.062 1 65.06 384 SER A O 1
ATOM 2907 N N . GLY A 1 385 ? -0.112 9.953 27.938 1 63.75 385 GLY A N 1
ATOM 2908 C CA . GLY A 1 385 ? -1.283 9.32 27.344 1 63.75 385 GLY A CA 1
ATOM 2909 C C . GLY A 1 385 ? -2.523 9.438 28.219 1 63.75 385 GLY A C 1
ATOM 2910 O O . GLY A 1 385 ? -3.545 8.805 27.922 1 63.75 385 GLY A O 1
ATOM 2911 N N . SER A 1 386 ? -2.643 10.047 29.328 1 57.97 386 SER A N 1
ATOM 2912 C CA . SER A 1 386 ? -3.768 10.078 30.25 1 57.97 386 SER A CA 1
ATOM 2913 C C . SER A 1 386 ? -4.777 11.156 29.859 1 57.97 386 SER A C 1
ATOM 2915 O O . SER A 1 386 ? -5.891 11.188 30.391 1 57.97 386 SER A O 1
ATOM 2917 N N . SER A 1 387 ? -4.582 11.781 28.828 1 63.56 387 SER A N 1
ATOM 2918 C CA . SER A 1 387 ? -5.312 13.023 28.609 1 63.56 387 SER A CA 1
ATOM 2919 C C . SER A 1 387 ? -6.543 12.797 27.734 1 63.56 387 SER A C 1
ATOM 2921 O O . SER A 1 387 ? -7.531 13.523 27.844 1 63.56 387 SER A O 1
ATOM 2923 N N . PRO A 1 388 ? -6.637 11.656 27.062 1 67.06 388 PRO A N 1
ATOM 2924 C CA . PRO A 1 388 ? -7.742 11.617 26.109 1 67.06 388 PRO A CA 1
ATOM 2925 C C . PRO A 1 388 ? -9.109 11.508 26.781 1 67.06 388 PRO A C 1
ATOM 2927 O O . PRO A 1 388 ? -10.125 11.875 26.188 1 67.06 388 PRO A O 1
ATOM 2930 N N . ASP A 1 389 ? -9.094 11.234 27.969 1 76 389 ASP A N 1
ATOM 2931 C CA . ASP A 1 389 ? -10.375 11.07 28.656 1 76 389 ASP A CA 1
ATOM 2932 C C . ASP A 1 389 ? -11.078 12.422 28.828 1 76 389 ASP A C 1
ATOM 2934 O O . ASP A 1 389 ? -12.297 12.477 29 1 76 389 ASP A O 1
ATOM 2938 N N . SER A 1 390 ? -10.32 13.414 28.766 1 86.31 390 SER A N 1
ATOM 2939 C CA . SER A 1 390 ? -10.906 14.734 28.938 1 86.31 390 SER A CA 1
ATOM 2940 C C . SER A 1 390 ? -11.32 15.344 27.594 1 86.31 390 SER A C 1
ATOM 2942 O O . SER A 1 390 ? -11.945 16.406 27.562 1 86.31 390 SER A O 1
ATOM 2944 N N . LEU A 1 391 ? -10.953 14.695 26.578 1 93.94 391 LEU A N 1
ATOM 2945 C CA . LEU A 1 391 ? -11.234 15.195 25.234 1 93.94 391 LEU A CA 1
ATOM 2946 C C . LEU A 1 391 ? -12.477 14.516 24.656 1 93.94 391 LEU A C 1
ATOM 2948 O O . LEU A 1 391 ? -12.766 13.359 24.984 1 93.94 391 LEU A O 1
ATOM 2952 N N . SER A 1 392 ? -13.203 15.25 23.891 1 95.81 392 SER A N 1
ATOM 2953 C CA . SER A 1 392 ? -14.328 14.609 23.203 1 95.81 392 SER A CA 1
ATOM 2954 C C . SER A 1 392 ? -14.719 15.391 21.938 1 95.81 392 SER A C 1
ATOM 2956 O O . SER A 1 392 ? -14.406 16.578 21.812 1 95.81 392 SER A O 1
ATOM 2958 N N . VAL A 1 393 ? -15.281 14.719 21.047 1 97.81 393 VAL A N 1
ATOM 2959 C CA . VAL A 1 393 ? -15.992 15.273 19.906 1 97.81 393 VAL A CA 1
ATOM 2960 C C . VAL A 1 393 ? -17.266 14.469 19.656 1 97.81 393 VAL A C 1
ATOM 2962 O O . VAL A 1 393 ? -17.219 13.242 19.547 1 97.81 393 VAL A O 1
ATOM 2965 N N . VAL A 1 394 ? -18.359 15.109 19.641 1 97.56 394 VAL A N 1
ATOM 2966 C CA . VAL A 1 394 ? -19.656 14.484 19.422 1 97.56 394 VAL A CA 1
ATOM 2967 C C . VAL A 1 394 ? -20.328 15.102 18.188 1 97.56 394 VAL A C 1
ATOM 2969 O O . VAL A 1 394 ? -20.375 16.328 18.062 1 97.56 394 VAL A O 1
ATOM 2972 N N . THR A 1 395 ? -20.828 14.266 17.297 1 98.56 395 THR A N 1
ATOM 2973 C CA . THR A 1 395 ? -21.406 14.766 16.047 1 98.56 395 THR A CA 1
ATOM 2974 C C . THR A 1 395 ? -22.891 14.43 15.969 1 98.56 395 THR A C 1
ATOM 2976 O O . THR A 1 395 ? -23.344 13.477 16.609 1 98.56 395 THR A O 1
ATOM 2979 N N . GLN A 1 396 ? -23.562 15.234 15.227 1 98.31 396 GLN A N 1
ATOM 2980 C CA . GLN A 1 396 ? -24.969 15.008 14.906 1 98.31 396 GLN A CA 1
ATOM 2981 C C . GLN A 1 396 ? -25.297 15.5 13.492 1 98.31 396 GLN A C 1
ATOM 2983 O O . GLN A 1 396 ? -24.922 16.625 13.117 1 98.31 396 GLN A O 1
ATOM 2988 N N . LEU A 1 397 ? -25.922 14.625 12.742 1 98.69 397 LEU A N 1
ATOM 2989 C CA . LEU A 1 397 ? -26.422 15.031 11.43 1 98.69 397 LEU A CA 1
ATOM 2990 C C . LEU A 1 397 ? -27.766 15.734 11.57 1 98.69 397 LEU A C 1
ATOM 2992 O O . LEU A 1 397 ? -28.688 15.211 12.203 1 98.69 397 LEU A O 1
ATOM 2996 N N . VAL A 1 398 ? -27.938 16.906 10.922 1 98.44 398 VAL A N 1
ATOM 2997 C CA . VAL A 1 398 ? -29.172 17.672 11.07 1 98.44 398 VAL A CA 1
ATOM 2998 C C . VAL A 1 398 ? -29.594 18.234 9.719 1 98.44 398 VAL A C 1
ATOM 3000 O O . VAL A 1 398 ? -28.75 18.453 8.844 1 98.44 398 VAL A O 1
ATOM 3003 N N . GLN A 1 399 ? -30.906 18.438 9.602 1 98.25 399 GLN A N 1
ATOM 3004 C CA . GLN A 1 399 ? -31.391 19.266 8.492 1 98.25 399 GLN A CA 1
ATOM 3005 C C . GLN A 1 399 ? -31.094 20.734 8.734 1 98.25 399 GLN A C 1
ATOM 3007 O O . GLN A 1 399 ? -31.234 21.234 9.859 1 98.25 399 GLN A O 1
ATOM 3012 N N . LEU A 1 400 ? -30.703 21.422 7.656 1 98.19 400 LEU A N 1
ATOM 3013 C CA . LEU A 1 400 ? -30.406 22.844 7.797 1 98.19 400 LEU A CA 1
ATOM 3014 C C . LEU A 1 400 ? -31.609 23.609 8.336 1 98.19 400 LEU A C 1
ATOM 3016 O O . LEU A 1 400 ? -31.453 24.578 9.086 1 98.19 400 LEU A O 1
ATOM 3020 N N . ALA A 1 401 ? -32.75 23.188 7.945 1 97.44 401 ALA A N 1
ATOM 3021 C CA . ALA A 1 401 ? -34 23.828 8.414 1 97.44 401 ALA A CA 1
ATOM 3022 C C . ALA A 1 401 ? -34.125 23.734 9.938 1 97.44 401 ALA A C 1
ATOM 3024 O O . ALA A 1 401 ? -34.75 24.562 10.57 1 97.44 401 ALA A O 1
ATOM 3025 N N . ASP A 1 402 ? -33.469 22.781 10.5 1 97.88 402 ASP A N 1
ATOM 3026 C CA . ASP A 1 402 ? -33.594 22.531 11.93 1 97.88 402 ASP A CA 1
ATOM 3027 C C . ASP A 1 402 ? -32.312 22.938 12.656 1 97.88 402 ASP A C 1
ATOM 3029 O O . ASP A 1 402 ? -32.125 22.609 13.828 1 97.88 402 ASP A O 1
ATOM 3033 N N . LEU A 1 403 ? -31.422 23.609 12.031 1 98.38 403 LEU A N 1
ATOM 3034 C CA . LEU A 1 403 ? -30.078 23.875 12.555 1 98.38 403 LEU A CA 1
ATOM 3035 C C . LEU A 1 403 ? -30.141 24.703 13.828 1 98.38 403 LEU A C 1
ATOM 3037 O O . LEU A 1 403 ? -29.453 24.391 14.812 1 98.38 403 LEU A O 1
ATOM 3041 N N . ARG A 1 404 ? -30.891 25.703 13.883 1 97.06 404 ARG A N 1
ATOM 3042 C CA . ARG A 1 404 ? -30.953 26.594 15.031 1 97.06 404 ARG A CA 1
ATOM 3043 C C . ARG A 1 404 ? -31.344 25.844 16.297 1 97.06 404 ARG A C 1
ATOM 3045 O O . ARG A 1 404 ? -30.859 26.156 17.391 1 97.06 404 ARG A O 1
ATOM 3052 N N . SER A 1 405 ? -32.219 24.875 16.141 1 97.12 405 SER A N 1
ATOM 3053 C CA . SER A 1 405 ? -32.688 24.109 17.297 1 97.12 405 SER A CA 1
ATOM 3054 C C . SER A 1 405 ? -31.609 23.141 17.781 1 97.12 405 SER A C 1
ATOM 3056 O O . SER A 1 405 ? -31.641 22.719 18.938 1 97.12 405 SER A O 1
ATOM 3058 N N . ALA A 1 406 ? -30.703 22.859 16.922 1 97.56 406 ALA A N 1
ATOM 3059 C CA . ALA A 1 406 ? -29.656 21.891 17.25 1 97.56 406 ALA A CA 1
ATOM 3060 C C . ALA A 1 406 ? -28.453 22.578 17.859 1 97.56 406 ALA A C 1
ATOM 3062 O O . ALA A 1 406 ? -27.547 21.922 18.391 1 97.56 406 ALA A O 1
ATOM 3063 N N . LEU A 1 407 ? -28.422 23.875 17.875 1 98.38 407 LEU A N 1
ATOM 3064 C CA . LEU A 1 407 ? -27.266 24.625 18.328 1 98.38 407 LEU A CA 1
ATOM 3065 C C . LEU A 1 407 ? -27.5 25.219 19.703 1 98.38 407 LEU A C 1
ATOM 3067 O O . LEU A 1 407 ? -28.641 25.453 20.109 1 98.38 407 LEU A O 1
ATOM 3071 N N . PRO A 1 408 ? -26.422 25.453 20.406 1 97.5 408 PRO A N 1
ATOM 3072 C CA . PRO A 1 408 ? -26.578 26.188 21.672 1 97.5 408 PRO A CA 1
ATOM 3073 C C . PRO A 1 408 ? -27.234 27.547 21.484 1 97.5 408 PRO A C 1
ATOM 3075 O O . PRO A 1 408 ? -27.047 28.188 20.453 1 97.5 408 PRO A O 1
ATOM 3078 N N . GLU A 1 409 ? -27.859 27.984 22.578 1 96.25 409 GLU A N 1
ATOM 3079 C CA . GLU A 1 409 ? -28.578 29.25 22.516 1 96.25 409 GLU A CA 1
ATOM 3080 C C . GLU A 1 409 ? -27.625 30.422 22.297 1 96.25 409 GLU A C 1
ATOM 3082 O O . GLU A 1 409 ? -27.984 31.406 21.641 1 96.25 409 GLU A O 1
ATOM 3087 N N . GLU A 1 410 ? -26.516 30.359 22.766 1 97.12 410 GLU A N 1
ATOM 3088 C CA . GLU A 1 410 ? -25.547 31.453 22.734 1 97.12 410 GLU A CA 1
ATOM 3089 C C . GLU A 1 410 ? -24.734 31.453 21.453 1 97.12 410 GLU A C 1
ATOM 3091 O O . GLU A 1 410 ? -23.766 32.188 21.328 1 97.12 410 GLU A O 1
ATOM 3096 N N . THR A 1 411 ? -25.125 30.641 20.516 1 98.12 411 THR A N 1
ATOM 3097 C CA . THR A 1 411 ? -24.391 30.531 19.266 1 98.12 411 THR A CA 1
ATOM 3098 C C . THR A 1 411 ? -24.25 31.906 18.609 1 98.12 411 THR A C 1
ATOM 3100 O O . THR A 1 411 ? -25.219 32.656 18.516 1 98.12 411 THR A O 1
ATOM 3103 N N . ARG A 1 412 ? -23.031 32.188 18.172 1 98.12 412 ARG A N 1
ATOM 3104 C CA . ARG A 1 412 ? -22.75 33.438 17.469 1 98.12 412 ARG A CA 1
ATOM 3105 C C . ARG A 1 412 ? -23.062 33.312 15.984 1 98.12 412 ARG A C 1
ATOM 3107 O O . ARG A 1 412 ? -22.625 32.375 15.328 1 98.12 412 ARG A O 1
ATOM 3114 N N . TYR A 1 413 ? -23.812 34.219 15.477 1 98.31 413 TYR A N 1
ATOM 3115 C CA . TYR A 1 413 ? -24.141 34.281 14.055 1 98.31 413 TYR A CA 1
ATOM 3116 C C . TYR A 1 413 ? -23.438 35.469 13.391 1 98.31 413 TYR A C 1
ATOM 3118 O O . TYR A 1 413 ? -23.016 36.406 14.062 1 98.31 413 TYR A O 1
ATOM 3126 N N . VAL A 1 414 ? -23.281 35.375 12.109 1 98.38 414 VAL A N 1
ATOM 3127 C CA . VAL A 1 414 ? -22.641 36.438 11.352 1 98.38 414 VAL A CA 1
ATOM 3128 C C . VAL A 1 414 ? -23.484 36.75 10.109 1 98.38 414 VAL A C 1
ATOM 3130 O O . VAL A 1 414 ? -24.141 35.875 9.555 1 98.38 414 VAL A O 1
ATOM 3133 N N . THR A 1 415 ? -23.406 38 9.688 1 97.94 415 THR A N 1
ATOM 3134 C CA . THR A 1 415 ? -24.016 38.406 8.43 1 97.94 415 THR A CA 1
ATOM 3135 C C . THR A 1 415 ? -23.109 38.062 7.25 1 97.94 415 THR A C 1
ATOM 3137 O O . THR A 1 415 ? -21.953 37.656 7.438 1 97.94 415 THR A O 1
ATOM 3140 N N . ALA A 1 416 ? -23.672 38.219 6.066 1 97.62 416 ALA A N 1
ATOM 3141 C CA . ALA A 1 416 ? -22.891 37.969 4.855 1 97.62 416 ALA A CA 1
ATOM 3142 C C . ALA A 1 416 ? -21.672 38.875 4.801 1 97.62 416 ALA A C 1
ATOM 3144 O O . ALA A 1 416 ? -20.594 38.469 4.371 1 97.62 416 ALA A O 1
ATOM 3145 N N . GLY A 1 417 ? -21.891 40.094 5.145 1 97.88 417 GLY A N 1
ATOM 3146 C CA . GLY A 1 417 ? -20.797 41.062 5.164 1 97.88 417 GLY A CA 1
ATOM 3147 C C . GLY A 1 417 ? -19.703 40.688 6.152 1 97.88 417 GLY A C 1
ATOM 3148 O O . GLY A 1 417 ? -18.516 40.812 5.848 1 97.88 417 GLY A O 1
ATOM 3149 N N . GLU A 1 418 ? -20.078 40.312 7.336 1 97.75 418 GLU A N 1
ATOM 3150 C CA . GLU A 1 418 ? -19.125 39.906 8.344 1 97.75 418 GLU A CA 1
ATOM 3151 C C . GLU A 1 418 ? -18.344 38.656 7.883 1 97.75 418 GLU A C 1
ATOM 3153 O O . GLU A 1 418 ? -17.141 38.562 8.133 1 97.75 418 GLU A O 1
ATOM 3158 N N . ARG A 1 419 ? -19.047 37.719 7.238 1 98.19 419 ARG A N 1
ATOM 3159 C CA . ARG A 1 419 ? -18.375 36.531 6.684 1 98.19 419 ARG A CA 1
ATOM 3160 C C . ARG A 1 419 ? -17.344 36.938 5.637 1 98.19 419 ARG A C 1
ATOM 3162 O O . ARG A 1 419 ? -16.219 36.438 5.633 1 98.19 419 ARG A O 1
ATOM 3169 N N . GLU A 1 420 ? -17.688 37.781 4.785 1 97.75 420 GLU A N 1
ATOM 3170 C CA . GLU A 1 420 ? -16.766 38.281 3.764 1 97.75 420 GLU A CA 1
ATOM 3171 C C . GLU A 1 420 ? -15.516 38.875 4.395 1 97.75 420 GLU A C 1
ATOM 3173 O O . GLU A 1 420 ? -14.406 38.656 3.914 1 97.75 420 GLU A O 1
ATOM 3178 N N . ALA A 1 421 ? -15.75 39.656 5.422 1 97.12 421 ALA A N 1
ATOM 3179 C CA . ALA A 1 421 ? -14.633 40.281 6.129 1 97.12 421 ALA A CA 1
ATOM 3180 C C . ALA A 1 421 ? -13.734 39.219 6.766 1 97.12 421 ALA A C 1
ATOM 3182 O O . ALA A 1 421 ? -12.508 39.344 6.762 1 97.12 421 ALA A O 1
ATOM 3183 N N . GLN A 1 422 ? -14.328 38.25 7.375 1 96.62 422 GLN A N 1
ATOM 3184 C CA . GLN A 1 422 ? -13.586 37.156 7.961 1 96.62 422 GLN A CA 1
ATOM 3185 C C . GLN A 1 422 ? -12.703 36.469 6.918 1 96.62 422 GLN A C 1
ATOM 3187 O O . GLN A 1 422 ? -11.531 36.188 7.18 1 96.62 422 GLN A O 1
ATOM 3192 N N . ILE A 1 423 ? -13.203 36.219 5.758 1 97.94 423 ILE A N 1
ATOM 3193 C CA . ILE A 1 423 ? -12.492 35.5 4.695 1 97.94 423 ILE A CA 1
ATOM 3194 C C . ILE A 1 423 ? -11.367 36.406 4.156 1 97.94 423 ILE A C 1
ATOM 3196 O O . ILE A 1 423 ? -10.281 35.906 3.848 1 97.94 423 ILE A O 1
ATOM 3200 N N . GLU A 1 424 ? -11.672 37.625 4.035 1 97.5 424 GLU A N 1
ATOM 3201 C CA . GLU A 1 424 ? -10.648 38.562 3.57 1 97.5 424 GLU A CA 1
ATOM 3202 C C . GLU A 1 424 ? -9.453 38.594 4.523 1 97.5 424 GLU A C 1
ATOM 3204 O O . GLU A 1 424 ? -8.305 38.594 4.082 1 97.5 424 GLU A O 1
ATOM 3209 N N . GLN A 1 425 ? -9.758 38.719 5.805 1 96.62 425 GLN A N 1
ATOM 3210 C CA . GLN A 1 425 ? -8.695 38.688 6.812 1 96.62 425 GLN A CA 1
ATOM 3211 C C . GLN A 1 425 ? -7.906 37.406 6.77 1 96.62 425 GLN A C 1
ATOM 3213 O O . GLN A 1 425 ? -6.68 37.406 6.895 1 96.62 425 GLN A O 1
ATOM 3218 N N . ARG A 1 426 ? -8.609 36.344 6.633 1 97.5 426 ARG A N 1
ATOM 3219 C CA . ARG A 1 426 ? -7.992 35.031 6.523 1 97.5 426 ARG A CA 1
ATOM 3220 C C . ARG A 1 426 ? -7.055 34.938 5.32 1 97.5 426 ARG A C 1
ATOM 3222 O O . ARG A 1 426 ? -5.918 34.5 5.438 1 97.5 426 ARG A O 1
ATOM 3229 N N . ALA A 1 427 ? -7.48 35.375 4.188 1 97.5 427 ALA A N 1
ATOM 3230 C CA . ALA A 1 427 ? -6.703 35.344 2.949 1 97.5 427 ALA A CA 1
ATOM 3231 C C . ALA A 1 427 ? -5.422 36.188 3.086 1 97.5 427 ALA A C 1
ATOM 3233 O O . ALA A 1 427 ? -4.352 35.719 2.668 1 97.5 427 ALA A O 1
ATOM 3234 N N . LYS A 1 428 ? -5.543 37.312 3.666 1 95.56 428 LYS A N 1
ATOM 3235 C CA . LYS A 1 428 ? -4.391 38.188 3.861 1 95.56 428 LYS A CA 1
ATOM 3236 C C . LYS A 1 428 ? -3.359 37.531 4.777 1 95.56 428 LYS A C 1
ATOM 3238 O O . LYS A 1 428 ? -2.162 37.562 4.488 1 95.56 428 LYS A O 1
ATOM 3243 N N . ALA A 1 429 ? -3.854 37.031 5.859 1 95.75 429 ALA A N 1
ATOM 3244 C CA . ALA A 1 429 ? -2.963 36.406 6.828 1 95.75 429 ALA A CA 1
ATOM 3245 C C . ALA A 1 429 ? -2.266 35.188 6.227 1 95.75 429 ALA A C 1
ATOM 3247 O O . ALA A 1 429 ? -1.068 34.969 6.438 1 95.75 429 ALA A O 1
ATOM 3248 N N . TYR A 1 430 ? -2.998 34.406 5.523 1 95.94 430 TYR A N 1
ATOM 3249 C CA . TYR A 1 430 ? -2.443 33.188 4.906 1 95.94 430 TYR A CA 1
ATOM 3250 C C . TYR A 1 430 ? -1.368 33.562 3.887 1 95.94 430 TYR A C 1
ATOM 3252 O O . TYR A 1 430 ? -0.323 32.906 3.82 1 95.94 430 TYR A O 1
ATOM 3260 N N . SER A 1 431 ? -1.548 34.531 3.092 1 93.62 431 SER A N 1
ATOM 3261 C CA . SER A 1 431 ? -0.635 34.938 2.029 1 93.62 431 SER A CA 1
ATOM 3262 C C . SER A 1 431 ? 0.64 35.562 2.6 1 93.62 431 SER A C 1
ATOM 3264 O O . SER A 1 431 ? 1.665 35.625 1.916 1 93.62 431 SER A O 1
ATOM 3266 N N . SER A 1 432 ? 0.601 36.062 3.811 1 92.69 432 SER A N 1
ATOM 3267 C CA . SER A 1 432 ? 1.76 36.688 4.422 1 92.69 432 SER A CA 1
ATOM 3268 C C . SER A 1 432 ? 2.896 35.688 4.629 1 92.69 432 SER A C 1
ATOM 3270 O O . SER A 1 432 ? 4.051 36.094 4.801 1 92.69 432 SER A O 1
ATOM 3272 N N . ARG A 1 433 ? 2.578 34.406 4.59 1 92.69 433 ARG A N 1
ATOM 3273 C CA . ARG A 1 433 ? 3.566 33.344 4.793 1 92.69 433 ARG A CA 1
ATOM 3274 C C . ARG A 1 433 ? 4.574 33.312 3.65 1 92.69 433 ARG A C 1
ATOM 3276 O O . ARG A 1 433 ? 5.648 32.719 3.779 1 92.69 433 ARG A O 1
ATOM 3283 N N . THR A 1 434 ? 4.25 33.938 2.498 1 91.56 434 THR A N 1
ATOM 3284 C CA . THR A 1 434 ? 5.098 33.781 1.323 1 91.56 434 THR A CA 1
ATOM 3285 C C . THR A 1 434 ? 5.59 35.125 0.831 1 91.56 434 THR A C 1
ATOM 3287 O O . THR A 1 434 ? 5.879 35.312 -0.355 1 91.56 434 THR A O 1
ATOM 3290 N N . ILE A 1 435 ? 5.66 36.062 1.689 1 85.94 435 ILE A N 1
ATOM 3291 C CA . ILE A 1 435 ? 6.227 37.344 1.346 1 85.94 435 ILE A CA 1
ATOM 3292 C C . IL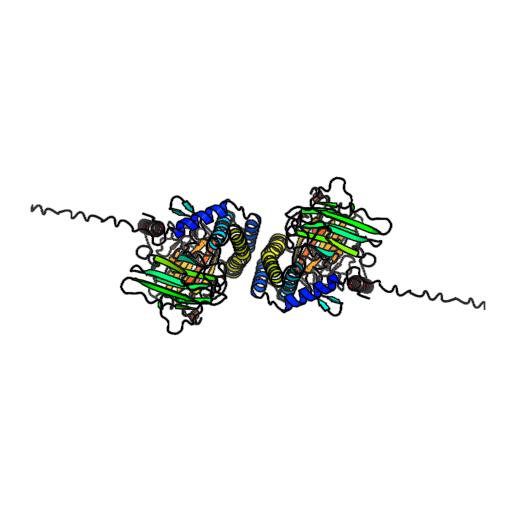E A 1 435 ? 7.75 37.25 1.294 1 85.94 435 ILE A C 1
ATOM 3294 O O . ILE A 1 435 ? 8.383 36.812 2.256 1 85.94 435 ILE A O 1
ATOM 3298 N N . THR A 1 436 ? 8.383 37.719 0.197 1 82.19 436 THR A N 1
ATOM 3299 C CA . THR A 1 436 ? 9.828 37.531 0.027 1 82.19 436 THR A CA 1
ATOM 3300 C C . THR A 1 436 ? 10.547 38.875 0.099 1 82.19 436 THR A C 1
ATOM 3302 O O . THR A 1 436 ? 11.773 38.938 0.039 1 82.19 436 THR A O 1
ATOM 3305 N N . ILE A 1 437 ? 9.922 40.062 0.029 1 76.56 437 ILE A N 1
ATOM 3306 C CA . ILE A 1 437 ? 10.539 41.375 0.047 1 76.56 437 ILE A CA 1
ATOM 3307 C C . ILE A 1 437 ? 10.328 42.031 1.413 1 76.56 437 ILE A C 1
ATOM 3309 O O . ILE A 1 437 ? 9.305 41.781 2.066 1 76.56 437 ILE A O 1
ATOM 3313 N N . MET B 1 1 ? -11.898 -85 -12.773 1 22.75 1 MET B N 1
ATOM 3314 C CA . MET B 1 1 ? -11.453 -84.125 -11.688 1 22.75 1 MET B CA 1
ATOM 3315 C C . MET B 1 1 ? -10.141 -83.438 -12.055 1 22.75 1 MET B C 1
ATOM 3317 O O . MET B 1 1 ? -9.062 -84 -11.742 1 22.75 1 MET B O 1
ATOM 3321 N N . ARG B 1 2 ? -10.094 -83 -13.391 1 29.25 2 ARG B N 1
ATOM 3322 C CA . ARG B 1 2 ? -8.945 -82.312 -13.984 1 29.25 2 ARG B CA 1
ATOM 3323 C C . ARG B 1 2 ? -8.594 -81.062 -13.219 1 29.25 2 ARG B C 1
ATOM 3325 O O . ARG B 1 2 ? -9.422 -80.188 -13.094 1 29.25 2 ARG B O 1
ATOM 3332 N N . LEU B 1 3 ? -7.613 -81.25 -12.234 1 28.7 3 LEU B N 1
ATOM 3333 C CA . LEU B 1 3 ? -7.02 -80.188 -11.359 1 28.7 3 LEU B CA 1
ATOM 3334 C C . LEU B 1 3 ? -6.336 -79.125 -12.188 1 28.7 3 LEU B C 1
ATOM 3336 O O . LEU B 1 3 ? -5.34 -79.375 -12.859 1 28.7 3 LEU B O 1
ATOM 3340 N N . LEU B 1 4 ? -7.082 -78.312 -12.875 1 35.28 4 LEU B N 1
ATOM 3341 C CA . LEU B 1 4 ? -6.504 -77.125 -13.547 1 35.28 4 LEU B CA 1
ATOM 3342 C C . LEU B 1 4 ? -5.766 -76.25 -12.555 1 35.28 4 LEU B C 1
ATOM 3344 O O . LEU B 1 4 ? -6.34 -75.812 -11.555 1 35.28 4 LEU B O 1
ATOM 3348 N N . ASP B 1 5 ? -4.43 -76.438 -12.445 1 32.53 5 ASP B N 1
ATOM 3349 C CA . ASP B 1 5 ? -3.482 -75.625 -11.664 1 32.53 5 ASP B CA 1
ATOM 3350 C C . ASP B 1 5 ? -3.523 -74.188 -12.078 1 32.53 5 ASP B C 1
ATOM 3352 O O . ASP B 1 5 ? -3.252 -73.812 -13.227 1 32.53 5 ASP B O 1
ATOM 3356 N N . LEU B 1 6 ? -4.461 -73.375 -11.539 1 35.31 6 LEU B N 1
ATOM 3357 C CA . LEU B 1 6 ? -4.477 -71.938 -11.727 1 35.31 6 LEU B CA 1
ATOM 3358 C C . LEU B 1 6 ? -3.207 -71.312 -11.18 1 35.31 6 LEU B C 1
ATOM 3360 O O . LEU B 1 6 ? -2.945 -71.375 -9.977 1 35.31 6 LEU B O 1
ATOM 3364 N N . THR B 1 7 ? -2.164 -71.25 -11.945 1 31.06 7 THR B N 1
ATOM 3365 C CA . THR B 1 7 ? -0.967 -70.5 -11.602 1 31.06 7 THR B CA 1
ATOM 3366 C C . THR B 1 7 ? -1.321 -69 -11.273 1 31.06 7 THR B C 1
ATOM 3368 O O . THR B 1 7 ? -1.939 -68.312 -12.086 1 31.06 7 THR B O 1
ATOM 3371 N N . ALA B 1 8 ? -1.444 -68.688 -10.031 1 43.41 8 ALA B N 1
ATOM 3372 C CA . ALA B 1 8 ? -1.532 -67.312 -9.5 1 43.41 8 ALA B CA 1
ATOM 3373 C C . ALA B 1 8 ? -0.398 -66.438 -10.023 1 43.41 8 ALA B C 1
ATOM 3375 O O . ALA B 1 8 ? 0.775 -66.688 -9.75 1 43.41 8 ALA B O 1
ATOM 3376 N N . VAL B 1 9 ? -0.472 -65.875 -11.172 1 35.41 9 VAL B N 1
ATOM 3377 C CA . VAL B 1 9 ? 0.48 -64.812 -11.57 1 35.41 9 VAL B CA 1
ATOM 3378 C C . VAL B 1 9 ? 0.502 -63.719 -10.531 1 35.41 9 VAL B C 1
ATOM 3380 O O . VAL B 1 9 ? -0.508 -63.031 -10.312 1 35.41 9 VAL B O 1
ATOM 3383 N N . VAL B 1 10 ? 1.289 -63.812 -9.516 1 36 10 VAL B N 1
ATOM 3384 C CA . VAL B 1 10 ? 1.538 -62.719 -8.594 1 36 10 VAL B CA 1
ATOM 3385 C C . VAL B 1 10 ? 2.182 -61.531 -9.352 1 36 10 VAL B C 1
ATOM 3387 O O . VAL B 1 10 ? 3.314 -61.656 -9.828 1 36 10 VAL B O 1
ATOM 3390 N N . GLY B 1 11 ? 1.464 -60.75 -10.086 1 33.66 11 GLY B N 1
ATOM 3391 C CA . GLY B 1 11 ? 2.02 -59.5 -10.562 1 33.66 11 GLY B CA 1
ATOM 3392 C C . GLY B 1 11 ? 2.768 -58.719 -9.484 1 33.66 11 GLY B C 1
ATOM 3393 O O . GLY B 1 11 ? 2.205 -58.406 -8.438 1 33.66 11 GLY B O 1
ATOM 3394 N N . ILE B 1 12 ? 4.062 -58.938 -9.367 1 36.09 12 ILE B N 1
ATOM 3395 C CA . ILE B 1 12 ? 4.91 -58.094 -8.547 1 36.09 12 ILE B CA 1
ATOM 3396 C C . ILE B 1 12 ? 4.633 -56.625 -8.867 1 36.09 12 ILE B C 1
ATOM 3398 O O . ILE B 1 12 ? 4.816 -56.188 -10.008 1 36.09 12 ILE B O 1
ATOM 3402 N N . ALA B 1 13 ? 3.811 -56.031 -8.133 1 40.84 13 ALA B N 1
ATOM 3403 C CA . ALA B 1 13 ? 3.756 -54.562 -8.148 1 40.84 13 ALA B CA 1
ATOM 3404 C C . ALA B 1 13 ? 5.145 -53.969 -7.973 1 40.84 13 ALA B C 1
ATOM 3406 O O . ALA B 1 13 ? 5.746 -54.094 -6.902 1 40.84 13 ALA B O 1
ATOM 3407 N N . LEU B 1 14 ? 6.043 -53.906 -8.977 1 37.28 14 LEU B N 1
ATOM 3408 C CA . LEU B 1 14 ? 7.254 -53.094 -8.867 1 37.28 14 LEU B CA 1
ATOM 3409 C C . LEU B 1 14 ? 6.977 -51.812 -8.141 1 37.28 14 LEU B C 1
ATOM 3411 O O . LEU B 1 14 ? 6.129 -51 -8.562 1 37.28 14 LEU B O 1
ATOM 3415 N N . THR B 1 15 ? 7.113 -51.812 -6.914 1 40.78 15 THR B N 1
ATOM 3416 C CA . THR B 1 15 ? 7.16 -50.562 -6.195 1 40.78 15 THR B CA 1
ATOM 3417 C C . THR B 1 15 ? 8.07 -49.562 -6.91 1 40.78 15 THR B C 1
ATOM 3419 O O . THR B 1 15 ? 9.281 -49.75 -6.992 1 40.78 15 THR B O 1
ATOM 3422 N N . ALA B 1 16 ? 7.691 -48.969 -8.047 1 43.78 16 ALA B N 1
ATOM 3423 C CA . ALA B 1 16 ? 8.422 -47.906 -8.734 1 43.78 16 ALA B CA 1
ATOM 3424 C C . ALA B 1 16 ? 9.094 -46.969 -7.738 1 43.78 16 ALA B C 1
ATOM 3426 O O . ALA B 1 16 ? 8.414 -46.344 -6.918 1 43.78 16 ALA B O 1
ATOM 3427 N N . VAL B 1 17 ? 10.211 -47.312 -7.109 1 47.41 17 VAL B N 1
ATOM 3428 C CA . VAL B 1 17 ? 11.031 -46.406 -6.344 1 47.41 17 VAL B CA 1
ATOM 3429 C C . VAL B 1 17 ? 10.945 -45 -6.965 1 47.41 17 VAL B C 1
ATOM 3431 O O . VAL B 1 17 ? 11.305 -44.812 -8.133 1 47.41 17 VAL B O 1
ATOM 3434 N N . GLN B 1 18 ? 10.07 -44.281 -6.406 1 62.47 18 GLN B N 1
ATOM 3435 C CA . GLN B 1 18 ? 9.891 -42.906 -6.926 1 62.47 18 GLN B CA 1
ATOM 3436 C C . GLN B 1 18 ? 11.219 -42.156 -6.949 1 62.47 18 GLN B C 1
ATOM 3438 O O . GLN B 1 18 ? 11.953 -42.156 -5.961 1 62.47 18 GLN B O 1
ATOM 3443 N N . ALA B 1 19 ? 11.727 -41.812 -8.133 1 75.5 19 ALA B N 1
ATOM 3444 C CA . ALA B 1 19 ? 12.953 -41.094 -8.461 1 75.5 19 ALA B CA 1
ATOM 3445 C C . ALA B 1 19 ? 12.992 -39.75 -7.75 1 75.5 19 ALA B C 1
ATOM 3447 O O . ALA B 1 19 ? 11.945 -39.188 -7.422 1 75.5 19 ALA B O 1
ATOM 3448 N N . ARG B 1 20 ? 14.117 -39.344 -7.246 1 86 20 ARG B N 1
ATOM 3449 C CA . ARG B 1 20 ? 14.414 -38.062 -6.668 1 86 20 ARG B CA 1
ATOM 3450 C C . ARG B 1 20 ? 13.773 -36.938 -7.488 1 86 20 ARG B C 1
ATOM 3452 O O . ARG B 1 20 ? 13.773 -36.969 -8.719 1 86 20 ARG B O 1
ATOM 3459 N N . SER B 1 21 ? 13.172 -36.031 -6.75 1 93.88 21 SER B N 1
ATOM 3460 C CA . SER B 1 21 ? 12.539 -34.875 -7.398 1 93.88 21 SER B CA 1
ATOM 3461 C C . SER B 1 21 ? 13.57 -34.031 -8.117 1 93.88 21 SER B C 1
ATOM 3463 O O . SER B 1 21 ? 14.656 -33.75 -7.582 1 93.88 21 SER B O 1
ATOM 3465 N N . PRO B 1 22 ? 13.25 -33.5 -9.336 1 95.31 22 PRO B N 1
ATOM 3466 C CA . PRO B 1 22 ? 14.117 -32.562 -10.023 1 95.31 22 PRO B CA 1
ATOM 3467 C C . PRO B 1 22 ? 14.344 -31.266 -9.234 1 95.31 22 PRO B C 1
ATOM 3469 O O . PRO B 1 22 ? 15.258 -30.5 -9.539 1 95.31 22 PRO B O 1
ATOM 3472 N N . LEU B 1 23 ? 13.555 -31.031 -8.227 1 97.12 23 LEU B N 1
ATOM 3473 C CA . LEU B 1 23 ? 13.609 -29.797 -7.453 1 97.12 23 LEU B CA 1
ATOM 3474 C C . LEU B 1 23 ? 14.609 -29.906 -6.305 1 97.12 23 LEU B C 1
ATOM 3476 O O . LEU B 1 23 ? 14.992 -28.906 -5.703 1 97.12 23 LEU B O 1
ATOM 3480 N N . ALA B 1 24 ? 14.977 -31.125 -5.973 1 96.62 24 ALA B N 1
ATOM 3481 C CA . ALA B 1 24 ? 15.844 -31.391 -4.832 1 96.62 24 ALA B CA 1
ATOM 3482 C C . ALA B 1 24 ? 17.312 -31.219 -5.211 1 96.62 24 ALA B C 1
ATOM 3484 O O . ALA B 1 24 ? 18.047 -32.188 -5.344 1 96.62 24 ALA B O 1
ATOM 3485 N N . THR B 1 25 ? 17.781 -30 -5.305 1 96.62 25 THR B N 1
ATOM 3486 C CA . THR B 1 25 ? 19.156 -29.688 -5.688 1 96.62 25 THR B CA 1
ATOM 3487 C C . THR B 1 25 ? 19.922 -29.094 -4.508 1 96.62 25 THR B C 1
ATOM 3489 O O . THR B 1 25 ? 19.328 -28.594 -3.557 1 96.62 25 THR B O 1
ATOM 3492 N N . PRO B 1 26 ? 21.266 -29.125 -4.566 1 96.25 26 PRO B N 1
ATOM 3493 C CA . PRO B 1 26 ? 22.047 -28.484 -3.514 1 96.25 26 PRO B CA 1
ATOM 3494 C C . PRO B 1 26 ? 21.797 -26.984 -3.422 1 96.25 26 PRO B C 1
ATOM 3496 O O . PRO B 1 26 ? 21.781 -26.422 -2.322 1 96.25 26 PRO B O 1
ATOM 3499 N N . ASP B 1 27 ? 21.578 -26.312 -4.531 1 97.5 27 ASP B N 1
ATOM 3500 C CA . ASP B 1 27 ? 21.281 -24.891 -4.543 1 97.5 27 ASP B CA 1
ATOM 3501 C C . ASP B 1 27 ? 19.953 -24.609 -3.828 1 97.5 27 ASP B C 1
ATOM 3503 O O . ASP B 1 27 ? 19.859 -23.625 -3.076 1 97.5 27 ASP B O 1
ATOM 3507 N N . GLN B 1 28 ? 18.953 -25.453 -4.098 1 98.06 28 GLN B N 1
ATOM 3508 C CA . GLN B 1 28 ? 17.672 -25.297 -3.416 1 98.06 28 GLN B CA 1
ATOM 3509 C C . GLN B 1 28 ? 17.828 -25.391 -1.901 1 98.06 28 GLN B C 1
ATOM 3511 O O . GLN B 1 28 ? 17.297 -24.562 -1.164 1 98.06 28 GLN B O 1
ATOM 3516 N N . ARG B 1 29 ? 18.609 -26.375 -1.497 1 97.88 29 ARG B N 1
ATOM 3517 C CA . ARG B 1 29 ? 18.828 -26.562 -0.066 1 97.88 29 ARG B CA 1
ATOM 3518 C C . ARG B 1 29 ? 19.516 -25.344 0.539 1 97.88 29 ARG B C 1
ATOM 3520 O O . ARG B 1 29 ? 19.125 -24.859 1.605 1 97.88 29 ARG B O 1
ATOM 3527 N N . ALA B 1 30 ? 20.547 -24.859 -0.114 1 98.12 30 ALA B N 1
ATOM 3528 C CA . ALA B 1 30 ? 21.328 -23.734 0.393 1 98.12 30 ALA B CA 1
ATOM 3529 C C . ALA B 1 30 ? 20.484 -22.469 0.509 1 98.12 30 ALA B C 1
ATOM 3531 O O . ALA B 1 30 ? 20.562 -21.75 1.506 1 98.12 30 ALA B O 1
ATOM 3532 N N . LEU B 1 31 ? 19.656 -22.25 -0.475 1 98.56 31 LEU B N 1
ATOM 3533 C CA . LEU B 1 31 ? 18.828 -21.047 -0.481 1 98.56 31 LEU B CA 1
ATOM 3534 C C . LEU B 1 31 ? 17.672 -21.172 0.513 1 98.56 31 LEU B C 1
ATOM 3536 O O . LEU B 1 31 ? 17.281 -20.188 1.145 1 98.56 31 LEU B O 1
ATOM 3540 N N . ASP B 1 32 ? 17.141 -22.375 0.673 1 98.56 32 ASP B N 1
ATOM 3541 C CA . ASP B 1 32 ? 16.141 -22.609 1.724 1 98.56 32 ASP B CA 1
ATOM 3542 C C . ASP B 1 32 ? 16.719 -22.281 3.1 1 98.56 32 ASP B C 1
ATOM 3544 O O . ASP B 1 32 ? 16.094 -21.578 3.896 1 98.56 32 ASP B O 1
ATOM 3548 N N . ALA B 1 33 ? 17.891 -22.797 3.355 1 98.69 33 ALA B N 1
ATOM 3549 C CA . ALA B 1 33 ? 18.531 -22.578 4.648 1 98.69 33 ALA B CA 1
ATOM 3550 C C . ALA B 1 33 ? 18.766 -21.078 4.902 1 98.69 33 ALA B C 1
ATOM 3552 O O . ALA B 1 33 ? 18.5 -20.594 6 1 98.69 33 ALA B O 1
ATOM 3553 N N . LEU B 1 34 ? 19.234 -20.406 3.883 1 98.62 34 LEU B N 1
ATOM 3554 C CA . LEU B 1 34 ? 19.484 -18.984 4 1 98.62 34 LEU B CA 1
ATOM 3555 C C . LEU B 1 34 ? 18.188 -18.219 4.227 1 98.62 34 LEU B C 1
ATOM 3557 O O . LEU B 1 34 ? 18.141 -17.312 5.062 1 98.62 34 LEU B O 1
ATOM 3561 N N . ALA B 1 35 ? 17.141 -18.531 3.506 1 98.75 35 ALA B N 1
ATOM 3562 C CA . ALA B 1 35 ? 15.852 -17.875 3.654 1 98.75 35 ALA B CA 1
ATOM 3563 C C . ALA B 1 35 ? 15.297 -18.062 5.062 1 98.75 35 ALA B C 1
ATOM 3565 O O . ALA B 1 35 ? 14.789 -17.109 5.668 1 98.75 35 ALA B O 1
ATOM 3566 N N . ILE B 1 36 ? 15.422 -19.297 5.582 1 98.75 36 ILE B N 1
ATOM 3567 C CA . ILE B 1 36 ? 14.953 -19.594 6.93 1 98.75 36 ILE B CA 1
ATOM 3568 C C . ILE B 1 36 ? 15.703 -18.734 7.945 1 98.75 36 ILE B C 1
ATOM 3570 O O . ILE B 1 36 ? 15.094 -18.125 8.828 1 98.75 36 ILE B O 1
ATOM 3574 N N . GLU B 1 37 ? 16.953 -18.625 7.785 1 98.56 37 GLU B N 1
ATOM 3575 C CA . GLU B 1 37 ? 17.797 -17.875 8.703 1 98.56 37 GLU B CA 1
ATOM 3576 C C . GLU B 1 37 ? 17.422 -16.391 8.695 1 98.56 37 GLU B C 1
ATOM 3578 O O . GLU B 1 37 ? 17.219 -15.789 9.758 1 98.56 37 GLU B O 1
ATOM 3583 N N . ILE B 1 38 ? 17.328 -15.828 7.512 1 98.44 38 ILE B N 1
ATOM 3584 C CA . ILE B 1 38 ? 17 -14.422 7.379 1 98.44 38 ILE B CA 1
ATOM 3585 C C . ILE B 1 38 ? 15.617 -14.156 7.977 1 98.44 38 ILE B C 1
ATOM 3587 O O . ILE B 1 38 ? 15.422 -13.18 8.703 1 98.44 38 ILE B O 1
ATOM 3591 N N . TYR B 1 39 ? 14.68 -14.969 7.715 1 98.44 39 TYR B N 1
ATOM 3592 C CA . TYR B 1 39 ? 13.312 -14.844 8.203 1 98.44 39 TYR B CA 1
ATOM 3593 C C . TYR B 1 39 ? 13.266 -14.891 9.727 1 98.44 39 TYR B C 1
ATOM 3595 O O . TYR B 1 39 ? 12.578 -14.094 10.359 1 98.44 39 TYR B O 1
ATOM 3603 N N . GLN B 1 40 ? 13.992 -15.82 10.312 1 98 40 GLN B N 1
ATOM 3604 C CA . GLN B 1 40 ? 14 -16.016 11.766 1 98 40 GLN B CA 1
ATOM 3605 C C . GLN B 1 40 ? 14.727 -14.867 12.461 1 98 40 GLN B C 1
ATOM 3607 O O . GLN B 1 40 ? 14.352 -14.477 13.57 1 98 40 GLN B O 1
ATOM 3612 N N . ASP B 1 41 ? 15.664 -14.297 11.797 1 97.69 41 ASP B N 1
ATOM 3613 C CA . ASP B 1 41 ? 16.5 -13.258 12.406 1 97.69 41 ASP B CA 1
ATOM 3614 C C . ASP B 1 41 ? 15.836 -11.883 12.273 1 97.69 41 ASP B C 1
ATOM 3616 O O . ASP B 1 41 ? 16.312 -10.906 12.859 1 97.69 41 ASP B O 1
ATOM 3620 N N . ASN B 1 42 ? 14.828 -11.781 11.484 1 96.5 42 ASN B N 1
ATOM 3621 C CA . ASN B 1 42 ? 14.18 -10.5 11.227 1 96.5 42 ASN B CA 1
ATOM 3622 C C . ASN B 1 42 ? 12.672 -10.57 11.43 1 96.5 42 ASN B C 1
ATOM 3624 O O . ASN B 1 42 ? 11.984 -11.305 10.719 1 96.5 42 ASN B O 1
ATOM 3628 N N . ALA B 1 43 ? 12.094 -9.766 12.289 1 93.69 43 ALA B N 1
ATOM 3629 C CA . ALA B 1 43 ? 10.68 -9.852 12.648 1 93.69 43 ALA B CA 1
ATOM 3630 C C . ALA B 1 43 ? 9.805 -9.195 11.586 1 93.69 43 ALA B C 1
ATOM 3632 O O . ALA B 1 43 ? 8.648 -9.57 11.406 1 93.69 43 ALA B O 1
ATOM 3633 N N . PHE B 1 44 ? 10.297 -8.188 10.852 1 95.56 44 PHE B N 1
ATOM 3634 C CA . PHE B 1 44 ? 9.586 -7.406 9.836 1 95.56 44 PHE B CA 1
ATOM 3635 C C . PHE B 1 44 ? 8.281 -6.863 10.391 1 95.56 44 PHE B C 1
ATOM 3637 O O . PHE B 1 44 ? 7.277 -6.789 9.68 1 95.56 44 PHE B O 1
ATOM 3644 N N . ALA B 1 45 ? 8.188 -6.5 11.633 1 92.5 45 ALA B N 1
ATOM 3645 C CA . ALA B 1 45 ? 6.965 -6.242 12.391 1 92.5 45 ALA B CA 1
ATOM 3646 C C . ALA B 1 45 ? 6.148 -5.125 11.75 1 92.5 45 ALA B C 1
ATOM 3648 O O . ALA B 1 45 ? 4.941 -5.273 11.539 1 92.5 45 ALA B O 1
ATOM 3649 N N . VAL B 1 46 ? 6.723 -3.988 11.422 1 86.44 46 VAL B N 1
ATOM 3650 C CA . VAL B 1 46 ? 6.023 -2.83 10.875 1 86.44 46 VAL B CA 1
ATOM 3651 C C . VAL B 1 46 ? 5.445 -3.172 9.508 1 86.44 46 VAL B C 1
ATOM 3653 O O . VAL B 1 46 ? 4.289 -2.854 9.219 1 86.44 46 VAL B O 1
ATOM 3656 N N . LEU B 1 47 ? 6.227 -3.787 8.68 1 92.56 47 LEU B N 1
ATOM 3657 C CA . LEU B 1 47 ? 5.797 -4.125 7.328 1 92.56 47 LEU B CA 1
ATOM 3658 C C . LEU B 1 47 ? 4.676 -5.156 7.355 1 92.56 47 LEU B C 1
ATOM 3660 O O . LEU B 1 47 ? 3.746 -5.094 6.547 1 92.56 47 LEU B O 1
ATOM 3664 N N . LYS B 1 48 ? 4.766 -6.109 8.305 1 95.62 48 LYS B N 1
ATOM 3665 C CA . LYS B 1 48 ? 3.682 -7.074 8.469 1 95.62 48 LYS B CA 1
ATOM 3666 C C . LYS B 1 48 ? 2.381 -6.379 8.859 1 95.62 48 LYS B C 1
ATOM 3668 O O . LYS B 1 48 ? 1.312 -6.715 8.344 1 95.62 48 LYS B O 1
ATOM 3673 N N . ALA B 1 49 ? 2.453 -5.473 9.719 1 92.75 49 ALA B N 1
ATOM 3674 C CA . ALA B 1 49 ? 1.271 -4.73 10.148 1 92.75 49 ALA B CA 1
ATOM 3675 C C . ALA B 1 49 ? 0.662 -3.947 8.984 1 92.75 49 ALA B C 1
ATOM 3677 O O . ALA B 1 49 ? -0.561 -3.896 8.836 1 92.75 49 ALA B O 1
ATOM 3678 N N . GLU B 1 50 ? 1.523 -3.342 8.18 1 89.88 50 GLU B N 1
ATOM 3679 C CA . GLU B 1 50 ? 1.054 -2.609 7.004 1 89.88 50 GLU B CA 1
ATOM 3680 C C . GLU B 1 50 ? 0.367 -3.541 6.012 1 89.88 50 GLU B C 1
ATOM 3682 O O . GLU B 1 50 ? -0.695 -3.215 5.477 1 89.88 50 GLU B O 1
ATOM 3687 N N . ALA B 1 51 ? 1.004 -4.637 5.777 1 95.56 51 ALA B N 1
ATOM 3688 C CA . ALA B 1 51 ? 0.412 -5.613 4.863 1 95.56 51 ALA B CA 1
ATOM 3689 C C . ALA B 1 51 ? -0.938 -6.102 5.383 1 95.56 51 ALA B C 1
ATOM 3691 O O . ALA B 1 51 ? -1.905 -6.191 4.625 1 95.56 51 ALA B O 1
ATOM 3692 N N . LYS B 1 52 ? -0.958 -6.414 6.668 1 96.06 52 LYS B N 1
ATOM 3693 C CA . LYS B 1 52 ? -2.203 -6.855 7.285 1 96.06 52 LYS B CA 1
ATOM 3694 C C . LYS B 1 52 ? -3.299 -5.805 7.133 1 96.06 52 LYS B C 1
ATOM 3696 O O . LYS B 1 52 ? -4.441 -6.133 6.801 1 96.06 52 LYS B O 1
ATOM 3701 N N . GLY B 1 53 ? -2.984 -4.602 7.363 1 93.75 53 GLY B N 1
ATOM 3702 C CA . GLY B 1 53 ? -3.932 -3.514 7.18 1 93.75 53 GLY B CA 1
ATOM 3703 C C . GLY B 1 53 ? -4.441 -3.398 5.754 1 93.75 53 GLY B C 1
ATOM 3704 O O . GLY B 1 53 ? -5.637 -3.193 5.531 1 93.75 53 GLY B O 1
ATOM 3705 N N . ALA B 1 54 ? -3.564 -3.471 4.816 1 94.44 54 ALA B N 1
ATOM 3706 C CA . ALA B 1 54 ? -3.945 -3.377 3.41 1 94.44 54 ALA B CA 1
ATOM 3707 C C . ALA B 1 54 ? -4.918 -4.488 3.029 1 94.44 54 ALA B C 1
ATOM 3709 O O . ALA B 1 54 ? -5.891 -4.25 2.309 1 94.44 54 ALA B O 1
ATOM 3710 N N . TYR B 1 55 ? -4.586 -5.699 3.516 1 97.31 55 TYR B N 1
ATOM 3711 C CA . TYR B 1 55 ? -5.473 -6.82 3.221 1 97.31 55 TYR B CA 1
ATOM 3712 C C . TYR B 1 55 ? -6.848 -6.609 3.842 1 97.31 55 TYR B C 1
ATOM 3714 O O . TYR B 1 55 ? -7.871 -6.891 3.211 1 97.31 55 TYR B O 1
ATOM 3722 N N . LYS B 1 56 ? -6.914 -6.094 5.043 1 95.75 56 LYS B N 1
ATOM 3723 C CA . LYS B 1 56 ? -8.188 -5.848 5.711 1 95.75 56 LYS B CA 1
ATOM 3724 C C . LYS B 1 56 ? -9 -4.785 4.973 1 95.75 56 LYS B C 1
ATOM 3726 O O . LYS B 1 56 ? -10.203 -4.945 4.762 1 95.75 56 LYS B O 1
ATOM 3731 N N . VAL B 1 57 ? -8.32 -3.746 4.605 1 93.25 57 VAL B N 1
ATOM 3732 C CA . VAL B 1 57 ? -8.984 -2.662 3.889 1 93.25 57 VAL B CA 1
ATOM 3733 C C . VAL B 1 57 ? -9.5 -3.172 2.545 1 93.25 57 VAL B C 1
ATOM 3735 O O . VAL B 1 57 ? -10.625 -2.859 2.145 1 93.25 57 VAL B O 1
ATOM 3738 N N . ALA B 1 58 ? -8.75 -3.93 1.918 1 94.88 58 ALA B N 1
ATOM 3739 C CA . ALA B 1 58 ? -9.125 -4.484 0.62 1 94.88 58 ALA B CA 1
ATOM 3740 C C . ALA B 1 58 ? -10.336 -5.402 0.747 1 94.88 58 ALA B C 1
ATOM 3742 O O . ALA B 1 58 ? -11.234 -5.375 -0.095 1 94.88 58 ALA B O 1
ATOM 3743 N N . HIS B 1 59 ? -10.305 -6.207 1.769 1 95.81 59 HIS B N 1
ATOM 3744 C CA . HIS B 1 59 ? -11.406 -7.129 2.012 1 95.81 59 HIS B CA 1
ATOM 3745 C C . HIS B 1 59 ? -12.703 -6.375 2.268 1 95.81 59 HIS B C 1
ATOM 3747 O O . HIS B 1 59 ? -13.781 -6.832 1.866 1 95.81 59 HIS B O 1
ATOM 3753 N N . GLY B 1 60 ? -12.516 -5.266 2.99 1 90.06 60 GLY B N 1
ATOM 3754 C CA . GLY B 1 60 ? -13.695 -4.555 3.461 1 90.06 60 GLY B CA 1
ATOM 3755 C C . GLY B 1 60 ? -14.242 -5.109 4.762 1 90.06 60 GLY B C 1
ATOM 3756 O O . GLY B 1 60 ? -13.961 -6.25 5.129 1 90.06 60 GLY B O 1
ATOM 3757 N N . TYR B 1 61 ? -14.969 -4.344 5.496 1 87.12 61 TYR B N 1
ATOM 3758 C CA . TYR B 1 61 ? -15.562 -4.727 6.77 1 87.12 61 TYR B CA 1
ATOM 3759 C C . TYR B 1 61 ? -17.047 -5.004 6.617 1 87.12 61 TYR B C 1
ATOM 3761 O O . TYR B 1 61 ? -17.719 -4.406 5.766 1 87.12 61 TYR B O 1
ATOM 3769 N N . PRO B 1 62 ? -17.594 -5.914 7.41 1 90.94 62 PRO B N 1
ATOM 3770 C CA . PRO B 1 62 ? -16.922 -6.652 8.484 1 90.94 62 PRO B CA 1
ATOM 3771 C C . PRO B 1 62 ? -16.141 -7.859 7.969 1 90.94 62 PRO B C 1
ATOM 3773 O O . PRO B 1 62 ? -16.484 -8.422 6.926 1 90.94 62 PRO B O 1
ATOM 3776 N N . ILE B 1 63 ? -15.211 -8.195 8.688 1 93.56 63 ILE B N 1
ATOM 3777 C CA . ILE B 1 63 ? -14.461 -9.422 8.43 1 93.56 63 ILE B CA 1
ATOM 3778 C C . ILE B 1 63 ? -14.914 -10.516 9.383 1 93.56 63 ILE B C 1
ATOM 3780 O O . ILE B 1 63 ? -14.891 -10.336 10.602 1 93.56 63 ILE B O 1
ATOM 3784 N N . SER B 1 64 ? -15.297 -11.648 8.836 1 94.94 64 SER B N 1
ATOM 3785 C CA . SER B 1 64 ? -15.789 -12.75 9.648 1 94.94 64 SER B CA 1
ATOM 3786 C C . SER B 1 64 ? -14.68 -13.359 10.5 1 94.94 64 SER B C 1
ATOM 3788 O O . SER B 1 64 ? -13.5 -13.219 10.172 1 94.94 64 SER B O 1
ATOM 3790 N N . ASP B 1 65 ? -15.07 -14.031 11.555 1 95.19 65 ASP B N 1
ATOM 3791 C CA . ASP B 1 65 ? -14.109 -14.75 12.391 1 95.19 65 ASP B CA 1
ATOM 3792 C C . ASP B 1 65 ? -13.367 -15.812 11.586 1 95.19 65 ASP B C 1
ATOM 3794 O O . ASP B 1 65 ? -12.164 -16 11.766 1 95.19 65 ASP B O 1
ATOM 3798 N N . GLU B 1 66 ? -14.125 -16.438 10.734 1 95.31 66 GLU B N 1
ATOM 3799 C CA . GLU B 1 66 ? -13.539 -17.469 9.883 1 95.31 66 GLU B CA 1
ATOM 3800 C C . GLU B 1 66 ? -12.453 -16.891 8.977 1 95.31 66 GLU B C 1
ATOM 3802 O O . GLU B 1 66 ? -11.359 -17.453 8.875 1 95.31 66 GLU B O 1
ATOM 3807 N N . ALA B 1 67 ? -12.719 -15.812 8.359 1 95 67 ALA B N 1
ATOM 3808 C CA . ALA B 1 67 ? -11.734 -15.156 7.512 1 95 67 ALA B CA 1
ATOM 3809 C C . ALA B 1 67 ? -10.555 -14.648 8.344 1 95 67 ALA B C 1
ATOM 3811 O O . ALA B 1 67 ? -9.398 -14.828 7.961 1 95 67 ALA B O 1
ATOM 3812 N N . SER B 1 68 ? -10.828 -14.062 9.461 1 96 68 SER B N 1
ATOM 3813 C CA . SER B 1 68 ? -9.812 -13.477 10.328 1 96 68 SER B CA 1
ATOM 3814 C C . SER B 1 68 ? -8.852 -14.531 10.844 1 96 68 SER B C 1
ATOM 3816 O O . SER B 1 68 ? -7.672 -14.25 11.078 1 96 68 SER B O 1
ATOM 3818 N N . SER B 1 69 ? -9.266 -15.727 11.008 1 96.06 69 SER B N 1
ATOM 3819 C CA . SER B 1 69 ? -8.492 -16.781 11.648 1 96.06 69 SER B CA 1
ATOM 3820 C C . SER B 1 69 ? -7.301 -17.188 10.781 1 96.06 69 SER B C 1
ATOM 3822 O O . SER B 1 69 ? -6.34 -17.781 11.281 1 96.06 69 SER B O 1
ATOM 3824 N N . SER B 1 70 ? -7.332 -16.875 9.484 1 96.56 70 SER B N 1
ATOM 3825 C CA . SER B 1 70 ? -6.258 -17.328 8.609 1 96.56 70 SER B CA 1
ATOM 3826 C C . SER B 1 70 ? -5.414 -16.141 8.117 1 96.56 70 SER B C 1
ATOM 3828 O O . SER B 1 70 ? -4.477 -16.328 7.344 1 96.56 70 SER B O 1
ATOM 3830 N N . LEU B 1 71 ? -5.742 -14.953 8.586 1 98.12 71 LEU B N 1
ATOM 3831 C CA . LEU B 1 71 ? -5.062 -13.773 8.07 1 98.12 71 LEU B CA 1
ATOM 3832 C C . LEU B 1 71 ? -3.607 -13.742 8.523 1 98.12 71 LEU B C 1
ATOM 3834 O O . LEU B 1 71 ? -2.709 -13.477 7.723 1 98.12 71 LEU B O 1
ATOM 3838 N N . ASP B 1 72 ? -3.305 -14.008 9.773 1 98 72 ASP B N 1
ATOM 3839 C CA . ASP B 1 72 ? -1.939 -13.961 10.281 1 98 72 ASP B CA 1
ATOM 3840 C C . ASP B 1 72 ? -1.042 -14.953 9.547 1 98 72 ASP B C 1
ATOM 3842 O O . ASP B 1 72 ? 0.098 -14.633 9.203 1 98 72 ASP B O 1
ATOM 3846 N N . GLU B 1 73 ? -1.546 -16.125 9.336 1 97.88 73 GLU B N 1
ATOM 3847 C CA . GLU B 1 73 ? -0.769 -17.125 8.625 1 97.88 73 GLU B CA 1
ATOM 3848 C C . GLU B 1 73 ? -0.487 -16.688 7.188 1 97.88 73 GLU B C 1
ATOM 3850 O O . GLU B 1 73 ? 0.608 -16.906 6.668 1 97.88 73 GLU B O 1
ATOM 3855 N N . ALA B 1 74 ? -1.484 -16.141 6.52 1 98.19 74 ALA B N 1
ATOM 3856 C CA . ALA B 1 74 ? -1.293 -15.641 5.16 1 98.19 74 ALA B CA 1
ATOM 3857 C C . ALA B 1 74 ? -0.204 -14.578 5.121 1 98.19 74 ALA B C 1
ATOM 3859 O O . ALA B 1 74 ? 0.604 -14.539 4.188 1 98.19 74 ALA B O 1
ATOM 3860 N N . ILE B 1 75 ? -0.165 -13.68 6.129 1 98.5 75 ILE B N 1
ATOM 3861 C CA . ILE B 1 75 ? 0.828 -12.617 6.199 1 98.5 75 ILE B CA 1
ATOM 3862 C C . ILE B 1 75 ? 2.211 -13.211 6.453 1 98.5 75 ILE B C 1
ATOM 3864 O O . ILE B 1 75 ? 3.209 -12.727 5.914 1 98.5 75 ILE B O 1
ATOM 3868 N N . GLU B 1 76 ? 2.305 -14.242 7.254 1 98.5 76 GLU B N 1
ATOM 3869 C CA . GLU B 1 76 ? 3.578 -14.93 7.461 1 98.5 76 GLU B CA 1
ATOM 3870 C C . GLU B 1 76 ? 4.102 -15.531 6.16 1 98.5 76 GLU B C 1
ATOM 3872 O O . GLU B 1 76 ? 5.293 -15.422 5.859 1 98.5 76 GLU B O 1
ATOM 3877 N N . GLU B 1 77 ? 3.264 -16.172 5.379 1 98.56 77 GLU B N 1
ATOM 3878 C CA . GLU B 1 77 ? 3.705 -16.719 4.102 1 98.56 77 GLU B CA 1
ATOM 3879 C C . GLU B 1 77 ? 4.133 -15.609 3.143 1 98.56 77 GLU B C 1
ATOM 3881 O O . GLU B 1 77 ? 5.117 -15.75 2.418 1 98.56 77 GLU B O 1
ATOM 3886 N N . LEU B 1 78 ? 3.348 -14.539 3.186 1 98.56 78 LEU B N 1
ATOM 3887 C CA . LEU B 1 78 ? 3.715 -13.391 2.369 1 98.56 78 LEU B CA 1
ATOM 3888 C C . LEU B 1 78 ? 5.109 -12.891 2.732 1 98.56 78 LEU B C 1
ATOM 3890 O O . LEU B 1 78 ? 5.914 -12.586 1.85 1 98.56 78 LEU B O 1
ATOM 3894 N N . THR B 1 79 ? 5.371 -12.758 4 1 98.62 79 THR B N 1
ATOM 3895 C CA . THR B 1 79 ? 6.66 -12.289 4.496 1 98.62 79 THR B CA 1
ATOM 3896 C C . THR B 1 79 ? 7.777 -13.234 4.074 1 98.62 79 THR B C 1
ATOM 3898 O O . THR B 1 79 ? 8.828 -12.797 3.594 1 98.62 79 THR B O 1
ATOM 3901 N N . PHE B 1 80 ? 7.539 -14.508 4.254 1 98.81 80 PHE B N 1
ATOM 3902 C CA . PHE B 1 80 ? 8.57 -15.469 3.877 1 98.81 80 PHE B CA 1
ATOM 3903 C C . PHE B 1 80 ? 8.805 -15.445 2.371 1 98.81 80 PHE B C 1
ATOM 3905 O O . PHE B 1 80 ? 9.938 -15.602 1.909 1 98.81 80 PHE B O 1
ATOM 3912 N N . SER B 1 81 ? 7.77 -15.281 1.597 1 98.62 81 SER B N 1
ATOM 3913 C CA . SER B 1 81 ? 7.922 -15.156 0.15 1 98.62 81 SER B CA 1
ATOM 3914 C C . SER B 1 81 ? 8.812 -13.977 -0.212 1 98.62 81 SER B C 1
ATOM 3916 O O . SER B 1 81 ? 9.594 -14.047 -1.164 1 98.62 81 SER B O 1
ATOM 3918 N N . ALA B 1 82 ? 8.648 -12.875 0.468 1 98.56 82 ALA B N 1
ATOM 3919 C CA . ALA B 1 82 ? 9.484 -11.703 0.244 1 98.56 82 ALA B CA 1
ATOM 3920 C C . ALA B 1 82 ? 10.953 -12.023 0.499 1 98.56 82 ALA B C 1
ATOM 3922 O O . ALA B 1 82 ? 11.836 -11.547 -0.222 1 98.56 82 ALA B O 1
ATOM 3923 N N . VAL B 1 83 ? 11.227 -12.766 1.516 1 98.75 83 VAL B N 1
ATOM 3924 C CA . VAL B 1 83 ? 12.578 -13.188 1.85 1 98.75 83 VAL B CA 1
ATOM 3925 C C . VAL B 1 83 ? 13.102 -14.141 0.78 1 98.75 83 VAL B C 1
ATOM 3927 O O . VAL B 1 83 ? 14.25 -14.023 0.336 1 98.75 83 VAL B O 1
ATOM 3930 N N . GLN B 1 84 ? 12.25 -15.078 0.335 1 98.75 84 GLN B N 1
ATOM 3931 C CA . GLN B 1 84 ? 12.656 -16.016 -0.706 1 98.75 84 GLN B CA 1
ATOM 3932 C C . GLN B 1 84 ? 13.062 -15.273 -1.979 1 98.75 84 GLN B C 1
ATOM 3934 O O . GLN B 1 84 ? 14.07 -15.617 -2.605 1 98.75 84 GLN B O 1
ATOM 3939 N N . LYS B 1 85 ? 12.398 -14.32 -2.332 1 98.38 85 LYS B N 1
ATOM 3940 C CA . LYS B 1 85 ? 12.711 -13.539 -3.521 1 98.38 85 LYS B CA 1
ATOM 3941 C C . LYS B 1 85 ? 14.039 -12.797 -3.355 1 98.38 85 LYS B C 1
ATOM 3943 O O . LYS B 1 85 ? 14.758 -12.57 -4.332 1 98.38 85 LYS B O 1
ATOM 3948 N N . ALA B 1 86 ? 14.344 -12.5 -2.152 1 98.5 86 ALA B N 1
ATOM 3949 C CA . ALA B 1 86 ? 15.508 -11.656 -1.87 1 98.5 86 ALA B CA 1
ATOM 3950 C C . ALA B 1 86 ? 16.797 -12.492 -1.833 1 98.5 86 ALA B C 1
ATOM 3952 O O . ALA B 1 86 ? 17.875 -11.992 -2.152 1 98.5 86 ALA B O 1
ATOM 3953 N N . VAL B 1 87 ? 16.734 -13.742 -1.472 1 98.62 87 VAL B N 1
ATOM 3954 C CA . VAL B 1 87 ? 17.938 -14.523 -1.234 1 98.62 87 VAL B CA 1
ATOM 3955 C C . VAL B 1 87 ? 18.562 -14.945 -2.568 1 98.62 87 VAL B C 1
ATOM 3957 O O . VAL B 1 87 ? 19.703 -15.398 -2.615 1 98.62 87 VAL B O 1
ATOM 3960 N N . ASN B 1 88 ? 17.844 -14.867 -3.688 1 98.12 88 ASN B N 1
ATOM 3961 C CA . ASN B 1 88 ? 18.312 -15.227 -5.02 1 98.12 88 ASN B CA 1
ATOM 3962 C C . ASN B 1 88 ? 18.203 -14.047 -5.984 1 98.12 88 ASN B C 1
ATOM 3964 O O . ASN B 1 88 ? 17.484 -14.117 -6.977 1 98.12 88 ASN B O 1
ATOM 3968 N N . THR B 1 89 ? 19.078 -12.977 -5.719 1 97.25 89 THR B N 1
ATOM 3969 C CA . THR B 1 89 ? 18.953 -11.773 -6.531 1 97.25 89 THR B CA 1
ATOM 3970 C C . THR B 1 89 ? 20.297 -11.406 -7.164 1 97.25 89 THR B C 1
ATOM 3972 O O . THR B 1 89 ? 20.391 -10.438 -7.914 1 97.25 89 THR B O 1
ATOM 3975 N N . ASP B 1 90 ? 21.391 -12.109 -6.863 1 96.44 90 ASP B N 1
ATOM 3976 C CA . ASP B 1 90 ? 22.719 -11.789 -7.383 1 96.44 90 ASP B CA 1
ATOM 3977 C C . ASP B 1 90 ? 22.906 -12.336 -8.797 1 96.44 90 ASP B C 1
ATOM 3979 O O . ASP B 1 90 ? 23.031 -13.547 -8.992 1 96.44 90 ASP B O 1
ATOM 3983 N N . PRO B 1 91 ? 22.984 -11.516 -9.797 1 96.44 91 PRO B N 1
ATOM 3984 C CA . PRO B 1 91 ? 23.062 -12.016 -11.172 1 96.44 91 PRO B CA 1
ATOM 3985 C C . PRO B 1 91 ? 24.422 -12.617 -11.516 1 96.44 91 PRO B C 1
ATOM 3987 O O . PRO B 1 91 ? 24.562 -13.297 -12.539 1 96.44 91 PRO B O 1
ATOM 3990 N N . TYR B 1 92 ? 25.438 -12.383 -10.703 1 96.44 92 TYR B N 1
ATOM 3991 C CA . TYR B 1 92 ? 26.766 -12.898 -10.992 1 96.44 92 TYR B CA 1
ATOM 3992 C C . TYR B 1 92 ? 27 -14.234 -10.289 1 96.44 92 TYR B C 1
ATOM 3994 O O . TYR B 1 92 ? 27.969 -14.93 -10.578 1 96.44 92 TYR B O 1
ATOM 4002 N N . TYR B 1 93 ? 26.109 -14.562 -9.391 1 96.31 93 TYR B N 1
ATOM 4003 C CA . TYR B 1 93 ? 26.109 -15.859 -8.719 1 96.31 93 TYR B CA 1
ATOM 4004 C C . TYR B 1 93 ? 24.703 -16.469 -8.711 1 96.31 93 TYR B C 1
ATOM 4006 O O . TYR B 1 93 ? 24.172 -16.781 -7.652 1 96.31 93 TYR B O 1
ATOM 4014 N N . PRO B 1 94 ? 24.125 -16.641 -9.906 1 97.44 94 PRO B N 1
ATOM 4015 C CA . PRO B 1 94 ? 22.719 -17.062 -10.016 1 97.44 94 PRO B CA 1
ATOM 4016 C C . PRO B 1 94 ? 22.5 -18.531 -9.648 1 97.44 94 PRO B C 1
ATOM 4018 O O . PRO B 1 94 ? 23.375 -19.359 -9.906 1 97.44 94 PRO B O 1
ATOM 4021 N N . LYS B 1 95 ? 21.422 -18.844 -9.039 1 98.31 95 LYS B N 1
ATOM 4022 C CA . LYS B 1 95 ? 20.938 -20.188 -8.75 1 98.31 95 LYS B CA 1
ATOM 4023 C C . LYS B 1 95 ? 19.5 -20.375 -9.203 1 98.31 95 LYS B C 1
ATOM 4025 O O . LYS B 1 95 ? 18.766 -19.406 -9.367 1 98.31 95 LYS B O 1
ATOM 4030 N N . VAL B 1 96 ? 19.109 -21.625 -9.516 1 98.69 96 VAL B N 1
ATOM 4031 C CA . VAL B 1 96 ? 17.719 -21.953 -9.75 1 98.69 96 VAL B CA 1
ATOM 4032 C C . VAL B 1 96 ? 17 -22.156 -8.406 1 98.69 96 VAL B C 1
ATOM 4034 O O . VAL B 1 96 ? 17.391 -23.016 -7.621 1 98.69 96 VAL B O 1
ATOM 4037 N N . TYR B 1 97 ? 15.961 -21.344 -8.164 1 98.75 97 TYR B N 1
ATOM 4038 C CA . TYR B 1 97 ? 15.328 -21.406 -6.852 1 98.75 97 TYR B CA 1
ATOM 4039 C C . TYR B 1 97 ? 13.82 -21.594 -6.973 1 98.75 97 TYR B C 1
ATOM 4041 O O . TYR B 1 97 ? 13.141 -20.781 -7.605 1 98.75 97 TYR B O 1
ATOM 4049 N N . TRP B 1 98 ? 13.336 -22.703 -6.406 1 98.56 98 TRP B N 1
ATOM 4050 C CA . TRP B 1 98 ? 11.906 -22.969 -6.309 1 98.56 98 TRP B CA 1
ATOM 4051 C C . TRP B 1 98 ? 11.289 -22.25 -5.117 1 98.56 98 TRP B C 1
ATOM 4053 O O . TRP B 1 98 ? 11.766 -22.375 -3.99 1 98.56 98 TRP B O 1
ATOM 4063 N N . TYR B 1 99 ? 10.297 -21.422 -5.387 1 97.75 99 TYR B N 1
ATOM 4064 C CA . TYR B 1 99 ? 9.609 -20.641 -4.363 1 97.75 99 TYR B CA 1
ATOM 4065 C C . TYR B 1 99 ? 8.109 -20.609 -4.621 1 97.75 99 TYR B C 1
ATOM 4067 O O . TYR B 1 99 ? 7.598 -21.359 -5.457 1 97.75 99 TYR B O 1
ATOM 4075 N N . ASP B 1 100 ? 7.273 -19.828 -3.832 1 97.5 100 ASP B N 1
ATOM 4076 C CA . ASP B 1 100 ? 5.828 -19.688 -3.988 1 97.5 100 ASP B CA 1
ATOM 4077 C C . ASP B 1 100 ? 5.125 -21.031 -3.859 1 97.5 100 ASP B C 1
ATOM 4079 O O . ASP B 1 100 ? 4.344 -21.422 -4.73 1 97.5 100 ASP B O 1
ATOM 4083 N N . SER B 1 101 ? 5.445 -21.766 -2.828 1 97.25 101 SER B N 1
ATOM 4084 C CA . SER B 1 101 ? 4.887 -23.078 -2.529 1 97.25 101 SER B CA 1
ATOM 4085 C C . SER B 1 101 ? 4.512 -23.188 -1.057 1 97.25 101 SER B C 1
ATOM 4087 O O . SER B 1 101 ? 4.895 -22.359 -0.243 1 97.25 101 SER B O 1
ATOM 4089 N N . GLY B 1 102 ? 3.709 -24.266 -0.78 1 96.88 102 GLY B N 1
ATOM 4090 C CA . GLY B 1 102 ? 3.361 -24.531 0.605 1 96.88 102 GLY B CA 1
ATOM 4091 C C . GLY B 1 102 ? 4.547 -24.969 1.446 1 96.88 102 GLY B C 1
ATOM 4092 O O . GLY B 1 102 ? 5.637 -25.188 0.92 1 96.88 102 GLY B O 1
ATOM 4093 N N . PRO B 1 103 ? 4.297 -25.031 2.738 1 97.25 103 PRO B N 1
ATOM 4094 C CA . PRO B 1 103 ? 5.367 -25.516 3.619 1 97.25 103 PRO B CA 1
ATOM 4095 C C . PRO B 1 103 ? 5.816 -26.938 3.291 1 97.25 103 PRO B C 1
ATOM 4097 O O . PRO B 1 103 ? 5.039 -27.719 2.74 1 97.25 103 PRO B O 1
ATOM 4100 N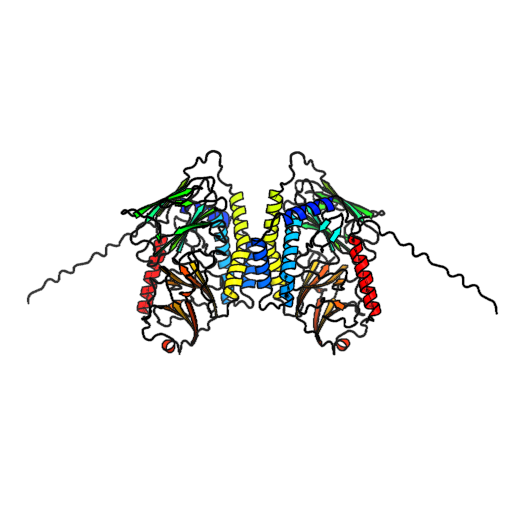 N . ARG B 1 104 ? 7.055 -27.234 3.627 1 95.88 104 ARG B N 1
ATOM 4101 C CA . ARG B 1 104 ? 7.566 -28.562 3.357 1 95.88 104 ARG B CA 1
ATOM 4102 C C . ARG B 1 104 ? 8.703 -28.922 4.309 1 95.88 104 ARG B C 1
ATOM 4104 O O . ARG B 1 104 ? 9.453 -28.047 4.746 1 95.88 104 ARG B O 1
ATOM 4111 N N . SER B 1 105 ? 8.797 -30.188 4.598 1 95.19 105 SER B N 1
ATOM 4112 C CA . SER B 1 105 ? 9.93 -30.75 5.336 1 95.19 105 SER B CA 1
ATOM 4113 C C . SER B 1 105 ? 10.789 -31.625 4.434 1 95.19 105 SER B C 1
ATOM 4115 O O . SER B 1 105 ? 10.336 -32.656 3.949 1 95.19 105 SER B O 1
ATOM 4117 N N . TRP B 1 106 ? 11.953 -31.109 4.16 1 94.94 106 TRP B N 1
ATOM 4118 C CA . TRP B 1 106 ? 12.883 -31.844 3.316 1 94.94 106 TRP B CA 1
ATOM 4119 C C . TRP B 1 106 ? 14.32 -31.391 3.572 1 94.94 106 TRP B C 1
ATOM 4121 O O . TRP B 1 106 ? 14.547 -30.312 4.121 1 94.94 106 TRP B O 1
ATOM 4131 N N . PHE B 1 107 ? 15.398 -32.156 3.289 1 94.12 107 PHE B N 1
ATOM 4132 C CA . PHE B 1 107 ? 16.812 -31.875 3.525 1 94.12 107 PHE B CA 1
ATOM 4133 C C . PHE B 1 107 ? 17.062 -31.578 4.996 1 94.12 107 PHE B C 1
ATOM 4135 O O . PHE B 1 107 ? 17.875 -30.719 5.328 1 94.12 107 PHE B O 1
ATOM 4142 N N . ASP B 1 108 ? 16.281 -32.094 5.832 1 94.19 108 ASP B N 1
ATOM 4143 C CA . ASP B 1 108 ? 16.375 -31.859 7.27 1 94.19 108 ASP B CA 1
ATOM 4144 C C . ASP B 1 108 ? 16.047 -30.406 7.602 1 94.19 108 ASP B C 1
ATOM 4146 O O . ASP B 1 108 ? 16.609 -29.844 8.547 1 94.19 108 ASP B O 1
ATOM 4150 N N . LEU B 1 109 ? 15.336 -29.75 6.695 1 97.31 109 LEU B N 1
ATOM 4151 C CA . LEU B 1 109 ? 14.844 -28.391 6.902 1 97.31 109 LEU B CA 1
ATOM 4152 C C . LEU B 1 109 ? 13.32 -28.375 6.945 1 97.31 109 LEU B C 1
ATOM 4154 O O . LEU B 1 109 ? 12.664 -29.141 6.242 1 97.31 109 LEU B O 1
ATOM 4158 N N . ASP B 1 110 ? 12.797 -27.547 7.789 1 97.81 110 ASP B N 1
ATOM 4159 C CA . ASP B 1 110 ? 11.375 -27.203 7.77 1 97.81 110 ASP B CA 1
ATOM 4160 C C . ASP B 1 110 ? 11.148 -25.828 7.129 1 97.81 110 ASP B C 1
ATOM 4162 O O . ASP B 1 110 ? 11.234 -24.812 7.805 1 97.81 110 ASP B O 1
ATOM 4166 N N . VAL B 1 111 ? 10.867 -25.859 5.875 1 98.31 111 VAL B N 1
ATOM 4167 C CA . VAL B 1 111 ? 10.711 -24.641 5.105 1 98.31 111 VAL B CA 1
ATOM 4168 C C . VAL B 1 111 ? 9.297 -24.094 5.285 1 98.31 111 VAL B C 1
ATOM 4170 O O . VAL B 1 111 ? 8.312 -24.781 4.98 1 98.31 111 VAL B O 1
ATOM 4173 N N . PRO B 1 112 ? 9.141 -22.859 5.793 1 98.25 112 PRO B N 1
ATOM 4174 C CA . PRO B 1 112 ? 7.805 -22.266 5.887 1 98.25 112 PRO B CA 1
ATOM 4175 C C . PRO B 1 112 ? 7.137 -22.094 4.523 1 98.25 112 PRO B C 1
ATOM 4177 O O . PRO B 1 112 ? 7.816 -22.078 3.496 1 98.25 112 PRO B O 1
ATOM 4180 N N . GLY B 1 113 ? 5.844 -22.016 4.508 1 98.12 113 GLY B N 1
ATOM 4181 C CA . GLY B 1 113 ? 5.145 -21.688 3.277 1 98.12 113 GLY B CA 1
ATOM 4182 C C . GLY B 1 113 ? 5.492 -20.297 2.752 1 98.12 113 GLY B C 1
ATOM 4183 O O . GLY B 1 113 ? 5.703 -19.375 3.531 1 98.12 113 GLY B O 1
ATOM 4184 N N . GLY B 1 114 ? 5.516 -20.156 1.476 1 98.44 114 GLY B N 1
ATOM 4185 C CA . GLY B 1 114 ? 5.793 -18.891 0.826 1 98.44 114 GLY B CA 1
ATOM 4186 C C . GLY B 1 114 ? 4.766 -18.516 -0.229 1 98.44 114 GLY B C 1
ATOM 4187 O O . GLY B 1 114 ? 5.09 -17.828 -1.202 1 98.44 114 GLY B O 1
ATOM 4188 N N . ARG B 1 115 ? 3.545 -18.984 -0.07 1 98.06 115 ARG B N 1
ATOM 4189 C CA . ARG B 1 115 ? 2.498 -18.688 -1.045 1 98.06 115 ARG B CA 1
ATOM 4190 C C . ARG B 1 115 ? 1.966 -17.266 -0.872 1 98.06 115 ARG B C 1
ATOM 4192 O O . ARG B 1 115 ? 1.873 -16.766 0.25 1 98.06 115 ARG B O 1
ATOM 4199 N N . TYR B 1 116 ? 1.582 -16.766 -2.004 1 96.62 116 TYR B N 1
ATOM 4200 C CA . TYR B 1 116 ? 1.024 -15.422 -1.986 1 96.62 116 TYR B CA 1
ATOM 4201 C C . TYR B 1 116 ? 0.228 -15.141 -3.256 1 96.62 116 TYR B C 1
ATOM 4203 O O . TYR B 1 116 ? 0.477 -15.758 -4.297 1 96.62 116 TYR B O 1
ATOM 4211 N N . SER B 1 117 ? -0.794 -14.32 -3.186 1 96.25 117 SER B N 1
ATOM 4212 C CA . SER B 1 117 ? -1.494 -13.695 -4.305 1 96.25 117 SER B CA 1
ATOM 4213 C C . SER B 1 117 ? -1.806 -14.711 -5.398 1 96.25 117 SER B C 1
ATOM 4215 O O . SER B 1 117 ? -1.405 -14.531 -6.551 1 96.25 117 SER B O 1
ATOM 4217 N N . TYR B 1 118 ? -2.523 -15.789 -5.039 1 96.94 118 TYR B N 1
ATOM 4218 C CA . TYR B 1 118 ? -3.078 -16.75 -5.988 1 96.94 118 TYR B CA 1
ATOM 4219 C C . TYR B 1 118 ? -2.004 -17.703 -6.492 1 96.94 118 TYR B C 1
ATOM 4221 O O . TYR B 1 118 ? -1.846 -17.891 -7.703 1 96.94 118 TYR B O 1
ATOM 4229 N N . ASP B 1 119 ? -1.344 -18.312 -5.559 1 97.56 119 ASP B N 1
ATOM 4230 C CA . ASP B 1 119 ? -0.5 -19.438 -5.945 1 97.56 119 ASP B CA 1
ATOM 4231 C C . ASP B 1 119 ? -1.293 -20.469 -6.742 1 97.56 119 ASP B C 1
ATOM 4233 O O . ASP B 1 119 ? -2.473 -20.703 -6.473 1 97.56 119 ASP B O 1
ATOM 4237 N N . ASN B 1 120 ? -0.658 -21.047 -7.746 1 97.69 120 ASN B N 1
ATOM 4238 C CA . ASN B 1 120 ? -1.243 -22.109 -8.555 1 97.69 120 ASN B CA 1
ATOM 4239 C C . ASN B 1 120 ? -0.744 -23.484 -8.117 1 97.69 120 ASN B C 1
ATOM 4241 O O . ASN B 1 120 ? 0.432 -23.812 -8.297 1 97.69 120 ASN B O 1
ATOM 4245 N N . PRO B 1 121 ? -1.649 -24.328 -7.602 1 97.88 121 PRO B N 1
ATOM 4246 C CA . PRO B 1 121 ? -1.221 -25.641 -7.117 1 97.88 121 PRO B CA 1
ATOM 4247 C C . PRO B 1 121 ? -0.566 -26.484 -8.211 1 97.88 121 PRO B C 1
ATOM 4249 O O . PRO B 1 121 ? 0.174 -27.422 -7.906 1 97.88 121 PRO B O 1
ATOM 4252 N N . ASP B 1 122 ? -0.817 -26.141 -9.43 1 98.31 122 ASP B N 1
ATOM 4253 C CA . ASP B 1 122 ? -0.24 -26.891 -10.547 1 98.31 122 ASP B CA 1
ATOM 4254 C C . ASP B 1 122 ? 1.178 -26.406 -10.852 1 98.31 122 ASP B C 1
ATOM 4256 O O . ASP B 1 122 ? 1.936 -27.094 -11.539 1 98.31 122 ASP B O 1
ATOM 4260 N N . CYS B 1 123 ? 1.534 -25.266 -10.391 1 97.62 123 CYS B N 1
ATOM 4261 C CA . CYS B 1 123 ? 2.711 -24.594 -10.938 1 97.62 123 CYS B CA 1
ATOM 4262 C C . CYS B 1 123 ? 3.922 -24.797 -10.039 1 97.62 123 CYS B C 1
ATOM 4264 O O . CYS B 1 123 ? 3.818 -24.672 -8.812 1 97.62 123 CYS B O 1
ATOM 4266 N N . VAL B 1 124 ? 5.008 -25.203 -10.625 1 98.06 124 VAL B N 1
ATOM 4267 C CA . VAL B 1 124 ? 6.332 -25.078 -10.023 1 98.06 124 VAL B CA 1
ATOM 4268 C C . VAL B 1 124 ? 6.988 -23.781 -10.461 1 98.06 124 VAL B C 1
ATOM 4270 O O . VAL B 1 124 ? 7.461 -23.672 -11.602 1 98.06 124 VAL B O 1
ATOM 4273 N N . TYR B 1 125 ? 7.023 -22.781 -9.555 1 97.75 125 TYR B N 1
ATOM 4274 C CA . TYR B 1 125 ? 7.613 -21.484 -9.82 1 97.75 125 TYR B CA 1
ATOM 4275 C C . TYR B 1 125 ? 9.102 -21.469 -9.477 1 97.75 125 TYR B C 1
ATOM 4277 O O . TYR B 1 125 ? 9.484 -21.781 -8.344 1 97.75 125 TYR B O 1
ATOM 4285 N N . ARG B 1 126 ? 9.898 -21.062 -10.43 1 98.56 126 ARG B N 1
ATOM 4286 C CA . ARG B 1 126 ? 11.328 -20.922 -10.156 1 98.56 126 ARG B CA 1
ATOM 4287 C C . ARG B 1 126 ? 11.859 -19.609 -10.703 1 98.56 126 ARG B C 1
ATOM 4289 O O . ARG B 1 126 ? 11.305 -19.047 -11.648 1 98.56 126 ARG B O 1
ATOM 4296 N N . THR B 1 127 ? 12.922 -19.141 -10.078 1 98.06 127 THR B N 1
ATOM 4297 C CA . THR B 1 127 ? 13.539 -17.906 -10.516 1 98.06 127 THR B CA 1
ATOM 4298 C C . THR B 1 127 ? 15.047 -18.062 -10.664 1 98.06 127 THR B C 1
ATOM 4300 O O . THR B 1 127 ? 15.656 -18.906 -10.008 1 98.06 127 THR B O 1
ATOM 4303 N N . ILE B 1 128 ? 15.656 -17.281 -11.555 1 98.56 128 ILE B N 1
ATOM 4304 C CA . ILE B 1 128 ? 17.094 -17.125 -11.773 1 98.56 128 ILE B CA 1
ATOM 4305 C C . ILE B 1 128 ? 17.422 -15.633 -11.953 1 98.56 128 ILE B C 1
ATOM 4307 O O . ILE B 1 128 ? 16.906 -14.992 -12.875 1 98.56 128 ILE B O 1
ATOM 4311 N N . PRO B 1 129 ? 18.281 -15.086 -11.055 1 98.31 129 PRO B N 1
ATOM 4312 C CA . PRO B 1 129 ? 18.656 -13.688 -11.273 1 98.31 129 PRO B CA 1
ATOM 4313 C C . PRO B 1 129 ? 19.516 -13.492 -12.523 1 98.31 129 PRO B C 1
ATOM 4315 O O . PRO B 1 129 ? 20.422 -14.297 -12.789 1 98.31 129 PRO B O 1
ATOM 4318 N N . ILE B 1 130 ? 19.234 -12.438 -13.312 1 97.25 130 ILE B N 1
ATOM 4319 C CA . ILE B 1 130 ? 19.984 -12.172 -14.531 1 97.25 130 ILE B CA 1
ATOM 4320 C C . ILE B 1 130 ? 20.328 -10.688 -14.617 1 97.25 130 ILE B C 1
ATOM 4322 O O . ILE B 1 130 ? 19.828 -9.883 -13.828 1 97.25 130 ILE B O 1
ATOM 4326 N N . SER B 1 131 ? 21.25 -10.344 -15.445 1 94.06 131 SER B N 1
ATOM 4327 C CA . SER B 1 131 ? 21.656 -8.992 -15.82 1 94.06 131 SER B CA 1
ATOM 4328 C C . SER B 1 131 ? 21.953 -8.898 -17.312 1 94.06 131 SER B C 1
ATOM 4330 O O . SER B 1 131 ? 22.5 -9.828 -17.891 1 94.06 131 SER B O 1
ATOM 4332 N N . SER B 1 132 ? 21.578 -7.773 -17.922 1 91.69 132 SER B N 1
ATOM 4333 C CA . SER B 1 132 ? 21.875 -7.59 -19.344 1 91.69 132 SER B CA 1
ATOM 4334 C C . SER B 1 132 ? 23.375 -7.453 -19.578 1 91.69 132 SER B C 1
ATOM 4336 O O . SER B 1 132 ? 23.828 -7.539 -20.719 1 91.69 132 SER B O 1
ATOM 4338 N N . GLN B 1 133 ? 24.125 -7.305 -18.547 1 90.81 133 GLN B N 1
ATOM 4339 C CA . GLN B 1 133 ? 25.578 -7.121 -18.641 1 90.81 133 GLN B CA 1
ATOM 4340 C C . GLN B 1 133 ? 26.297 -8.461 -18.625 1 90.81 133 GLN B C 1
ATOM 4342 O O . GLN B 1 133 ? 27.516 -8.516 -18.781 1 90.81 133 GLN B O 1
ATOM 4347 N N . ALA B 1 134 ? 25.609 -9.555 -18.469 1 95.06 134 ALA B N 1
ATOM 4348 C CA . ALA B 1 134 ? 26.203 -10.883 -18.406 1 95.06 134 ALA B CA 1
ATOM 4349 C C . ALA B 1 134 ? 25.5 -11.844 -19.359 1 95.06 134 ALA B C 1
ATOM 4351 O O . ALA B 1 134 ? 24.375 -11.586 -19.797 1 95.06 134 ALA B O 1
ATOM 4352 N N . ASN B 1 135 ? 26.188 -12.891 -19.672 1 96.19 135 ASN B N 1
ATOM 4353 C CA . ASN B 1 135 ? 25.656 -13.961 -20.5 1 96.19 135 ASN B CA 1
ATOM 4354 C C . ASN B 1 135 ? 25.391 -15.227 -19.703 1 96.19 135 ASN B C 1
ATOM 4356 O O . ASN B 1 135 ? 26.203 -15.617 -18.859 1 96.19 135 ASN B O 1
ATOM 4360 N N . TYR B 1 136 ? 24.219 -15.828 -19.984 1 98 136 TYR B N 1
ATOM 4361 C CA . TYR B 1 136 ? 23.844 -17.016 -19.219 1 98 136 TYR B CA 1
ATOM 4362 C C . TYR B 1 136 ? 23.5 -18.172 -20.156 1 98 136 TYR B C 1
ATOM 4364 O O . TYR B 1 136 ? 23.047 -17.953 -21.281 1 98 136 TYR B O 1
ATOM 4372 N N . VAL B 1 137 ? 23.703 -19.375 -19.672 1 98 137 VAL B N 1
ATOM 4373 C CA . VAL B 1 137 ? 23.219 -20.594 -20.281 1 98 137 VAL B CA 1
ATOM 4374 C C . VAL B 1 137 ? 22.422 -21.406 -19.266 1 98 137 VAL B C 1
ATOM 4376 O O . VAL B 1 137 ? 22.938 -21.766 -18.203 1 98 137 VAL B O 1
ATOM 4379 N N . VAL B 1 138 ? 21.156 -21.641 -19.578 1 98.56 138 VAL B N 1
ATOM 4380 C CA . VAL B 1 138 ? 20.297 -22.516 -18.797 1 98.56 138 VAL B CA 1
ATOM 4381 C C . VAL B 1 138 ? 20.203 -23.875 -19.469 1 98.56 138 VAL B C 1
ATOM 4383 O O . VAL B 1 138 ? 19.828 -23.969 -20.641 1 98.56 138 VAL B O 1
ATOM 4386 N N . THR B 1 139 ? 20.562 -24.906 -18.734 1 98.44 139 THR B N 1
ATOM 4387 C CA . THR B 1 139 ? 20.453 -26.281 -19.25 1 98.44 139 THR B CA 1
ATOM 4388 C C . THR B 1 139 ? 19.281 -27 -18.594 1 98.44 139 THR B C 1
ATOM 4390 O O . THR B 1 139 ? 19.141 -26.984 -17.375 1 98.44 139 THR B O 1
ATOM 4393 N N . GLY B 1 140 ? 18.469 -27.625 -19.5 1 98.31 140 GLY B N 1
ATOM 4394 C CA . GLY B 1 140 ? 17.297 -28.312 -19 1 98.31 140 GLY B CA 1
ATOM 4395 C C . GLY B 1 140 ? 17.141 -29.719 -19.547 1 98.31 140 GLY B C 1
ATOM 4396 O O . GLY B 1 140 ? 17.75 -30.062 -20.547 1 98.31 140 GLY B O 1
ATOM 4397 N N . HIS B 1 141 ? 16.438 -30.547 -18.812 1 98 141 HIS B N 1
ATOM 4398 C CA . HIS B 1 141 ? 16 -31.875 -19.234 1 98 141 HIS B CA 1
ATOM 4399 C C . HIS B 1 141 ? 14.508 -32.062 -18.984 1 98 141 HIS B C 1
ATOM 4401 O O . HIS B 1 141 ? 14.047 -31.969 -17.844 1 98 141 HIS B O 1
ATOM 4407 N N . ARG B 1 142 ? 13.82 -32.375 -20 1 97.38 142 ARG B N 1
ATOM 4408 C CA . ARG B 1 142 ? 12.383 -32.594 -19.922 1 97.38 142 ARG B CA 1
ATOM 4409 C C . ARG B 1 142 ? 12.07 -34.094 -19.922 1 97.38 142 ARG B C 1
ATOM 4411 O O . ARG B 1 142 ? 12.469 -34.812 -20.844 1 97.38 142 ARG B O 1
ATOM 4418 N N . HIS B 1 143 ? 11.344 -34.5 -18.922 1 92.25 143 HIS B N 1
ATOM 4419 C CA . HIS B 1 143 ? 10.844 -35.875 -18.859 1 92.25 143 HIS B CA 1
ATOM 4420 C C . HIS B 1 143 ? 9.594 -36.031 -19.719 1 92.25 143 HIS B C 1
ATOM 4422 O O . HIS B 1 143 ? 8.836 -35.062 -19.922 1 92.25 143 HIS B O 1
ATOM 4428 N N . THR B 1 144 ? 9.445 -37.219 -20.266 1 91.19 144 THR B N 1
ATOM 4429 C CA . THR B 1 144 ? 8.234 -37.531 -21.031 1 91.19 144 THR B CA 1
ATOM 4430 C C . THR B 1 144 ? 7.266 -38.344 -20.188 1 91.19 144 THR B C 1
ATOM 4432 O O . THR B 1 144 ? 7.633 -39.406 -19.672 1 91.19 144 THR B O 1
ATOM 4435 N N . PRO B 1 145 ? 6.074 -37.875 -19.938 1 92.25 145 PRO B N 1
ATOM 4436 C CA . PRO B 1 145 ? 5.543 -36.625 -20.484 1 92.25 145 PRO B CA 1
ATOM 4437 C C . PRO B 1 145 ? 6.035 -35.406 -19.734 1 92.25 145 PRO B C 1
ATOM 4439 O O . PRO B 1 145 ? 6.352 -35.469 -18.547 1 92.25 145 PRO B O 1
ATOM 4442 N N . GLY B 1 146 ? 6.105 -34.312 -20.469 1 93.88 146 GLY B N 1
ATOM 4443 C CA . GLY B 1 146 ? 6.48 -33.031 -19.875 1 93.88 146 GLY B CA 1
ATOM 4444 C C . GLY B 1 146 ? 5.305 -32.281 -19.281 1 93.88 146 GLY B C 1
ATOM 4445 O O . GLY B 1 146 ? 4.168 -32.75 -19.328 1 93.88 146 GLY B O 1
ATOM 4446 N N . PRO B 1 147 ? 5.598 -31.094 -18.672 1 96.56 147 PRO B N 1
ATOM 4447 C CA . PRO B 1 147 ? 4.508 -30.281 -18.141 1 96.56 147 PRO B CA 1
ATOM 4448 C C . PRO B 1 147 ? 3.502 -29.859 -19.203 1 96.56 147 PRO B C 1
ATOM 4450 O O . PRO B 1 147 ? 3.879 -29.656 -20.359 1 96.56 147 PRO B O 1
ATOM 4453 N N . SER B 1 148 ? 2.275 -29.688 -18.812 1 95.81 148 SER B N 1
ATOM 4454 C CA . SER B 1 148 ? 1.191 -29.312 -19.719 1 95.81 148 SER B CA 1
ATOM 4455 C C . SER B 1 148 ? 1.403 -27.922 -20.281 1 95.81 148 SER B C 1
ATOM 4457 O O . SER B 1 148 ? 0.977 -27.625 -21.406 1 95.81 148 SER B O 1
ATOM 4459 N N . ASP B 1 149 ? 2.021 -27.062 -19.547 1 95.12 149 ASP B N 1
ATOM 4460 C CA . ASP B 1 149 ? 2.309 -25.688 -19.953 1 95.12 149 ASP B CA 1
ATOM 4461 C C . ASP B 1 149 ? 3.611 -25.188 -19.328 1 95.12 149 ASP B C 1
ATOM 4463 O O . ASP B 1 149 ? 3.869 -25.438 -18.141 1 95.12 149 ASP B O 1
ATOM 4467 N N . VAL B 1 150 ? 4.441 -24.562 -20.172 1 95.31 150 VAL B N 1
ATOM 4468 C CA . VAL B 1 150 ? 5.738 -24.078 -19.719 1 95.31 150 VAL B CA 1
ATOM 4469 C C . VAL B 1 150 ? 5.973 -22.656 -20.234 1 95.31 150 VAL B C 1
ATOM 4471 O O . VAL B 1 150 ? 5.594 -22.328 -21.359 1 95.31 150 VAL B O 1
ATOM 4474 N N . SER B 1 151 ? 6.578 -21.828 -19.406 1 93.88 151 SER B N 1
ATOM 4475 C CA . SER B 1 151 ? 6.988 -20.5 -19.844 1 93.88 151 SER B CA 1
ATOM 4476 C C . SER B 1 151 ? 8.305 -20.094 -19.188 1 93.88 151 SER B C 1
ATOM 4478 O O . SER B 1 151 ? 8.578 -20.453 -18.047 1 93.88 151 SER B O 1
ATOM 4480 N N . PHE B 1 152 ? 9.18 -19.391 -19.938 1 96.19 152 PHE B N 1
ATOM 4481 C CA . PHE B 1 152 ? 10.391 -18.719 -19.5 1 96.19 152 PHE B CA 1
ATOM 4482 C C . PHE B 1 152 ? 10.289 -17.219 -19.75 1 96.19 152 PHE B C 1
ATOM 4484 O O . PHE B 1 152 ? 10.359 -16.766 -20.891 1 96.19 152 PHE B O 1
ATOM 4491 N N . SER B 1 153 ? 10.148 -16.422 -18.688 1 94.06 153 SER B N 1
ATOM 4492 C CA . SER B 1 153 ? 9.914 -15 -18.859 1 94.06 153 SER B CA 1
ATOM 4493 C C . SER B 1 153 ? 10.977 -14.172 -18.141 1 94.06 153 SER B C 1
ATOM 4495 O O . SER B 1 153 ? 11.242 -14.383 -16.953 1 94.06 153 SER B O 1
ATOM 4497 N N . LEU B 1 154 ? 11.602 -13.234 -18.875 1 94.44 154 LEU B N 1
ATOM 4498 C CA . LEU B 1 154 ? 12.383 -12.211 -18.188 1 94.44 154 LEU B CA 1
ATOM 4499 C C . LEU B 1 154 ? 11.484 -11.117 -17.625 1 94.44 154 LEU B C 1
ATOM 4501 O O . LEU B 1 154 ? 10.68 -10.531 -18.359 1 94.44 154 LEU B O 1
ATOM 4505 N N . ILE B 1 155 ? 11.648 -10.883 -16.312 1 92.69 155 ILE B N 1
ATOM 4506 C CA . ILE B 1 155 ? 10.781 -9.914 -15.656 1 92.69 155 ILE B CA 1
ATOM 4507 C C . ILE B 1 155 ? 11.625 -8.789 -15.055 1 92.69 155 ILE B C 1
ATOM 4509 O O . ILE B 1 155 ? 12.797 -9 -14.719 1 92.69 155 ILE B O 1
ATOM 4513 N N . SER B 1 156 ? 10.992 -7.621 -14.914 1 89.12 156 SER B N 1
ATOM 4514 C CA . SER B 1 156 ? 11.727 -6.457 -14.422 1 89.12 156 SER B CA 1
ATOM 4515 C C . SER B 1 156 ? 11.531 -6.285 -12.914 1 89.12 156 SER B C 1
ATOM 4517 O O . SER B 1 156 ? 12.281 -5.555 -12.273 1 89.12 156 SER B O 1
ATOM 4519 N N . ASN B 1 157 ? 10.523 -6.973 -12.359 1 89.94 157 ASN B N 1
ATOM 4520 C CA . ASN B 1 157 ? 10.18 -6.84 -10.945 1 89.94 157 ASN B CA 1
ATOM 4521 C C . ASN B 1 157 ? 9.68 -8.156 -10.367 1 89.94 157 ASN B C 1
ATOM 4523 O O . ASN B 1 157 ? 8.695 -8.719 -10.844 1 89.94 157 ASN B O 1
ATOM 4527 N N . PRO B 1 158 ? 10.336 -8.641 -9.328 1 92.56 158 PRO B N 1
ATOM 4528 C CA . PRO B 1 158 ? 9.961 -9.961 -8.812 1 92.56 158 PRO B CA 1
ATOM 4529 C C . PRO B 1 158 ? 8.586 -9.969 -8.148 1 92.56 158 PRO B C 1
ATOM 4531 O O . PRO B 1 158 ? 8.039 -11.031 -7.859 1 92.56 158 PRO B O 1
ATOM 4534 N N . ASN B 1 159 ? 7.973 -8.867 -7.891 1 92.06 159 ASN B N 1
ATOM 4535 C CA . ASN B 1 159 ? 6.656 -8.789 -7.266 1 92.06 159 ASN B CA 1
ATOM 4536 C C . ASN B 1 159 ? 5.559 -8.547 -8.297 1 92.06 159 ASN B C 1
ATOM 4538 O O . ASN B 1 159 ? 4.633 -9.352 -8.422 1 92.06 159 ASN B O 1
ATOM 4542 N N . SER B 1 160 ? 5.68 -7.59 -9.125 1 86.56 160 SER B N 1
ATOM 4543 C CA . SER B 1 160 ? 4.68 -7.285 -10.141 1 86.56 160 SER B CA 1
ATOM 4544 C C . SER B 1 160 ? 4.992 -7.992 -11.453 1 86.56 160 SER B C 1
ATOM 4546 O O . SER B 1 160 ? 4.168 -8.008 -12.375 1 86.56 160 SER B O 1
ATOM 4548 N N . GLN B 1 161 ? 6.219 -8.617 -11.562 1 87.62 161 GLN B N 1
ATOM 4549 C CA . GLN B 1 161 ? 6.719 -9.367 -12.703 1 87.62 161 GLN B CA 1
ATOM 4550 C C . GLN B 1 161 ? 7.035 -8.445 -13.875 1 87.62 161 GLN B C 1
ATOM 4552 O O . GLN B 1 161 ? 8.195 -8.109 -14.117 1 87.62 161 GLN B O 1
ATOM 4557 N N . ASN B 1 162 ? 5.992 -7.855 -14.547 1 82.44 162 ASN B N 1
ATOM 4558 C CA . ASN B 1 162 ? 6.227 -6.965 -15.68 1 82.44 162 ASN B CA 1
ATOM 4559 C C . ASN B 1 162 ? 7.156 -7.598 -16.703 1 82.44 162 ASN B C 1
ATOM 4561 O O . ASN B 1 162 ? 8.32 -7.207 -16.828 1 82.44 162 ASN B O 1
ATOM 4565 N N . THR B 1 163 ? 6.676 -8.445 -17.547 1 86.81 163 THR B N 1
ATOM 4566 C CA . THR B 1 163 ? 7.457 -9.242 -18.484 1 86.81 163 THR B CA 1
ATOM 4567 C C . THR B 1 163 ? 8.164 -8.352 -19.5 1 86.81 163 THR B C 1
ATOM 4569 O O . THR B 1 163 ? 7.551 -7.441 -20.078 1 86.81 163 THR B O 1
ATOM 4572 N N . VAL B 1 164 ? 9.445 -8.641 -19.734 1 85.44 164 VAL B N 1
ATOM 4573 C CA . VAL B 1 164 ? 10.305 -7.918 -20.672 1 85.44 164 VAL B CA 1
ATOM 4574 C C . VAL B 1 164 ? 10.422 -8.703 -21.969 1 85.44 164 VAL B C 1
ATOM 4576 O O . VAL B 1 164 ? 10.344 -8.125 -23.062 1 85.44 164 VAL B O 1
ATOM 4579 N N . SER B 1 165 ? 10.688 -9.914 -21.906 1 88.62 165 SER B N 1
ATOM 4580 C CA . SER B 1 165 ? 10.812 -10.883 -22.984 1 88.62 165 SER B CA 1
ATOM 4581 C C . SER B 1 165 ? 10.492 -12.297 -22.5 1 88.62 165 SER B C 1
ATOM 4583 O O . SER B 1 165 ? 10.438 -12.555 -21.297 1 88.62 165 SER B O 1
ATOM 4585 N N . HIS B 1 166 ? 10.219 -13.211 -23.531 1 90.56 166 HIS B N 1
ATOM 4586 C CA . HIS B 1 166 ? 9.852 -14.547 -23.078 1 90.56 166 HIS B CA 1
ATOM 4587 C C . HIS B 1 166 ? 10.109 -15.586 -24.172 1 90.56 166 HIS B C 1
ATOM 4589 O O . HIS B 1 166 ? 10.305 -15.234 -25.328 1 90.56 166 HIS B O 1
ATOM 4595 N N . LEU B 1 167 ? 10.258 -16.766 -23.75 1 92.38 167 LEU B N 1
ATOM 4596 C CA . LEU B 1 167 ? 10.242 -17.984 -24.547 1 92.38 167 LEU B CA 1
ATOM 4597 C C . LEU B 1 167 ? 9.109 -18.906 -24.125 1 92.38 167 LEU B C 1
ATOM 4599 O O . LEU B 1 167 ? 9.102 -19.406 -23 1 92.38 167 LEU B O 1
ATOM 4603 N N . SER B 1 168 ? 8.148 -19.094 -25.062 1 89.12 168 SER B N 1
ATOM 4604 C CA . SER B 1 168 ? 7.004 -19.938 -24.75 1 89.12 168 SER B CA 1
ATOM 4605 C C . SER B 1 168 ? 7.379 -21.422 -24.828 1 89.12 168 SER B C 1
ATOM 4607 O O . SER B 1 168 ? 8.258 -21.797 -25.609 1 89.12 168 SER B O 1
ATOM 4609 N N . GLY B 1 169 ? 6.637 -22.203 -24.109 1 89.75 169 GLY B N 1
ATOM 4610 C CA . GLY B 1 169 ? 6.848 -23.641 -24.141 1 89.75 169 GLY B CA 1
ATOM 4611 C C . GLY B 1 169 ? 6.703 -24.25 -25.516 1 89.75 169 GLY B C 1
ATOM 4612 O O . GLY B 1 169 ? 7.441 -25.156 -25.891 1 89.75 169 GLY B O 1
ATOM 4613 N N . GLY B 1 170 ? 5.754 -23.734 -26.281 1 88.81 170 GLY B N 1
ATOM 4614 C CA . GLY B 1 170 ? 5.527 -24.25 -27.625 1 88.81 170 GLY B CA 1
ATOM 4615 C C . GLY B 1 170 ? 6.68 -23.953 -28.562 1 88.81 170 GLY B C 1
ATOM 4616 O O . GLY B 1 170 ? 6.852 -24.656 -29.562 1 88.81 170 GLY B O 1
ATOM 4617 N N . ASP B 1 171 ? 7.496 -22.953 -28.25 1 91.44 171 ASP B N 1
ATOM 4618 C CA . ASP B 1 171 ? 8.602 -22.562 -29.109 1 91.44 171 ASP B CA 1
ATOM 4619 C C . ASP B 1 171 ? 9.922 -23.172 -28.641 1 91.44 171 ASP B C 1
ATOM 4621 O O . ASP B 1 171 ? 10.938 -23.078 -29.312 1 91.44 171 ASP B O 1
ATOM 4625 N N . LEU B 1 172 ? 9.906 -23.766 -27.531 1 95.88 172 LEU B N 1
ATOM 4626 C CA . LEU B 1 172 ? 11.117 -24.391 -27 1 95.88 172 LEU B CA 1
ATOM 4627 C C . LEU B 1 172 ? 11.469 -25.641 -27.812 1 95.88 172 LEU B C 1
ATOM 4629 O O . LEU B 1 172 ? 10.633 -26.531 -28 1 95.88 172 LEU B O 1
ATOM 4633 N N . VAL B 1 173 ? 12.672 -25.688 -28.312 1 97.38 173 VAL B N 1
ATOM 4634 C CA . VAL B 1 173 ? 13.172 -26.859 -29.031 1 97.38 173 VAL B CA 1
ATOM 4635 C C . VAL B 1 173 ? 13.867 -27.797 -28.062 1 97.38 173 VAL B C 1
ATOM 4637 O O . VAL B 1 173 ? 14.891 -27.453 -27.469 1 97.38 173 VAL B O 1
ATOM 4640 N N . VAL B 1 174 ? 13.305 -28.984 -27.922 1 97.38 174 VAL B N 1
ATOM 4641 C CA . VAL B 1 174 ? 13.828 -30.016 -27.047 1 97.38 174 VAL B CA 1
ATOM 4642 C C . VAL B 1 174 ? 14.414 -31.156 -27.875 1 97.38 174 VAL B C 1
ATOM 4644 O O . VAL B 1 174 ? 13.773 -31.641 -28.812 1 97.38 174 VAL B O 1
ATOM 4647 N N . ASN B 1 175 ? 15.617 -31.609 -27.516 1 97.56 175 ASN B N 1
ATOM 4648 C CA . ASN B 1 175 ? 16.25 -32.75 -28.203 1 97.56 175 ASN B CA 1
ATOM 4649 C C . ASN B 1 175 ? 15.508 -34.031 -27.938 1 97.56 175 ASN B C 1
ATOM 4651 O O . ASN B 1 175 ? 14.711 -34.125 -27 1 97.56 175 ASN B O 1
ATOM 4655 N N . SER B 1 176 ? 15.797 -35.062 -28.719 1 96.56 176 SER B N 1
ATOM 4656 C CA . SER B 1 176 ? 15.117 -36.375 -28.625 1 96.56 176 SER B CA 1
ATOM 4657 C C . SER B 1 176 ? 15.359 -37 -27.266 1 96.56 176 SER B C 1
ATOM 4659 O O . SER B 1 176 ? 14.531 -37.781 -26.781 1 96.56 176 SER B O 1
ATOM 4661 N N . ASP B 1 177 ? 16.453 -36.656 -26.672 1 96.81 177 ASP B N 1
ATOM 4662 C CA . ASP B 1 177 ? 16.766 -37.281 -25.375 1 96.81 177 ASP B CA 1
ATOM 4663 C C . ASP B 1 177 ? 16.203 -36.438 -24.234 1 96.81 177 ASP B C 1
ATOM 4665 O O . ASP B 1 177 ? 16.469 -36.719 -23.062 1 96.81 177 ASP B O 1
ATOM 4669 N N . GLY B 1 178 ? 15.492 -35.375 -24.562 1 97.5 178 GLY B N 1
ATOM 4670 C CA . GLY B 1 178 ? 14.852 -34.531 -23.562 1 97.5 178 GLY B CA 1
ATOM 4671 C C . GLY B 1 178 ? 15.688 -33.312 -23.156 1 97.5 178 GLY B C 1
ATOM 4672 O O . GLY B 1 178 ? 15.203 -32.438 -22.469 1 97.5 178 GLY B O 1
ATOM 4673 N N . SER B 1 179 ? 16.906 -33.25 -23.578 1 97.94 179 SER B N 1
ATOM 4674 C CA . SER B 1 179 ? 17.797 -32.156 -23.203 1 97.94 179 SER B CA 1
ATOM 4675 C C . SER B 1 179 ? 17.5 -30.922 -24.016 1 97.94 179 SER B C 1
ATOM 4677 O O . SER B 1 179 ? 17 -31 -25.141 1 97.94 179 SER B O 1
ATOM 4679 N N . TYR B 1 180 ? 17.766 -29.719 -23.453 1 98.19 180 TYR B N 1
ATOM 4680 C CA . TYR B 1 180 ? 17.719 -28.453 -24.172 1 98.19 180 TYR B CA 1
ATOM 4681 C C . TYR B 1 180 ? 18.609 -27.406 -23.5 1 98.19 180 TYR B C 1
ATOM 4683 O O . TYR B 1 180 ? 19.031 -27.594 -22.344 1 98.19 180 TYR B O 1
ATOM 4691 N N . THR B 1 181 ? 18.938 -26.406 -24.25 1 98 181 THR B N 1
ATOM 4692 C CA . THR B 1 181 ? 19.734 -25.297 -23.75 1 98 181 THR B CA 1
ATOM 4693 C C . THR B 1 181 ? 19.094 -23.953 -24.141 1 98 181 THR B C 1
ATOM 4695 O O . THR B 1 181 ? 18.656 -23.797 -25.281 1 98 181 THR B O 1
ATOM 4698 N N . ILE B 1 182 ? 18.984 -23.016 -23.172 1 98.25 182 ILE B N 1
ATOM 4699 C CA . ILE B 1 182 ? 18.5 -21.672 -23.422 1 98.25 182 ILE B CA 1
ATOM 4700 C C . ILE B 1 182 ? 19.625 -20.672 -23.188 1 98.25 182 ILE B C 1
ATOM 4702 O O . ILE B 1 182 ? 20.281 -20.703 -22.141 1 98.25 182 ILE B O 1
ATOM 4706 N N . THR B 1 183 ? 19.891 -19.828 -24.141 1 97.75 183 THR B N 1
ATOM 4707 C CA . THR B 1 183 ? 20.828 -18.719 -23.953 1 97.75 183 THR B CA 1
ATOM 4708 C C . THR B 1 183 ? 20.094 -17.438 -23.609 1 97.75 183 THR B C 1
ATOM 4710 O O . THR B 1 183 ? 19.016 -17.172 -24.125 1 97.75 183 THR B O 1
ATOM 4713 N N . ILE B 1 184 ? 20.688 -16.609 -22.703 1 97.62 184 ILE B N 1
ATOM 4714 C CA . ILE B 1 184 ? 20.141 -15.32 -22.312 1 97.62 184 ILE B CA 1
ATOM 4715 C C . ILE B 1 184 ? 21.234 -14.258 -22.344 1 97.62 184 ILE B C 1
ATOM 4717 O O . ILE B 1 184 ? 22.203 -14.336 -21.578 1 97.62 184 ILE B O 1
ATOM 4721 N N . ASN B 1 185 ? 21.141 -13.297 -23.094 1 94.69 185 ASN B N 1
ATOM 4722 C CA . ASN B 1 185 ? 22.031 -12.148 -23.141 1 94.69 185 ASN B CA 1
ATOM 4723 C C . ASN B 1 185 ? 21.422 -10.992 -23.938 1 94.69 185 ASN B C 1
ATOM 4725 O O . ASN B 1 185 ? 20.234 -11.031 -24.281 1 94.69 185 ASN B O 1
ATOM 4729 N N . SER B 1 186 ? 22.219 -9.984 -24.219 1 91.44 186 SER B N 1
ATOM 4730 C CA . SER B 1 186 ? 21.688 -8.75 -24.797 1 91.44 186 SER B CA 1
ATOM 4731 C C . SER B 1 186 ? 21.672 -8.812 -26.312 1 91.44 186 SER B C 1
ATOM 4733 O O . SER B 1 186 ? 21.281 -7.844 -26.984 1 91.44 186 SER B O 1
ATOM 4735 N N . THR B 1 187 ? 22.078 -9.945 -26.875 1 88.12 187 THR B N 1
ATOM 4736 C CA . THR B 1 187 ? 22 -10.062 -28.328 1 88.12 187 THR B CA 1
ATOM 4737 C C . THR B 1 187 ? 20.578 -10.336 -28.797 1 88.12 187 THR B C 1
ATOM 4739 O O . THR B 1 187 ? 19.797 -10.969 -28.078 1 88.12 187 THR B O 1
ATOM 4742 N N . ALA B 1 188 ? 20.297 -9.898 -29.969 1 82.44 188 ALA B N 1
ATOM 4743 C CA . ALA B 1 188 ? 18.953 -10.055 -30.516 1 82.44 188 ALA B CA 1
ATOM 4744 C C . ALA B 1 188 ? 18.578 -11.523 -30.656 1 82.44 188 ALA B C 1
ATOM 4746 O O . ALA B 1 188 ? 19.438 -12.359 -30.953 1 82.44 188 ALA B O 1
ATOM 4747 N N . ALA B 1 189 ? 17.328 -11.859 -30.5 1 79.81 189 ALA B N 1
ATOM 4748 C CA . ALA B 1 189 ? 16.844 -13.242 -30.516 1 79.81 189 ALA B CA 1
ATOM 4749 C C . ALA B 1 189 ? 16.609 -13.711 -31.938 1 79.81 189 ALA B C 1
ATOM 4751 O O . ALA B 1 189 ? 16.562 -14.914 -32.219 1 79.81 189 ALA B O 1
ATOM 4752 N N . ASP B 1 190 ? 16.531 -12.867 -32.812 1 78.25 190 ASP B N 1
ATOM 4753 C CA . ASP B 1 190 ? 16.125 -13.219 -34.156 1 78.25 190 ASP B CA 1
ATOM 4754 C C . ASP B 1 190 ? 17.031 -14.297 -34.75 1 78.25 190 ASP B C 1
ATOM 4756 O O . ASP B 1 190 ? 18.266 -14.125 -34.781 1 78.25 190 ASP B O 1
ATOM 4760 N N . GLY B 1 191 ? 16.359 -15.344 -35.125 1 80.56 191 GLY B N 1
ATOM 4761 C CA . GLY B 1 191 ? 17.016 -16.438 -35.812 1 80.56 191 GLY B CA 1
ATOM 4762 C C . GLY B 1 191 ? 17.75 -17.391 -34.875 1 80.56 191 GLY B C 1
ATOM 4763 O O . GLY B 1 191 ? 18.359 -18.359 -35.312 1 80.56 191 GLY B O 1
ATOM 4764 N N . GLN B 1 192 ? 17.656 -17.172 -33.594 1 88.38 192 GLN B N 1
ATOM 4765 C CA . GLN B 1 192 ? 18.344 -18.047 -32.656 1 88.38 192 GLN B CA 1
ATOM 4766 C C . GLN B 1 192 ? 17.375 -19.016 -31.984 1 88.38 192 GLN B C 1
ATOM 4768 O O . GLN B 1 192 ? 16.25 -18.641 -31.641 1 88.38 192 GLN B O 1
ATOM 4773 N N . THR B 1 193 ? 17.781 -20.203 -31.938 1 93.38 193 THR B N 1
ATOM 4774 C CA . THR B 1 193 ? 17 -21.234 -31.266 1 93.38 193 THR B CA 1
ATOM 4775 C C . THR B 1 193 ? 17.188 -21.141 -29.75 1 93.38 193 THR B C 1
ATOM 4777 O O . THR B 1 193 ? 18.312 -21.016 -29.266 1 93.38 193 THR B O 1
ATOM 4780 N N . ASN B 1 194 ? 16.062 -21.203 -29.031 1 97.38 194 ASN B N 1
ATOM 4781 C CA . ASN B 1 194 ? 16.078 -21.234 -27.578 1 97.38 194 ASN B CA 1
ATOM 4782 C C . ASN B 1 194 ? 16.891 -20.094 -27 1 97.38 194 ASN B C 1
ATOM 4784 O O . ASN B 1 194 ? 17.781 -20.312 -26.172 1 97.38 194 ASN B O 1
ATOM 4788 N N . HIS B 1 195 ? 16.609 -18.875 -27.453 1 97.12 195 HIS B N 1
ATOM 4789 C CA . HIS B 1 195 ? 17.281 -17.672 -27 1 97.12 195 HIS B CA 1
ATOM 4790 C C . HIS B 1 195 ? 16.297 -16.641 -26.453 1 97.12 195 HIS B C 1
ATOM 4792 O O . HIS B 1 195 ? 15.227 -16.453 -27.031 1 97.12 195 HIS B O 1
ATOM 4798 N N . ILE B 1 196 ? 16.609 -16.062 -25.312 1 96.56 196 ILE B N 1
ATOM 4799 C CA . ILE B 1 196 ? 15.82 -14.961 -24.781 1 96.56 196 ILE B CA 1
ATOM 4800 C C . ILE B 1 196 ? 16.672 -13.688 -24.734 1 96.56 196 ILE B C 1
ATOM 4802 O O . ILE B 1 196 ? 17.719 -13.656 -24.094 1 96.56 196 ILE B O 1
ATOM 4806 N N . HIS B 1 197 ? 16.219 -12.609 -25.344 1 94.88 197 HIS B N 1
ATOM 4807 C CA . HIS B 1 197 ? 16.906 -11.32 -25.406 1 94.88 197 HIS B CA 1
ATOM 4808 C C . HIS B 1 197 ? 16.734 -10.562 -24.094 1 94.88 197 HIS B C 1
ATOM 4810 O O . HIS B 1 197 ? 15.625 -10.203 -23.703 1 94.88 197 HIS B O 1
ATOM 4816 N N . SER B 1 198 ? 17.859 -10.336 -23.484 1 94.5 198 SER B N 1
ATOM 4817 C CA . SER B 1 198 ? 17.844 -9.57 -22.234 1 94.5 198 SER B CA 1
ATOM 4818 C C . SER B 1 198 ? 18.047 -8.078 -22.5 1 94.5 198 SER B C 1
ATOM 4820 O O . SER B 1 198 ? 18.703 -7.695 -23.469 1 94.5 198 SER B O 1
ATOM 4822 N N . THR B 1 199 ? 17.406 -7.254 -21.734 1 91.06 199 THR B N 1
ATOM 4823 C CA . THR B 1 199 ? 17.547 -5.801 -21.734 1 91.06 199 THR B CA 1
ATOM 4824 C C . THR B 1 199 ? 17.922 -5.289 -20.359 1 91.06 199 THR B C 1
ATOM 4826 O O . THR B 1 199 ? 17.891 -6.043 -19.375 1 91.06 199 THR B O 1
ATOM 4829 N N . PRO B 1 200 ? 18.219 -4 -20.188 1 86.69 200 PRO B N 1
ATOM 4830 C CA . PRO B 1 200 ? 18.547 -3.449 -18.875 1 86.69 200 PRO B CA 1
ATOM 4831 C C . PRO B 1 200 ? 17.391 -3.531 -17.891 1 86.69 200 PRO B C 1
ATOM 4833 O O . PRO B 1 200 ? 17.609 -3.447 -16.672 1 86.69 200 PRO B O 1
ATOM 4836 N N . LEU B 1 201 ? 16.203 -3.766 -18.312 1 83.81 201 LEU B N 1
ATOM 4837 C CA . LEU B 1 201 ? 15.039 -3.846 -17.438 1 83.81 201 LEU B CA 1
ATOM 4838 C C . LEU B 1 201 ? 14.922 -5.227 -16.812 1 83.81 201 LEU B C 1
ATOM 4840 O O . LEU B 1 201 ? 14.297 -5.387 -15.758 1 83.81 201 LEU B O 1
ATOM 4844 N N . ALA B 1 202 ? 15.508 -6.223 -17.438 1 92.12 202 ALA B N 1
ATOM 4845 C CA . ALA B 1 202 ? 15.359 -7.602 -16.984 1 92.12 202 ALA B CA 1
ATOM 4846 C C . ALA B 1 202 ? 16.156 -7.836 -15.703 1 92.12 202 ALA B C 1
ATOM 4848 O O . ALA B 1 202 ? 17.344 -7.484 -15.625 1 92.12 202 ALA B O 1
ATOM 4849 N N . LYS B 1 203 ? 15.477 -8.438 -14.703 1 94.44 203 LYS B N 1
ATOM 4850 C CA . LYS B 1 203 ? 16.141 -8.68 -13.43 1 94.44 203 LYS B CA 1
ATOM 4851 C C . LYS B 1 203 ? 16.156 -10.164 -13.078 1 94.44 203 LYS B C 1
ATOM 4853 O O . LYS B 1 203 ? 17.062 -10.648 -12.398 1 94.44 203 LYS B O 1
ATOM 4858 N N . GLN B 1 204 ? 15.078 -10.891 -13.484 1 97.31 204 GLN B N 1
ATOM 4859 C CA . GLN B 1 204 ? 14.914 -12.305 -13.172 1 97.31 204 GLN B CA 1
ATOM 4860 C C . GLN B 1 204 ? 14.406 -13.078 -14.383 1 97.31 204 GLN B C 1
ATOM 4862 O O . GLN B 1 204 ? 13.664 -12.539 -15.203 1 97.31 204 GLN B O 1
ATOM 4867 N N . LEU B 1 205 ? 14.844 -14.258 -14.469 1 97.94 205 LEU B N 1
ATOM 4868 C CA . LEU B 1 205 ? 14.117 -15.25 -15.258 1 97.94 205 LEU B CA 1
ATOM 4869 C C . LEU B 1 205 ? 13.086 -15.977 -14.398 1 97.94 205 LEU B C 1
ATOM 4871 O O . LEU B 1 205 ? 13.445 -16.672 -13.445 1 97.94 205 LEU B O 1
ATOM 4875 N N . LEU B 1 206 ? 11.844 -15.766 -14.672 1 96.56 206 LEU B N 1
ATOM 4876 C CA . LEU B 1 206 ? 10.758 -16.5 -14.031 1 96.56 206 LEU B CA 1
ATOM 4877 C C . LEU B 1 206 ? 10.359 -17.719 -14.867 1 96.56 206 LEU B C 1
ATOM 4879 O O . LEU B 1 206 ? 10.008 -17.578 -16.047 1 96.56 206 LEU B O 1
ATOM 4883 N N . ILE B 1 207 ? 10.438 -18.875 -14.273 1 97.5 207 ILE B N 1
ATOM 4884 C CA . ILE B 1 207 ? 10.125 -20.125 -14.938 1 97.5 207 ILE B CA 1
ATOM 4885 C C . ILE B 1 207 ? 8.852 -20.719 -14.336 1 97.5 207 ILE B C 1
ATOM 4887 O O . ILE B 1 207 ? 8.734 -20.859 -13.117 1 97.5 207 ILE B O 1
ATOM 4891 N N . ARG B 1 208 ? 7.926 -21.078 -15.188 1 96.5 208 ARG B N 1
ATOM 4892 C CA . ARG B 1 208 ? 6.691 -21.734 -14.773 1 96.5 208 ARG B CA 1
ATOM 4893 C C . ARG B 1 208 ? 6.527 -23.078 -15.469 1 96.5 208 ARG B C 1
ATOM 4895 O O . ARG B 1 208 ? 6.465 -23.156 -16.703 1 96.5 208 ARG B O 1
ATOM 4902 N N . ASN B 1 209 ? 6.559 -24.188 -14.703 1 97.69 209 ASN B N 1
ATOM 4903 C CA . ASN B 1 209 ? 6.121 -25.516 -15.141 1 97.69 209 ASN B CA 1
ATOM 4904 C C . ASN B 1 209 ? 4.754 -25.875 -14.562 1 97.69 209 ASN B C 1
ATOM 4906 O O . ASN B 1 209 ? 4.641 -26.203 -13.383 1 97.69 209 ASN B O 1
ATOM 4910 N N . ASN B 1 210 ? 3.734 -25.766 -15.375 1 97.5 210 ASN B N 1
ATOM 4911 C CA . ASN B 1 210 ? 2.402 -26.188 -14.953 1 97.5 210 ASN B CA 1
ATOM 4912 C C . ASN B 1 210 ? 2.162 -27.656 -15.227 1 97.5 210 ASN B C 1
ATOM 4914 O O . ASN B 1 210 ? 2.127 -28.094 -16.375 1 97.5 210 ASN B O 1
ATOM 4918 N N . LEU B 1 211 ? 1.95 -28.391 -14.141 1 97.94 211 LEU B N 1
ATOM 4919 C CA . LEU B 1 211 ? 1.696 -29.828 -14.242 1 97.94 211 LEU B CA 1
ATOM 4920 C C . LEU B 1 211 ? 0.202 -30.109 -14.359 1 97.94 211 LEU B C 1
ATOM 4922 O O . LEU B 1 211 ? -0.552 -29.875 -13.414 1 97.94 211 LEU B O 1
ATOM 4926 N N . GLY B 1 212 ? -0.207 -30.609 -15.531 1 97.56 212 GLY B N 1
ATOM 4927 C CA . GLY B 1 212 ? -1.603 -30.969 -15.734 1 97.56 212 GLY B CA 1
ATOM 4928 C C . GLY B 1 212 ? -1.993 -32.281 -15.062 1 97.56 212 GLY B C 1
ATOM 4929 O O . GLY B 1 212 ? -2.855 -32.281 -14.18 1 97.56 212 GLY B O 1
ATOM 4930 N N . ASP B 1 213 ? -1.346 -33.312 -15.477 1 97.56 213 ASP B N 1
ATOM 4931 C CA . ASP B 1 213 ? -1.486 -34.625 -14.82 1 97.56 213 ASP B CA 1
ATOM 4932 C C . ASP B 1 213 ? -0.395 -34.812 -13.773 1 97.56 213 ASP B C 1
ATOM 4934 O O . ASP B 1 213 ? 0.73 -35.219 -14.109 1 97.56 213 ASP B O 1
ATOM 4938 N N . TRP B 1 214 ? -0.787 -34.656 -12.523 1 97.19 214 TRP B N 1
ATOM 4939 C CA . TRP B 1 214 ? 0.175 -34.688 -11.43 1 97.19 214 TRP B CA 1
ATOM 4940 C C . TRP B 1 214 ? 0.803 -36.062 -11.289 1 97.19 214 TRP B C 1
ATOM 4942 O O . TRP B 1 214 ? 1.875 -36.219 -10.695 1 97.19 214 TRP B O 1
ATOM 4952 N N . GLN B 1 215 ? 0.168 -37.125 -11.727 1 94.12 215 GLN B N 1
ATOM 4953 C CA . GLN B 1 215 ? 0.622 -38.469 -11.516 1 94.12 215 GLN B CA 1
ATOM 4954 C C . GLN B 1 215 ? 1.771 -38.844 -12.461 1 94.12 215 GLN B C 1
ATOM 4956 O O . GLN B 1 215 ? 2.617 -39.656 -12.133 1 94.12 215 GLN B O 1
ATOM 4961 N N . THR B 1 216 ? 1.811 -38.188 -13.578 1 95.12 216 THR B N 1
ATOM 4962 C CA . THR B 1 216 ? 2.762 -38.656 -14.586 1 95.12 216 THR B CA 1
ATOM 4963 C C . THR B 1 216 ? 3.727 -37.531 -14.969 1 95.12 216 THR B C 1
ATOM 4965 O O . THR B 1 216 ? 4.84 -37.812 -15.422 1 95.12 216 THR B O 1
ATOM 4968 N N . GLU B 1 217 ? 3.273 -36.281 -14.852 1 96.19 217 GLU B N 1
ATOM 4969 C CA . GLU B 1 217 ? 4.117 -35.156 -15.266 1 96.19 217 GLU B CA 1
ATOM 4970 C C . GLU B 1 217 ? 5.078 -34.75 -14.156 1 96.19 217 GLU B C 1
ATOM 4972 O O . GLU B 1 217 ? 4.738 -34.844 -12.977 1 96.19 217 GLU B O 1
ATOM 4977 N N . GLN B 1 218 ? 6.297 -34.281 -14.57 1 95 218 GLN B N 1
ATOM 4978 C CA . GLN B 1 218 ? 7.309 -33.781 -13.664 1 95 218 GLN B CA 1
ATOM 4979 C C . GLN B 1 218 ? 7.871 -32.438 -14.164 1 95 218 GLN B C 1
ATOM 4981 O O . GLN B 1 218 ? 7.898 -32.188 -15.367 1 95 218 GLN B O 1
ATOM 4986 N N . PRO B 1 219 ? 8.289 -31.578 -13.18 1 97.12 219 PRO B N 1
ATOM 4987 C CA . PRO B 1 219 ? 8.977 -30.375 -13.656 1 97.12 219 PRO B CA 1
ATOM 4988 C C . PRO B 1 219 ? 10.32 -30.688 -14.305 1 97.12 219 PRO B C 1
ATOM 4990 O O . PRO B 1 219 ? 10.93 -31.719 -14.008 1 97.12 219 PRO B O 1
ATOM 4993 N N . ASP B 1 220 ? 10.789 -29.781 -15.148 1 97.94 220 ASP B N 1
ATOM 4994 C CA . ASP B 1 220 ? 12.086 -29.953 -15.797 1 97.94 220 ASP B CA 1
ATOM 4995 C C . ASP B 1 220 ? 13.219 -29.891 -14.781 1 97.94 220 ASP B C 1
ATOM 4997 O O . ASP B 1 220 ? 13.141 -29.156 -13.789 1 97.94 220 ASP B O 1
ATOM 5001 N N . LYS B 1 221 ? 14.219 -30.703 -15.047 1 97.75 221 LYS B N 1
ATOM 5002 C CA . LYS B 1 221 ? 15.484 -30.453 -14.359 1 97.75 221 LYS B CA 1
ATOM 5003 C C . LYS B 1 221 ? 16.203 -29.234 -14.953 1 97.75 221 LYS B C 1
ATOM 5005 O O . LYS B 1 221 ? 16.328 -29.109 -16.172 1 97.75 221 LYS B O 1
ATOM 5010 N N . LEU B 1 222 ? 16.719 -28.328 -14.07 1 98.44 222 LEU B N 1
ATOM 5011 C CA . LEU B 1 222 ? 17.328 -27.094 -14.578 1 98.44 222 LEU B CA 1
ATOM 5012 C C . LEU B 1 222 ? 18.625 -26.797 -13.844 1 98.44 222 LEU B C 1
ATOM 5014 O O . LEU B 1 222 ? 18.719 -27 -12.633 1 98.44 222 LEU B O 1
ATOM 5018 N N . THR B 1 223 ? 19.594 -26.281 -14.562 1 98.12 223 THR B N 1
ATOM 5019 C CA . THR B 1 223 ? 20.797 -25.656 -14.023 1 98.12 223 THR B CA 1
ATOM 5020 C C . THR B 1 223 ? 21.109 -24.359 -14.773 1 98.12 223 THR B C 1
ATOM 5022 O O . THR B 1 223 ? 20.609 -24.141 -15.875 1 98.12 223 THR B O 1
ATOM 5025 N N . VAL B 1 224 ? 21.875 -23.5 -14.148 1 98.5 224 VAL B N 1
ATOM 5026 C CA . VAL B 1 224 ? 22.266 -22.25 -14.789 1 98.5 224 VAL B CA 1
ATOM 5027 C C . VAL B 1 224 ? 23.766 -22.031 -14.617 1 98.5 224 VAL B C 1
ATOM 5029 O O . VAL B 1 224 ? 24.328 -22.391 -13.586 1 98.5 224 VAL B O 1
ATOM 5032 N N . LYS B 1 225 ? 24.391 -21.484 -15.648 1 96.81 225 LYS B N 1
ATOM 5033 C CA . LYS B 1 225 ? 25.781 -21.047 -15.625 1 96.81 225 LYS B CA 1
ATOM 5034 C C . LYS B 1 225 ? 25.922 -19.625 -16.188 1 96.81 225 LYS B C 1
ATOM 5036 O O . LYS B 1 225 ? 25.281 -19.297 -17.188 1 96.81 225 LYS B O 1
ATOM 5041 N N . VAL B 1 226 ? 26.703 -18.812 -15.484 1 96.19 226 VAL B N 1
ATOM 5042 C CA . VAL B 1 226 ? 27.125 -17.516 -16.031 1 96.19 226 VAL B CA 1
ATOM 5043 C C . VAL B 1 226 ? 28.359 -17.719 -16.906 1 96.19 226 VAL B C 1
ATOM 5045 O O . VAL B 1 226 ? 29.391 -18.219 -16.453 1 96.19 226 VAL B O 1
ATOM 5048 N N . VAL B 1 227 ? 28.25 -17.328 -18.141 1 94.38 227 VAL B N 1
ATOM 5049 C CA . VAL B 1 227 ? 29.328 -17.562 -19.094 1 94.38 227 VAL B CA 1
ATOM 5050 C C . VAL B 1 227 ? 30.297 -16.375 -19.078 1 94.38 227 VAL B C 1
ATOM 5052 O O . VAL B 1 227 ? 31.484 -16.516 -19.359 1 94.38 227 VAL B O 1
ATOM 5055 N N . SER B 1 228 ? 29.828 -15.219 -18.766 1 88.06 228 SER B N 1
ATOM 5056 C CA . SER B 1 228 ? 30.656 -14.023 -18.672 1 88.06 228 SER B CA 1
ATOM 5057 C C . SER B 1 228 ? 31.641 -14.109 -17.5 1 88.06 228 SER B C 1
ATOM 5059 O O . SER B 1 228 ? 31.438 -14.906 -16.578 1 88.06 228 SER B O 1
ATOM 5061 N N . ASP B 1 229 ? 32.719 -13.312 -17.656 1 85.44 229 ASP B N 1
ATOM 5062 C CA . ASP B 1 229 ? 33.656 -13.172 -16.562 1 85.44 229 ASP B CA 1
ATOM 5063 C C . ASP B 1 229 ? 33.031 -12.453 -15.375 1 85.44 229 ASP B C 1
ATOM 5065 O O . ASP B 1 229 ? 32.5 -11.352 -15.523 1 85.44 229 ASP B O 1
ATOM 5069 N N . THR B 1 230 ? 33.062 -13.141 -14.297 1 85 230 THR B N 1
ATOM 5070 C CA . THR B 1 230 ? 32.469 -12.586 -13.086 1 85 230 THR B CA 1
ATOM 5071 C C . THR B 1 230 ? 33.531 -11.984 -12.188 1 85 230 THR B C 1
ATOM 5073 O O . THR B 1 230 ? 33.25 -11.562 -11.062 1 85 230 THR B O 1
ATOM 5076 N N . GLU B 1 231 ? 34.75 -11.922 -12.695 1 84.38 231 GLU B N 1
ATOM 5077 C CA . GLU B 1 231 ? 35.844 -11.375 -11.898 1 84.38 231 GLU B CA 1
ATOM 5078 C C . GLU B 1 231 ? 35.562 -9.938 -11.477 1 84.38 231 GLU B C 1
ATOM 5080 O O . GLU B 1 231 ? 35.062 -9.141 -12.266 1 84.38 231 GLU B O 1
ATOM 5085 N N . GLY B 1 232 ? 35.75 -9.656 -10.156 1 86.44 232 GLY B N 1
ATOM 5086 C CA . GLY B 1 232 ? 35.562 -8.305 -9.648 1 86.44 232 GLY B CA 1
ATOM 5087 C C . GLY B 1 232 ? 34.219 -8.078 -9.016 1 86.44 232 GLY B C 1
ATOM 5088 O O . GLY B 1 232 ? 33.938 -7.004 -8.477 1 86.44 232 GLY B O 1
ATOM 5089 N N . HIS B 1 233 ? 33.312 -9.07 -9.188 1 90.12 233 HIS B N 1
ATOM 5090 C CA . HIS B 1 233 ? 32 -8.93 -8.555 1 90.12 233 HIS B CA 1
ATOM 5091 C C . HIS B 1 233 ? 31.922 -9.758 -7.281 1 90.12 233 HIS B C 1
ATOM 5093 O O . HIS B 1 233 ? 31.891 -10.992 -7.332 1 90.12 233 HIS B O 1
ATOM 5099 N N . ASP B 1 234 ? 31.859 -9 -6.148 1 92.56 234 ASP B N 1
ATOM 5100 C CA . ASP B 1 234 ? 31.656 -9.703 -4.887 1 92.56 234 ASP B CA 1
ATOM 5101 C C . ASP B 1 234 ? 30.188 -10.102 -4.711 1 92.56 234 ASP B C 1
ATOM 5103 O O . ASP B 1 234 ? 29.281 -9.391 -5.164 1 92.56 234 ASP B O 1
ATOM 5107 N N . PRO B 1 235 ? 29.984 -11.273 -4.09 1 93.94 235 PRO B N 1
ATOM 5108 C CA . PRO B 1 235 ? 28.594 -11.633 -3.799 1 93.94 235 PRO B CA 1
ATOM 5109 C C . PRO B 1 235 ? 27.875 -10.57 -2.969 1 93.94 235 PRO B C 1
ATOM 5111 O O . PRO B 1 235 ? 28.516 -9.836 -2.207 1 93.94 235 PRO B O 1
ATOM 5114 N N . ILE B 1 236 ? 26.594 -10.516 -3.176 1 94.31 236 ILE B N 1
ATOM 5115 C CA . ILE B 1 236 ? 25.812 -9.547 -2.404 1 94.31 236 ILE B CA 1
ATOM 5116 C C . ILE B 1 236 ? 25.906 -9.883 -0.918 1 94.31 236 ILE B C 1
ATOM 5118 O O . ILE B 1 236 ? 26.016 -11.055 -0.544 1 94.31 236 ILE B O 1
ATOM 5122 N N . SER B 1 237 ? 25.828 -8.867 -0.046 1 94.12 237 SER B N 1
ATOM 5123 C CA . SER B 1 237 ? 25.953 -9.039 1.398 1 94.12 237 SER B CA 1
ATOM 5124 C C . SER B 1 237 ? 24.609 -9.438 2.021 1 94.12 237 SER B C 1
ATOM 5126 O O . SER B 1 237 ? 23.562 -9.281 1.401 1 94.12 237 SER B O 1
ATOM 5128 N N . ARG B 1 238 ? 24.703 -9.961 3.26 1 95.19 238 ARG B N 1
ATOM 5129 C CA . ARG B 1 238 ? 23.516 -10.289 4.039 1 95.19 238 ARG B CA 1
ATOM 5130 C C . ARG B 1 238 ? 22.625 -9.062 4.23 1 95.19 238 ARG B C 1
ATOM 5132 O O . ARG B 1 238 ? 21.406 -9.156 4.145 1 95.19 238 ARG B O 1
ATOM 5139 N N . ASN B 1 239 ? 23.25 -7.938 4.434 1 91.25 239 ASN B N 1
ATOM 5140 C CA . ASN B 1 239 ? 22.5 -6.703 4.637 1 91.25 239 ASN B CA 1
ATOM 5141 C C . ASN B 1 239 ? 21.734 -6.293 3.373 1 91.25 239 ASN B C 1
ATOM 5143 O O . ASN B 1 239 ? 20.641 -5.758 3.449 1 91.25 239 ASN B O 1
ATOM 5147 N N . GLN B 1 240 ? 22.328 -6.512 2.244 1 90.69 240 GLN B N 1
ATOM 5148 C CA . GLN B 1 240 ? 21.656 -6.219 0.979 1 90.69 240 GLN B CA 1
ATOM 5149 C C . GLN B 1 240 ? 20.453 -7.129 0.764 1 90.69 240 GLN B C 1
ATOM 5151 O O . GLN B 1 240 ? 19.422 -6.688 0.252 1 90.69 240 GLN B O 1
ATOM 5156 N N . ILE B 1 241 ? 20.594 -8.375 1.178 1 96.88 241 ILE B N 1
ATOM 5157 C CA . ILE B 1 241 ? 19.5 -9.328 1.062 1 96.88 241 ILE B CA 1
ATOM 5158 C C . ILE B 1 241 ? 18.344 -8.891 1.958 1 96.88 241 ILE B C 1
ATOM 5160 O O . ILE B 1 241 ? 17.188 -8.883 1.529 1 96.88 241 ILE B O 1
ATOM 5164 N N . ILE B 1 242 ? 18.656 -8.484 3.18 1 95.94 242 ILE B N 1
ATOM 5165 C CA . ILE B 1 242 ? 17.641 -8.055 4.129 1 95.94 242 ILE B CA 1
ATOM 5166 C C . ILE B 1 242 ? 16.922 -6.809 3.598 1 95.94 242 ILE B C 1
ATOM 5168 O O . ILE B 1 242 ? 15.695 -6.707 3.674 1 95.94 242 ILE B O 1
ATOM 5172 N N . ALA B 1 243 ? 17.688 -5.867 3.014 1 88.75 243 ALA B N 1
ATOM 5173 C CA . ALA B 1 243 ? 17.109 -4.656 2.438 1 88.75 243 ALA B CA 1
ATOM 5174 C C . ALA B 1 243 ? 16.172 -4.992 1.283 1 88.75 243 ALA B C 1
ATOM 5176 O O . ALA B 1 243 ? 15.094 -4.406 1.162 1 88.75 243 ALA B O 1
ATOM 5177 N N . ALA B 1 244 ? 16.562 -5.941 0.442 1 93.38 244 ALA B N 1
ATOM 5178 C CA . ALA B 1 244 ? 15.719 -6.379 -0.669 1 93.38 244 ALA B CA 1
ATOM 5179 C C . ALA B 1 244 ? 14.438 -7.023 -0.162 1 93.38 244 ALA B C 1
ATOM 5181 O O . ALA B 1 244 ? 13.359 -6.809 -0.727 1 93.38 244 ALA B O 1
ATOM 5182 N N . ALA B 1 245 ? 14.555 -7.805 0.883 1 97.44 245 ALA B N 1
ATOM 5183 C CA . ALA B 1 245 ? 13.383 -8.445 1.467 1 97.44 245 ALA B CA 1
ATOM 5184 C C . ALA B 1 245 ? 12.391 -7.402 1.981 1 97.44 245 ALA B C 1
ATOM 5186 O O . ALA B 1 245 ? 11.18 -7.527 1.771 1 97.44 245 ALA B O 1
ATOM 5187 N N . ARG B 1 246 ? 12.891 -6.387 2.639 1 92.81 246 ARG B N 1
ATOM 5188 C CA . ARG B 1 246 ? 12.047 -5.305 3.131 1 92.81 246 ARG B CA 1
ATOM 5189 C C . ARG B 1 246 ? 11.336 -4.594 1.979 1 92.81 246 ARG B C 1
ATOM 5191 O O . ARG B 1 246 ? 10.141 -4.305 2.059 1 92.81 246 ARG B O 1
ATOM 5198 N N . TRP B 1 247 ? 12.055 -4.301 0.94 1 90.56 247 TRP B N 1
ATOM 5199 C CA . TRP B 1 247 ? 11.477 -3.666 -0.239 1 90.56 247 TRP B CA 1
ATOM 5200 C C . TRP B 1 247 ? 10.391 -4.543 -0.853 1 90.56 247 TRP B C 1
ATOM 5202 O O . TRP B 1 247 ? 9.32 -4.051 -1.226 1 90.56 247 TRP B O 1
ATOM 5212 N N . ASN B 1 248 ? 10.703 -5.801 -0.971 1 95.62 248 ASN B N 1
ATOM 5213 C CA . ASN B 1 248 ? 9.734 -6.734 -1.529 1 95.62 248 ASN B CA 1
ATOM 5214 C C . ASN B 1 248 ? 8.43 -6.727 -0.732 1 95.62 248 ASN B C 1
ATOM 5216 O O . ASN B 1 248 ? 7.344 -6.695 -1.312 1 95.62 248 ASN B O 1
ATOM 5220 N N . LEU B 1 249 ? 8.578 -6.812 0.561 1 96 249 LEU B N 1
ATOM 5221 C CA . LEU B 1 249 ? 7.387 -6.84 1.404 1 96 249 LEU B CA 1
ATOM 5222 C C . LEU B 1 249 ? 6.625 -5.523 1.313 1 96 249 LEU B C 1
ATOM 5224 O O . LEU B 1 249 ? 5.395 -5.516 1.262 1 96 249 LEU B O 1
ATOM 5228 N N . GLN B 1 250 ? 7.316 -4.406 1.244 1 90.88 250 GLN B N 1
ATOM 5229 C CA . GLN B 1 250 ? 6.684 -3.102 1.084 1 90.88 250 GLN B CA 1
ATOM 5230 C C . GLN B 1 250 ? 5.898 -3.027 -0.222 1 90.88 250 GLN B C 1
ATOM 5232 O O . GLN B 1 250 ? 4.758 -2.561 -0.24 1 90.88 250 GLN B O 1
ATOM 5237 N N . GLU B 1 251 ? 6.445 -3.459 -1.302 1 90 251 GLU B N 1
ATOM 5238 C CA . GLU B 1 251 ? 5.777 -3.447 -2.602 1 90 251 GLU B CA 1
ATOM 5239 C C . GLU B 1 251 ? 4.543 -4.344 -2.598 1 90 251 GLU B C 1
ATOM 5241 O O . GLU B 1 251 ? 3.566 -4.066 -3.293 1 90 251 GLU B O 1
ATOM 5246 N N . SER B 1 252 ? 4.684 -5.406 -1.803 1 92.44 252 SER B N 1
ATOM 5247 C CA . SER B 1 252 ? 3.58 -6.359 -1.753 1 92.44 252 SER B CA 1
ATOM 5248 C C . SER B 1 252 ? 2.318 -5.711 -1.188 1 92.44 252 SER B C 1
ATOM 5250 O O . SER B 1 252 ? 1.204 -6.137 -1.505 1 92.44 252 SER B O 1
ATOM 5252 N N . VAL B 1 253 ? 2.449 -4.742 -0.365 1 89.75 253 VAL B N 1
ATOM 5253 C CA . VAL B 1 253 ? 1.308 -4.016 0.179 1 89.75 253 VAL B CA 1
ATOM 5254 C C . VAL B 1 253 ? 0.481 -3.424 -0.959 1 89.75 253 VAL B C 1
ATOM 5256 O O . VAL B 1 253 ? -0.735 -3.615 -1.018 1 89.75 253 VAL B O 1
ATOM 5259 N N . ALA B 1 254 ? 1.12 -2.809 -1.862 1 85.75 254 ALA B N 1
ATOM 5260 C CA . ALA B 1 254 ? 0.442 -2.186 -2.996 1 85.75 254 ALA B CA 1
ATOM 5261 C C . ALA B 1 254 ? 0.009 -3.232 -4.02 1 85.75 254 ALA B C 1
ATOM 5263 O O . ALA B 1 254 ? -1.146 -3.246 -4.453 1 85.75 254 ALA B O 1
ATOM 5264 N N . ASP B 1 255 ? 0.923 -4.102 -4.402 1 91.38 255 ASP B N 1
ATOM 5265 C CA . ASP B 1 255 ? 0.688 -5.027 -5.508 1 91.38 255 ASP B CA 1
ATOM 5266 C C . ASP B 1 255 ? -0.362 -6.07 -5.133 1 91.38 255 ASP B C 1
ATOM 5268 O O . ASP B 1 255 ? -1.302 -6.312 -5.891 1 91.38 255 ASP B O 1
ATOM 5272 N N . TYR B 1 256 ? -0.2 -6.617 -3.959 1 95.69 256 TYR B N 1
ATOM 5273 C CA . TYR B 1 256 ? -1.054 -7.754 -3.631 1 95.69 256 TYR B CA 1
ATOM 5274 C C . TYR B 1 256 ? -2.227 -7.32 -2.76 1 95.69 256 TYR B C 1
ATOM 5276 O O . TYR B 1 256 ? -3.361 -7.758 -2.971 1 95.69 256 TYR B O 1
ATOM 5284 N N . GLY B 1 257 ? -2.016 -6.52 -1.754 1 94.19 257 GLY B N 1
ATOM 5285 C CA . GLY B 1 257 ? -3.111 -6.031 -0.931 1 94.19 257 GLY B CA 1
ATOM 5286 C C . GLY B 1 257 ? -4.082 -5.148 -1.691 1 94.19 257 GLY B C 1
ATOM 5287 O O . GLY B 1 257 ? -5.25 -5.508 -1.865 1 94.19 257 GLY B O 1
ATOM 5288 N N . VAL B 1 258 ? -3.59 -4.121 -2.26 1 89.31 258 VAL B N 1
ATOM 5289 C CA . VAL B 1 258 ? -4.426 -3.137 -2.943 1 89.31 258 VAL B CA 1
ATOM 5290 C C . VAL B 1 258 ? -4.777 -3.641 -4.34 1 89.31 258 VAL B C 1
ATOM 5292 O O . VAL B 1 258 ? -5.953 -3.701 -4.707 1 89.31 258 VAL B O 1
ATOM 5295 N N . GLY B 1 259 ? -3.848 -3.992 -5.09 1 90.94 259 GLY B N 1
ATOM 5296 C CA . GLY B 1 259 ? -4.051 -4.348 -6.484 1 90.94 259 GLY B CA 1
ATOM 5297 C C . GLY B 1 259 ? -4.812 -5.648 -6.664 1 90.94 259 GLY B C 1
ATOM 5298 O O . GLY B 1 259 ? -5.949 -5.648 -7.145 1 90.94 259 GLY B O 1
ATOM 5299 N N . ALA B 1 260 ? -4.207 -6.723 -6.25 1 94.12 260 ALA B N 1
ATOM 5300 C CA . ALA B 1 260 ? -4.785 -8.039 -6.516 1 94.12 260 ALA B CA 1
ATOM 5301 C C . ALA B 1 260 ? -6.047 -8.266 -5.688 1 94.12 260 ALA B C 1
ATOM 5303 O O . ALA B 1 260 ? -7.121 -8.523 -6.238 1 94.12 260 ALA B O 1
ATOM 5304 N N . LEU B 1 261 ? -5.996 -8.133 -4.387 1 96.69 261 LEU B N 1
ATOM 5305 C CA . LEU B 1 261 ? -7.152 -8.414 -3.541 1 96.69 261 LEU B CA 1
ATOM 5306 C C . LEU B 1 261 ? -8.203 -7.32 -3.678 1 96.69 261 LEU B C 1
ATOM 5308 O O . LEU B 1 261 ? -9.383 -7.609 -3.881 1 96.69 261 LEU B O 1
ATOM 5312 N N . GLY B 1 262 ? -7.812 -6.121 -3.654 1 94.06 262 GLY B N 1
ATOM 5313 C CA . GLY B 1 262 ? -8.758 -5.012 -3.66 1 94.06 262 GLY B CA 1
ATOM 5314 C C . GLY B 1 262 ? -9.352 -4.746 -5.027 1 94.06 262 GLY B C 1
ATOM 5315 O O . GLY B 1 262 ? -10.539 -5 -5.254 1 94.06 262 GLY B O 1
ATOM 5316 N N . LEU B 1 263 ? -8.562 -4.301 -5.953 1 90.5 263 LEU B N 1
ATOM 5317 C CA . LEU B 1 263 ? -9.031 -3.773 -7.23 1 90.5 263 LEU B CA 1
ATOM 5318 C C . LEU B 1 263 ? -9.453 -4.906 -8.164 1 90.5 263 LEU B C 1
ATOM 5320 O O . LEU B 1 263 ? -10.5 -4.816 -8.82 1 90.5 263 LEU B O 1
ATOM 5324 N N . LYS B 1 264 ? -8.742 -5.965 -8.195 1 93.06 264 LYS B N 1
ATOM 5325 C CA . LYS B 1 264 ? -9.031 -7.012 -9.172 1 93.06 264 LYS B CA 1
ATOM 5326 C C . LYS B 1 264 ? -10.086 -7.98 -8.641 1 93.06 264 LYS B C 1
ATOM 5328 O O . LYS B 1 264 ? -10.844 -8.562 -9.414 1 93.06 264 LYS B O 1
ATOM 5333 N N . THR B 1 265 ? -10.125 -8.164 -7.328 1 96.56 265 THR B N 1
ATOM 5334 C CA . THR B 1 265 ? -10.922 -9.266 -6.793 1 96.56 265 THR B CA 1
ATOM 5335 C C . THR B 1 265 ? -12.172 -8.742 -6.086 1 96.56 265 THR B C 1
ATOM 5337 O O . THR B 1 265 ? -13.289 -8.977 -6.543 1 96.56 265 THR B O 1
ATOM 5340 N N . MET B 1 266 ? -11.984 -7.918 -5.109 1 95.75 266 MET B N 1
ATOM 5341 C CA . MET B 1 266 ? -13.055 -7.617 -4.16 1 95.75 266 MET B CA 1
ATOM 5342 C C . MET B 1 266 ? -14.023 -6.594 -4.738 1 95.75 266 MET B C 1
ATOM 5344 O O . MET B 1 266 ? -15.156 -6.461 -4.266 1 95.75 266 MET B O 1
ATOM 5348 N N . LEU B 1 267 ? -13.609 -5.887 -5.758 1 91.06 267 LEU B N 1
ATOM 5349 C CA . LEU B 1 267 ? -14.516 -4.918 -6.367 1 91.06 267 LEU B CA 1
ATOM 5350 C C . LEU B 1 267 ? -15.578 -5.621 -7.215 1 91.06 267 LEU B C 1
ATOM 5352 O O . LEU B 1 267 ? -16.594 -5.016 -7.574 1 91.06 267 LEU B O 1
ATOM 5356 N N . ASN B 1 268 ? -15.297 -6.867 -7.574 1 94.88 268 ASN B N 1
ATOM 5357 C CA . ASN B 1 268 ? -16.297 -7.641 -8.297 1 94.88 268 ASN B CA 1
ATOM 5358 C C . ASN B 1 268 ? -17.5 -7.984 -7.418 1 94.88 268 ASN B C 1
ATOM 5360 O O . ASN B 1 268 ? -17.359 -8.078 -6.195 1 94.88 268 ASN B O 1
ATOM 5364 N N . LYS B 1 269 ? -18.656 -8.141 -8.062 1 95.88 269 LYS B N 1
ATOM 5365 C CA . LYS B 1 269 ? -19.844 -8.578 -7.336 1 95.88 269 LYS B CA 1
ATOM 5366 C C . LYS B 1 269 ? -19.625 -9.93 -6.672 1 95.88 269 LYS B C 1
ATOM 5368 O O . LYS B 1 269 ? -19.047 -10.836 -7.277 1 95.88 269 LYS B O 1
ATOM 5373 N N . VAL B 1 270 ? -20 -10.078 -5.363 1 97.56 270 VAL B N 1
ATOM 5374 C CA . VAL B 1 270 ? -19.844 -11.328 -4.633 1 97.56 270 VAL B CA 1
ATOM 5375 C C . VAL B 1 270 ? -20.531 -12.461 -5.41 1 97.56 270 VAL B C 1
ATOM 5377 O O . VAL B 1 270 ? -21.594 -12.266 -6 1 97.56 270 VAL B O 1
ATOM 5380 N N . ASN B 1 271 ? -19.891 -13.664 -5.438 1 98.69 271 ASN B N 1
ATOM 5381 C CA . ASN B 1 271 ? -20.375 -14.875 -6.082 1 98.69 271 ASN B CA 1
ATOM 5382 C C . ASN B 1 271 ? -20.422 -14.719 -7.602 1 98.69 271 ASN B C 1
ATOM 5384 O O . ASN B 1 271 ? -21.297 -15.289 -8.258 1 98.69 271 ASN B O 1
ATOM 5388 N N . SER B 1 272 ? -19.578 -13.875 -8.07 1 97.94 272 SER B N 1
ATOM 5389 C CA . SER B 1 272 ? -19.422 -13.68 -9.508 1 97.94 272 SER B CA 1
ATOM 5390 C C . SER B 1 272 ? -17.953 -13.586 -9.891 1 97.94 272 SER B C 1
ATOM 5392 O O . SER B 1 272 ? -17.109 -13.312 -9.047 1 97.94 272 SER B O 1
ATOM 5394 N N . LEU B 1 273 ? -17.719 -13.898 -11.133 1 98 273 LEU B N 1
ATOM 5395 C CA . LEU B 1 273 ? -16.375 -13.773 -11.688 1 98 273 LEU B CA 1
ATOM 5396 C C . LEU B 1 273 ? -16.359 -12.789 -12.852 1 98 273 LEU B C 1
ATOM 5398 O O . LEU B 1 273 ? -17.281 -12.773 -13.672 1 98 273 LEU B O 1
ATOM 5402 N N . ALA B 1 274 ? -15.359 -11.953 -12.906 1 95.25 274 ALA B N 1
ATOM 5403 C CA . ALA B 1 274 ? -15.195 -11.008 -14 1 95.25 274 ALA B CA 1
ATOM 5404 C C . ALA B 1 274 ? -14.922 -11.727 -15.32 1 95.25 274 ALA B C 1
ATOM 5406 O O . ALA B 1 274 ? -14.484 -12.883 -15.32 1 95.25 274 ALA B O 1
ATOM 5407 N N . SER B 1 275 ? -15.203 -10.984 -16.438 1 93.81 275 SER B N 1
ATOM 5408 C CA . SER B 1 275 ? -14.828 -11.523 -17.75 1 93.81 275 SER B CA 1
ATOM 5409 C C . SER B 1 275 ? -13.312 -11.703 -17.844 1 93.81 275 SER B C 1
ATOM 5411 O O . SER B 1 275 ? -12.547 -10.883 -17.344 1 93.81 275 SER B O 1
ATOM 5413 N N . PRO B 1 276 ? -12.891 -12.805 -18.5 1 93.69 276 PRO B N 1
ATOM 5414 C CA . PRO B 1 276 ? -11.445 -13 -18.672 1 93.69 276 PRO B CA 1
ATOM 5415 C C . PRO B 1 276 ? -10.781 -11.836 -19.406 1 93.69 276 PRO B C 1
ATOM 5417 O O . PRO B 1 276 ? -11.359 -11.273 -20.328 1 93.69 276 PRO B O 1
ATOM 5420 N N . SER B 1 277 ? -9.625 -11.5 -18.938 1 89.56 277 SER B N 1
ATOM 5421 C CA . SER B 1 277 ? -8.852 -10.461 -19.594 1 89.56 277 SER B CA 1
ATOM 5422 C C . SER B 1 277 ? -7.359 -10.773 -19.562 1 89.56 277 SER B C 1
ATOM 5424 O O . SER B 1 277 ? -6.898 -11.516 -18.688 1 89.56 277 SER B O 1
ATOM 5426 N N . GLN B 1 278 ? -6.656 -10.289 -20.609 1 85.25 278 GLN B N 1
ATOM 5427 C CA . GLN B 1 278 ? -5.199 -10.375 -20.641 1 85.25 278 GLN B CA 1
ATOM 5428 C C . GLN B 1 278 ? -4.559 -9.078 -20.172 1 85.25 278 GLN B C 1
ATOM 5430 O O . GLN B 1 278 ? -5.043 -7.988 -20.5 1 85.25 278 GLN B O 1
ATOM 5435 N N . SER B 1 279 ? -3.672 -9.234 -19.234 1 71.88 279 SER B N 1
ATOM 5436 C CA . SER B 1 279 ? -2.92 -8.07 -18.766 1 71.88 279 SER B CA 1
ATOM 5437 C C . SER B 1 279 ? -1.439 -8.406 -18.609 1 71.88 279 SER B C 1
ATOM 5439 O O . SER B 1 279 ? -1.076 -9.562 -18.406 1 71.88 279 SER B O 1
ATOM 5441 N N . SER B 1 280 ? -0.537 -7.469 -18.906 1 61.19 280 SER B N 1
ATOM 5442 C CA . SER B 1 280 ? 0.888 -7.68 -18.672 1 61.19 280 SER B CA 1
ATOM 5443 C C . SER B 1 280 ? 1.314 -7.125 -17.312 1 61.19 280 SER B C 1
ATOM 5445 O O . SER B 1 280 ? 2.494 -7.172 -16.969 1 61.19 280 SER B O 1
ATOM 5447 N N . THR B 1 281 ? 0.325 -6.633 -16.609 1 57.5 281 THR B N 1
ATOM 5448 C CA . THR B 1 281 ? 0.669 -5.996 -15.352 1 57.5 281 THR B CA 1
ATOM 5449 C C . THR B 1 281 ? 0.138 -6.812 -14.172 1 57.5 281 THR B C 1
ATOM 5451 O O . THR B 1 281 ? -0.691 -7.703 -14.352 1 57.5 281 THR B O 1
ATOM 5454 N N . LEU B 1 282 ? 0.736 -6.629 -12.961 1 57.81 282 LEU B N 1
ATOM 5455 C CA . LEU B 1 282 ? 0.326 -7.215 -11.688 1 57.81 282 LEU B CA 1
ATOM 5456 C C . LEU B 1 282 ? 0.4 -8.734 -11.742 1 57.81 282 LEU B C 1
ATOM 5458 O O . LEU B 1 282 ? -0.544 -9.422 -11.352 1 57.81 282 LEU B O 1
ATOM 5462 N N . GLY B 1 283 ? 1.462 -9.211 -12.391 1 57.44 283 GLY B N 1
ATOM 5463 C CA . GLY B 1 283 ? 1.797 -10.617 -12.211 1 57.44 283 GLY B CA 1
ATOM 5464 C C . GLY B 1 283 ? 1.213 -11.508 -13.289 1 57.44 283 GLY B C 1
ATOM 5465 O O . GLY B 1 283 ? 1.091 -12.719 -13.102 1 57.44 283 GLY B O 1
ATOM 5466 N N . THR B 1 284 ? 0.732 -10.875 -14.352 1 65.75 284 THR B N 1
ATOM 5467 C CA . THR B 1 284 ? 0.178 -11.742 -15.383 1 65.75 284 THR B CA 1
ATOM 5468 C C . THR B 1 284 ? 1.12 -11.828 -16.578 1 65.75 284 THR B C 1
ATOM 5470 O O . THR B 1 284 ? 1.914 -10.914 -16.812 1 65.75 284 THR B O 1
ATOM 5473 N N . LEU B 1 285 ? 1.092 -13.07 -17.125 1 73.25 285 LEU B N 1
ATOM 5474 C CA . LEU B 1 285 ? 1.833 -13.328 -18.359 1 73.25 285 LEU B CA 1
ATOM 5475 C C . LEU B 1 285 ? 1.124 -12.719 -19.562 1 73.25 285 LEU B C 1
ATOM 5477 O O . LEU B 1 285 ? -0.108 -12.68 -19.609 1 73.25 285 LEU B O 1
ATOM 5481 N N . THR B 1 286 ? 1.884 -12.305 -20.516 1 75.38 286 THR B N 1
ATOM 5482 C CA . THR B 1 286 ? 1.291 -11.805 -21.75 1 75.38 286 THR B CA 1
ATOM 5483 C C . THR B 1 286 ? 0.477 -12.898 -22.438 1 75.38 286 THR B C 1
ATOM 5485 O O . THR B 1 286 ? -0.496 -12.609 -23.141 1 75.38 286 THR B O 1
ATOM 5488 N N . SER B 1 287 ? 0.803 -14.109 -22.156 1 83.75 287 SER B N 1
ATOM 5489 C CA . SER B 1 287 ? 0.118 -15.234 -22.781 1 83.75 287 SER B CA 1
ATOM 5490 C C . SER B 1 287 ? -0.932 -15.836 -21.844 1 83.75 287 SER B C 1
ATOM 5492 O O . SER B 1 287 ? -1.385 -16.953 -22.047 1 83.75 287 SER B O 1
ATOM 5494 N N . GLN B 1 288 ? -1.241 -15.109 -20.875 1 89.69 288 GLN B N 1
ATOM 5495 C CA . GLN B 1 288 ? -2.215 -15.578 -19.891 1 89.69 288 GLN B CA 1
ATOM 5496 C C . GLN B 1 288 ? -3.412 -14.641 -19.812 1 89.69 288 GLN B C 1
ATOM 5498 O O . GLN B 1 288 ? -3.25 -13.414 -19.828 1 89.69 288 GLN B O 1
ATOM 5503 N N . ALA B 1 289 ? -4.617 -15.195 -19.844 1 92.69 289 ALA B N 1
ATOM 5504 C CA . ALA B 1 289 ? -5.824 -14.484 -19.422 1 92.69 289 ALA B CA 1
ATOM 5505 C C . ALA B 1 289 ? -6.27 -14.938 -18.031 1 92.69 289 ALA B C 1
ATOM 5507 O O . ALA B 1 289 ? -6.02 -16.078 -17.625 1 92.69 289 ALA B O 1
ATOM 5508 N N . SER B 1 290 ? -6.883 -14.023 -17.312 1 94.12 290 SER B N 1
ATOM 5509 C CA . SER B 1 290 ? -7.328 -14.352 -15.961 1 94.12 290 SER B CA 1
ATOM 5510 C C . SER B 1 290 ? -8.719 -13.781 -15.688 1 94.12 290 SER B C 1
ATOM 5512 O O . SER B 1 290 ? -9.117 -12.797 -16.297 1 94.12 290 SER B O 1
ATOM 5514 N N . SER B 1 291 ? -9.438 -14.375 -14.906 1 96.12 291 SER B N 1
ATOM 5515 C CA . SER B 1 291 ? -10.703 -13.93 -14.336 1 96.12 291 SER B CA 1
ATOM 5516 C C . SER B 1 291 ? -10.664 -13.945 -12.812 1 96.12 291 SER B C 1
ATOM 5518 O O . SER B 1 291 ? -10.32 -14.969 -12.211 1 96.12 291 SER B O 1
ATOM 5520 N N . PHE B 1 292 ? -11.062 -12.812 -12.188 1 96.75 292 PHE B N 1
ATOM 5521 C CA . PHE B 1 292 ? -10.977 -12.664 -10.742 1 96.75 292 PHE B CA 1
ATOM 5522 C C . PHE B 1 292 ? -12.367 -12.562 -10.125 1 96.75 292 PHE B C 1
ATOM 5524 O O . PHE B 1 292 ? -13.273 -11.961 -10.719 1 96.75 292 PHE B O 1
ATOM 5531 N N . GLY B 1 293 ? -12.477 -13.055 -8.891 1 98.25 293 GLY B N 1
ATOM 5532 C CA . GLY B 1 293 ? -13.68 -12.867 -8.102 1 98.25 293 GLY B CA 1
ATOM 5533 C C . GLY B 1 293 ? -13.578 -13.461 -6.707 1 98.25 293 GLY B C 1
ATOM 5534 O O . GLY B 1 293 ? -12.508 -13.922 -6.301 1 98.25 293 GLY B O 1
ATOM 5535 N N . HIS B 1 294 ? -14.727 -13.383 -5.977 1 98.56 294 HIS B N 1
ATOM 5536 C CA . HIS B 1 294 ? -14.805 -13.914 -4.621 1 98.56 294 HIS B CA 1
ATOM 5537 C C . HIS B 1 294 ? -16.203 -14.461 -4.324 1 98.56 294 HIS B C 1
ATOM 5539 O O . HIS B 1 294 ? -17.141 -14.195 -5.062 1 98.56 294 HIS B O 1
ATOM 5545 N N . TYR B 1 295 ? -16.266 -15.328 -3.34 1 98.69 295 TYR B N 1
ATOM 5546 C CA . TYR B 1 295 ? -17.547 -15.938 -3.004 1 98.69 295 TYR B CA 1
ATOM 5547 C C . TYR B 1 295 ? -17.828 -15.828 -1.511 1 98.69 295 TYR B C 1
ATOM 5549 O O . TYR B 1 295 ? -16.906 -15.641 -0.71 1 98.69 295 TYR B O 1
ATOM 5557 N N . ASN B 1 296 ? -19.031 -15.82 -1.147 1 98.31 296 ASN B N 1
ATOM 5558 C CA . ASN B 1 296 ? -19.609 -15.977 0.179 1 98.31 296 ASN B CA 1
ATOM 5559 C C . ASN B 1 296 ? -20.828 -16.891 0.146 1 98.31 296 ASN B C 1
ATOM 5561 O O . ASN B 1 296 ? -21.906 -16.5 -0.306 1 98.31 296 ASN B O 1
ATOM 5565 N N . LEU B 1 297 ? -20.641 -18.125 0.653 1 98.56 297 LEU B N 1
ATOM 5566 C CA . LEU B 1 297 ? -21.625 -19.188 0.478 1 98.56 297 LEU B CA 1
ATOM 5567 C C . LEU B 1 297 ? -22.156 -19.656 1.826 1 98.56 297 LEU B C 1
ATOM 5569 O O . LEU B 1 297 ? -21.375 -19.953 2.734 1 98.56 297 LEU B O 1
ATOM 5573 N N . ALA B 1 298 ? -23.453 -19.719 1.885 1 98.19 298 ALA B N 1
ATOM 5574 C CA . ALA B 1 298 ? -24.031 -20.469 3.002 1 98.19 298 ALA B CA 1
ATOM 5575 C C . ALA B 1 298 ? -23.797 -21.969 2.855 1 98.19 298 ALA B C 1
ATOM 5577 O O . ALA B 1 298 ? -23.375 -22.438 1.793 1 98.19 298 ALA B O 1
ATOM 5578 N N . ALA B 1 299 ? -24.062 -22.703 3.92 1 97.81 299 ALA B N 1
ATOM 5579 C CA . ALA B 1 299 ? -23.781 -24.141 3.939 1 97.81 299 ALA B CA 1
ATOM 5580 C C . ALA B 1 299 ? -24.641 -24.875 2.914 1 97.81 299 ALA B C 1
ATOM 5582 O O . ALA B 1 299 ? -24.25 -25.938 2.418 1 97.81 299 ALA B O 1
ATOM 5583 N N . ASP B 1 300 ? -25.797 -24.297 2.582 1 98.25 300 ASP B N 1
ATOM 5584 C CA . ASP B 1 300 ? -26.719 -24.969 1.681 1 98.25 300 ASP B CA 1
ATOM 5585 C C . ASP B 1 300 ? -26.656 -24.375 0.281 1 98.25 300 ASP B C 1
ATOM 5587 O O . ASP B 1 300 ? -27.594 -24.531 -0.508 1 98.25 300 ASP B O 1
ATOM 5591 N N . GLN B 1 301 ? -25.625 -23.656 0.01 1 98.75 301 GLN B N 1
ATOM 5592 C CA . GLN B 1 301 ? -25.469 -23.016 -1.292 1 98.75 301 GLN B CA 1
ATOM 5593 C C . GLN B 1 301 ? -24.219 -23.531 -2.012 1 98.75 301 GLN B C 1
ATOM 5595 O O . GLN B 1 301 ? -23.297 -24.047 -1.377 1 98.75 301 GLN B O 1
ATOM 5600 N N . ALA B 1 302 ? -24.266 -23.422 -3.32 1 98.75 302 ALA B N 1
ATOM 5601 C CA . ALA B 1 302 ? -23.125 -23.703 -4.191 1 98.75 302 ALA B CA 1
ATOM 5602 C C . ALA B 1 302 ? -23 -22.641 -5.285 1 98.75 302 ALA B C 1
ATOM 5604 O O . ALA B 1 302 ? -24 -22.078 -5.73 1 98.75 302 ALA B O 1
ATOM 5605 N N . LEU B 1 303 ? -21.812 -22.328 -5.621 1 98.88 303 LEU B N 1
ATOM 5606 C CA . LEU B 1 303 ? -21.531 -21.547 -6.82 1 98.88 303 LEU B CA 1
ATOM 5607 C C . LEU B 1 303 ? -21.203 -22.438 -8 1 98.88 303 LEU B C 1
ATOM 5609 O O . LEU B 1 303 ? -20.203 -23.172 -7.977 1 98.88 303 LEU B O 1
ATOM 5613 N N . VAL B 1 304 ? -22.078 -22.438 -8.984 1 98.88 304 VAL B N 1
ATOM 5614 C CA . VAL B 1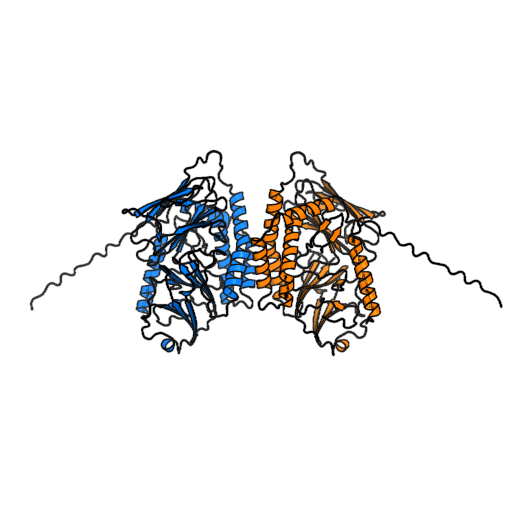 304 ? -21.844 -23.203 -10.211 1 98.88 304 VAL B CA 1
ATOM 5615 C C . VAL B 1 304 ? -21.156 -22.312 -11.242 1 98.88 304 VAL B C 1
ATOM 5617 O O . VAL B 1 304 ? -21.625 -21.203 -11.539 1 98.88 304 VAL B O 1
ATOM 5620 N N . ALA B 1 305 ? -20.031 -22.766 -11.789 1 98.88 305 ALA B N 1
ATOM 5621 C CA . ALA B 1 305 ? -19.266 -22 -12.766 1 98.88 305 ALA B CA 1
ATOM 5622 C C . ALA B 1 305 ? -19.016 -22.812 -14.031 1 98.88 305 ALA B C 1
ATOM 5624 O O . ALA B 1 305 ? -18.516 -23.938 -13.961 1 98.88 305 ALA B O 1
ATOM 5625 N N . THR B 1 306 ? -19.328 -22.281 -15.148 1 98.69 306 THR B N 1
ATOM 5626 C CA . THR B 1 306 ? -19.031 -22.922 -16.422 1 98.69 306 THR B CA 1
ATOM 5627 C C . THR B 1 306 ? -17.922 -22.172 -17.172 1 98.69 306 THR B C 1
ATOM 5629 O O . THR B 1 306 ? -18.031 -20.969 -17.406 1 98.69 306 THR B O 1
ATOM 5632 N N . VAL B 1 307 ? -16.906 -22.891 -17.547 1 98.38 307 VAL B N 1
ATOM 5633 C CA . VAL B 1 307 ? -15.703 -22.328 -18.156 1 98.38 307 VAL B CA 1
ATOM 5634 C C . VAL B 1 307 ? -15.625 -22.781 -19.625 1 98.38 307 VAL B C 1
ATOM 5636 O O . VAL B 1 307 ? -15.828 -23.953 -19.938 1 98.38 307 VAL B O 1
ATOM 5639 N N . THR B 1 308 ? -15.391 -21.812 -20.469 1 97.56 308 THR B N 1
ATOM 5640 C CA . THR B 1 308 ? -14.984 -22.078 -21.844 1 97.56 308 THR B CA 1
ATOM 5641 C C . THR B 1 308 ? -13.477 -21.938 -22 1 97.56 308 THR B C 1
ATOM 5643 O O . THR B 1 308 ? -12.93 -20.844 -21.812 1 97.56 308 THR B O 1
ATOM 5646 N N . ALA B 1 309 ? -12.812 -23 -22.344 1 95.12 309 ALA B N 1
ATOM 5647 C CA . ALA B 1 309 ? -11.352 -23 -22.422 1 95.12 309 ALA B CA 1
ATOM 5648 C C . ALA B 1 309 ? -10.867 -22.281 -23.672 1 95.12 309 ALA B C 1
ATOM 5650 O O . ALA B 1 309 ? -9.773 -21.703 -23.672 1 95.12 309 ALA B O 1
ATOM 5651 N N . GLY B 1 310 ? -11.672 -22.344 -24.734 1 92.31 310 GLY B N 1
ATOM 5652 C CA . GLY B 1 310 ? -11.281 -21.719 -25.984 1 92.31 310 GLY B CA 1
ATOM 5653 C C . GLY B 1 310 ? -9.992 -22.281 -26.547 1 92.31 310 GLY B C 1
ATOM 5654 O O . GLY B 1 310 ? -9.82 -23.5 -26.656 1 92.31 310 GLY B O 1
ATOM 5655 N N . ASP B 1 311 ? -9.039 -21.375 -26.953 1 89 311 ASP B N 1
ATOM 5656 C CA . ASP B 1 311 ? -7.805 -21.766 -27.609 1 89 311 ASP B CA 1
ATOM 5657 C C . ASP B 1 311 ? -6.68 -21.984 -26.609 1 89 311 ASP B C 1
ATOM 5659 O O . ASP B 1 311 ? -5.523 -22.172 -26.984 1 89 311 ASP B O 1
ATOM 5663 N N . ALA B 1 312 ? -7.008 -21.953 -25.328 1 92.88 312 ALA B N 1
ATOM 5664 C CA . ALA B 1 312 ? -5.969 -22.109 -24.312 1 92.88 312 ALA B CA 1
ATOM 5665 C C . ALA B 1 312 ? -5.445 -23.547 -24.281 1 92.88 312 ALA B C 1
ATOM 5667 O O . ALA B 1 312 ? -6.223 -24.5 -24.406 1 92.88 312 ALA B O 1
ATOM 5668 N N . ASP B 1 313 ? -4.148 -23.688 -24.109 1 90.88 313 ASP B N 1
ATOM 5669 C CA . ASP B 1 313 ? -3.533 -25 -23.953 1 90.88 313 ASP B CA 1
ATOM 5670 C C . ASP B 1 313 ? -3.773 -25.547 -22.547 1 90.88 313 ASP B C 1
ATOM 5672 O O . ASP B 1 313 ? -3.807 -26.766 -22.344 1 90.88 313 ASP B O 1
ATOM 5676 N N . TYR B 1 314 ? -3.908 -24.688 -21.703 1 95.38 314 TYR B N 1
ATOM 5677 C CA . TYR B 1 314 ? -4.02 -24.984 -20.297 1 95.38 314 TYR B CA 1
ATOM 5678 C C . TYR B 1 314 ? -4.949 -24 -19.594 1 95.38 314 TYR B C 1
ATOM 5680 O O . TYR B 1 314 ? -4.93 -22.812 -19.875 1 95.38 314 TYR B O 1
ATOM 5688 N N . PHE B 1 315 ? -5.758 -24.484 -18.719 1 97.38 315 PHE B N 1
ATOM 5689 C CA . PHE B 1 315 ? -6.453 -23.609 -17.781 1 97.38 315 PHE B CA 1
ATOM 5690 C C . PHE B 1 315 ? -6.586 -24.281 -16.422 1 97.38 315 PHE B C 1
ATOM 5692 O O . PHE B 1 315 ? -6.41 -25.5 -16.297 1 97.38 315 PHE B O 1
ATOM 5699 N N . VAL B 1 316 ? -6.855 -23.516 -15.352 1 98.62 316 VAL B N 1
ATOM 5700 C CA . VAL B 1 316 ? -7.07 -24.031 -14.008 1 98.62 316 VAL B CA 1
ATOM 5701 C C . VAL B 1 316 ? -8.141 -23.219 -13.305 1 98.62 316 VAL B C 1
ATOM 5703 O O . VAL B 1 316 ? -8.242 -22 -13.508 1 98.62 316 VAL B O 1
ATOM 5706 N N . PHE B 1 317 ? -8.992 -23.891 -12.586 1 98.75 317 PHE B N 1
ATOM 5707 C CA . PHE B 1 317 ? -10.016 -23.297 -11.734 1 98.75 317 PHE B CA 1
ATOM 5708 C C . PHE B 1 317 ? -9.742 -23.594 -10.266 1 98.75 317 PHE B C 1
ATOM 5710 O O . PHE B 1 317 ? -10.125 -24.656 -9.766 1 98.75 317 PHE B O 1
ATOM 5717 N N . PRO B 1 318 ? -9.125 -22.672 -9.531 1 98.62 318 PRO B N 1
ATOM 5718 C CA . PRO B 1 318 ? -8.82 -22.875 -8.109 1 98.62 318 PRO B CA 1
ATOM 5719 C C . PRO B 1 318 ? -9.734 -22.062 -7.191 1 98.62 318 PRO B C 1
ATOM 5721 O O . PRO B 1 318 ? -10.305 -21.047 -7.609 1 98.62 318 PRO B O 1
ATOM 5724 N N . ALA B 1 319 ? -9.93 -22.562 -6.047 1 98.62 319 ALA B N 1
ATOM 5725 C CA . ALA B 1 319 ? -10.43 -21.75 -4.953 1 98.62 319 ALA B CA 1
ATOM 5726 C C . ALA B 1 319 ? -9.352 -21.5 -3.902 1 98.62 319 ALA B C 1
ATOM 5728 O O . ALA B 1 319 ? -8.602 -22.422 -3.551 1 98.62 319 ALA B O 1
ATOM 5729 N N . THR B 1 320 ? -9.219 -20.266 -3.453 1 98.69 320 THR B N 1
ATOM 5730 C CA . THR B 1 320 ? -8.289 -19.875 -2.396 1 98.69 320 THR B CA 1
ATOM 5731 C C . THR B 1 320 ? -9.039 -19.266 -1.215 1 98.69 320 THR B C 1
ATOM 5733 O O . THR B 1 320 ? -10.219 -18.922 -1.33 1 98.69 320 THR B O 1
ATOM 5736 N N . ASN B 1 321 ? -8.359 -19.234 -0.064 1 98.44 321 ASN B N 1
ATOM 5737 C CA . ASN B 1 321 ? -8.961 -18.594 1.096 1 98.44 321 ASN B CA 1
ATOM 5738 C C . ASN B 1 321 ? -9.148 -17.094 0.861 1 98.44 321 ASN B C 1
ATOM 5740 O O . ASN B 1 321 ? -8.812 -16.578 -0.209 1 98.44 321 ASN B O 1
ATOM 5744 N N . PRO B 1 322 ? -9.703 -16.344 1.808 1 98.38 322 PRO B N 1
ATOM 5745 C CA . PRO B 1 322 ? -10.023 -14.93 1.572 1 98.38 322 PRO B CA 1
ATOM 5746 C C . PRO B 1 322 ? -8.781 -14.086 1.279 1 98.38 322 PRO B C 1
ATOM 5748 O O . PRO B 1 322 ? -8.906 -12.945 0.834 1 98.38 322 PRO B O 1
ATOM 5751 N N . TRP B 1 323 ? -7.625 -14.633 1.511 1 98.62 323 TRP B N 1
ATOM 5752 C CA . TRP B 1 323 ? -6.375 -13.883 1.415 1 98.62 323 TRP B CA 1
ATOM 5753 C C . TRP B 1 323 ? -5.527 -14.383 0.25 1 98.62 323 TRP B C 1
ATOM 5755 O O . TRP B 1 323 ? -4.312 -14.188 0.23 1 98.62 323 TRP B O 1
ATOM 5765 N N . MET B 1 324 ? -6.137 -15.133 -0.679 1 98.5 324 MET B N 1
ATOM 5766 C CA . MET B 1 324 ? -5.609 -15.5 -1.991 1 98.5 324 MET B CA 1
ATOM 5767 C C . MET B 1 324 ? -4.559 -16.594 -1.87 1 98.5 324 MET B C 1
ATOM 5769 O O . MET B 1 324 ? -3.592 -16.625 -2.633 1 98.5 324 MET B O 1
ATOM 5773 N N . VAL B 1 325 ? -4.695 -17.5 -0.882 1 98.69 325 VAL B N 1
ATOM 5774 C CA . VAL B 1 325 ? -3.771 -18.609 -0.692 1 98.69 325 VAL B CA 1
ATOM 5775 C C . VAL B 1 325 ? -4.531 -19.938 -0.751 1 98.69 325 VAL B C 1
ATOM 5777 O O . VAL B 1 325 ? -5.574 -20.078 -0.113 1 98.69 325 VAL B O 1
ATOM 5780 N N . SER B 1 326 ? -4.031 -20.875 -1.558 1 98.5 326 SER B N 1
ATOM 5781 C CA . SER B 1 326 ? -4.66 -22.188 -1.609 1 98.5 326 SER B CA 1
ATOM 5782 C C . SER B 1 326 ? -4.551 -22.906 -0.268 1 98.5 326 SER B C 1
ATOM 5784 O O . SER B 1 326 ? -3.537 -22.797 0.424 1 98.5 326 SER B O 1
ATOM 5786 N N . VAL B 1 327 ? -5.574 -23.672 0.077 1 98 327 VAL B N 1
ATOM 5787 C CA . VAL B 1 327 ? -5.59 -24.359 1.365 1 98 327 VAL B CA 1
ATOM 5788 C C . VAL B 1 327 ? -5.336 -25.859 1.163 1 98 327 VAL B C 1
ATOM 5790 O O . VAL B 1 327 ? -6.211 -26.578 0.688 1 98 327 VAL B O 1
ATOM 5793 N N . ASP B 1 328 ? -4.16 -26.344 1.485 1 96.62 328 ASP B N 1
ATOM 5794 C CA . ASP B 1 328 ? -3.734 -27.734 1.488 1 96.62 328 ASP B CA 1
ATOM 5795 C C . ASP B 1 328 ? -4.094 -28.422 0.172 1 96.62 328 ASP B C 1
ATOM 5797 O O . ASP B 1 328 ? -4.773 -29.453 0.167 1 96.62 328 ASP B O 1
ATOM 5801 N N . PRO B 1 329 ? -3.586 -27.969 -0.868 1 97.94 329 PRO B N 1
ATOM 5802 C CA . PRO B 1 329 ? -4.023 -28.453 -2.18 1 97.94 329 PRO B CA 1
ATOM 5803 C C . PRO B 1 329 ? -3.666 -29.906 -2.416 1 97.94 329 PRO B C 1
ATOM 5805 O O . PRO B 1 329 ? -4.27 -30.562 -3.27 1 97.94 329 PRO B O 1
ATOM 5808 N N . GLY B 1 330 ? -2.764 -30.516 -1.712 1 97.25 330 GLY B N 1
ATOM 5809 C CA . GLY B 1 330 ? -2.434 -31.922 -1.862 1 97.25 330 GLY B CA 1
ATOM 5810 C C . GLY B 1 330 ? -3.482 -32.844 -1.276 1 97.25 330 GLY B C 1
ATOM 5811 O O . GLY B 1 330 ? -3.752 -33.906 -1.827 1 97.25 330 GLY B O 1
ATOM 5812 N N . ASN B 1 331 ? -4.133 -32.406 -0.206 1 97.44 331 ASN B N 1
ATOM 5813 C CA . ASN B 1 331 ? -5.066 -33.281 0.502 1 97.44 331 ASN B CA 1
ATOM 5814 C C . ASN B 1 331 ? -6.512 -32.812 0.328 1 97.44 331 ASN B C 1
ATOM 5816 O O . ASN B 1 331 ? -7.414 -33.312 0.993 1 97.44 331 ASN B O 1
ATOM 5820 N N . SER B 1 332 ? -6.668 -31.844 -0.463 1 97.88 332 SER B N 1
ATOM 5821 C CA . SER B 1 332 ? -7.992 -31.328 -0.779 1 97.88 332 SER B CA 1
ATOM 5822 C C . SER B 1 332 ? -8.094 -30.922 -2.248 1 97.88 332 SER B C 1
ATOM 5824 O O . SER B 1 332 ? -7.156 -30.359 -2.811 1 97.88 332 SER B O 1
ATOM 5826 N N . GLN B 1 333 ? -9.25 -31.25 -2.836 1 98.44 333 GLN B N 1
ATOM 5827 C CA . GLN B 1 333 ? -9.445 -30.859 -4.23 1 98.44 333 GLN B CA 1
ATOM 5828 C C . GLN B 1 333 ? -9.883 -29.406 -4.344 1 98.44 333 GLN B C 1
ATOM 5830 O O . GLN B 1 333 ? -11.039 -29.109 -4.648 1 98.44 333 GLN B O 1
ATOM 5835 N N . VAL B 1 334 ? -8.977 -28.531 -4.184 1 98.75 334 VAL B N 1
ATOM 5836 C CA . VAL B 1 334 ? -9.281 -27.094 -4.16 1 98.75 334 VAL B CA 1
ATOM 5837 C C . VAL B 1 334 ? -9.117 -26.516 -5.562 1 98.75 334 VAL B C 1
ATOM 5839 O O . VAL B 1 334 ? -9.344 -25.312 -5.77 1 98.75 334 VAL B O 1
ATOM 5842 N N . SER B 1 335 ? -8.703 -27.344 -6.504 1 98.81 335 SER B N 1
ATOM 5843 C CA . SER B 1 335 ? -8.492 -26.906 -7.879 1 98.81 335 SER B CA 1
ATOM 5844 C C . SER B 1 335 ? -8.57 -28.078 -8.852 1 98.81 335 SER B C 1
ATOM 5846 O O . SER B 1 335 ? -8.328 -29.219 -8.469 1 98.81 335 SER B O 1
ATOM 5848 N N . LEU B 1 336 ? -8.93 -27.75 -10.039 1 98.81 336 LEU B N 1
ATOM 5849 C CA . LEU B 1 336 ? -8.883 -28.672 -11.172 1 98.81 336 LEU B CA 1
ATOM 5850 C C . LEU B 1 336 ? -8.453 -27.953 -12.445 1 98.81 336 LEU B C 1
ATOM 5852 O O . LEU B 1 336 ? -8.875 -26.812 -12.688 1 98.81 336 LEU B O 1
ATOM 5856 N N . ASN B 1 337 ? -7.645 -28.594 -13.195 1 98.62 337 ASN B N 1
ATOM 5857 C CA . ASN B 1 337 ? -7.266 -28.078 -14.508 1 98.62 337 ASN B CA 1
ATOM 5858 C C . ASN B 1 337 ? -7.887 -28.906 -15.633 1 98.62 337 ASN B C 1
ATOM 5860 O O . ASN B 1 337 ? -8.695 -29.797 -15.383 1 98.62 337 ASN B O 1
ATOM 5864 N N . ASN B 1 338 ? -7.566 -28.578 -16.906 1 96.38 338 ASN B N 1
ATOM 5865 C CA . ASN B 1 338 ? -8.25 -29.203 -18.031 1 96.38 338 ASN B CA 1
ATOM 5866 C C . ASN B 1 338 ? -7.859 -30.672 -18.188 1 96.38 338 ASN B C 1
ATOM 5868 O O . ASN B 1 338 ? -8.57 -31.438 -18.828 1 96.38 338 ASN B O 1
ATOM 5872 N N . GLU B 1 339 ? -6.746 -31.156 -17.594 1 97.25 339 GLU B N 1
ATOM 5873 C CA . GLU B 1 339 ? -6.359 -32.562 -17.625 1 97.25 339 GLU B CA 1
ATOM 5874 C C . GLU B 1 339 ? -7.035 -33.344 -16.5 1 97.25 339 GLU B C 1
ATOM 5876 O O . GLU B 1 339 ? -7.156 -34.562 -16.562 1 97.25 339 GLU B O 1
ATOM 5881 N N . GLN B 1 340 ? -7.449 -32.656 -15.539 1 98.06 340 GLN B N 1
ATOM 5882 C CA . GLN B 1 340 ? -7.984 -33.281 -14.328 1 98.06 340 GLN B CA 1
ATOM 5883 C C . GLN B 1 340 ? -9.508 -33.281 -14.344 1 98.06 340 GLN B C 1
ATOM 5885 O O . GLN B 1 340 ? -10.141 -34.188 -13.766 1 98.06 340 GLN B O 1
ATOM 5890 N N . ALA B 1 341 ? -10.148 -32.344 -14.953 1 98.5 341 ALA B N 1
ATOM 5891 C CA . ALA B 1 341 ? -11.594 -32.125 -14.922 1 98.5 341 ALA B CA 1
ATOM 5892 C C . ALA B 1 341 ? -12.281 -32.938 -16.016 1 98.5 341 ALA B C 1
ATOM 5894 O O . ALA B 1 341 ? -11.648 -33.344 -17 1 98.5 341 ALA B O 1
ATOM 5895 N N . ALA B 1 342 ? -13.539 -33.188 -15.766 1 98.25 342 ALA B N 1
ATOM 5896 C CA . ALA B 1 342 ? -14.375 -33.812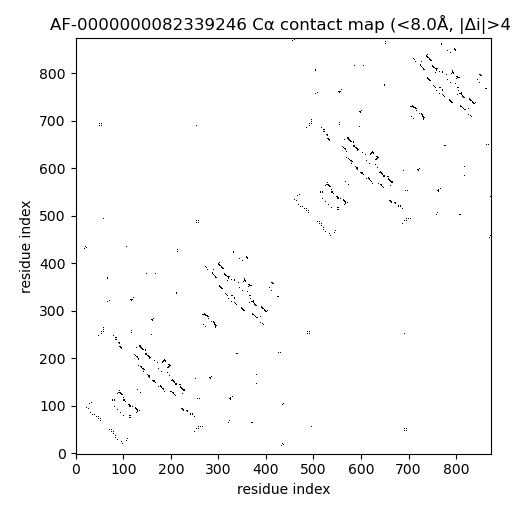 -16.781 1 98.25 342 ALA B CA 1
ATOM 5897 C C . ALA B 1 342 ? -15.047 -32.75 -17.656 1 98.25 342 ALA B C 1
ATOM 5899 O O . ALA B 1 342 ? -15.734 -31.859 -17.156 1 98.25 342 ALA B O 1
ATOM 5900 N N . ALA B 1 343 ? -14.953 -32.906 -18.938 1 98 343 ALA B N 1
ATOM 5901 C CA . ALA B 1 343 ? -15.562 -31.969 -19.891 1 98 343 ALA B CA 1
ATOM 5902 C C . ALA B 1 343 ? -17.031 -32.312 -20.125 1 98 343 ALA B C 1
ATOM 5904 O O . ALA B 1 343 ? -17.406 -33.5 -20.094 1 98 343 ALA B O 1
ATOM 5905 N N . ASN B 1 344 ? -17.766 -31.219 -20.422 1 97.94 344 ASN B N 1
ATOM 5906 C CA . ASN B 1 344 ? -19.125 -31.438 -20.922 1 97.94 344 ASN B CA 1
ATOM 5907 C C . ASN B 1 344 ? -19.125 -31.859 -22.375 1 97.94 344 ASN B C 1
ATOM 5909 O O . ASN B 1 344 ? -18.109 -31.719 -23.078 1 97.94 344 ASN B O 1
ATOM 5913 N N . GLY B 1 345 ? -20.297 -32.375 -22.797 1 96.25 345 GLY B N 1
ATOM 5914 C CA . GLY B 1 345 ? -20.422 -32.781 -24.172 1 96.25 345 GLY B CA 1
ATOM 5915 C C . GLY B 1 345 ? -20.125 -31.688 -25.172 1 96.25 345 GLY B C 1
ATOM 5916 O O . GLY B 1 345 ? -19.625 -31.953 -26.266 1 96.25 345 GLY B O 1
ATOM 5917 N N . ASN B 1 346 ? -20.375 -30.453 -24.844 1 96 346 ASN B N 1
ATOM 5918 C CA . ASN B 1 346 ? -20.172 -29.328 -25.75 1 96 346 ASN B CA 1
ATOM 5919 C C . ASN B 1 346 ? -18.766 -28.75 -25.625 1 96 346 ASN B C 1
ATOM 5921 O O . ASN B 1 346 ? -18.469 -27.688 -26.172 1 96 346 ASN B O 1
ATOM 5925 N N . GLY B 1 347 ? -17.938 -29.344 -24.797 1 95.69 347 GLY B N 1
ATOM 5926 C CA . GLY B 1 347 ? -16.531 -28.953 -24.688 1 95.69 347 GLY B CA 1
ATOM 5927 C C . GLY B 1 347 ? -16.266 -28 -23.531 1 95.69 347 GLY B C 1
ATOM 5928 O O . GLY B 1 347 ? -15.117 -27.75 -23.188 1 95.69 347 GLY B O 1
ATOM 5929 N N . THR B 1 348 ? -17.281 -27.438 -22.922 1 97.69 348 THR B N 1
ATOM 5930 C CA . THR B 1 348 ? -17.109 -26.578 -21.75 1 97.69 348 THR B CA 1
ATOM 5931 C C . THR B 1 348 ? -16.891 -27.422 -20.5 1 97.69 348 THR B C 1
ATOM 5933 O O . THR B 1 348 ? -16.938 -28.656 -20.547 1 97.69 348 THR B O 1
ATOM 5936 N N . TYR B 1 349 ? -16.547 -26.781 -19.375 1 98.56 349 TYR B N 1
ATOM 5937 C CA . TYR B 1 349 ? -16.359 -27.422 -18.078 1 98.56 349 TYR B CA 1
ATOM 5938 C C . TYR B 1 349 ? -17.25 -26.766 -17.016 1 98.56 349 TYR B C 1
ATOM 5940 O O . TYR B 1 349 ? -17.281 -25.531 -16.906 1 98.56 349 TYR B O 1
ATOM 5948 N N . THR B 1 350 ? -17.953 -27.562 -16.328 1 98.81 350 THR B N 1
ATOM 5949 C CA . THR B 1 350 ? -18.797 -27.016 -15.266 1 98.81 350 THR B CA 1
ATOM 5950 C C . THR B 1 350 ? -18.266 -27.453 -13.898 1 98.81 350 THR B C 1
ATOM 5952 O O . THR B 1 350 ? -18.141 -28.641 -13.625 1 98.81 350 THR B O 1
ATOM 5955 N N . PHE B 1 351 ? -17.953 -26.484 -13.047 1 98.88 351 PHE B N 1
ATOM 5956 C CA . PHE B 1 351 ? -17.453 -26.719 -11.695 1 98.88 351 PHE B CA 1
ATOM 5957 C C . PHE B 1 351 ? -18.5 -26.344 -10.656 1 98.88 351 PHE B C 1
ATOM 5959 O O . PHE B 1 351 ? -19.359 -25.484 -10.898 1 98.88 351 PHE B O 1
ATOM 5966 N N . VAL B 1 352 ? -18.438 -27.016 -9.531 1 98.94 352 VAL B N 1
ATOM 5967 C CA . VAL B 1 352 ? -19.297 -26.719 -8.398 1 98.94 352 VAL B CA 1
ATOM 5968 C C . VAL B 1 352 ? -18.453 -26.359 -7.176 1 98.94 352 VAL B C 1
ATOM 5970 O O . VAL B 1 352 ? -17.719 -27.203 -6.656 1 98.94 352 VAL B O 1
ATOM 5973 N N . VAL B 1 353 ? -18.531 -25.141 -6.711 1 98.88 353 VAL B N 1
ATOM 5974 C CA . VAL B 1 353 ? -17.844 -24.672 -5.512 1 98.88 353 VAL B CA 1
ATOM 5975 C C . VAL B 1 353 ? -18.781 -24.75 -4.312 1 98.88 353 VAL B C 1
ATOM 5977 O O . VAL B 1 353 ? -19.844 -24.109 -4.305 1 98.88 353 VAL B O 1
ATOM 5980 N N . SER B 1 354 ? -18.422 -25.516 -3.342 1 98.81 354 SER B N 1
ATOM 5981 C CA . SER B 1 354 ? -19.281 -25.641 -2.174 1 98.81 354 SER B CA 1
ATOM 5982 C C . SER B 1 354 ? -18.516 -26.188 -0.972 1 98.81 354 SER B C 1
ATOM 5984 O O . SER B 1 354 ? -17.422 -26.734 -1.123 1 98.81 354 SER B O 1
ATOM 5986 N N . LEU B 1 355 ? -19.078 -26 0.185 1 98 355 LEU B N 1
ATOM 5987 C CA . LEU B 1 355 ? -18.438 -26.422 1.43 1 98 355 LEU B CA 1
ATOM 5988 C C . LEU B 1 355 ? -18.453 -27.953 1.549 1 98 355 LEU B C 1
ATOM 5990 O O . LEU B 1 355 ? -17.422 -28.562 1.825 1 98 355 LEU B O 1
ATOM 5994 N N . ALA B 1 356 ? -19.609 -28.516 1.401 1 96.06 356 ALA B N 1
ATOM 5995 C CA . ALA B 1 356 ? -19.75 -29.969 1.467 1 96.06 356 ALA B CA 1
ATOM 5996 C C . ALA B 1 356 ? -19.656 -30.594 0.077 1 96.06 356 ALA B C 1
ATOM 5998 O O . ALA B 1 356 ? -20.078 -29.984 -0.912 1 96.06 356 ALA B O 1
ATOM 5999 N N . ASP B 1 357 ? -19.156 -31.812 0.051 1 97.94 357 ASP B N 1
ATOM 6000 C CA . ASP B 1 357 ? -19.047 -32.531 -1.208 1 97.94 357 ASP B CA 1
ATOM 6001 C C . ASP B 1 357 ? -20.422 -32.906 -1.761 1 97.94 357 ASP B C 1
ATOM 6003 O O . ASP B 1 357 ? -21.141 -33.719 -1.172 1 97.94 357 ASP B O 1
ATOM 6007 N N . PRO B 1 358 ? -20.781 -32.375 -2.883 1 98.06 358 PRO B N 1
ATOM 6008 C CA . PRO B 1 358 ? -22.109 -32.656 -3.443 1 98.06 358 PRO B CA 1
ATOM 6009 C C . PRO B 1 358 ? -22.141 -33.906 -4.301 1 98.06 358 PRO B C 1
ATOM 6011 O O . PRO B 1 358 ? -23.156 -34.219 -4.918 1 98.06 358 PRO B O 1
ATOM 6014 N N . GLY B 1 359 ? -21.016 -34.531 -4.445 1 98.19 359 GLY B N 1
ATOM 6015 C CA . GLY B 1 359 ? -20.938 -35.75 -5.211 1 98.19 359 GLY B CA 1
ATOM 6016 C C . GLY B 1 359 ? -20.672 -35.531 -6.688 1 98.19 359 GLY B C 1
ATOM 6017 O O . GLY B 1 359 ? -20.781 -36.469 -7.488 1 98.19 359 GLY B O 1
ATOM 6018 N N . VAL B 1 360 ? -20.391 -34.406 -7.039 1 98.56 360 VAL B N 1
ATOM 6019 C CA . VAL B 1 360 ? -20.047 -34.094 -8.422 1 98.56 360 VAL B CA 1
ATOM 6020 C C . VAL B 1 360 ? -18.547 -34.25 -8.633 1 98.56 360 VAL B C 1
ATOM 6022 O O . VAL B 1 360 ? -17.734 -33.906 -7.758 1 98.56 360 VAL B O 1
ATOM 6025 N N . TYR B 1 361 ? -18.109 -34.781 -9.82 1 98.69 361 TYR B N 1
ATOM 6026 C CA . TYR B 1 361 ? -16.703 -35 -10.117 1 98.69 361 TYR B CA 1
ATOM 6027 C C . TYR B 1 361 ? -15.906 -33.719 -10.07 1 98.69 361 TYR B C 1
ATOM 6029 O O . TYR B 1 361 ? -14.852 -33.656 -9.43 1 98.69 361 TYR B O 1
ATOM 6037 N N . ASN B 1 362 ? -16.359 -32.656 -10.75 1 98.81 362 ASN B N 1
ATOM 6038 C CA . ASN B 1 362 ? -15.695 -31.359 -10.82 1 98.81 362 ASN B CA 1
ATOM 6039 C C . ASN B 1 362 ? -16.016 -30.5 -9.602 1 98.81 362 ASN B C 1
ATOM 6041 O O . ASN B 1 362 ? -16.344 -29.312 -9.742 1 98.81 362 ASN B O 1
ATOM 6045 N N . TRP B 1 363 ? -15.906 -31.047 -8.461 1 98.88 363 TRP B N 1
ATOM 6046 C CA . TRP B 1 363 ? -16.109 -30.328 -7.207 1 98.88 363 TRP B CA 1
ATOM 6047 C C . TRP B 1 363 ? -14.859 -29.531 -6.848 1 98.88 363 TRP B C 1
ATOM 6049 O O . TRP B 1 363 ? -13.734 -30.016 -6.969 1 98.88 363 TRP B O 1
ATOM 6059 N N . ILE B 1 364 ? -15.047 -28.281 -6.508 1 98.88 364 ILE B N 1
ATOM 6060 C CA . ILE B 1 364 ? -14.016 -27.438 -5.914 1 98.88 364 ILE B CA 1
ATOM 6061 C C . ILE B 1 364 ? -14.297 -27.234 -4.426 1 98.88 364 ILE B C 1
ATOM 6063 O O . ILE B 1 364 ? -15.25 -26.547 -4.059 1 98.88 364 ILE B O 1
ATOM 6067 N N . ASN B 1 365 ? -13.469 -27.828 -3.623 1 98.62 365 ASN B N 1
ATOM 6068 C CA . ASN B 1 365 ? -13.602 -27.859 -2.17 1 98.62 365 ASN B CA 1
ATOM 6069 C C . ASN B 1 365 ? -13.18 -26.547 -1.536 1 98.62 365 ASN B C 1
ATOM 6071 O O . ASN B 1 365 ? -12.047 -26.094 -1.718 1 98.62 365 ASN B O 1
ATOM 6075 N N . THR B 1 366 ? -14.062 -25.922 -0.762 1 98.25 366 THR B N 1
ATOM 6076 C CA . THR B 1 366 ? -13.727 -24.656 -0.11 1 98.25 366 THR B CA 1
ATOM 6077 C C . THR B 1 366 ? -13.023 -24.906 1.221 1 98.25 366 THR B C 1
ATOM 6079 O O . THR B 1 366 ? -12.688 -23.969 1.939 1 98.25 366 THR B O 1
ATOM 6082 N N . THR B 1 367 ? -12.852 -26.172 1.578 1 97.12 367 THR B N 1
ATOM 6083 C CA . THR B 1 367 ? -12.18 -26.609 2.795 1 97.12 367 THR B CA 1
ATOM 6084 C C . THR B 1 367 ? -12.867 -26.031 4.031 1 97.12 367 THR B C 1
ATOM 6086 O O . THR B 1 367 ? -12.203 -25.562 4.957 1 97.12 367 THR B O 1
ATOM 6089 N N . GLY B 1 368 ? -14.148 -25.984 3.945 1 95.25 368 GLY B N 1
ATOM 6090 C CA . GLY B 1 368 ? -14.961 -25.562 5.078 1 95.25 368 GLY B CA 1
ATOM 6091 C C . GLY B 1 368 ? -15.125 -24.062 5.18 1 95.25 368 GLY B C 1
ATOM 6092 O O . GLY B 1 368 ? -15.805 -23.562 6.078 1 95.25 368 GLY B O 1
ATOM 6093 N N . LEU B 1 369 ? -14.625 -23.312 4.328 1 96.81 369 LEU B N 1
ATOM 6094 C CA . LEU B 1 369 ? -14.695 -21.859 4.379 1 96.81 369 LEU B CA 1
ATOM 6095 C C . LEU B 1 369 ? -15.938 -21.344 3.658 1 96.81 369 LEU B C 1
ATOM 6097 O O . LEU B 1 369 ? -16.203 -21.719 2.516 1 96.81 369 LEU B O 1
ATOM 6101 N N . HIS B 1 370 ? -16.656 -20.422 4.309 1 98.25 370 HIS B N 1
ATOM 6102 C CA . HIS B 1 370 ? -17.844 -19.812 3.709 1 98.25 370 HIS B CA 1
ATOM 6103 C C . HIS B 1 370 ? -17.453 -18.766 2.68 1 98.25 370 HIS B C 1
ATOM 6105 O O . HIS B 1 370 ? -18.188 -18.531 1.717 1 98.25 370 HIS B O 1
ATOM 6111 N N . GLU B 1 371 ? -16.344 -18.109 2.953 1 97.81 371 GLU B N 1
ATOM 6112 C CA . GLU B 1 371 ? -15.883 -17.094 2.006 1 97.81 371 GLU B CA 1
ATOM 6113 C C . GLU B 1 371 ? -14.484 -17.422 1.499 1 97.81 371 GLU B C 1
ATOM 6115 O O . GLU B 1 371 ? -13.688 -18.031 2.207 1 97.81 371 GLU B O 1
ATOM 6120 N N . GLY B 1 372 ? -14.172 -17 0.299 1 98.5 372 GLY B N 1
ATOM 6121 C CA . GLY B 1 372 ? -12.883 -17.188 -0.354 1 98.5 372 GLY B CA 1
ATOM 6122 C C . GLY B 1 372 ? -12.773 -16.453 -1.677 1 98.5 372 GLY B C 1
ATOM 6123 O O . GLY B 1 372 ? -13.633 -15.633 -2.008 1 98.5 372 GLY B O 1
ATOM 6124 N N . THR B 1 373 ? -11.664 -16.703 -2.334 1 98.75 373 THR B N 1
ATOM 6125 C CA . THR B 1 373 ? -11.375 -16 -3.582 1 98.75 373 THR B CA 1
ATOM 6126 C C . THR B 1 373 ? -11.102 -17 -4.707 1 98.75 373 THR B C 1
ATOM 6128 O O . THR B 1 373 ? -10.852 -18.172 -4.453 1 98.75 373 THR B O 1
ATOM 6131 N N . ILE B 1 374 ? -11.258 -16.5 -5.945 1 98.75 374 ILE B N 1
ATOM 6132 C CA . ILE B 1 374 ? -11.047 -17.328 -7.129 1 98.75 374 ILE B CA 1
ATOM 6133 C C . ILE B 1 374 ? -10.305 -16.531 -8.195 1 98.75 374 ILE B C 1
ATOM 6135 O O . ILE B 1 374 ? -10.656 -15.383 -8.477 1 98.75 374 ILE B O 1
ATOM 6139 N N . MET B 1 375 ? -9.32 -17.109 -8.711 1 97.75 375 MET B N 1
ATOM 6140 C CA . MET B 1 375 ? -8.68 -16.609 -9.922 1 97.75 375 MET B CA 1
ATOM 6141 C C . MET B 1 375 ? -8.523 -17.719 -10.953 1 97.75 375 MET B C 1
ATOM 6143 O O . MET B 1 375 ? -7.637 -18.562 -10.836 1 97.75 375 MET B O 1
ATOM 6147 N N . VAL B 1 376 ? -9.359 -17.672 -11.961 1 97.81 376 VAL B N 1
ATOM 6148 C CA . VAL B 1 376 ? -9.234 -18.625 -13.062 1 97.81 376 VAL B CA 1
ATOM 6149 C C . VAL B 1 376 ? -8.172 -18.141 -14.039 1 97.81 376 VAL B C 1
ATOM 6151 O O . VAL B 1 376 ? -8.086 -16.953 -14.352 1 97.81 376 VAL B O 1
ATOM 6154 N N . ARG B 1 377 ? -7.406 -19.109 -14.57 1 95.81 377 ARG B N 1
ATOM 6155 C CA . ARG B 1 377 ? -6.34 -18.766 -15.508 1 95.81 377 ARG B CA 1
ATOM 6156 C C . ARG B 1 377 ? -6.457 -19.594 -16.781 1 95.81 377 ARG B C 1
ATOM 6158 O O . ARG B 1 377 ? -6.777 -20.781 -16.734 1 95.81 377 ARG B O 1
ATOM 6165 N N . TRP B 1 378 ? -6.266 -18.891 -17.891 1 95.5 378 TRP B N 1
ATOM 6166 C CA . TRP B 1 378 ? -6.059 -19.516 -19.203 1 95.5 378 TRP B CA 1
ATOM 6167 C C . TRP B 1 378 ? -4.664 -19.203 -19.734 1 95.5 378 TRP B C 1
ATOM 6169 O O . TRP B 1 378 ? -4.273 -18.031 -19.812 1 95.5 378 TRP B O 1
ATOM 6179 N N . GLN B 1 379 ? -3.924 -20.203 -20.141 1 92.94 379 GLN B N 1
ATOM 6180 C CA . GLN B 1 379 ? -2.557 -19.969 -20.578 1 92.94 379 GLN B CA 1
ATOM 6181 C C . GLN B 1 379 ? -2.307 -20.625 -21.938 1 92.94 379 GLN B C 1
ATOM 6183 O O . GLN B 1 379 ? -3.105 -21.453 -22.391 1 92.94 379 GLN B O 1
ATOM 6188 N N . GLY B 1 380 ? -1.155 -20.234 -22.594 1 89.44 380 GLY B N 1
ATOM 6189 C CA . GLY B 1 380 ? -0.841 -20.703 -23.922 1 89.44 380 GLY B CA 1
ATOM 6190 C C . GLY B 1 380 ? -1.576 -19.938 -25.016 1 89.44 380 GLY B C 1
ATOM 6191 O O . GLY B 1 380 ? -1.816 -20.469 -26.094 1 89.44 380 GLY B O 1
ATOM 6192 N N . LEU B 1 381 ? -2.008 -18.781 -24.609 1 88.31 381 LEU B N 1
ATOM 6193 C CA . LEU B 1 381 ? -2.738 -17.922 -25.531 1 88.31 381 LEU B CA 1
ATOM 6194 C C . LEU B 1 381 ? -1.775 -17.094 -26.375 1 88.31 381 LEU B C 1
ATOM 6196 O O . LEU B 1 381 ? -0.605 -16.938 -26.031 1 88.31 381 LEU B O 1
ATOM 6200 N N . ASP B 1 382 ? -2.348 -16.625 -27.469 1 81.06 382 ASP B N 1
ATOM 6201 C CA . ASP B 1 382 ? -1.559 -15.695 -28.266 1 81.06 382 ASP B CA 1
ATOM 6202 C C . ASP B 1 382 ? -1.281 -14.398 -27.516 1 81.06 382 ASP B C 1
ATOM 6204 O O . ASP B 1 382 ? -2.18 -13.836 -26.875 1 81.06 382 ASP B O 1
ATOM 6208 N N . ALA B 1 383 ? -0.066 -13.977 -27.578 1 71.25 383 ALA B N 1
ATOM 6209 C CA . ALA B 1 383 ? 0.381 -12.82 -26.812 1 71.25 383 ALA B CA 1
ATOM 6210 C C . ALA B 1 383 ? -0.17 -11.523 -27.391 1 71.25 383 ALA B C 1
ATOM 6212 O O . ALA B 1 383 ? -0.123 -10.469 -26.75 1 71.25 383 ALA B O 1
ATOM 6213 N N . SER B 1 384 ? -0.716 -11.641 -28.609 1 65.12 384 SER B N 1
ATOM 6214 C CA . SER B 1 384 ? -1.194 -10.438 -29.281 1 65.12 384 SER B CA 1
ATOM 6215 C C . SER B 1 384 ? -2.486 -9.93 -28.656 1 65.12 384 SER B C 1
ATOM 6217 O O . SER B 1 384 ? -2.906 -8.797 -28.906 1 65.12 384 SER B O 1
ATOM 6219 N N . GLY B 1 385 ? -3.098 -10.641 -27.719 1 63.69 385 GLY B N 1
ATOM 6220 C CA . GLY B 1 385 ? -4.238 -10.18 -26.938 1 63.69 385 GLY B CA 1
ATOM 6221 C C . GLY B 1 385 ? -5.57 -10.477 -27.594 1 63.69 385 GLY B C 1
ATOM 6222 O O . GLY B 1 385 ? -6.609 -9.984 -27.156 1 63.69 385 GLY B O 1
ATOM 6223 N N . SER B 1 386 ? -5.77 -11.117 -28.688 1 57.88 386 SER B N 1
ATOM 6224 C CA . SER B 1 386 ? -7.012 -11.32 -29.422 1 57.88 386 SER B CA 1
ATOM 6225 C C . SER B 1 386 ? -7.789 -12.508 -28.875 1 57.88 386 SER B C 1
ATOM 6227 O O . SER B 1 386 ? -8.953 -12.703 -29.234 1 57.88 386 SER B O 1
ATOM 6229 N N . SER B 1 387 ? -7.348 -13.086 -27.906 1 63.47 387 SER B N 1
ATOM 6230 C CA . SER B 1 387 ? -7.848 -14.414 -27.578 1 63.47 387 SER B CA 1
ATOM 6231 C C . SER B 1 387 ? -8.938 -14.352 -26.516 1 63.47 387 SER B C 1
ATOM 6233 O O . SER B 1 387 ? -9.82 -15.219 -26.469 1 63.47 387 SER B O 1
ATOM 6235 N N . PRO B 1 388 ? -9.094 -13.227 -25.828 1 67 388 PRO B N 1
ATOM 6236 C CA . PRO B 1 388 ? -10.023 -13.336 -24.703 1 67 388 PRO B CA 1
ATOM 6237 C C . PRO B 1 388 ? -11.477 -13.43 -25.141 1 67 388 PRO B C 1
ATOM 6239 O O . PRO B 1 388 ? -12.328 -13.93 -24.406 1 67 388 PRO B O 1
ATOM 6242 N N . ASP B 1 389 ? -11.719 -13.18 -26.328 1 76 389 ASP B N 1
ATOM 6243 C CA . ASP B 1 389 ? -13.102 -13.203 -26.781 1 76 389 ASP B CA 1
ATOM 6244 C C . ASP B 1 389 ? -13.625 -14.641 -26.875 1 76 389 ASP B C 1
ATOM 6246 O O . ASP B 1 389 ? -14.836 -14.867 -26.828 1 76 389 ASP B O 1
ATOM 6250 N N . SER B 1 390 ? -12.734 -15.523 -26.922 1 86.25 390 SER B N 1
ATOM 6251 C CA . SER B 1 390 ? -13.141 -16.922 -27.016 1 86.25 390 SER B CA 1
ATOM 6252 C C . SER B 1 390 ? -13.258 -17.562 -25.641 1 86.25 390 SER B C 1
ATOM 6254 O O . SER B 1 390 ? -13.711 -18.703 -25.5 1 86.25 390 SER B O 1
ATOM 6256 N N . LEU B 1 391 ? -12.82 -16.844 -24.672 1 93.94 391 LEU B N 1
ATOM 6257 C CA . LEU B 1 391 ? -12.82 -17.359 -23.312 1 93.94 391 LEU B CA 1
ATOM 6258 C C . LEU B 1 391 ? -14.039 -16.859 -22.547 1 93.94 391 LEU B C 1
ATOM 6260 O O . LEU B 1 391 ? -14.539 -15.766 -22.812 1 93.94 391 LEU B O 1
ATOM 6264 N N . SER B 1 392 ? -14.531 -17.656 -21.656 1 95.81 392 SER B N 1
ATOM 6265 C CA . SER B 1 392 ? -15.602 -17.172 -20.797 1 95.81 392 SER B CA 1
ATOM 6266 C C . SER B 1 392 ? -15.688 -17.984 -19.516 1 95.81 392 SER B C 1
ATOM 6268 O O . SER B 1 392 ? -15.195 -19.109 -19.438 1 95.81 392 SER B O 1
ATOM 6270 N N . VAL B 1 393 ? -16.188 -17.391 -18.531 1 97.81 393 VAL B N 1
ATOM 6271 C CA . VAL B 1 393 ? -16.625 -18.031 -17.297 1 97.81 393 VAL B CA 1
ATOM 6272 C C . VAL B 1 393 ? -17.938 -17.406 -16.828 1 97.81 393 VAL B C 1
ATOM 6274 O O . VAL B 1 393 ? -18.047 -16.188 -16.719 1 97.81 393 VAL B O 1
ATOM 6277 N N . VAL B 1 394 ? -18.922 -18.188 -16.641 1 97.62 394 VAL B N 1
ATOM 6278 C CA . VAL B 1 394 ? -20.234 -17.734 -16.203 1 97.62 394 VAL B CA 1
ATOM 6279 C C . VAL B 1 394 ? -20.609 -18.438 -14.898 1 97.62 394 VAL B C 1
ATOM 6281 O O . VAL B 1 394 ? -20.469 -19.656 -14.766 1 97.62 394 VAL B O 1
ATOM 6284 N N . THR B 1 395 ? -21.078 -17.672 -13.922 1 98.56 395 THR B N 1
ATOM 6285 C CA . THR B 1 395 ? -21.391 -18.234 -12.609 1 98.56 395 THR B CA 1
ATOM 6286 C C . THR B 1 395 ? -22.875 -18.094 -12.289 1 98.56 395 THR B C 1
ATOM 6288 O O . THR B 1 395 ? -23.547 -17.234 -12.844 1 98.56 395 THR B O 1
ATOM 6291 N N . GLN B 1 396 ? -23.312 -18.984 -11.438 1 98.31 396 GLN B N 1
ATOM 6292 C CA . GLN B 1 396 ? -24.672 -18.953 -10.891 1 98.31 396 GLN B CA 1
ATOM 6293 C C . GLN B 1 396 ? -24.688 -19.469 -9.453 1 98.31 396 GLN B C 1
ATOM 6295 O O . GLN B 1 396 ? -24.109 -20.516 -9.148 1 98.31 396 GLN B O 1
ATOM 6300 N N . LEU B 1 397 ? -25.297 -18.672 -8.609 1 98.69 397 LEU B N 1
ATOM 6301 C CA . LEU B 1 397 ? -25.531 -19.125 -7.242 1 98.69 397 LEU B CA 1
ATOM 6302 C C . LEU B 1 397 ? -26.766 -20.016 -7.164 1 98.69 397 LEU B C 1
ATOM 6304 O O . LEU B 1 397 ? -27.844 -19.641 -7.648 1 98.69 397 LEU B O 1
ATOM 6308 N N . VAL B 1 398 ? -26.672 -21.203 -6.5 1 98.44 398 VAL B N 1
ATOM 6309 C CA . VAL B 1 398 ? -27.797 -22.125 -6.453 1 98.44 398 VAL B CA 1
ATOM 6310 C C . VAL B 1 398 ? -27.906 -22.734 -5.055 1 98.44 398 VAL B C 1
ATOM 6312 O O . VAL B 1 398 ? -26.906 -22.828 -4.332 1 98.44 398 VAL B O 1
ATOM 6315 N N . GLN B 1 399 ? -29.156 -23.125 -4.738 1 98.25 399 GLN B N 1
ATOM 6316 C CA . GLN B 1 399 ? -29.328 -23.984 -3.57 1 98.25 399 GLN B CA 1
ATOM 6317 C C . GLN B 1 399 ? -28.891 -25.422 -3.867 1 98.25 399 GLN B C 1
ATOM 6319 O O . GLN B 1 399 ? -29.125 -25.938 -4.957 1 98.25 399 GLN B O 1
ATOM 6324 N N . LEU B 1 400 ? -28.234 -26.031 -2.867 1 98.19 400 LEU B N 1
ATOM 6325 C CA . LEU B 1 400 ? -27.75 -27.406 -3.068 1 98.19 400 LEU B CA 1
ATOM 6326 C C . LEU B 1 400 ? -28.906 -28.328 -3.418 1 98.19 400 LEU B C 1
ATOM 6328 O O . LEU B 1 400 ? -28.734 -29.281 -4.188 1 98.19 400 LEU B O 1
ATOM 6332 N N . ALA B 1 401 ? -30.047 -28.078 -2.836 1 97.44 401 ALA B N 1
ATOM 6333 C CA . ALA B 1 401 ? -31.234 -28.906 -3.111 1 97.44 401 ALA B CA 1
ATOM 6334 C C . ALA B 1 401 ? -31.609 -28.828 -4.59 1 97.44 401 ALA B C 1
ATOM 6336 O O . ALA B 1 401 ? -32.219 -29.766 -5.121 1 97.44 401 ALA B O 1
ATOM 6337 N N . ASP B 1 402 ? -31.203 -27.812 -5.242 1 97.88 402 ASP B N 1
ATOM 6338 C CA . ASP B 1 402 ? -31.578 -27.594 -6.641 1 97.88 402 ASP B CA 1
ATOM 6339 C C . ASP B 1 402 ? -30.375 -27.828 -7.562 1 97.88 402 ASP B C 1
ATOM 6341 O O . ASP B 1 402 ? -30.422 -27.5 -8.75 1 97.88 402 ASP B O 1
ATOM 6345 N N . LEU B 1 403 ? -29.328 -28.375 -7.098 1 98.38 403 LEU B N 1
ATOM 6346 C CA . LEU B 1 403 ? -28.062 -28.453 -7.824 1 98.38 403 LEU B CA 1
ATOM 6347 C C . LEU B 1 403 ? -28.203 -29.297 -9.086 1 98.38 403 LEU B C 1
ATOM 6349 O O . LEU B 1 403 ? -27.75 -28.906 -10.156 1 98.38 403 LEU B O 1
ATOM 6353 N N . ARG B 1 404 ? -28.812 -30.391 -9.023 1 97.12 404 ARG B N 1
ATOM 6354 C CA . ARG B 1 404 ? -28.922 -31.312 -10.156 1 97.12 404 ARG B CA 1
ATOM 6355 C C . ARG B 1 404 ? -29.625 -30.641 -11.336 1 97.12 404 ARG B C 1
ATOM 6357 O O . ARG B 1 404 ? -29.281 -30.906 -12.492 1 97.12 404 ARG B O 1
ATOM 6364 N N . SER B 1 405 ? -30.594 -29.797 -11.047 1 97.12 405 SER B N 1
ATOM 6365 C CA . SER B 1 405 ? -31.344 -29.109 -12.094 1 97.12 405 SER B CA 1
ATOM 6366 C C . SER B 1 405 ? -30.5 -28.016 -12.75 1 97.12 405 SER B C 1
ATOM 6368 O O . SER B 1 405 ? -30.766 -27.609 -13.883 1 97.12 405 SER B O 1
ATOM 6370 N N . ALA B 1 406 ? -29.516 -27.594 -12.047 1 97.56 406 ALA B N 1
ATOM 6371 C CA . ALA B 1 406 ? -28.688 -26.484 -12.531 1 97.56 406 ALA B CA 1
ATOM 6372 C C . ALA B 1 406 ? -27.5 -27.016 -13.336 1 97.56 406 ALA B C 1
ATOM 6374 O O . ALA B 1 406 ? -26.797 -26.234 -13.992 1 97.56 406 ALA B O 1
ATOM 6375 N N . LEU B 1 407 ? -27.297 -28.297 -13.375 1 98.38 407 LEU B N 1
ATOM 6376 C CA . LEU B 1 407 ? -26.125 -28.875 -14.008 1 98.38 407 LEU B CA 1
ATOM 6377 C C . LEU B 1 407 ? -26.484 -29.516 -15.344 1 98.38 407 LEU B C 1
ATOM 6379 O O . LEU B 1 407 ? -27.625 -29.922 -15.547 1 98.38 407 LEU B O 1
ATOM 6383 N N . PRO B 1 408 ? -25.516 -29.609 -16.203 1 97.5 408 PRO B N 1
ATOM 6384 C CA . PRO B 1 408 ? -25.766 -30.375 -17.422 1 97.5 408 PRO B CA 1
ATOM 6385 C C . PRO B 1 408 ? -26.188 -31.812 -17.141 1 97.5 408 PRO B C 1
ATOM 6387 O O . PRO B 1 408 ? -25.75 -32.406 -16.156 1 97.5 408 PRO B O 1
ATOM 6390 N N . GLU B 1 409 ? -26.906 -32.375 -18.125 1 96.25 409 GLU B N 1
ATOM 6391 C CA . GLU B 1 409 ? -27.422 -33.719 -17.969 1 96.25 409 GLU B CA 1
ATOM 6392 C C . GLU B 1 409 ? -26.281 -34.75 -17.906 1 96.25 409 GLU B C 1
ATOM 6394 O O . GLU B 1 409 ? -26.406 -35.781 -17.219 1 96.25 409 GLU B O 1
ATOM 6399 N N . GLU B 1 410 ? -25.281 -34.531 -18.531 1 97.06 410 GLU B N 1
ATOM 6400 C CA . GLU B 1 410 ? -24.188 -35.469 -18.672 1 97.06 410 GLU B CA 1
ATOM 6401 C C . GLU B 1 410 ? -23.188 -35.344 -17.516 1 97.06 410 GLU B C 1
ATOM 6403 O O . GLU B 1 410 ? -22.109 -35.938 -17.562 1 97.06 410 GLU B O 1
ATOM 6408 N N . THR B 1 411 ? -23.516 -34.594 -16.531 1 98.12 411 THR B N 1
ATOM 6409 C CA . THR B 1 411 ? -22.609 -34.375 -15.414 1 98.12 411 THR B CA 1
ATOM 6410 C C . THR B 1 411 ? -22.172 -35.688 -14.797 1 98.12 411 THR B C 1
ATOM 6412 O O . THR B 1 411 ? -23 -36.562 -14.562 1 98.12 411 THR B O 1
ATOM 6415 N N . ARG B 1 412 ? -20.875 -35.781 -14.555 1 98.12 412 ARG B N 1
ATOM 6416 C CA . ARG B 1 412 ? -20.328 -36.969 -13.914 1 98.12 412 ARG B CA 1
ATOM 6417 C C . ARG B 1 412 ? -20.406 -36.875 -12.398 1 98.12 412 ARG B C 1
ATOM 6419 O O . ARG B 1 412 ? -20 -35.875 -11.812 1 98.12 412 ARG B O 1
ATOM 6426 N N . TYR B 1 413 ? -20.938 -37.875 -11.789 1 98.31 413 TYR B N 1
ATOM 6427 C CA . TYR B 1 413 ? -21.031 -37.969 -10.328 1 98.31 413 TYR B CA 1
ATOM 6428 C C . TYR B 1 413 ? -20.094 -39.031 -9.789 1 98.31 413 TYR B C 1
ATOM 6430 O O . TYR B 1 413 ? -19.656 -39.906 -10.531 1 98.31 413 TYR B O 1
ATOM 6438 N N . VAL B 1 414 ? -19.734 -38.906 -8.555 1 98.38 414 VAL B N 1
ATOM 6439 C CA . VAL B 1 414 ? -18.844 -39.844 -7.914 1 98.38 414 VAL B CA 1
ATOM 6440 C C . VAL B 1 414 ? -19.406 -40.281 -6.559 1 98.38 414 VAL B C 1
ATOM 6442 O O . VAL B 1 414 ? -20.078 -39.469 -5.895 1 98.38 414 VAL B O 1
ATOM 6445 N N . THR B 1 415 ? -19.094 -41.469 -6.141 1 97.94 415 THR B N 1
ATOM 6446 C CA . THR B 1 415 ? -19.422 -41.969 -4.805 1 97.94 415 THR B CA 1
ATOM 6447 C C . THR B 1 415 ? -18.422 -41.438 -3.779 1 97.94 415 THR B C 1
ATOM 6449 O O . THR B 1 415 ? -17.359 -40.906 -4.145 1 97.94 415 THR B O 1
ATOM 6452 N N . ALA B 1 416 ? -18.734 -41.688 -2.52 1 97.62 416 ALA B N 1
ATOM 6453 C CA . ALA B 1 416 ? -17.812 -41.312 -1.448 1 97.62 416 ALA B CA 1
ATOM 6454 C C . ALA B 1 416 ? -16.484 -42.062 -1.598 1 97.62 416 ALA B C 1
ATOM 6456 O O . ALA B 1 416 ? -15.414 -41.469 -1.354 1 97.62 416 ALA B O 1
ATOM 6457 N N . GLY B 1 417 ? -16.594 -43.312 -1.917 1 97.88 417 GLY B N 1
ATOM 6458 C CA . GLY B 1 417 ? -15.383 -44.094 -2.117 1 97.88 417 GLY B CA 1
ATOM 6459 C C . GLY B 1 417 ? -14.523 -43.594 -3.266 1 97.88 417 GLY B C 1
ATOM 6460 O O . GLY B 1 417 ? -13.297 -43.531 -3.156 1 97.88 417 GLY B O 1
ATOM 6461 N N . GLU B 1 418 ? -15.125 -43.281 -4.363 1 97.81 418 GLU B N 1
ATOM 6462 C CA . GLU B 1 418 ? -14.406 -42.75 -5.512 1 97.81 418 GLU B CA 1
ATOM 6463 C C . GLU B 1 418 ? -13.742 -41.406 -5.168 1 97.81 418 GLU B C 1
ATOM 6465 O O . GLU B 1 418 ? -12.625 -41.125 -5.598 1 97.81 418 GLU B O 1
ATOM 6470 N N . ARG B 1 419 ? -14.453 -40.531 -4.418 1 98.19 419 ARG B N 1
ATOM 6471 C CA . ARG B 1 419 ? -13.883 -39.281 -3.965 1 98.19 419 ARG B CA 1
ATOM 6472 C C . ARG B 1 419 ? -12.648 -39.531 -3.096 1 98.19 419 ARG B C 1
ATOM 6474 O O . ARG B 1 419 ? -11.625 -38.844 -3.268 1 98.19 419 ARG B O 1
ATOM 6481 N N . GLU B 1 420 ? -12.727 -40.406 -2.199 1 97.75 420 GLU B N 1
ATOM 6482 C CA . GLU B 1 420 ? -11.602 -40.75 -1.34 1 97.75 420 GLU B CA 1
ATOM 6483 C C . GLU B 1 420 ? -10.391 -41.188 -2.164 1 97.75 420 GLU B C 1
ATOM 6485 O O . GLU B 1 420 ? -9.258 -40.812 -1.865 1 97.75 420 GLU B O 1
ATOM 6490 N N . ALA B 1 421 ? -10.664 -42 -3.148 1 97.12 421 ALA B N 1
ATOM 6491 C CA . ALA B 1 421 ? -9.602 -42.469 -4.027 1 97.12 421 ALA B CA 1
ATOM 6492 C C . ALA B 1 421 ? -8.969 -41.312 -4.793 1 97.12 421 ALA B C 1
ATOM 6494 O O . ALA B 1 421 ? -7.746 -41.281 -4.977 1 97.12 421 ALA B O 1
ATOM 6495 N N . GLN B 1 422 ? -9.781 -40.438 -5.293 1 96.69 422 GLN B N 1
ATOM 6496 C CA . GLN B 1 422 ? -9.297 -39.25 -5.984 1 96.69 422 GLN B CA 1
ATOM 6497 C C . GLN B 1 422 ? -8.367 -38.438 -5.09 1 96.69 422 GLN B C 1
ATOM 6499 O O . GLN B 1 422 ? -7.301 -38 -5.531 1 96.69 422 GLN B O 1
ATOM 6504 N N . ILE B 1 423 ? -8.711 -38.219 -3.852 1 98 423 ILE B N 1
ATOM 6505 C CA . ILE B 1 423 ? -7.941 -37.406 -2.912 1 98 423 ILE B CA 1
ATOM 6506 C C . ILE B 1 423 ? -6.637 -38.125 -2.562 1 98 423 ILE B C 1
ATOM 6508 O O . ILE B 1 423 ? -5.59 -37.469 -2.43 1 98 423 ILE B O 1
ATOM 6512 N N . GLU B 1 424 ? -6.73 -39.406 -2.4 1 97.56 424 GLU B N 1
ATOM 6513 C CA . GLU B 1 424 ? -5.527 -40.188 -2.105 1 97.56 424 GLU B CA 1
ATOM 6514 C C . GLU B 1 424 ? -4.504 -40.062 -3.234 1 97.56 424 GLU B C 1
ATOM 6516 O O . GLU B 1 424 ? -3.311 -39.875 -2.982 1 97.56 424 GLU B O 1
ATOM 6521 N N . GLN B 1 425 ? -4.977 -40.219 -4.457 1 96.62 425 GLN B N 1
ATOM 6522 C CA . GLN B 1 425 ? -4.102 -40.094 -5.613 1 96.62 425 GLN B CA 1
ATOM 6523 C C . GLN B 1 425 ? -3.506 -38.688 -5.691 1 96.62 425 GLN B C 1
ATOM 6525 O O . GLN B 1 425 ? -2.324 -38.531 -6.004 1 96.62 425 GLN B O 1
ATOM 6530 N N . ARG B 1 426 ? -4.316 -37.719 -5.449 1 97.56 426 ARG B N 1
ATOM 6531 C CA . ARG B 1 426 ? -3.885 -36.312 -5.434 1 97.56 426 ARG B CA 1
ATOM 6532 C C . ARG B 1 426 ? -2.789 -36.094 -4.395 1 97.56 426 ARG B C 1
ATOM 6534 O O . ARG B 1 426 ? -1.761 -35.5 -4.691 1 97.56 426 ARG B O 1
ATOM 6541 N N . ALA B 1 427 ? -2.957 -36.562 -3.209 1 97.56 427 ALA B N 1
ATOM 6542 C CA . ALA B 1 427 ? -2.01 -36.406 -2.109 1 97.56 427 ALA B CA 1
ATOM 6543 C C . ALA B 1 427 ? -0.664 -37.062 -2.451 1 97.56 427 ALA B C 1
ATOM 6545 O O . ALA B 1 427 ? 0.389 -36.469 -2.213 1 97.56 427 ALA B O 1
ATOM 6546 N N . LYS B 1 428 ? -0.714 -38.219 -3.002 1 95.62 428 LYS B N 1
ATOM 6547 C CA . LYS B 1 428 ? 0.503 -38.938 -3.381 1 95.62 428 LYS B CA 1
ATOM 6548 C C . LYS B 1 428 ? 1.279 -38.156 -4.449 1 95.62 428 LYS B C 1
ATOM 6550 O O . LYS B 1 428 ? 2.498 -38 -4.348 1 95.62 428 LYS B O 1
ATOM 6555 N N . ALA B 1 429 ? 0.565 -37.719 -5.438 1 95.81 429 ALA B N 1
ATOM 6556 C CA . ALA B 1 429 ? 1.195 -37 -6.535 1 95.81 429 ALA B CA 1
ATOM 6557 C C . ALA B 1 429 ? 1.802 -35.688 -6.043 1 95.81 429 ALA B C 1
ATOM 6559 O O . ALA B 1 429 ? 2.912 -35.312 -6.438 1 95.81 429 ALA B O 1
ATOM 6560 N N . TYR B 1 430 ? 1.084 -34.969 -5.234 1 96 430 TYR B N 1
ATOM 6561 C CA . TYR B 1 430 ? 1.556 -33.719 -4.703 1 96 430 TYR B CA 1
ATOM 6562 C C . TYR B 1 430 ? 2.814 -33.906 -3.867 1 96 430 TYR B C 1
ATOM 6564 O O . TYR B 1 430 ? 3.758 -33.094 -3.967 1 96 430 TYR B O 1
ATOM 6572 N N . SER B 1 431 ? 2.912 -34.906 -3.057 1 93.75 431 SER B N 1
ATOM 6573 C CA . SER B 1 431 ? 4.027 -35.156 -2.15 1 93.75 431 SER B CA 1
ATOM 6574 C C . SER B 1 431 ? 5.273 -35.594 -2.916 1 93.75 431 SER B C 1
ATOM 6576 O O . SER B 1 431 ? 6.387 -35.5 -2.4 1 93.75 431 SER B O 1
ATOM 6578 N N . SER B 1 432 ? 5.121 -36.094 -4.109 1 92.81 432 SER B N 1
ATOM 6579 C CA . SER B 1 432 ? 6.25 -36.594 -4.898 1 92.81 432 SER B CA 1
ATOM 6580 C C . SER B 1 432 ? 7.188 -35.438 -5.277 1 92.81 432 SER B C 1
ATOM 6582 O O . SER B 1 432 ? 8.344 -35.688 -5.633 1 92.81 432 SER B O 1
ATOM 6584 N N . ARG B 1 433 ? 6.715 -34.219 -5.188 1 92.81 433 ARG B N 1
ATOM 6585 C CA . ARG B 1 433 ? 7.5 -33.031 -5.539 1 92.81 433 ARG B CA 1
ATOM 6586 C C . ARG B 1 433 ? 8.664 -32.844 -4.57 1 92.81 433 ARG B C 1
ATOM 6588 O O . ARG B 1 433 ? 9.609 -32.094 -4.863 1 92.81 433 ARG B O 1
ATOM 6595 N N . THR B 1 434 ? 8.617 -33.469 -3.383 1 92 434 THR B N 1
ATOM 6596 C CA . THR B 1 434 ? 9.609 -33.188 -2.357 1 92 434 THR B CA 1
ATOM 6597 C C . THR B 1 434 ? 10.359 -34.438 -1.958 1 92 434 THR B C 1
ATOM 6599 O O . THR B 1 434 ? 10.859 -34.562 -0.834 1 92 434 THR B O 1
ATOM 6602 N N . ILE B 1 435 ? 10.438 -35.375 -2.816 1 86.31 435 ILE B N 1
ATOM 6603 C CA . ILE B 1 435 ? 11.227 -36.562 -2.572 1 86.31 435 ILE B CA 1
ATOM 6604 C C . ILE B 1 435 ? 12.711 -36.25 -2.762 1 86.31 435 ILE B C 1
ATOM 6606 O O . ILE B 1 435 ? 13.117 -35.75 -3.811 1 86.31 435 ILE B O 1
ATOM 6610 N N . THR B 1 436 ? 13.57 -36.594 -1.782 1 82.44 436 THR B N 1
ATOM 6611 C CA . THR B 1 436 ? 14.977 -36.219 -1.841 1 82.44 436 THR B CA 1
ATOM 6612 C C . THR B 1 436 ? 15.859 -37.469 -2.033 1 82.44 436 THR B C 1
ATOM 6614 O O . THR B 1 436 ? 17.078 -37.344 -2.168 1 82.44 436 THR B O 1
ATOM 6617 N N . ILE B 1 437 ? 15.438 -38.719 -1.859 1 76.12 437 ILE B N 1
ATOM 6618 C CA . ILE B 1 437 ? 16.219 -39.938 -1.982 1 76.12 437 ILE B CA 1
ATOM 6619 C C . ILE B 1 437 ? 15.898 -40.625 -3.307 1 76.12 437 ILE B C 1
ATOM 6621 O O . ILE B 1 437 ? 14.773 -40.531 -3.801 1 76.12 437 ILE B O 1
#

pLDDT: mean 91.94, std 13.35, range [22.44, 98.94]